Protein AF-A0AAF5I437-F1 (afdb_monomer)

Solvent-accessible surface area (backbone atoms only — not comparable to full-atom values): 53633 Å² total; per-residue (Å²): 131,81,70,36,41,34,33,39,36,38,66,69,69,49,72,49,76,48,78,41,48,82,77,39,30,42,42,61,53,40,50,55,53,38,57,75,65,71,53,54,79,89,55,49,78,28,44,42,42,22,41,63,53,98,83,70,33,78,44,73,61,51,55,83,39,40,55,69,79,50,92,58,65,74,69,93,60,100,56,98,65,55,50,39,68,34,32,54,41,80,71,50,79,70,93,60,71,69,31,87,80,53,49,71,63,62,54,51,48,50,48,36,47,40,48,53,32,46,33,61,42,63,42,62,49,96,43,67,65,60,45,20,42,42,52,17,31,49,44,40,61,76,79,38,72,73,85,48,72,70,58,47,56,52,53,61,59,69,66,67,57,39,71,40,45,36,60,51,70,72,48,54,72,68,59,51,51,51,48,21,50,56,42,24,57,72,45,61,87,55,53,61,27,51,35,52,54,53,36,54,58,56,50,61,67,16,77,39,48,81,36,48,58,40,78,30,22,43,88,85,69,47,69,24,28,43,30,54,24,88,71,23,43,33,35,23,43,74,52,64,63,54,49,74,78,44,79,43,47,62,89,55,55,76,49,78,47,77,59,72,29,31,42,33,42,33,36,89,90,43,75,48,55,34,34,37,95,39,47,67,58,26,53,54,52,52,53,51,52,52,50,52,50,51,53,50,52,60,46,64,73,54,73,68,88,82,88,73,72,70,52,67,68,60,49,28,55,55,44,41,48,62,74,64,50,79,54,81,62,63,42,56,67,72,62,52,74,77,69,78,97,76,75,94,82,76,96,74,92,80,67,80,75,68,62,50,60,60,51,50,55,53,52,53,52,51,52,53,54,51,54,52,50,54,53,50,54,54,52,49,52,54,53,35,53,55,48,34,55,49,30,51,54,49,16,60,72,72,54,50,79,50,78,66,38,71,76,47,49,55,94,86,59,78,80,85,86,73,75,72,73,88,82,87,91,79,88,76,58,72,70,56,59,58,63,75,71,61,94,66,96,50,80,69,51,55,56,56,50,49,53,44,50,47,54,53,37,50,52,50,31,52,48,30,52,53,55,38,65,48,79,89,57,58,72,68,58,35,55,48,33,47,50,52,25,51,54,40,46,51,55,41,53,53,49,54,50,51,52,52,55,54,52,53,59,52,59,72,69,55,83,80,73,88,88,86,77,90,79,88,82,88,89,83,87,90,78,90,83,81,86,85,87,87,85,82,87,84,85,86,83,82,88,80,92,84,84,92,85,60,90,80,60,79,77,68,74,84,71,77,91,45,78,66,62,46,52,53,49,51,30,52,52,37,43,53,49,43,51,47,51,54,51,40,47,53,46,12,40,55,46,38,63,73,46,42,74,59,82,72,70,87,69,95,67,81,72,44,33,24,34,40,33,55,52,82,54,78,50,91,36,35,62,67,17,54,50,28,68,78,56,42,66,62,95,50,55,36,40,30,38,18,26,66,47,82,84,34,64,43,42,62,53,50,54,52,50,50,66,75,44,66,90,52,53,68,48,80,43,69,57,38,41,93,63,56,80,22,66,69,48,16,32,37,42,59,49,61,74,61,47,88,33,63,26,35,30,42,34,42,56,43,36,40,54,58,43,54,43,64,46,31,36,55,68,58,55,44,98,64,37,45,36,30,29,33,49,64,36,59,45,97,61,82,58,70,44,36,50,41,54,35,49,46,29,24,22,70,50,35,33,56,46,41,30,22,50,75,71,68,46,86,65,47,57,59,56,38,36,37,31,38,39,66,65,40,46,78,65,58,32,72,56,66,38,9,52,26,83,60,42,40,38,50,52,38,50,53,41,42,74,73,72,34,39,66,44,70,26,30,53,61,39,21,36,45,56,66,76,55,54,59,67,55,52,49,51,52,51,24,52,51,49,36,46,45,40,27,49,40,63,72,43,67,65,51,60,57,46,72,37,68,70,49,29,24,51,49,31,15,55,22,41,26,74,74,69,67,45,59,39,66,61,46,31,52,54,43,51,52,52,50,54,52,51,33,52,54,28,25,28,49,70,70,72,44,84,67,102,60,52,72,69,56,47,52,54,43,48,52,52,52,60,64,43,50,55,60,40,50,52,55,19,69,76,48,62,69,42,82,50,103,90,46,54,32,39,65,36,81,69,32,32,58,39,82,110

InterPro domains:
  IPR000299 FERM domain [PS50057] (4-300)
  IPR011993 PH-like domain superfamily [G3DSA:2.30.29.30] (210-303)
  IPR018979 FERM, N-terminal [PF09379] (12-67)
  IPR018980 FERM, C-terminal PH-like domain [PF09380] (218-298)
  IPR018980 FERM, C-terminal PH-like domain [SM01196] (218-304)
  IPR019749 Band 4.1 domain [SM00295] (1-196)
  IPR021774 Cytohesin Ubiquitin Protein Inducing Domain [PF11819] (343-474)
  IPR025993 Ceramide glucosyltransferase [PF13506] (581-944)
  IPR025993 Ceramide glucosyltransferase [PTHR12726] (571-946)
  IPR029044 Nucleotide-diphospho-sugar transferases [G3DSA:3.90.550.10] (587-817)
  IPR029044 Nucleotide-diphospho-sugar transferases [SSF53448] (606-887)
  IPR029071 Ubiquitin-like domain superfamily [SSF54236] (7-71)

Mean predicted aligned error: 21.56 Å

Structure (mmCIF, N/CA/C/O backbone):
data_AF-A0AAF5I437-F1
#
_entry.id   AF-A0AAF5I437-F1
#
loop_
_atom_site.group_PDB
_atom_site.id
_atom_site.type_symbol
_atom_site.label_atom_id
_atom_site.label_alt_id
_atom_site.label_comp_id
_atom_site.label_asym_id
_atom_site.labe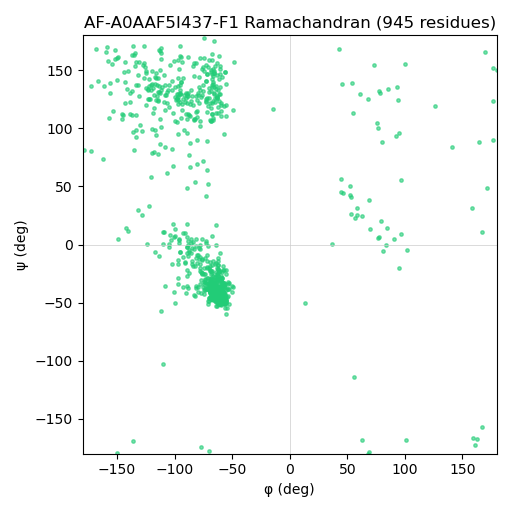l_entity_id
_atom_site.label_seq_id
_atom_site.pdbx_PDB_ins_code
_atom_site.Cartn_x
_atom_site.Cartn_y
_atom_site.Cartn_z
_atom_site.occupancy
_atom_site.B_iso_or_equiv
_atom_site.auth_seq_id
_atom_site.auth_comp_id
_atom_site.auth_asym_id
_atom_site.auth_atom_id
_atom_site.pdbx_PDB_model_num
ATOM 1 N N . MET A 1 1 ? 3.412 -9.311 -43.649 1.00 45.62 1 MET A N 1
ATOM 2 C CA . MET A 1 1 ? 2.420 -8.223 -43.512 1.00 45.62 1 MET A CA 1
ATOM 3 C C . MET A 1 1 ? 2.574 -7.636 -42.124 1.00 45.62 1 MET A C 1
ATOM 5 O O . MET A 1 1 ? 2.233 -8.316 -41.165 1.00 45.62 1 MET A O 1
ATOM 9 N N . VAL A 1 2 ? 3.162 -6.446 -41.997 1.00 50.75 2 VAL A N 1
ATOM 10 C CA . VAL A 1 2 ? 3.177 -5.741 -40.708 1.00 50.75 2 VAL A CA 1
ATOM 11 C C . VAL A 1 2 ? 1.733 -5.320 -40.454 1.00 50.75 2 VAL A C 1
ATOM 13 O O . VAL A 1 2 ? 1.199 -4.503 -41.197 1.00 50.75 2 VAL A O 1
ATOM 16 N N . LYS A 1 3 ? 1.064 -5.985 -39.511 1.00 60.69 3 LYS A N 1
ATOM 17 C CA . LYS A 1 3 ? -0.281 -5.599 -39.089 1.00 60.69 3 LYS A CA 1
ATOM 18 C C . LYS A 1 3 ? -0.111 -4.436 -38.116 1.00 60.69 3 LYS A C 1
ATOM 20 O O . LYS A 1 3 ? 0.437 -4.632 -37.034 1.00 60.69 3 LYS A O 1
ATOM 25 N N . GLU A 1 4 ? -0.506 -3.240 -38.532 1.00 71.88 4 GLU A N 1
ATOM 26 C CA . GLU A 1 4 ? -0.583 -2.074 -37.647 1.00 71.88 4 GLU A CA 1
ATOM 27 C C . GLU A 1 4 ? -1.966 -2.040 -36.984 1.00 71.88 4 GLU A C 1
ATOM 29 O O . GLU A 1 4 ? -2.893 -2.725 -37.427 1.00 71.88 4 GLU A O 1
ATOM 34 N N . VAL A 1 5 ? -2.104 -1.298 -35.887 1.00 77.75 5 VAL A N 1
ATOM 35 C CA . VAL A 1 5 ? -3.362 -1.222 -35.132 1.00 77.75 5 VAL A CA 1
ATOM 36 C C . VAL A 1 5 ? -4.015 0.124 -35.417 1.00 77.75 5 VAL A C 1
ATOM 38 O O . VAL A 1 5 ? -3.361 1.165 -35.364 1.00 77.75 5 VAL A O 1
ATOM 41 N N . ALA A 1 6 ? -5.311 0.115 -35.705 1.00 80.69 6 ALA A N 1
ATOM 42 C CA . ALA A 1 6 ? -6.128 1.318 -35.734 1.00 80.69 6 ALA A CA 1
ATOM 43 C C . ALA A 1 6 ? -7.200 1.243 -34.643 1.00 80.69 6 ALA A C 1
ATOM 45 O O . ALA A 1 6 ? -7.682 0.166 -34.292 1.00 80.69 6 ALA A O 1
ATOM 46 N N . GLU A 1 7 ? -7.556 2.399 -34.099 1.00 86.94 7 GLU A N 1
ATOM 47 C CA . GLU A 1 7 ? -8.577 2.565 -33.076 1.00 86.94 7 GLU A CA 1
ATOM 48 C C . GLU A 1 7 ? -9.613 3.578 -33.569 1.00 86.94 7 GLU A C 1
ATOM 50 O O . GLU A 1 7 ? -9.279 4.735 -33.819 1.00 86.94 7 GLU A O 1
ATOM 55 N N . ILE A 1 8 ? -10.876 3.163 -33.675 1.00 87.12 8 ILE A N 1
ATOM 56 C CA . ILE A 1 8 ? -12.008 4.066 -33.907 1.00 87.12 8 ILE A CA 1
ATOM 57 C C . ILE A 1 8 ? -12.584 4.504 -32.566 1.00 87.12 8 ILE A C 1
ATOM 59 O O . ILE A 1 8 ? -13.036 3.675 -31.775 1.00 87.12 8 ILE A O 1
ATOM 63 N N . CYS A 1 9 ? -12.624 5.811 -32.340 1.00 87.62 9 CYS A N 1
ATOM 64 C CA . CYS A 1 9 ? -13.301 6.448 -31.221 1.00 87.62 9 CYS A CA 1
ATOM 65 C C . CYS A 1 9 ? -14.692 6.941 -31.649 1.00 87.62 9 CYS A C 1
ATOM 67 O O . CYS A 1 9 ? -14.822 7.701 -32.609 1.00 87.62 9 CYS A O 1
ATOM 69 N N . TYR A 1 10 ? -15.730 6.554 -30.906 1.00 85.50 10 TYR A N 1
ATOM 70 C CA . TYR A 1 10 ? -17.091 7.080 -31.063 1.00 85.50 10 TYR A CA 1
ATOM 71 C C . TYR A 1 10 ? -17.349 8.238 -30.085 1.00 85.50 10 TYR A C 1
ATOM 73 O O . TYR A 1 10 ? -16.674 8.371 -29.061 1.00 85.50 10 TYR A O 1
ATOM 81 N N . ALA A 1 11 ? -18.386 9.047 -30.335 1.00 80.62 11 ALA A N 1
ATOM 82 C CA . ALA A 1 11 ? -18.739 10.201 -29.494 1.00 80.62 11 ALA A CA 1
ATOM 83 C C . ALA A 1 11 ? -19.086 9.853 -28.025 1.00 80.62 11 ALA A C 1
ATOM 85 O O . ALA A 1 11 ? -18.958 10.702 -27.141 1.00 80.62 11 ALA A O 1
ATOM 86 N N . ASN A 1 12 ? -19.487 8.606 -27.735 1.00 73.12 12 ASN A N 1
ATOM 87 C CA . ASN A 1 12 ? -19.728 8.109 -26.369 1.00 73.12 12 ASN A CA 1
ATOM 88 C C . ASN A 1 12 ? -18.434 7.737 -25.611 1.00 73.12 12 ASN A C 1
ATOM 90 O O . ASN A 1 12 ? -18.507 7.335 -24.450 1.00 73.12 12 ASN A O 1
ATOM 94 N N . GLY A 1 13 ? -17.265 7.835 -26.254 1.00 74.06 13 GLY A N 1
ATOM 95 C CA . GLY A 1 13 ? -15.967 7.433 -25.708 1.00 74.06 13 GLY A CA 1
ATOM 96 C C . GLY A 1 13 ? -15.653 5.941 -25.853 1.00 74.06 13 GLY A C 1
ATOM 97 O O . GLY A 1 13 ? -14.578 5.507 -25.436 1.00 74.06 13 GLY A O 1
ATOM 98 N N . SER A 1 14 ? -16.560 5.151 -26.438 1.00 74.56 14 SER A N 1
ATOM 99 C CA . SER A 1 14 ? -16.257 3.767 -26.793 1.00 74.56 14 SER A CA 1
ATOM 100 C C . SER A 1 14 ? -15.201 3.726 -27.898 1.00 74.56 14 SER A C 1
ATOM 102 O O . SER A 1 14 ? -15.134 4.606 -28.759 1.00 74.56 14 SER A O 1
ATOM 104 N N . LYS A 1 15 ? -14.345 2.709 -27.820 1.00 80.69 15 LYS A N 1
ATOM 105 C CA . LYS A 1 15 ? -13.204 2.497 -28.705 1.00 80.69 15 LYS A CA 1
ATOM 106 C C . LYS A 1 15 ? -13.307 1.112 -29.327 1.00 80.69 15 LYS A C 1
ATOM 108 O O . LYS A 1 15 ? -13.626 0.152 -28.617 1.00 80.69 15 LYS A O 1
ATOM 113 N N . LEU A 1 16 ? -13.069 1.025 -30.630 1.00 82.25 16 LEU A N 1
ATOM 114 C CA . LEU A 1 16 ? -12.982 -0.223 -31.379 1.00 82.25 16 LEU A CA 1
ATOM 115 C C . LEU A 1 16 ? -11.578 -0.326 -31.976 1.00 82.25 16 LEU A C 1
ATOM 117 O O . LEU A 1 16 ? -11.222 0.469 -32.841 1.00 82.25 16 LEU A O 1
ATOM 121 N N . GLU A 1 17 ? -10.793 -1.288 -31.502 1.00 82.00 17 GLU A N 1
ATOM 122 C CA . GLU A 1 17 ? -9.453 -1.575 -32.018 1.00 82.00 17 GLU A CA 1
ATOM 123 C C . GLU A 1 17 ? -9.519 -2.700 -33.058 1.00 82.00 17 GLU A C 1
ATOM 125 O O . GLU A 1 17 ? -10.203 -3.705 -32.854 1.00 82.00 17 GLU A O 1
ATOM 130 N N . PHE A 1 18 ? -8.799 -2.549 -34.165 1.00 80.75 18 PHE A N 1
ATOM 131 C CA . PHE A 1 18 ? -8.693 -3.559 -35.219 1.00 80.75 18 PHE A CA 1
ATOM 132 C C . PHE A 1 18 ? -7.334 -3.470 -35.912 1.00 80.75 18 PHE A C 1
ATOM 134 O O . PHE A 1 18 ? -6.612 -2.475 -35.829 1.00 80.75 18 PHE A O 1
ATOM 141 N N . LEU A 1 19 ? -6.968 -4.556 -36.585 1.00 80.25 19 LEU A N 1
ATOM 142 C CA . LEU A 1 19 ? -5.715 -4.662 -37.321 1.00 80.25 19 LEU A CA 1
ATOM 143 C C . LEU A 1 19 ? -5.931 -4.163 -38.747 1.00 80.25 19 LEU A C 1
ATOM 145 O O . LEU A 1 19 ? -6.834 -4.638 -39.432 1.00 80.25 19 LEU A O 1
ATOM 149 N N . ILE A 1 20 ? -5.082 -3.243 -39.195 1.00 79.44 20 ILE A N 1
ATOM 150 C CA . ILE A 1 20 ? -5.109 -2.707 -40.556 1.00 79.44 20 ILE A CA 1
ATOM 151 C C . ILE A 1 20 ? -3.986 -3.298 -41.405 1.00 79.44 20 ILE A C 1
ATOM 153 O O . ILE A 1 20 ? -2.937 -3.726 -40.911 1.00 79.44 20 ILE A O 1
ATOM 157 N N . THR A 1 21 ? -4.219 -3.316 -42.714 1.00 81.31 21 THR A N 1
ATOM 158 C CA . THR A 1 21 ? -3.216 -3.647 -43.729 1.00 81.31 21 THR A CA 1
ATOM 159 C C . THR A 1 21 ? -2.900 -2.410 -44.567 1.00 81.31 21 THR A C 1
ATOM 161 O O . THR A 1 21 ? -3.650 -1.437 -44.566 1.00 81.31 21 THR A O 1
ATOM 164 N N . ASN A 1 22 ? -1.822 -2.450 -45.350 1.00 81.19 22 ASN A N 1
ATOM 165 C CA . ASN A 1 22 ? -1.466 -1.371 -46.281 1.00 81.19 22 ASN A CA 1
ATOM 166 C C . ASN A 1 22 ? -2.509 -1.115 -47.392 1.00 81.19 22 ASN A C 1
ATOM 168 O O . ASN A 1 22 ? -2.406 -0.120 -48.106 1.00 81.19 22 ASN A O 1
ATOM 172 N N . LYS A 1 23 ? -3.486 -2.013 -47.568 1.00 84.19 23 LYS A N 1
ATOM 173 C CA . LYS A 1 23 ? -4.590 -1.864 -48.525 1.00 84.19 23 LYS A CA 1
ATOM 174 C C . LYS A 1 23 ? -5.873 -1.329 -47.894 1.00 84.19 23 LYS A C 1
ATOM 176 O O . LYS A 1 23 ? -6.755 -0.925 -48.640 1.00 84.19 23 LYS A O 1
ATOM 181 N N . THR A 1 24 ? -5.967 -1.320 -46.566 1.00 85.75 24 THR A N 1
ATOM 182 C CA . THR A 1 24 ? -7.202 -0.985 -45.856 1.00 85.75 24 THR A CA 1
ATOM 183 C C . THR A 1 24 ? -7.599 0.468 -46.113 1.00 85.75 24 THR A C 1
ATOM 185 O O . THR A 1 24 ? -6.820 1.396 -45.854 1.00 85.75 24 THR A O 1
ATOM 188 N N . THR A 1 25 ? -8.805 0.659 -46.642 1.00 90.31 25 THR A N 1
ATOM 189 C CA . THR A 1 25 ? -9.353 1.975 -46.995 1.00 90.31 25 THR A CA 1
ATOM 190 C C . THR A 1 25 ? -10.201 2.546 -45.860 1.00 90.31 25 THR A C 1
ATOM 192 O O . THR A 1 25 ? -10.649 1.830 -44.961 1.00 90.31 25 THR A O 1
ATOM 195 N N . ALA A 1 26 ? -10.438 3.858 -45.887 1.00 89.00 26 ALA A N 1
ATOM 196 C CA . ALA A 1 26 ? -11.341 4.504 -44.940 1.00 89.00 26 ALA A CA 1
ATOM 197 C C . ALA A 1 26 ? -12.790 3.987 -45.064 1.00 89.00 26 ALA A C 1
ATOM 199 O O . ALA A 1 26 ? -13.493 3.946 -44.058 1.00 89.00 26 ALA A O 1
ATOM 200 N N . GLU A 1 27 ? -13.226 3.554 -46.253 1.00 90.38 27 GLU A N 1
ATOM 201 C CA . GLU A 1 27 ? -14.559 2.978 -46.499 1.00 90.38 27 GLU A CA 1
ATOM 202 C C . GLU A 1 27 ? -14.785 1.635 -45.793 1.00 90.38 27 GLU A C 1
ATOM 204 O O . GLU A 1 27 ? -15.828 1.434 -45.165 1.00 90.38 27 GLU A O 1
ATOM 209 N N . GLU A 1 28 ? -13.799 0.735 -45.830 1.00 88.31 28 GLU A N 1
ATOM 210 C CA . GLU A 1 28 ? -13.865 -0.544 -45.111 1.00 88.31 28 GLU A CA 1
ATOM 211 C C . GLU A 1 28 ? -14.033 -0.304 -43.606 1.00 88.31 28 GLU A C 1
ATOM 213 O O . GLU A 1 28 ? -14.883 -0.902 -42.945 1.00 88.31 28 GLU A O 1
ATOM 218 N N . ILE A 1 29 ? -13.258 0.639 -43.071 1.00 88.38 29 ILE A N 1
ATOM 219 C CA . ILE A 1 29 ? -13.289 0.993 -41.653 1.00 88.38 29 ILE A CA 1
ATOM 220 C C . ILE A 1 29 ? -14.577 1.714 -41.265 1.00 88.38 29 ILE A C 1
ATOM 222 O O . ILE A 1 29 ? -15.140 1.436 -40.205 1.00 88.38 29 ILE A O 1
ATOM 226 N N . PHE A 1 30 ? -15.071 2.599 -42.127 1.00 91.19 30 PHE A N 1
ATOM 227 C CA . PHE A 1 30 ? -16.362 3.246 -41.951 1.00 91.19 30 PHE A CA 1
ATOM 228 C C . PHE A 1 30 ? -17.497 2.219 -41.877 1.00 91.19 30 PHE A C 1
ATOM 230 O O . PHE A 1 30 ? -18.317 2.290 -40.966 1.00 91.19 30 PHE A O 1
ATOM 237 N N . THR A 1 31 ? -17.492 1.228 -42.770 1.00 89.12 31 THR A N 1
ATOM 238 C CA . THR A 1 31 ? -18.498 0.158 -42.813 1.00 89.12 31 THR A CA 1
ATOM 239 C C . THR A 1 31 ? -18.491 -0.658 -41.521 1.00 89.12 31 THR A C 1
ATOM 241 O O . THR A 1 31 ? -19.529 -0.774 -40.872 1.00 89.12 31 THR A O 1
ATOM 244 N N . ILE A 1 32 ? -17.313 -1.111 -41.072 1.00 86.19 32 ILE A N 1
ATOM 245 C CA . ILE A 1 32 ? -17.152 -1.843 -39.802 1.00 86.19 32 ILE A CA 1
ATOM 246 C C . ILE A 1 32 ? -17.666 -1.014 -38.616 1.00 86.19 32 ILE A C 1
ATOM 248 O O . ILE A 1 32 ? -18.330 -1.542 -37.720 1.00 86.19 32 ILE A O 1
ATOM 252 N N . ALA A 1 33 ? -17.365 0.288 -38.600 1.00 86.62 33 ALA A N 1
ATOM 253 C CA . ALA A 1 33 ? -17.804 1.173 -37.531 1.00 86.62 33 ALA A CA 1
ATOM 254 C C . ALA A 1 33 ? -19.326 1.364 -37.517 1.00 86.62 33 ALA A C 1
ATOM 256 O O . ALA A 1 33 ? -19.952 1.252 -36.464 1.00 86.62 33 ALA A O 1
ATOM 257 N N . SER A 1 34 ? -19.925 1.627 -38.683 1.00 86.88 34 SER A N 1
ATOM 258 C CA . SER A 1 34 ? -21.371 1.796 -38.846 1.00 86.88 34 SER A CA 1
ATOM 259 C C . SER A 1 34 ? -22.146 0.527 -38.492 1.00 86.88 34 SER A C 1
ATOM 261 O O . SER A 1 34 ? -23.178 0.617 -37.826 1.00 86.88 34 SER A O 1
ATOM 263 N N . ASP A 1 35 ? -21.644 -0.646 -38.883 1.00 84.12 35 ASP A N 1
ATOM 264 C CA . ASP A 1 35 ? -22.246 -1.941 -38.547 1.00 84.12 35 ASP A CA 1
ATOM 265 C C . ASP A 1 35 ? -22.200 -2.202 -37.036 1.00 84.12 35 ASP A C 1
ATOM 267 O O . ASP A 1 35 ? -23.178 -2.665 -36.448 1.00 84.12 35 ASP A O 1
ATOM 271 N N . GLY A 1 36 ? -21.091 -1.843 -36.378 1.00 77.31 36 GLY A N 1
ATOM 272 C CA . GLY A 1 36 ? -20.903 -2.031 -34.937 1.00 77.31 36 GLY A CA 1
ATOM 273 C C . GLY A 1 36 ? -21.889 -1.256 -34.053 1.00 77.31 36 GLY A C 1
ATOM 274 O O . GLY A 1 36 ? -22.090 -1.628 -32.895 1.00 77.31 36 GLY A O 1
ATOM 275 N N . ILE A 1 37 ? -22.509 -0.203 -34.589 1.00 76.94 37 ILE A N 1
ATOM 276 C CA . ILE A 1 37 ? -23.543 0.601 -33.919 1.00 76.94 37 ILE A CA 1
ATOM 277 C C . ILE A 1 37 ? -24.937 0.404 -34.529 1.00 76.94 37 ILE A C 1
ATOM 279 O O . ILE A 1 37 ? -25.845 1.170 -34.214 1.00 76.94 37 ILE A O 1
ATOM 283 N N . GLU A 1 38 ? -25.101 -0.595 -35.405 1.00 77.88 38 GLU A N 1
ATOM 284 C CA . GLU A 1 38 ? -26.356 -0.915 -36.097 1.00 77.88 38 GLU A CA 1
ATOM 285 C C . GLU A 1 38 ? -26.958 0.320 -36.807 1.00 77.88 38 GLU A C 1
ATOM 287 O O . GLU A 1 38 ? -28.156 0.597 -36.730 1.00 77.88 38 GLU A O 1
ATOM 292 N N . MET A 1 39 ? -26.107 1.112 -37.476 1.00 82.75 39 MET A N 1
ATOM 293 C CA . MET A 1 39 ? -26.547 2.272 -38.255 1.00 82.75 39 MET A CA 1
ATOM 294 C C . MET A 1 39 ? -27.146 1.822 -39.591 1.00 82.75 39 MET A C 1
ATOM 296 O O . MET A 1 39 ? -26.494 1.114 -40.372 1.00 82.75 39 MET A O 1
ATOM 300 N N . SER A 1 40 ? -28.365 2.282 -39.882 1.00 81.75 40 SER A N 1
ATOM 301 C CA . SER A 1 40 ? -29.044 1.977 -41.143 1.00 81.75 40 SER A CA 1
ATOM 302 C C . SER A 1 40 ? -28.277 2.549 -42.341 1.00 81.75 40 SER A C 1
ATOM 304 O O . SER A 1 40 ? -27.670 3.619 -42.253 1.00 81.75 40 SER A O 1
ATOM 306 N N . GLU A 1 41 ? -28.304 1.858 -43.483 1.00 80.25 41 GLU A N 1
ATOM 307 C CA . GLU A 1 41 ? -27.607 2.307 -44.700 1.00 80.25 41 GLU A CA 1
ATOM 308 C C . GLU A 1 41 ? -28.025 3.719 -45.131 1.00 80.25 41 GLU A C 1
ATOM 310 O O . GLU A 1 41 ? -27.177 4.544 -45.473 1.00 80.25 41 GLU A O 1
ATOM 315 N N . SER A 1 42 ? -29.317 4.047 -45.017 1.00 79.88 42 SER A N 1
ATOM 316 C CA . SER A 1 42 ? -29.860 5.372 -45.340 1.00 79.88 42 SER A CA 1
ATOM 317 C C . SER A 1 42 ? -29.289 6.509 -44.488 1.00 79.88 42 SER A C 1
ATOM 319 O O . SER A 1 42 ? -29.328 7.671 -44.905 1.00 79.88 42 SER A O 1
ATOM 321 N N . GLU A 1 43 ? -28.769 6.193 -43.301 1.00 83.00 43 GLU A N 1
ATOM 322 C CA . GLU A 1 43 ? -28.259 7.162 -42.328 1.00 83.00 43 GLU A CA 1
ATOM 323 C C . GLU A 1 43 ? -26.736 7.261 -42.314 1.00 83.00 43 GLU A C 1
ATOM 325 O O . GLU A 1 43 ? -26.196 8.270 -41.859 1.00 83.00 43 GLU A O 1
ATOM 330 N N . ARG A 1 44 ? -26.028 6.276 -42.882 1.00 86.81 44 ARG A N 1
ATOM 331 C CA . ARG A 1 44 ? -24.562 6.303 -43.013 1.00 86.81 44 ARG A CA 1
ATOM 332 C C . ARG A 1 44 ? -24.061 7.571 -43.701 1.00 86.81 44 ARG A C 1
ATOM 334 O O . ARG A 1 44 ? -23.029 8.102 -43.314 1.00 86.81 44 ARG A O 1
ATOM 341 N N . LYS A 1 45 ? -24.835 8.136 -44.633 1.00 85.38 45 LYS A N 1
ATOM 342 C CA . LYS A 1 45 ? -24.522 9.405 -45.321 1.00 85.38 45 LYS A CA 1
ATOM 343 C C . LYS A 1 45 ? -24.274 10.604 -44.387 1.00 85.38 45 LYS A C 1
ATOM 345 O O . LYS A 1 45 ? -23.657 11.576 -44.811 1.00 85.38 45 LYS A O 1
ATOM 350 N N . TYR A 1 46 ? -24.769 10.563 -43.146 1.00 88.00 46 TYR A N 1
ATOM 351 C CA . TYR A 1 46 ? -24.583 11.629 -42.157 1.00 88.00 46 TYR A CA 1
ATOM 352 C C . TYR A 1 46 ? -23.263 11.518 -41.385 1.00 88.00 46 TYR A C 1
ATOM 354 O O . TYR A 1 46 ? -22.845 12.484 -40.748 1.00 88.00 46 TYR A O 1
ATOM 362 N N . PHE A 1 47 ? -22.582 10.376 -41.459 1.00 90.38 47 PHE A N 1
ATOM 363 C CA . PHE A 1 47 ? -21.347 10.103 -40.733 1.00 90.38 47 PHE A CA 1
ATOM 364 C C . PHE A 1 47 ? -20.147 9.989 -41.674 1.00 90.38 47 PHE A C 1
ATOM 366 O O . PHE A 1 47 ? -20.274 9.845 -42.888 1.00 90.38 47 PHE A O 1
ATOM 373 N N . GLY A 1 48 ? -18.957 10.060 -41.093 1.00 90.06 48 GLY A N 1
ATOM 374 C CA . GLY A 1 48 ? -17.708 9.768 -41.777 1.00 90.06 48 GLY A CA 1
ATOM 375 C C . GLY A 1 48 ? -16.609 9.421 -40.783 1.00 90.06 48 GLY A C 1
ATOM 376 O O . GLY A 1 48 ? -16.760 9.596 -39.572 1.00 90.06 48 GLY A O 1
ATOM 377 N N . ILE A 1 49 ? -15.489 8.940 -41.311 1.00 91.38 49 ILE A N 1
ATOM 378 C CA . ILE A 1 49 ? -14.264 8.761 -40.536 1.00 91.38 49 ILE A CA 1
ATOM 379 C C . ILE A 1 49 ? -13.443 10.041 -40.632 1.00 91.38 49 ILE A C 1
ATOM 381 O O . ILE A 1 49 ? -13.145 10.509 -41.730 1.00 91.38 49 ILE A O 1
ATOM 385 N N . ALA A 1 50 ? -13.078 10.601 -39.484 1.00 90.06 50 ALA A N 1
ATOM 386 C CA . ALA A 1 50 ? -12.222 11.771 -39.389 1.00 90.06 50 ALA A CA 1
ATOM 387 C C . ALA A 1 50 ? -10.944 11.467 -38.609 1.00 90.06 50 ALA A C 1
ATOM 389 O O . ALA A 1 50 ? -10.937 10.667 -37.676 1.00 90.06 50 ALA A O 1
ATOM 390 N N . VAL A 1 51 ? -9.865 12.151 -38.965 1.00 88.00 51 VAL A N 1
ATOM 391 C CA . VAL A 1 51 ? -8.671 12.275 -38.129 1.00 88.00 51 VAL A CA 1
ATOM 392 C C . VAL A 1 51 ? -8.797 13.581 -37.364 1.00 88.00 51 VAL A C 1
ATOM 394 O O . VAL A 1 51 ? -9.149 14.602 -37.952 1.00 88.00 51 VAL A O 1
ATOM 397 N N . VAL A 1 52 ? -8.537 13.547 -36.062 1.00 84.94 52 VAL A N 1
ATOM 398 C CA . VAL A 1 52 ? -8.569 14.742 -35.213 1.00 84.94 52 VAL A CA 1
ATOM 399 C C . VAL A 1 52 ? -7.135 15.120 -34.864 1.00 84.94 52 VAL A C 1
ATOM 401 O O . VAL A 1 52 ? -6.384 14.300 -34.321 1.00 84.94 52 VAL A O 1
ATOM 404 N N . ASP A 1 53 ? -6.735 16.338 -35.223 1.00 77.69 53 ASP A N 1
ATOM 405 C CA . ASP A 1 53 ? -5.386 16.837 -34.957 1.00 77.69 53 ASP A CA 1
ATOM 406 C C . ASP A 1 53 ? -5.189 17.257 -33.483 1.00 77.69 53 ASP A C 1
ATOM 408 O O . ASP A 1 53 ? -6.015 16.980 -32.613 1.00 77.69 53 ASP A O 1
ATOM 412 N N . ASP A 1 54 ? -4.034 17.838 -33.151 1.00 75.75 54 ASP A N 1
ATOM 413 C CA . ASP A 1 54 ? -3.744 18.304 -31.784 1.00 75.75 54 ASP A CA 1
ATOM 414 C C . ASP A 1 54 ? -4.544 19.560 -31.380 1.00 75.75 54 ASP A C 1
ATOM 416 O O . ASP A 1 54 ? -4.605 19.882 -30.193 1.00 75.75 54 ASP A O 1
ATOM 420 N N . ASP A 1 55 ? -5.164 20.245 -32.345 1.00 73.25 55 ASP A N 1
ATOM 421 C CA . ASP A 1 55 ? -5.991 21.441 -32.167 1.00 73.25 55 ASP A CA 1
ATOM 422 C C . ASP A 1 55 ? -7.503 21.120 -32.174 1.00 73.25 55 ASP A C 1
ATOM 424 O O . ASP A 1 55 ? -8.322 22.038 -32.267 1.00 73.25 55 ASP A O 1
ATOM 428 N N . ASP A 1 56 ? -7.874 19.836 -32.058 1.00 77.62 56 ASP A N 1
ATOM 429 C CA . ASP A 1 56 ? -9.244 19.309 -32.156 1.00 77.62 56 ASP A CA 1
ATOM 430 C C . ASP A 1 56 ? -9.946 19.620 -33.502 1.00 77.62 56 ASP A C 1
ATOM 432 O O . ASP A 1 56 ? -11.180 19.638 -33.587 1.00 77.62 56 ASP A O 1
ATOM 436 N N . GLN A 1 57 ? -9.182 19.835 -34.582 1.00 82.56 57 GLN A N 1
ATOM 437 C CA . GLN A 1 57 ? -9.729 20.051 -35.925 1.00 82.56 57 GLN A CA 1
ATOM 438 C C . GLN A 1 57 ? -9.978 18.717 -36.624 1.00 82.56 57 GLN A C 1
ATOM 440 O O . GLN A 1 57 ? -9.129 17.823 -36.640 1.00 82.56 57 GLN A O 1
ATOM 445 N N . TYR A 1 58 ? -11.162 18.588 -37.219 1.00 87.44 58 TYR A N 1
ATOM 446 C CA . TYR A 1 58 ? -11.606 17.362 -37.870 1.00 87.44 58 TYR A CA 1
ATOM 447 C C . TYR A 1 58 ? -11.175 17.361 -39.330 1.00 87.44 58 TYR A C 1
ATOM 449 O O . TYR A 1 58 ? -11.446 18.300 -40.066 1.00 87.44 58 TYR A O 1
ATOM 457 N N . GLN A 1 59 ? -10.549 16.277 -39.766 1.00 85.62 59 GLN A N 1
ATOM 458 C CA . GLN A 1 59 ? -10.218 16.047 -41.166 1.00 85.62 59 GLN A CA 1
ATOM 459 C C . GLN A 1 59 ? -10.914 14.773 -41.621 1.00 85.62 59 GLN A C 1
ATOM 461 O O . GLN A 1 59 ? -10.461 13.667 -41.326 1.00 85.62 59 GLN A O 1
ATOM 466 N N . PHE A 1 60 ? -12.047 14.926 -42.306 1.00 88.38 60 PHE A N 1
ATOM 467 C CA . PHE A 1 60 ? -12.789 13.790 -42.845 1.00 88.38 60 PHE A CA 1
ATOM 468 C C . PHE A 1 60 ? -12.022 13.145 -44.000 1.00 88.38 60 PHE A C 1
ATOM 470 O O . PHE A 1 60 ? -11.653 13.816 -44.965 1.00 88.38 60 PHE A O 1
ATOM 477 N N . LEU A 1 61 ? -11.804 11.836 -43.891 1.00 87.94 61 LEU A N 1
ATOM 478 C CA . LEU A 1 61 ? -11.130 11.039 -44.906 1.00 87.94 61 LEU A CA 1
ATOM 479 C C . LEU A 1 61 ? -12.092 10.723 -46.053 1.00 87.94 61 LEU A C 1
ATOM 481 O O . LEU A 1 61 ? -13.284 10.488 -45.839 1.00 87.94 61 LEU A O 1
ATOM 485 N N . ASP A 1 62 ? -11.560 10.697 -47.272 1.00 86.12 62 ASP A N 1
ATOM 486 C CA . ASP A 1 62 ? -12.303 10.213 -48.429 1.00 86.12 62 ASP A CA 1
ATOM 487 C C . ASP A 1 62 ? -12.374 8.689 -48.410 1.00 86.12 62 ASP A C 1
ATOM 489 O O . ASP A 1 62 ? -11.479 8.024 -47.891 1.00 86.12 62 ASP A O 1
ATOM 493 N N . SER A 1 63 ? -13.437 8.121 -48.984 1.00 85.06 63 SER A N 1
ATOM 494 C CA . SER A 1 63 ? -13.674 6.668 -48.995 1.00 85.06 63 SER A CA 1
ATOM 495 C C . SER A 1 63 ? -12.471 5.885 -49.531 1.00 85.06 63 SER A C 1
ATOM 497 O O . SER A 1 63 ? -12.094 4.853 -48.977 1.00 85.06 63 SER A O 1
ATOM 499 N N . THR A 1 64 ? -11.804 6.430 -50.550 1.00 86.06 64 THR A N 1
ATOM 500 C CA . THR A 1 64 ? -10.639 5.831 -51.210 1.00 86.06 64 THR A CA 1
ATOM 501 C C . THR A 1 64 ? -9.310 6.089 -50.494 1.00 86.06 64 THR A C 1
ATOM 503 O O . THR A 1 64 ? -8.275 5.592 -50.944 1.00 86.06 64 THR A O 1
ATOM 506 N N . THR A 1 65 ? -9.281 6.880 -49.414 1.00 86.00 65 THR A N 1
ATOM 507 C CA . THR A 1 65 ? -8.044 7.158 -48.674 1.00 86.00 65 THR A CA 1
ATOM 508 C C . THR A 1 65 ? -7.550 5.878 -48.003 1.00 86.00 65 THR A C 1
ATOM 510 O O . THR A 1 65 ? -8.263 5.261 -47.210 1.00 86.00 65 THR A O 1
ATOM 513 N N . LYS A 1 66 ? -6.311 5.476 -48.299 1.00 86.31 66 LYS A N 1
ATOM 514 C CA . LYS A 1 66 ? -5.659 4.356 -47.613 1.00 86.31 66 LYS A CA 1
ATOM 515 C C . LYS A 1 66 ? -5.207 4.816 -46.238 1.00 86.31 66 LYS A C 1
ATOM 517 O O . LYS A 1 66 ? -4.504 5.817 -46.121 1.00 86.31 66 LYS A O 1
ATOM 522 N N . LEU A 1 67 ? -5.563 4.066 -45.199 1.00 82.44 67 LEU A N 1
ATOM 523 C CA . LEU A 1 67 ? -5.233 4.457 -43.826 1.00 82.44 67 LEU A CA 1
ATOM 524 C C . LEU A 1 67 ? -3.729 4.508 -43.566 1.00 82.44 67 LEU A C 1
ATOM 526 O O . LEU A 1 67 ? -3.274 5.325 -42.776 1.00 82.44 67 LEU A O 1
ATOM 530 N N . TYR A 1 68 ? -2.955 3.693 -44.279 1.00 78.62 68 TYR A N 1
ATOM 531 C CA . TYR A 1 68 ? -1.498 3.693 -44.177 1.00 78.62 68 TYR A CA 1
ATOM 532 C C . TYR A 1 68 ? -0.863 5.035 -44.593 1.00 78.62 68 TYR A C 1
ATOM 534 O O . TYR A 1 68 ? 0.201 5.386 -44.081 1.00 78.62 68 TYR A O 1
ATOM 542 N N . ASP A 1 69 ? -1.535 5.796 -45.467 1.00 78.56 69 ASP A N 1
ATOM 543 C CA . ASP A 1 69 ? -1.087 7.104 -45.967 1.00 78.56 69 ASP A CA 1
ATOM 544 C C . ASP A 1 69 ? -1.497 8.262 -45.035 1.00 78.56 69 ASP A C 1
ATOM 546 O O . ASP A 1 69 ? -1.089 9.408 -45.231 1.00 78.56 69 ASP A O 1
ATOM 550 N N . VAL A 1 70 ? -2.302 7.980 -44.004 1.00 76.94 70 VAL A N 1
ATOM 551 C CA . VAL A 1 70 ? -2.755 8.978 -43.032 1.00 76.94 70 VAL A CA 1
ATOM 552 C C . VAL A 1 70 ? -1.630 9.267 -42.027 1.00 76.94 70 VAL A C 1
ATOM 554 O O . VAL A 1 70 ? -1.035 8.334 -41.482 1.00 76.94 70 VAL A O 1
ATOM 557 N N . PRO A 1 71 ? -1.321 10.541 -41.723 1.00 67.81 71 PRO A N 1
ATOM 558 C CA . PRO A 1 71 ? -0.318 10.871 -40.717 1.00 67.81 71 PRO A CA 1
ATOM 559 C C . PRO A 1 71 ? -0.733 10.341 -39.334 1.00 67.81 71 PRO A C 1
ATOM 561 O O . PRO A 1 71 ? -1.756 10.732 -38.776 1.00 67.81 71 PRO A O 1
ATOM 564 N N . CYS A 1 72 ? 0.074 9.439 -38.774 1.00 61.53 72 CYS A N 1
ATOM 565 C CA . CYS A 1 72 ? -0.160 8.814 -37.472 1.00 61.53 72 CYS A CA 1
ATOM 566 C C . CYS A 1 72 ? 0.586 9.564 -36.359 1.00 61.53 72 CYS A C 1
ATOM 568 O O . CYS A 1 72 ? 1.755 9.927 -36.522 1.00 61.53 72 CYS A O 1
ATOM 570 N N . LYS A 1 73 ? -0.041 9.727 -35.184 1.00 57.09 73 LYS A N 1
ATOM 571 C CA . LYS A 1 73 ? 0.683 10.138 -33.972 1.00 57.09 73 LYS A CA 1
ATOM 572 C C . LYS A 1 73 ? 1.624 8.999 -33.574 1.00 57.09 73 LYS A C 1
ATOM 574 O O . LYS A 1 73 ? 1.168 7.931 -33.172 1.00 57.09 73 LYS A O 1
ATOM 579 N N . ASN A 1 74 ? 2.935 9.203 -33.686 1.00 50.41 74 ASN A N 1
ATOM 580 C CA . ASN A 1 74 ? 3.910 8.255 -33.148 1.00 50.41 74 ASN A CA 1
ATOM 581 C C . ASN A 1 74 ? 3.800 8.270 -31.617 1.00 50.41 74 ASN A C 1
ATOM 583 O O . ASN A 1 74 ? 4.192 9.245 -30.975 1.00 50.41 74 ASN A O 1
ATOM 587 N N . GLN A 1 75 ? 3.262 7.203 -31.019 1.00 47.94 75 GLN A N 1
ATOM 588 C CA . GLN A 1 75 ? 3.358 7.020 -29.573 1.00 47.94 75 GLN A CA 1
ATOM 589 C C . GLN A 1 75 ? 4.826 6.734 -29.238 1.00 47.94 75 GLN A C 1
ATOM 591 O O . GLN A 1 75 ? 5.362 5.683 -29.569 1.00 47.94 75 GLN A O 1
ATOM 596 N N . GLY A 1 76 ? 5.498 7.725 -28.651 1.00 38.50 76 GLY A N 1
ATOM 597 C CA . GLY A 1 76 ? 6.944 7.759 -28.424 1.00 38.50 76 GLY A CA 1
ATOM 598 C C . GLY A 1 76 ? 7.476 6.804 -27.352 1.00 38.50 76 GLY A C 1
ATOM 599 O O . GLY A 1 76 ? 8.210 7.241 -26.472 1.00 38.50 76 GLY A O 1
ATOM 600 N N . ILE A 1 77 ? 7.144 5.514 -27.412 1.00 41.06 77 ILE A N 1
ATOM 601 C CA . ILE A 1 77 ? 7.707 4.484 -26.533 1.00 41.06 77 ILE A CA 1
ATOM 602 C C . ILE A 1 77 ? 8.040 3.261 -27.388 1.00 41.06 77 ILE A C 1
ATOM 604 O O . ILE A 1 77 ? 7.145 2.491 -27.692 1.00 41.06 77 ILE A O 1
ATOM 608 N N . SER A 1 78 ? 9.311 3.152 -27.792 1.00 41.28 78 SER A N 1
ATOM 609 C CA . SER A 1 78 ? 10.124 1.956 -28.122 1.00 41.28 78 SER A CA 1
ATOM 610 C C . SER A 1 78 ? 9.553 0.709 -28.835 1.00 41.28 78 SER A C 1
ATOM 612 O O . SER A 1 78 ? 10.343 -0.184 -29.118 1.00 41.28 78 SER A O 1
ATOM 614 N N . ASP A 1 79 ? 8.282 0.632 -29.209 1.00 42.88 79 ASP A N 1
ATOM 615 C CA . ASP A 1 79 ? 7.700 -0.465 -29.978 1.00 42.88 79 ASP A CA 1
ATOM 616 C C . ASP A 1 79 ? 7.266 0.039 -31.355 1.00 42.88 79 ASP A C 1
ATOM 618 O O . ASP A 1 79 ? 6.598 1.059 -31.500 1.00 42.88 79 ASP A O 1
ATOM 622 N N . LYS A 1 80 ? 7.666 -0.695 -32.398 1.00 44.34 80 LYS A N 1
ATOM 623 C CA . LYS A 1 80 ? 7.447 -0.396 -33.827 1.00 44.34 80 LYS A CA 1
ATOM 624 C C . LYS A 1 80 ? 5.967 -0.397 -34.267 1.00 44.34 80 LYS A C 1
ATOM 626 O O . LYS A 1 80 ? 5.694 -0.489 -35.460 1.00 44.34 80 LYS A O 1
ATOM 631 N N . SER A 1 81 ? 5.006 -0.322 -33.352 1.00 53.62 81 SER A N 1
ATOM 632 C CA . SER A 1 81 ? 3.577 -0.315 -33.663 1.00 53.62 81 SER A CA 1
ATOM 633 C C . SER A 1 81 ? 3.049 1.116 -33.768 1.00 53.62 81 SER A C 1
ATOM 635 O O . SER A 1 81 ? 2.901 1.807 -32.759 1.00 53.62 81 SER A O 1
ATOM 637 N N . LYS A 1 82 ? 2.724 1.558 -34.986 1.00 60.78 82 LYS A N 1
ATOM 638 C CA . LYS A 1 82 ? 1.910 2.762 -35.194 1.00 60.78 82 LYS A CA 1
ATOM 639 C C . LYS A 1 82 ? 0.468 2.483 -34.762 1.00 60.78 82 LYS A C 1
ATOM 641 O O . LYS A 1 82 ? -0.077 1.432 -35.103 1.00 60.78 82 LYS A O 1
ATOM 646 N N . LEU A 1 83 ? -0.129 3.416 -34.017 1.00 69.50 83 LEU A N 1
ATOM 647 C CA . LEU A 1 83 ? -1.538 3.375 -33.620 1.00 69.50 83 LEU A CA 1
ATOM 648 C C . LEU A 1 83 ? -2.303 4.508 -34.306 1.00 69.50 83 LEU A C 1
ATOM 650 O O . LEU A 1 83 ? -2.165 5.672 -33.928 1.00 69.50 83 LEU A O 1
ATOM 654 N N . TYR A 1 84 ? -3.143 4.162 -35.276 1.00 75.75 84 TYR A N 1
ATOM 655 C CA . TYR A 1 84 ? -3.966 5.126 -36.005 1.00 75.75 84 TYR A CA 1
ATOM 656 C C . TYR A 1 84 ? -5.239 5.426 -35.213 1.00 75.75 84 TYR A C 1
ATOM 658 O O . TYR A 1 84 ? -6.128 4.582 -35.138 1.00 75.75 84 TYR A O 1
ATOM 666 N N . THR A 1 85 ? -5.347 6.613 -34.615 1.00 84.25 85 THR A N 1
ATOM 667 C CA . THR A 1 85 ? -6.571 7.034 -33.914 1.00 84.25 85 THR A CA 1
ATOM 668 C C . THR A 1 85 ? -7.506 7.758 -34.880 1.00 84.25 85 THR A C 1
ATOM 670 O O . THR A 1 85 ? -7.200 8.853 -35.348 1.00 84.25 85 THR A O 1
ATOM 673 N N . LEU A 1 86 ? -8.645 7.137 -35.169 1.00 88.75 86 LEU A N 1
ATOM 674 C CA . LEU A 1 86 ? -9.692 7.623 -36.062 1.00 88.75 86 LEU A CA 1
ATOM 675 C C . LEU A 1 86 ? -10.952 7.945 -35.250 1.00 88.75 86 LEU A C 1
ATOM 677 O O . LEU A 1 86 ? -11.225 7.312 -34.233 1.00 88.75 86 LEU A O 1
ATOM 681 N N . GLN A 1 87 ? -11.748 8.905 -35.701 1.00 90.00 87 GLN A N 1
ATOM 682 C CA . GLN A 1 87 ? -12.998 9.312 -35.066 1.00 90.00 87 GLN A CA 1
ATOM 683 C C . GLN A 1 87 ? -14.170 8.973 -35.994 1.00 90.00 87 GLN A C 1
ATOM 685 O O . GLN A 1 87 ? -14.206 9.438 -37.132 1.00 90.00 87 GLN A O 1
ATOM 690 N N . TYR A 1 88 ? -15.142 8.193 -35.517 1.00 91.31 88 TYR A N 1
ATOM 691 C CA . TYR A 1 88 ? -16.430 8.051 -36.202 1.00 91.31 88 TYR A CA 1
ATOM 692 C C . TYR A 1 88 ? -17.312 9.228 -35.790 1.00 91.31 88 TYR A C 1
ATOM 694 O O . TYR A 1 88 ? -17.736 9.307 -34.633 1.00 91.31 88 TYR A O 1
ATOM 702 N N . ALA A 1 89 ? -17.526 10.167 -36.709 1.00 89.69 89 ALA A N 1
ATOM 703 C CA . ALA A 1 89 ? -18.090 11.472 -36.389 1.00 89.69 89 ALA A CA 1
ATOM 704 C C . ALA A 1 89 ? -19.181 11.893 -37.371 1.00 89.69 89 ALA A C 1
ATOM 706 O O . ALA A 1 89 ? -19.186 11.490 -38.538 1.00 89.69 89 ALA A O 1
ATOM 707 N N . LEU A 1 90 ? -20.098 12.734 -36.899 1.00 88.94 90 LEU A N 1
ATOM 708 C CA . LEU A 1 90 ? -21.139 13.329 -37.719 1.00 88.94 90 LEU A CA 1
ATOM 709 C C . LEU A 1 90 ? -20.502 14.318 -38.704 1.00 88.94 90 LEU A C 1
ATOM 711 O O . LEU A 1 90 ? -19.873 15.310 -38.318 1.00 88.94 90 LEU A O 1
ATOM 715 N N . LYS A 1 91 ? -20.661 14.020 -39.990 1.00 87.12 91 LYS A N 1
ATOM 716 C CA . LYS A 1 91 ? -20.221 14.846 -41.116 1.00 87.12 91 LYS A CA 1
ATOM 717 C C . LYS A 1 91 ? -21.306 15.846 -41.522 1.00 87.12 91 LYS A C 1
ATOM 719 O O . LYS A 1 91 ? -20.992 16.978 -41.886 1.00 87.12 91 LYS A O 1
ATOM 724 N N . ARG A 1 92 ? -22.575 15.433 -41.434 1.00 83.62 92 ARG A N 1
ATOM 725 C CA . ARG A 1 92 ? -23.759 16.200 -41.846 1.00 83.62 92 ARG A CA 1
ATOM 726 C C . ARG A 1 92 ? -24.924 15.945 -40.895 1.00 83.62 92 ARG A C 1
ATOM 728 O O . ARG A 1 92 ? -25.068 14.841 -40.382 1.00 83.62 92 ARG A O 1
ATOM 735 N N . ILE A 1 93 ? -25.780 16.942 -40.707 1.00 84.19 93 ILE A N 1
ATOM 736 C CA . ILE A 1 93 ? -26.959 16.855 -39.844 1.00 84.19 93 ILE A CA 1
ATOM 737 C C . ILE A 1 93 ? -28.219 16.662 -40.712 1.00 84.19 93 ILE A C 1
ATOM 739 O O . ILE A 1 93 ? -28.323 17.275 -41.772 1.00 84.19 93 ILE A O 1
ATOM 743 N N . PRO A 1 94 ? -29.196 15.827 -40.317 1.00 81.06 94 PRO A N 1
ATOM 744 C CA . PRO A 1 94 ? -30.508 15.815 -40.964 1.00 81.06 94 PRO A CA 1
ATOM 745 C C . PRO A 1 94 ? -31.269 17.130 -40.732 1.00 81.06 94 PRO A C 1
ATOM 747 O O . PRO A 1 94 ? -31.363 17.586 -39.593 1.00 81.06 94 PRO A O 1
ATOM 750 N N . ARG A 1 95 ? -31.903 17.693 -41.773 1.00 74.19 95 ARG A N 1
ATOM 751 C CA . ARG A 1 95 ? -32.726 18.917 -41.652 1.00 74.19 95 ARG A CA 1
ATOM 752 C C . ARG A 1 95 ? -33.811 18.820 -40.575 1.00 74.19 95 ARG A C 1
ATOM 754 O O . ARG A 1 95 ? -34.000 19.762 -39.812 1.00 74.19 95 ARG A O 1
ATOM 761 N N . ASN A 1 96 ? -34.525 17.693 -40.516 1.00 78.56 96 ASN A N 1
ATOM 762 C CA . ASN A 1 96 ? -35.599 17.474 -39.548 1.00 78.56 96 ASN A CA 1
ATOM 763 C C . ASN A 1 96 ? -35.217 16.377 -38.543 1.00 78.56 96 ASN A C 1
ATOM 765 O O . ASN A 1 96 ? -35.531 15.201 -38.724 1.00 78.56 96 ASN A O 1
ATOM 769 N N . LEU A 1 97 ? -34.523 16.770 -37.471 1.00 83.06 97 LEU A N 1
ATOM 770 C CA . LEU A 1 97 ? -34.057 15.843 -36.431 1.00 83.06 97 LEU A CA 1
ATOM 771 C C . LEU A 1 97 ? -35.187 15.070 -35.752 1.00 83.06 97 LEU A C 1
ATOM 773 O O . LEU A 1 97 ? -35.002 13.908 -35.396 1.00 83.06 97 LEU A O 1
ATOM 777 N N . PHE A 1 98 ? -36.350 15.701 -35.603 1.00 82.38 98 PHE A N 1
ATOM 778 C CA . PHE A 1 98 ? -37.506 15.128 -34.918 1.00 82.38 98 PHE A CA 1
ATOM 779 C C . PHE A 1 98 ? -38.450 14.369 -35.857 1.00 82.38 98 PHE A C 1
ATOM 781 O O . PHE A 1 98 ? -39.548 14.004 -35.440 1.00 82.38 98 PHE A O 1
ATOM 788 N N . SER A 1 99 ? -38.044 14.124 -37.109 1.00 75.19 99 SER A N 1
ATOM 789 C CA . SER A 1 99 ? -38.804 13.256 -38.008 1.00 75.19 99 SER A CA 1
ATOM 790 C C . SER A 1 99 ? -38.917 11.843 -37.422 1.00 75.19 99 SER A C 1
ATOM 792 O O . SER A 1 99 ? -37.993 11.336 -36.777 1.00 75.19 99 SER A O 1
ATOM 794 N N . ASN A 1 100 ? -40.036 11.167 -37.685 1.00 64.50 100 ASN A N 1
ATOM 795 C CA . ASN A 1 100 ? -40.229 9.778 -37.253 1.00 64.50 100 ASN A CA 1
ATOM 796 C C . ASN A 1 100 ? -39.219 8.813 -37.897 1.00 64.50 100 ASN A C 1
ATOM 798 O O . ASN A 1 100 ? -38.979 7.727 -37.361 1.00 64.50 100 ASN A O 1
ATOM 802 N N . ILE A 1 101 ? -38.611 9.227 -39.010 1.00 68.44 101 ILE A N 1
ATOM 803 C CA . ILE A 1 101 ? -37.650 8.458 -39.799 1.00 68.44 101 ILE A CA 1
ATOM 804 C C . ILE A 1 101 ? -36.269 8.452 -39.127 1.00 68.44 101 ILE A C 1
ATOM 806 O O . ILE A 1 101 ? -35.569 7.448 -39.213 1.00 68.44 101 ILE A O 1
ATOM 810 N N . THR A 1 102 ? -35.900 9.506 -38.385 1.00 76.38 102 THR A N 1
ATOM 811 C CA . THR A 1 102 ? -34.603 9.587 -37.692 1.00 76.38 102 THR A CA 1
ATOM 812 C C . THR A 1 102 ? -34.444 8.432 -36.699 1.00 76.38 102 THR A C 1
ATOM 814 O O . THR A 1 102 ? -35.245 8.287 -35.762 1.00 76.38 102 THR A O 1
ATOM 817 N N . SER A 1 103 ? -33.418 7.597 -36.872 1.00 80.38 103 SER A N 1
ATOM 818 C CA . SER A 1 103 ? -33.138 6.502 -35.951 1.00 80.38 103 SER A CA 1
ATOM 819 C C . SER A 1 103 ? -32.676 7.026 -34.591 1.00 80.38 103 SER A C 1
ATOM 821 O O . SER A 1 103 ? -31.993 8.055 -34.503 1.00 80.38 103 SER A O 1
ATOM 823 N N . PRO A 1 104 ? -32.997 6.301 -33.505 1.00 83.94 104 PRO A N 1
ATOM 824 C CA . PRO A 1 104 ? -32.513 6.667 -32.184 1.00 83.94 104 PRO A CA 1
ATOM 825 C C . PRO A 1 104 ? -30.983 6.698 -32.085 1.00 83.94 104 PRO A C 1
ATOM 827 O O . PRO A 1 104 ? -30.437 7.542 -31.377 1.00 83.94 104 PRO A O 1
ATOM 830 N N . ASN A 1 105 ? -30.289 5.835 -32.838 1.00 82.56 105 ASN A N 1
ATOM 831 C CA . ASN A 1 105 ? -28.827 5.771 -32.875 1.00 82.56 105 ASN A CA 1
ATOM 832 C C . ASN A 1 105 ? -28.214 7.050 -33.461 1.00 82.56 105 ASN A C 1
ATOM 834 O O . ASN A 1 105 ? -27.303 7.623 -32.858 1.00 82.56 105 ASN A O 1
ATOM 838 N N . LEU A 1 106 ? -28.729 7.519 -34.605 1.00 86.94 106 LEU A N 1
ATOM 839 C CA . LEU A 1 106 ? -28.288 8.760 -35.244 1.00 86.94 106 LEU A CA 1
ATOM 840 C C . LEU A 1 106 ? -28.492 9.956 -34.310 1.00 86.94 106 LEU A C 1
ATOM 842 O O . LEU A 1 106 ? -27.552 10.716 -34.067 1.00 86.94 106 LEU A O 1
ATOM 846 N N . LEU A 1 107 ? -29.691 10.096 -33.736 1.00 88.19 107 LEU A N 1
ATOM 847 C CA . LEU A 1 107 ? -29.991 11.240 -32.879 1.00 88.19 107 LEU A CA 1
ATOM 848 C C . LEU A 1 107 ? -29.215 11.203 -31.558 1.00 88.19 107 LEU A C 1
ATOM 850 O O . LEU A 1 107 ? -28.778 12.244 -31.071 1.00 88.19 107 LEU A O 1
ATOM 854 N N . TYR A 1 108 ? -28.991 10.017 -30.989 1.00 87.56 108 TYR A N 1
ATOM 855 C CA . TYR A 1 108 ? -28.186 9.864 -29.781 1.00 87.56 108 TYR A CA 1
ATOM 856 C C . TYR A 1 108 ? -26.709 10.205 -30.018 1.00 87.56 108 TYR A C 1
ATOM 858 O O . TYR A 1 108 ? -26.101 10.897 -29.202 1.00 87.56 108 TYR A O 1
ATOM 866 N N . LEU A 1 109 ? -26.127 9.779 -31.143 1.00 87.25 109 LEU A N 1
ATOM 867 C CA . LEU A 1 109 ? -24.761 10.157 -31.519 1.00 87.25 109 LEU A CA 1
ATOM 868 C C . LEU A 1 109 ? -24.619 11.664 -31.738 1.00 87.25 109 LEU A C 1
ATOM 870 O O . LEU A 1 109 ? -23.677 12.270 -31.229 1.00 87.25 109 LEU A O 1
ATOM 874 N N . LEU A 1 110 ? -25.586 12.273 -32.424 1.00 90.25 110 LEU A N 1
ATOM 875 C CA . LEU A 1 110 ? -25.654 13.718 -32.600 1.00 90.25 110 LEU A CA 1
ATOM 876 C C . LEU A 1 110 ? -25.748 14.442 -31.250 1.00 90.25 110 LEU A C 1
ATOM 878 O O . LEU A 1 110 ? -25.002 15.391 -31.007 1.00 90.25 110 LEU A O 1
ATOM 882 N N . PHE A 1 111 ? -26.603 13.961 -30.342 1.00 91.38 111 PHE A N 1
ATOM 883 C CA . PHE A 1 111 ? -26.689 14.470 -28.973 1.00 91.38 111 PHE A CA 1
ATOM 884 C C . PHE A 1 111 ? -25.340 14.391 -28.252 1.00 91.38 111 PHE A C 1
ATOM 886 O O . PHE A 1 111 ? -24.956 15.344 -27.582 1.00 91.38 111 PHE A O 1
ATOM 893 N N . LEU A 1 112 ? -24.601 13.286 -28.373 1.00 90.50 112 LEU A N 1
ATOM 894 C CA . LEU A 1 112 ? -23.303 13.142 -27.713 1.00 90.50 112 LEU A CA 1
ATOM 895 C C . LEU A 1 112 ? -22.273 14.149 -28.232 1.00 90.50 112 LEU A C 1
ATOM 897 O O . LEU A 1 112 ? -21.501 14.684 -27.433 1.00 90.50 112 LEU A O 1
ATOM 901 N N . GLU A 1 113 ? -22.280 14.444 -29.531 1.00 89.56 113 GLU A N 1
ATOM 902 C CA . GLU A 1 113 ? -21.437 15.497 -30.101 1.00 89.56 113 GLU A CA 1
ATOM 903 C C . GLU A 1 113 ? -21.853 16.888 -29.611 1.00 89.56 113 GLU A C 1
ATOM 905 O O . GLU A 1 113 ? -21.008 17.634 -29.111 1.00 89.56 113 GLU A O 1
ATOM 910 N N . ALA A 1 114 ? -23.149 17.209 -29.653 1.00 92.38 114 ALA A N 1
ATOM 911 C CA . ALA A 1 114 ? -23.680 18.477 -29.153 1.00 92.38 114 ALA A CA 1
ATOM 912 C C . ALA A 1 114 ? -23.412 18.662 -27.647 1.00 92.38 114 ALA A C 1
ATOM 914 O O . ALA A 1 114 ? -23.023 19.742 -27.206 1.00 92.38 114 ALA A O 1
ATOM 915 N N . LYS A 1 115 ? -23.526 17.590 -26.853 1.00 92.31 115 LYS A N 1
ATOM 916 C CA . LYS A 1 115 ? -23.157 17.555 -25.433 1.00 92.31 115 LYS A CA 1
ATOM 917 C C . LYS A 1 115 ? -21.682 17.903 -25.244 1.00 92.31 115 LYS A C 1
ATOM 919 O O . LYS A 1 115 ? -21.361 18.731 -24.398 1.00 92.31 115 LYS A O 1
ATOM 924 N N . ASN A 1 116 ? -20.779 17.296 -26.016 1.00 89.62 116 ASN A N 1
ATOM 925 C CA . ASN A 1 116 ? -19.346 17.578 -25.906 1.00 89.62 116 ASN A CA 1
ATOM 926 C C . ASN A 1 116 ? -19.024 19.034 -26.297 1.00 89.62 116 ASN A C 1
ATOM 928 O O . ASN A 1 116 ? -18.182 19.658 -25.652 1.00 89.62 116 ASN A O 1
ATOM 932 N N . GLN A 1 117 ? -19.723 19.606 -27.287 1.00 90.62 117 GLN A N 1
ATOM 933 C CA . GLN A 1 117 ? -19.614 21.031 -27.633 1.00 90.62 117 GLN A CA 1
ATOM 934 C C . GLN A 1 117 ? -20.167 21.958 -26.540 1.00 90.62 117 GLN A C 1
ATOM 936 O O . GLN A 1 117 ? -19.552 22.982 -26.239 1.00 90.62 117 GLN A O 1
ATOM 941 N N . LEU A 1 118 ? -21.293 21.597 -25.915 1.00 93.44 118 LEU A N 1
ATOM 942 C CA . LEU A 1 118 ? -21.858 22.332 -24.781 1.00 93.44 118 LEU A CA 1
ATOM 943 C C . LEU A 1 118 ? -20.875 22.351 -23.608 1.00 93.44 118 LEU A C 1
ATOM 945 O O . LEU A 1 118 ? -20.540 23.421 -23.109 1.00 93.44 118 LEU A O 1
ATOM 949 N N . LEU A 1 119 ? -20.359 21.184 -23.212 1.00 92.19 119 LEU A N 1
ATOM 950 C CA . LEU A 1 119 ? -19.436 21.053 -22.083 1.00 92.19 119 LEU A CA 1
ATOM 951 C C . LEU A 1 119 ? -18.078 21.719 -22.350 1.00 92.19 119 LEU A C 1
ATOM 953 O O . LEU A 1 119 ? -17.477 22.245 -21.418 1.00 92.19 119 LEU A O 1
ATOM 957 N N . SER A 1 120 ? -17.591 21.752 -23.594 1.00 88.88 120 SER A N 1
ATOM 958 C CA . SER A 1 120 ? -16.343 22.451 -23.942 1.00 88.88 120 SER A CA 1
ATOM 959 C C . SER A 1 120 ? -16.490 23.978 -24.006 1.00 88.88 120 SER A C 1
ATOM 961 O O . SER A 1 120 ? -15.480 24.690 -23.994 1.00 88.88 120 SER A O 1
ATOM 963 N N . GLY A 1 121 ? -17.727 24.487 -24.029 1.00 89.38 121 GLY A N 1
ATOM 964 C CA . GLY A 1 121 ? -18.045 25.904 -24.205 1.00 89.38 121 GLY A CA 1
ATOM 965 C C . GLY A 1 121 ? -17.983 26.380 -25.660 1.00 89.38 121 GLY A C 1
ATOM 966 O O . GLY A 1 121 ? -17.832 27.575 -25.889 1.00 89.38 121 GLY A O 1
ATOM 967 N N . MET A 1 122 ? -18.077 25.460 -26.628 1.00 89.81 122 MET A N 1
ATOM 968 C CA . MET A 1 122 ? -18.099 25.738 -28.074 1.00 89.81 122 MET A CA 1
ATOM 969 C C . MET A 1 122 ? -19.518 25.801 -28.663 1.00 89.81 122 MET A C 1
ATOM 971 O O . MET A 1 122 ? -19.669 26.011 -29.862 1.00 89.81 122 MET A O 1
ATOM 975 N N . LEU A 1 123 ? -20.554 25.635 -27.832 1.00 92.12 123 LEU A N 1
ATOM 976 C CA . LEU A 1 123 ? -21.966 25.744 -28.208 1.00 92.12 123 LEU A CA 1
ATOM 977 C C . LEU A 1 123 ? -22.623 26.953 -27.503 1.00 92.12 123 LEU A C 1
ATOM 979 O O . LEU A 1 123 ? -23.307 26.773 -26.492 1.00 92.12 123 LEU A O 1
ATOM 983 N N . PRO A 1 124 ? -22.398 28.195 -27.974 1.00 91.31 124 PRO A N 1
ATOM 984 C CA . PRO A 1 124 ? -23.033 29.380 -27.402 1.00 91.31 124 PRO A CA 1
ATOM 985 C C . PRO A 1 124 ? -24.551 29.340 -27.601 1.00 91.31 124 PRO A C 1
ATOM 987 O O . PRO A 1 124 ? -25.033 29.205 -28.727 1.00 91.31 124 PRO A O 1
ATOM 990 N N . LEU A 1 125 ? -25.309 29.479 -26.516 1.00 93.25 125 LEU A N 1
ATOM 991 C CA . LEU A 1 125 ? -26.769 29.563 -26.536 1.00 93.25 125 LEU A CA 1
ATOM 992 C C . LEU A 1 125 ? -27.213 31.031 -26.400 1.00 93.25 125 LEU A C 1
ATOM 994 O O . LEU A 1 125 ? -26.440 31.857 -25.909 1.00 93.25 125 LEU A O 1
ATOM 998 N N . PRO A 1 126 ? -28.439 31.386 -26.835 1.00 90.81 126 PRO A N 1
ATOM 999 C CA . PRO A 1 126 ? -28.863 32.787 -26.937 1.00 90.81 126 PRO A CA 1
ATOM 1000 C C . PRO A 1 126 ? -28.816 33.569 -25.619 1.00 90.81 126 PRO A C 1
ATOM 1002 O O . PRO A 1 126 ? -28.586 34.774 -25.617 1.00 90.81 126 PRO A O 1
ATOM 1005 N N . ASN A 1 127 ? -29.051 32.898 -24.492 1.00 91.62 127 ASN A N 1
ATOM 1006 C CA . ASN A 1 127 ? -29.050 33.504 -23.167 1.00 91.62 127 ASN A CA 1
ATOM 1007 C C . ASN A 1 127 ? -28.599 32.492 -22.101 1.00 91.62 127 ASN A C 1
ATOM 1009 O O . ASN A 1 127 ? -28.641 31.275 -22.310 1.00 91.62 127 ASN A O 1
ATOM 1013 N N . ILE A 1 128 ? -28.190 33.007 -20.936 1.00 92.56 128 ILE A N 1
ATOM 1014 C CA . ILE A 1 128 ? -27.753 32.186 -19.798 1.00 92.56 128 ILE A CA 1
ATOM 1015 C C . ILE A 1 128 ? -28.829 31.195 -19.350 1.00 92.56 128 ILE A C 1
ATOM 1017 O O . ILE A 1 128 ? -28.506 30.068 -18.999 1.00 92.56 128 ILE A O 1
ATOM 1021 N N . HIS A 1 129 ? -30.101 31.582 -19.426 1.00 93.25 129 HIS A N 1
ATOM 1022 C CA . HIS A 1 129 ? -31.232 30.754 -19.021 1.00 93.25 129 HIS A CA 1
ATOM 1023 C C . HIS A 1 129 ? -31.355 29.495 -19.897 1.00 93.25 129 HIS A C 1
ATOM 1025 O O . HIS A 1 129 ? -31.474 28.387 -19.387 1.00 93.25 129 HIS A O 1
ATOM 1031 N N . SER A 1 130 ? -31.206 29.625 -21.218 1.00 94.44 130 SER A N 1
ATOM 1032 C CA . SER A 1 130 ? -31.193 28.493 -22.162 1.00 94.44 130 SER A CA 1
ATOM 1033 C C . SER A 1 130 ? -29.995 27.574 -21.918 1.00 94.44 130 SER A C 1
ATOM 1035 O O . SER A 1 130 ? -30.114 26.349 -22.010 1.00 94.44 130 SER A O 1
ATOM 1037 N N . CYS A 1 131 ? -28.844 28.153 -21.558 1.00 94.69 131 CYS A N 1
ATOM 1038 C CA . CYS A 1 131 ? -27.673 27.395 -21.124 1.00 94.69 131 CYS A CA 1
ATOM 1039 C C . CYS A 1 131 ? -27.952 26.627 -19.824 1.00 94.69 131 CYS A C 1
ATOM 1041 O O . CYS A 1 131 ? -27.704 25.425 -19.760 1.00 94.69 131 CYS A O 1
ATOM 1043 N N . ALA A 1 132 ? -28.548 27.282 -18.827 1.00 94.94 132 ALA A N 1
ATOM 1044 C CA . ALA A 1 132 ? -28.900 26.678 -17.550 1.00 94.94 132 ALA A CA 1
ATOM 1045 C C . ALA A 1 132 ? -29.898 25.519 -17.711 1.00 94.94 132 ALA A C 1
ATOM 1047 O O . ALA A 1 132 ? -29.651 24.439 -17.173 1.00 94.94 132 ALA A O 1
ATOM 1048 N N . TYR A 1 133 ? -30.947 25.677 -18.530 1.00 95.69 133 TYR A N 1
ATOM 1049 C CA . TYR A 1 133 ? -31.850 24.573 -18.880 1.00 95.69 133 TYR A CA 1
ATOM 1050 C C . TYR A 1 133 ? -31.136 23.436 -19.601 1.00 95.69 133 TYR A C 1
ATOM 1052 O O . TYR A 1 133 ? -31.408 22.277 -19.312 1.00 95.69 133 TYR A O 1
ATOM 1060 N N . SER A 1 134 ? -30.203 23.736 -20.507 1.00 95.56 134 SER A N 1
ATOM 1061 C CA . SER A 1 134 ? -29.451 22.690 -21.207 1.00 95.56 134 SER A CA 1
ATOM 1062 C C . SER A 1 134 ? -28.615 21.850 -20.233 1.00 95.56 134 SER A C 1
ATOM 1064 O O . SER A 1 134 ? -28.583 20.627 -20.345 1.00 95.56 134 SER A O 1
ATOM 1066 N N . PHE A 1 135 ? -27.995 22.480 -19.228 1.00 95.62 135 PHE A N 1
ATOM 1067 C CA . PHE A 1 135 ? -27.289 21.777 -18.151 1.00 95.62 135 PHE A CA 1
ATOM 1068 C C . PHE A 1 135 ? -28.239 21.012 -17.220 1.00 95.62 135 PHE A C 1
ATOM 1070 O O . PHE A 1 135 ? -27.950 19.870 -16.869 1.00 95.62 135 PHE A O 1
ATOM 1077 N N . ALA A 1 136 ? -29.380 21.599 -16.853 1.00 94.81 136 ALA A N 1
ATOM 1078 C CA . ALA A 1 136 ? -30.402 20.958 -16.028 1.00 94.81 136 ALA A CA 1
ATOM 1079 C C . ALA A 1 136 ? -30.996 19.709 -16.699 1.00 94.81 136 ALA A C 1
ATOM 1081 O O . ALA A 1 136 ? -31.049 18.641 -16.093 1.00 94.81 136 ALA A O 1
ATOM 1082 N N . TYR A 1 137 ? -31.368 19.813 -17.974 1.00 95.25 137 TYR A N 1
ATOM 1083 C CA . TYR A 1 137 ? -31.838 18.688 -18.776 1.00 95.25 137 TYR A CA 1
ATOM 1084 C C . TYR A 1 137 ? -30.758 17.623 -18.955 1.00 95.25 137 TYR A C 1
ATOM 1086 O O . TYR A 1 137 ? -31.052 16.433 -18.859 1.00 95.25 137 TYR A O 1
ATOM 1094 N N . LEU A 1 138 ? -29.499 18.021 -19.155 1.00 93.38 138 LEU A N 1
ATOM 1095 C CA . LEU A 1 138 ? -28.390 17.076 -19.243 1.00 93.38 138 LEU A CA 1
ATOM 1096 C C . LEU A 1 138 ? -28.191 16.299 -17.932 1.00 93.38 138 LEU A C 1
ATOM 1098 O O . LEU A 1 138 ? -28.008 15.083 -17.974 1.00 93.38 138 LEU A O 1
ATOM 1102 N N . LEU A 1 139 ? -28.256 16.980 -16.782 1.00 92.25 139 LEU A N 1
ATOM 1103 C CA . LEU A 1 139 ? -28.201 16.347 -15.461 1.00 92.25 139 LEU A CA 1
ATOM 1104 C C . LEU A 1 139 ? -29.375 15.387 -15.257 1.00 92.25 139 LEU A C 1
ATOM 1106 O O . LEU A 1 139 ? -29.147 14.230 -14.913 1.00 92.25 139 LEU A O 1
ATOM 1110 N N . HIS A 1 140 ? -30.602 15.824 -15.560 1.00 90.94 140 HIS A N 1
ATOM 1111 C CA . HIS A 1 140 ? -31.798 14.988 -15.421 1.00 90.94 140 HIS A CA 1
ATOM 1112 C C . HIS A 1 140 ? -31.749 13.736 -16.299 1.00 90.94 140 HIS A C 1
ATOM 1114 O O . HIS A 1 140 ? -32.089 12.634 -15.866 1.00 90.94 140 HIS A O 1
ATOM 1120 N N . PHE A 1 141 ? -31.268 13.890 -17.533 1.00 88.56 141 PHE A N 1
ATOM 1121 C CA . PHE A 1 141 ? -31.126 12.796 -18.486 1.00 88.56 141 PHE A CA 1
ATOM 1122 C C . PHE A 1 141 ? -30.054 11.775 -18.064 1.00 88.56 141 PHE A C 1
ATOM 1124 O O . PHE A 1 141 ? -30.307 10.566 -18.107 1.00 88.56 141 PHE A O 1
ATOM 1131 N N . LEU A 1 142 ? -28.866 12.245 -17.656 1.00 86.44 142 LEU A N 1
ATOM 1132 C CA . LEU A 1 142 ? -27.715 11.385 -17.348 1.00 86.44 142 LEU A CA 1
ATOM 1133 C C . LEU A 1 142 ? -27.755 10.792 -15.938 1.00 86.44 142 LEU A C 1
ATOM 1135 O O . LEU A 1 142 ? -27.460 9.610 -15.764 1.00 86.44 142 LEU A O 1
ATOM 1139 N N . GLU A 1 143 ? -28.092 11.604 -14.943 1.00 83.75 143 GLU A N 1
ATOM 1140 C CA . GLU A 1 143 ? -27.885 11.289 -13.529 1.00 83.75 143 GLU A CA 1
ATOM 1141 C C . GLU A 1 143 ? -29.210 11.104 -12.754 1.00 83.75 143 GLU A C 1
ATOM 1143 O O . GLU A 1 143 ? -29.200 10.584 -11.639 1.00 83.75 143 GLU A O 1
ATOM 1148 N N . GLY A 1 144 ? -30.358 11.440 -13.359 1.00 83.56 144 GLY A N 1
ATOM 1149 C CA . GLY A 1 144 ? -31.696 11.253 -12.780 1.00 83.56 144 GLY A CA 1
ATOM 1150 C C . GLY A 1 144 ? -32.293 12.533 -12.183 1.00 83.56 144 GLY A C 1
ATOM 1151 O O . GLY A 1 144 ? -31.779 13.607 -12.445 1.00 83.56 144 GLY A O 1
ATOM 1152 N N . PRO A 1 145 ? -33.394 12.462 -11.418 1.00 85.19 145 PRO A N 1
ATOM 1153 C CA . PRO A 1 145 ? -34.060 13.647 -10.876 1.00 85.19 145 PRO A CA 1
ATOM 1154 C C . PRO A 1 145 ? -33.224 14.378 -9.815 1.00 85.19 145 PRO A C 1
ATOM 1156 O O . PRO A 1 145 ? -32.357 13.797 -9.159 1.00 85.19 145 PRO A O 1
ATOM 1159 N N . TYR A 1 146 ? -33.531 15.659 -9.598 1.00 88.06 146 TYR A N 1
ATOM 1160 C CA . TYR A 1 146 ? -32.949 16.443 -8.510 1.00 88.06 146 TYR A CA 1
ATOM 1161 C C . TYR A 1 146 ? -33.275 15.829 -7.136 1.00 88.06 146 TYR A C 1
ATOM 1163 O O . TYR A 1 146 ? -34.438 15.578 -6.830 1.00 88.06 146 TYR A O 1
ATOM 1171 N N . VAL A 1 147 ? -32.259 15.634 -6.286 1.00 86.44 147 VAL A N 1
ATOM 1172 C CA . VAL A 1 147 ? -32.431 15.078 -4.927 1.00 86.44 147 VAL A CA 1
ATOM 1173 C C . VAL A 1 147 ? -32.133 16.121 -3.850 1.00 86.44 147 VAL A C 1
ATOM 1175 O O . VAL A 1 147 ? -32.972 16.396 -3.001 1.00 86.44 147 VAL A O 1
ATOM 1178 N N . ASN A 1 148 ? -30.926 16.698 -3.852 1.00 87.56 148 ASN A N 1
ATOM 1179 C CA . ASN A 1 148 ? -30.514 17.734 -2.902 1.00 87.56 148 ASN A CA 1
ATOM 1180 C C . ASN A 1 148 ? -29.319 18.550 -3.426 1.00 87.56 148 ASN A C 1
ATOM 1182 O O . ASN A 1 148 ? -28.616 18.127 -4.347 1.00 87.56 148 ASN A O 1
ATOM 1186 N N . ASP A 1 149 ? -29.055 19.689 -2.781 1.00 86.69 149 ASP A N 1
ATOM 1187 C CA . ASP A 1 149 ? -28.013 20.654 -3.155 1.00 86.69 149 ASP A CA 1
ATOM 1188 C C . ASP A 1 149 ? -26.607 20.040 -3.221 1.00 86.69 149 ASP A C 1
ATOM 1190 O O . ASP A 1 149 ? -25.830 20.328 -4.134 1.00 86.69 149 ASP A O 1
ATOM 1194 N N . LYS A 1 150 ? -26.260 19.177 -2.256 1.00 82.00 150 LYS A N 1
ATOM 1195 C CA . LYS A 1 150 ? -24.926 18.562 -2.191 1.00 82.00 150 LYS A CA 1
ATOM 1196 C C . LYS A 1 150 ? -24.691 17.623 -3.364 1.00 82.00 150 LYS A C 1
ATOM 1198 O O . LYS A 1 150 ? -23.627 17.677 -3.981 1.00 82.00 150 LYS A O 1
ATOM 1203 N N . LEU A 1 151 ? -25.663 16.758 -3.652 1.00 84.12 151 LEU A N 1
ATOM 1204 C CA . LEU A 1 151 ? -25.574 15.816 -4.758 1.00 84.12 151 LEU A CA 1
ATOM 1205 C C . LEU A 1 151 ? -25.562 16.570 -6.090 1.00 84.12 151 LEU A C 1
ATOM 1207 O O . LEU A 1 151 ? -24.713 16.279 -6.926 1.00 84.12 151 LEU A O 1
ATOM 1211 N N . PHE A 1 152 ? -26.397 17.604 -6.229 1.00 90.06 152 PHE A N 1
ATOM 1212 C CA . PHE A 1 152 ? -26.405 18.493 -7.390 1.00 90.06 152 PHE A CA 1
ATOM 1213 C C . PHE A 1 152 ? -25.019 19.081 -7.695 1.00 90.06 152 PHE A C 1
ATOM 1215 O O . PHE A 1 152 ? -24.542 18.944 -8.819 1.00 90.06 152 PHE A O 1
ATOM 1222 N N . ILE A 1 153 ? -24.330 19.667 -6.707 1.00 87.81 153 ILE A N 1
ATOM 1223 C CA . ILE A 1 153 ? -22.989 20.244 -6.918 1.00 87.81 153 ILE A CA 1
ATOM 1224 C C . ILE A 1 153 ? -21.983 19.166 -7.354 1.00 87.81 153 ILE A C 1
ATOM 1226 O O . ILE A 1 153 ? -21.119 19.420 -8.196 1.00 87.81 153 ILE A O 1
ATOM 1230 N N . ILE A 1 154 ? -22.085 17.951 -6.804 1.00 84.19 154 ILE A N 1
ATOM 1231 C CA . ILE A 1 154 ? -21.220 16.824 -7.184 1.00 84.19 154 ILE A CA 1
ATOM 1232 C C . ILE A 1 154 ? -21.498 16.388 -8.629 1.00 84.19 154 ILE A C 1
ATOM 1234 O O . ILE A 1 154 ? -20.545 16.201 -9.385 1.00 84.19 154 ILE A O 1
ATOM 1238 N N . MET A 1 155 ? -22.772 16.266 -9.017 1.00 87.31 155 MET A N 1
ATOM 1239 C CA . MET A 1 155 ? -23.196 15.873 -10.368 1.00 87.31 155 MET A CA 1
ATOM 1240 C C . MET A 1 155 ? -22.826 16.942 -11.407 1.00 87.31 155 MET A C 1
ATOM 1242 O O . MET A 1 155 ? -22.280 16.640 -12.463 1.00 87.31 155 MET A O 1
ATOM 1246 N N . LEU A 1 156 ? -23.036 18.225 -11.104 1.00 90.88 156 LEU A N 1
ATOM 1247 C CA . LEU A 1 156 ? -22.659 19.313 -12.008 1.00 90.88 156 LEU A CA 1
ATOM 1248 C C . LEU A 1 156 ? -21.139 19.353 -12.235 1.00 90.88 156 LEU A C 1
ATOM 1250 O O . LEU A 1 156 ? -20.680 19.551 -13.360 1.00 90.88 156 LEU A O 1
ATOM 1254 N N . ARG A 1 157 ? -20.340 19.097 -11.190 1.00 86.75 157 ARG A N 1
ATOM 1255 C CA . ARG A 1 157 ? -18.877 18.989 -11.307 1.00 86.75 157 ARG A CA 1
ATOM 1256 C C . ARG A 1 157 ? -18.422 17.708 -12.014 1.00 86.75 157 ARG A C 1
ATOM 1258 O O . ARG A 1 157 ? -17.374 17.733 -12.663 1.00 86.75 157 ARG A O 1
ATOM 1265 N N . SER A 1 158 ? -19.174 16.605 -11.934 1.00 83.94 158 SER A N 1
ATOM 1266 C CA . SER A 1 158 ? -18.828 15.358 -12.635 1.00 83.94 158 SER A CA 1
ATOM 1267 C C . SER A 1 158 ? -18.988 15.457 -14.152 1.00 83.94 158 SER A C 1
ATOM 1269 O O . SER A 1 158 ? -18.315 14.709 -14.859 1.00 83.94 158 SER A O 1
ATOM 1271 N N . LEU A 1 159 ? -19.773 16.418 -14.658 1.00 84.81 159 LEU A N 1
ATOM 1272 C CA . LEU A 1 159 ? -19.887 16.703 -16.094 1.00 84.81 159 LEU A CA 1
ATOM 1273 C C . LEU A 1 159 ? -18.598 17.267 -16.729 1.00 84.81 159 LEU A C 1
ATOM 1275 O O . LEU A 1 159 ? -18.490 17.268 -17.950 1.00 84.81 159 LEU A O 1
ATOM 1279 N N . GLN A 1 160 ? -17.616 17.723 -15.937 1.00 85.00 160 GLN A N 1
ATOM 1280 C CA . GLN A 1 160 ? -16.325 18.261 -16.414 1.00 85.00 160 GLN A CA 1
ATOM 1281 C C . GLN A 1 160 ? -16.442 19.385 -17.467 1.00 85.00 160 GLN A C 1
ATOM 1283 O O . GLN A 1 160 ? -15.681 19.424 -18.434 1.00 85.00 160 GLN A O 1
ATOM 1288 N N . TRP A 1 161 ? -17.393 20.301 -17.288 1.00 90.00 161 TRP A N 1
ATOM 1289 C CA . TRP A 1 161 ? -17.599 21.431 -18.194 1.00 90.00 161 TRP A CA 1
ATOM 1290 C C . TRP A 1 161 ? -16.508 22.509 -18.059 1.00 90.00 161 TRP A C 1
ATOM 1292 O O . TRP A 1 161 ? -15.851 22.644 -17.026 1.00 90.00 161 TRP A O 1
ATOM 1302 N N . ASN A 1 162 ? -16.288 23.276 -19.125 1.00 88.94 162 ASN A N 1
ATOM 1303 C CA . ASN A 1 162 ? -15.232 24.277 -19.227 1.00 88.94 162 ASN A CA 1
ATOM 1304 C C . ASN A 1 162 ? -15.701 25.648 -18.708 1.00 88.94 162 ASN A C 1
ATOM 1306 O O . ASN A 1 162 ? -16.704 26.192 -19.174 1.00 88.94 162 ASN A O 1
ATOM 1310 N N . HIS A 1 163 ? -14.911 26.277 -17.831 1.00 88.38 163 HIS A N 1
ATOM 1311 C CA . HIS A 1 163 ? -15.167 27.629 -17.311 1.00 88.38 163 HIS A CA 1
ATOM 1312 C C . HIS A 1 163 ? -15.212 28.732 -18.392 1.00 88.38 163 HIS A C 1
ATOM 1314 O O . HIS A 1 163 ? -15.598 29.861 -18.090 1.00 88.38 163 HIS A O 1
ATOM 1320 N N . ARG A 1 164 ? -14.873 28.434 -19.659 1.00 89.00 164 ARG A N 1
ATOM 1321 C CA . ARG A 1 164 ? -15.145 29.309 -20.818 1.00 89.00 164 ARG A CA 1
ATOM 1322 C C . ARG A 1 164 ? -16.605 29.784 -20.860 1.00 89.00 164 ARG A C 1
ATOM 1324 O O . ARG A 1 164 ? -16.844 30.944 -21.177 1.00 89.00 164 ARG A O 1
ATOM 1331 N N . ILE A 1 165 ? -17.552 28.926 -20.469 1.00 91.06 165 ILE A N 1
ATOM 1332 C CA . ILE A 1 165 ? -18.994 29.227 -20.442 1.00 91.06 165 ILE A CA 1
ATOM 1333 C C . ILE A 1 165 ? -19.301 30.411 -19.512 1.00 91.06 165 ILE A C 1
ATOM 1335 O O . ILE A 1 165 ? -20.052 31.309 -19.886 1.00 91.06 165 ILE A O 1
ATOM 1339 N N . LEU A 1 166 ? -18.664 30.465 -18.337 1.00 92.56 166 LEU A N 1
ATOM 1340 C CA . LEU A 1 166 ? -18.840 31.561 -17.375 1.00 92.56 166 LEU A CA 1
ATOM 1341 C C . LEU A 1 166 ? -18.391 32.905 -17.956 1.00 92.56 166 LEU A C 1
ATOM 1343 O O . LEU A 1 166 ? -19.067 33.916 -17.781 1.00 92.56 166 LEU A O 1
ATOM 1347 N N . LYS A 1 167 ? -17.272 32.904 -18.693 1.00 90.50 167 LYS A N 1
ATOM 1348 C CA . LYS A 1 167 ? -16.747 34.103 -19.360 1.00 90.50 167 LYS A CA 1
ATOM 1349 C C . LYS A 1 167 ? -17.655 34.577 -20.495 1.00 90.50 167 LYS A C 1
ATOM 1351 O O . LYS A 1 167 ? -17.827 35.780 -20.636 1.00 90.50 167 LYS A O 1
ATOM 1356 N N . TYR A 1 168 ? -18.236 33.658 -21.269 1.00 89.94 168 TYR A N 1
ATOM 1357 C CA . TYR A 1 168 ? -19.145 33.993 -22.372 1.00 89.94 168 TYR A CA 1
ATOM 1358 C C . TYR A 1 168 ? -20.396 34.741 -21.885 1.00 89.94 168 TYR A C 1
ATOM 1360 O O . TYR A 1 168 ? -20.749 35.772 -22.448 1.00 89.94 168 TYR A O 1
ATOM 1368 N N . TYR A 1 169 ? -21.029 34.267 -20.804 1.00 91.81 169 TYR A N 1
ATOM 1369 C CA . TYR A 1 169 ? -22.225 34.909 -20.233 1.00 91.81 169 TYR A CA 1
ATOM 1370 C C . TYR A 1 169 ? -21.917 35.993 -19.187 1.00 91.81 169 TYR A C 1
ATOM 1372 O O . TYR A 1 169 ? -22.847 36.593 -18.658 1.00 91.81 169 TYR A O 1
ATOM 1380 N N . ASN A 1 170 ? -20.637 36.245 -18.889 1.00 91.88 170 ASN A N 1
ATOM 1381 C CA . ASN A 1 170 ? -20.181 37.195 -17.872 1.00 91.88 170 ASN A CA 1
ATOM 1382 C C . ASN A 1 170 ? -20.831 36.978 -16.487 1.00 91.88 170 ASN A C 1
ATOM 1384 O O . ASN A 1 170 ? -21.354 37.909 -15.875 1.00 91.88 170 ASN A O 1
ATOM 1388 N N . VAL A 1 171 ? -20.806 35.735 -15.995 1.00 93.12 171 VAL A N 1
ATOM 1389 C CA . VAL A 1 171 ? -21.365 35.351 -14.685 1.00 93.12 171 VAL A CA 1
ATOM 1390 C C . VAL A 1 171 ? -20.351 34.613 -13.820 1.00 93.12 171 VAL A C 1
ATOM 1392 O O . VAL A 1 171 ? -19.405 34.001 -14.317 1.00 93.12 171 VAL A O 1
ATOM 1395 N N . THR A 1 172 ? -20.555 34.648 -12.505 1.00 93.06 172 THR A N 1
ATOM 1396 C CA . THR A 1 172 ? -19.778 33.846 -11.555 1.00 93.06 172 THR A CA 1
ATOM 1397 C C . THR A 1 172 ? -20.270 32.396 -11.539 1.00 93.06 172 THR A C 1
ATOM 1399 O O . THR A 1 172 ? -21.393 32.095 -11.952 1.00 93.06 172 THR A O 1
ATOM 1402 N N . GLU A 1 173 ? -19.428 31.481 -11.047 1.00 91.88 173 GLU A N 1
ATOM 1403 C CA . GLU A 1 173 ? -19.803 30.069 -10.890 1.00 91.88 173 GLU A CA 1
ATOM 1404 C C . GLU A 1 173 ? -21.026 29.911 -9.972 1.00 91.88 173 GLU A C 1
ATOM 1406 O O . GLU A 1 173 ? -21.913 29.121 -10.275 1.00 91.88 173 GLU A O 1
ATOM 1411 N N . ASP A 1 174 ? -21.128 30.709 -8.905 1.00 91.44 174 ASP A N 1
ATOM 1412 C CA . ASP A 1 174 ? -22.241 30.639 -7.952 1.00 91.44 174 ASP A CA 1
ATOM 1413 C C . ASP A 1 174 ? -23.581 31.063 -8.570 1.00 91.44 174 ASP A C 1
ATOM 1415 O O . ASP A 1 174 ? -24.597 30.389 -8.371 1.00 91.44 174 ASP A O 1
ATOM 1419 N N . THR A 1 175 ? -23.588 32.136 -9.371 1.00 92.88 175 THR A N 1
ATOM 1420 C CA . THR A 1 175 ? -24.790 32.578 -10.094 1.00 92.88 175 THR A CA 1
ATOM 1421 C C . THR A 1 175 ? -25.214 31.529 -11.119 1.00 92.88 175 THR A C 1
ATOM 1423 O O . THR A 1 175 ? -26.385 31.163 -11.177 1.00 92.88 175 THR A O 1
ATOM 1426 N N . PHE A 1 176 ? -24.262 30.980 -11.881 1.00 94.38 176 PHE A N 1
ATOM 1427 C CA . PHE A 1 176 ? -24.552 29.924 -12.852 1.00 94.38 176 PHE A CA 1
ATOM 1428 C C . PHE A 1 176 ? -25.098 28.656 -12.179 1.00 94.38 176 PHE A C 1
ATOM 1430 O O . PHE A 1 176 ? -26.117 28.120 -12.608 1.00 94.38 176 PHE A O 1
ATOM 1437 N N . ASN A 1 177 ? -24.476 28.207 -11.085 1.00 93.81 177 ASN A N 1
ATOM 1438 C CA . ASN A 1 177 ? -24.932 27.042 -10.325 1.00 93.81 177 ASN A CA 1
ATOM 1439 C C . ASN A 1 177 ? -26.354 27.242 -9.777 1.00 93.81 177 ASN A C 1
ATOM 1441 O O . ASN A 1 177 ? -27.148 26.302 -9.789 1.00 93.81 177 ASN A O 1
ATOM 1445 N N . SER A 1 178 ? -26.688 28.454 -9.327 1.00 93.25 178 SER A N 1
ATOM 1446 C CA . SER A 1 178 ? -28.023 28.791 -8.819 1.00 93.25 178 SER A CA 1
ATOM 1447 C C . SER A 1 178 ? -29.091 28.741 -9.918 1.00 93.25 178 SER A C 1
ATOM 1449 O O . SER A 1 178 ? -30.157 28.160 -9.708 1.00 93.25 178 SER A O 1
ATOM 1451 N N . GLU A 1 179 ? -28.787 29.264 -11.109 1.00 94.12 179 GLU A N 1
ATOM 1452 C CA . GLU A 1 179 ? -29.679 29.189 -12.275 1.00 94.12 179 GLU A CA 1
ATOM 1453 C C . GLU A 1 179 ? -29.891 27.742 -12.748 1.00 94.12 179 GLU A C 1
ATOM 1455 O O . GLU A 1 179 ? -31.029 27.315 -12.957 1.00 94.12 179 GLU A O 1
ATOM 1460 N N . VAL A 1 180 ? -28.818 26.942 -12.846 1.00 95.50 180 VAL A N 1
ATOM 1461 C CA . VAL A 1 180 ? -28.922 25.515 -13.213 1.00 95.50 180 VAL A CA 1
ATOM 1462 C C . VAL A 1 180 ? -29.752 24.756 -12.179 1.00 95.50 180 VAL A C 1
ATOM 1464 O O . VAL A 1 180 ? -30.603 23.952 -12.554 1.00 95.50 180 VAL A O 1
ATOM 1467 N N . LYS A 1 181 ? -29.547 25.022 -10.883 1.00 94.31 181 LYS A N 1
ATOM 1468 C CA . LYS A 1 181 ? -30.312 24.398 -9.796 1.00 94.31 181 LYS A CA 1
ATOM 1469 C C . LYS A 1 181 ? -31.808 24.674 -9.938 1.00 94.31 181 LYS A C 1
ATOM 1471 O O . LYS A 1 181 ? -32.598 23.735 -9.868 1.00 94.31 181 LYS A O 1
ATOM 1476 N N . LYS A 1 182 ? -32.191 25.938 -10.155 1.00 93.88 182 LYS A N 1
ATOM 1477 C CA . LYS A 1 182 ? -33.592 26.340 -10.346 1.00 93.88 182 LYS A CA 1
ATOM 1478 C C . LYS A 1 182 ? -34.224 25.573 -11.511 1.00 93.88 182 LYS A C 1
ATOM 1480 O O . LYS A 1 182 ? -35.241 24.912 -11.323 1.00 93.88 182 LYS A O 1
ATOM 1485 N N . CYS A 1 183 ? -33.557 25.565 -12.667 1.00 94.12 183 CYS A N 1
ATOM 1486 C CA . CYS A 1 183 ? -34.026 24.844 -13.851 1.00 94.12 183 CYS A CA 1
ATOM 1487 C C . CYS A 1 183 ? -34.111 23.323 -13.616 1.00 94.12 183 CYS A C 1
ATOM 1489 O O . CYS A 1 183 ? -35.016 22.665 -14.119 1.00 94.12 183 CYS A O 1
ATOM 1491 N N . TYR A 1 184 ? -33.184 22.742 -12.848 1.00 93.69 184 TYR A N 1
ATOM 1492 C CA . TYR A 1 184 ? -33.132 21.299 -12.590 1.00 93.69 184 TYR A CA 1
ATOM 1493 C C . TYR A 1 184 ? -34.255 20.822 -11.663 1.00 93.69 184 TYR A C 1
ATOM 1495 O O . TYR A 1 184 ? -34.833 19.763 -11.899 1.00 93.69 184 TYR A O 1
ATOM 1503 N N . ILE A 1 185 ? -34.634 21.629 -10.670 1.00 92.25 185 ILE A N 1
ATOM 1504 C CA . ILE A 1 185 ? -35.806 21.359 -9.825 1.00 92.25 185 ILE A CA 1
ATOM 1505 C C . ILE A 1 185 ? -37.090 21.367 -10.672 1.00 92.25 185 ILE A C 1
ATOM 1507 O O . ILE A 1 185 ? -37.930 20.484 -10.526 1.00 92.25 185 ILE A O 1
ATOM 1511 N N . GLU A 1 186 ? -37.220 22.290 -11.626 1.00 91.69 186 GLU A N 1
ATOM 1512 C CA . GLU A 1 186 ? -38.376 22.341 -12.536 1.00 91.69 186 GLU A CA 1
ATOM 1513 C C . GLU A 1 186 ? -38.480 21.119 -13.474 1.00 91.69 186 GLU A C 1
ATOM 1515 O O . GLU A 1 186 ? -39.544 20.852 -14.033 1.00 91.69 186 GLU A O 1
ATOM 1520 N N . CYS A 1 187 ? -37.403 20.340 -13.641 1.00 88.62 187 CYS A N 1
ATOM 1521 C CA . CYS A 1 187 ? -37.391 19.135 -14.479 1.00 88.62 187 CYS A CA 1
ATOM 1522 C C . CYS A 1 187 ? -37.982 17.890 -13.796 1.00 88.62 187 CYS A C 1
ATOM 1524 O O . CYS A 1 187 ? -38.182 16.884 -14.475 1.00 88.62 187 CYS A O 1
ATOM 1526 N N . LEU A 1 188 ? -38.279 17.938 -12.489 1.00 86.50 188 LEU A N 1
ATOM 1527 C CA . LEU A 1 188 ? -38.711 16.782 -11.686 1.00 86.50 188 LEU A CA 1
ATOM 1528 C C . LEU A 1 188 ? -39.911 16.018 -12.271 1.00 86.50 188 LEU A C 1
ATOM 1530 O O . LEU A 1 188 ? -39.980 14.800 -12.132 1.00 86.50 188 LEU A O 1
ATOM 1534 N N . SER A 1 189 ? -40.835 16.711 -12.941 1.00 83.31 189 SER A N 1
ATOM 1535 C CA . SER A 1 189 ? -42.048 16.121 -13.524 1.00 83.31 189 SER A CA 1
ATOM 1536 C C . SER A 1 189 ? -41.875 15.571 -14.946 1.00 83.31 189 SER A C 1
ATOM 1538 O O . SER A 1 189 ? -42.818 14.999 -15.490 1.00 83.31 189 SER A O 1
ATOM 1540 N N . LYS A 1 190 ? -40.704 15.740 -15.576 1.00 86.50 190 LYS A N 1
ATOM 1541 C CA . LYS A 1 190 ? -40.488 15.379 -16.985 1.00 86.50 190 LYS A CA 1
ATOM 1542 C C . LYS A 1 190 ? -39.894 13.975 -17.141 1.00 86.50 190 LYS A C 1
ATOM 1544 O O . LYS A 1 190 ? -38.977 13.584 -16.413 1.00 86.50 190 LYS A O 1
ATOM 1549 N N . SER A 1 191 ? -40.380 13.237 -18.142 1.00 85.44 191 SER A N 1
ATOM 1550 C CA . SER A 1 191 ? -39.818 11.942 -18.554 1.00 85.44 191 SER A CA 1
ATOM 1551 C C . SER A 1 191 ? -38.414 12.100 -19.165 1.00 85.44 191 SER A C 1
ATOM 1553 O O . SER A 1 191 ? -38.007 13.199 -19.552 1.00 85.44 191 SER A O 1
ATOM 1555 N N . LYS A 1 192 ? -37.650 11.003 -19.284 1.00 84.75 192 LYS A N 1
ATOM 1556 C CA . LYS A 1 192 ? -36.334 11.046 -19.948 1.00 84.75 192 LYS A CA 1
ATOM 1557 C C . LYS A 1 192 ? -36.460 11.410 -21.427 1.00 84.75 192 LYS A C 1
ATOM 1559 O O . LYS A 1 192 ? -35.669 12.224 -21.898 1.00 84.75 192 LYS A O 1
ATOM 1564 N N . GLY A 1 193 ? -37.446 10.857 -22.134 1.00 84.88 193 GLY A N 1
ATOM 1565 C CA . GLY A 1 193 ? -37.750 11.194 -23.522 1.00 84.88 193 GLY A CA 1
ATOM 1566 C C . GLY A 1 193 ? -38.145 12.660 -23.708 1.00 84.88 193 GLY A C 1
ATOM 1567 O O . GLY A 1 193 ? -37.636 13.307 -24.623 1.00 84.88 193 GLY A O 1
ATOM 1568 N N . ASP A 1 194 ? -38.966 13.220 -22.810 1.00 89.00 194 ASP A N 1
ATOM 1569 C CA . ASP A 1 194 ? -39.322 14.648 -22.822 1.00 89.00 194 ASP A CA 1
ATOM 1570 C C . ASP A 1 194 ? -38.097 15.541 -22.650 1.00 89.00 194 ASP A C 1
ATOM 1572 O O . ASP A 1 194 ? -37.884 16.480 -23.418 1.00 89.00 194 ASP A O 1
ATOM 1576 N N . VAL A 1 195 ? -37.276 15.247 -21.640 1.00 90.75 195 VAL A N 1
ATOM 1577 C CA . VAL A 1 195 ? -36.059 16.014 -21.365 1.00 90.75 195 VAL A CA 1
ATOM 1578 C C . VAL A 1 195 ? -35.079 15.917 -22.530 1.00 90.75 195 VAL A C 1
ATOM 1580 O O . VAL A 1 195 ? -34.487 16.924 -22.907 1.00 90.75 195 VAL A O 1
ATOM 1583 N N . PHE A 1 196 ? -34.940 14.740 -23.141 1.00 90.81 196 PHE A N 1
ATOM 1584 C CA . PHE A 1 196 ? -34.089 14.543 -24.310 1.00 90.81 196 PHE A CA 1
ATOM 1585 C C . PHE A 1 196 ? -34.568 15.358 -25.523 1.00 90.81 196 PHE A C 1
ATOM 1587 O O . PHE A 1 196 ? -33.757 16.016 -26.178 1.00 90.81 196 PHE A O 1
ATOM 1594 N N . PHE A 1 197 ? -35.880 15.379 -25.787 1.00 90.75 197 PHE A N 1
ATOM 1595 C CA . PHE A 1 197 ? -36.483 16.196 -26.845 1.00 90.75 197 PHE A CA 1
ATOM 1596 C C . PHE A 1 197 ? -36.216 17.694 -26.628 1.00 90.75 197 PHE A C 1
ATOM 1598 O O . PHE A 1 197 ? -35.714 18.374 -27.525 1.00 90.75 197 PHE A O 1
ATOM 1605 N N . GLU A 1 198 ? -36.506 18.206 -25.426 1.00 92.00 198 GLU A N 1
ATOM 1606 C CA . GLU A 1 198 ? -36.312 19.626 -25.103 1.00 92.00 198 GLU A CA 1
ATOM 1607 C C . GLU A 1 198 ? -34.827 20.022 -25.101 1.00 92.00 198 GLU A C 1
ATOM 1609 O O . GLU A 1 198 ? -34.483 21.119 -25.540 1.00 92.00 198 GLU A O 1
ATOM 1614 N N . LEU A 1 199 ? -33.930 19.126 -24.676 1.00 93.62 199 LEU A N 1
ATOM 1615 C CA . LEU A 1 199 ? -32.487 19.357 -24.697 1.00 93.62 199 LEU A CA 1
ATOM 1616 C C . LEU A 1 199 ? -31.959 19.558 -26.118 1.00 93.62 199 LEU A C 1
ATOM 1618 O O . LEU A 1 199 ? -31.256 20.534 -26.376 1.00 93.62 199 LEU A O 1
ATOM 1622 N N . ILE A 1 200 ? -32.319 18.672 -27.052 1.00 92.19 200 ILE A N 1
ATOM 1623 C CA . ILE A 1 200 ? -31.899 18.798 -28.455 1.00 92.19 200 ILE A CA 1
ATOM 1624 C C . ILE A 1 200 ? -32.474 20.076 -29.066 1.00 92.19 200 ILE A C 1
ATOM 1626 O O . ILE A 1 200 ? -31.747 20.822 -29.723 1.00 92.19 200 ILE A O 1
ATOM 1630 N N . LYS A 1 201 ? -33.749 20.372 -28.795 1.00 91.50 201 LYS A N 1
ATOM 1631 C CA . LYS A 1 201 ? -34.418 21.579 -29.288 1.00 91.50 201 LYS A CA 1
ATOM 1632 C C . LYS A 1 201 ? -33.737 22.859 -28.793 1.00 91.50 201 LYS A C 1
ATOM 1634 O O . LYS A 1 201 ? -33.577 23.797 -29.572 1.00 91.50 201 LYS A O 1
ATOM 1639 N N . LEU A 1 202 ? -33.313 22.902 -27.527 1.00 93.00 202 LEU A N 1
ATOM 1640 C CA . LEU A 1 202 ? -32.539 24.022 -26.985 1.00 93.00 202 LEU A CA 1
ATOM 1641 C C . LEU A 1 202 ? -31.160 24.124 -27.638 1.00 93.00 202 LEU A C 1
ATOM 1643 O O . LEU A 1 202 ? -30.771 25.208 -28.067 1.00 93.00 202 LEU A O 1
ATOM 1647 N N . MET A 1 203 ? -30.437 23.010 -27.770 1.00 93.75 203 MET A N 1
ATOM 1648 C CA . MET A 1 203 ? -29.108 23.003 -28.387 1.00 93.75 203 MET A CA 1
ATOM 1649 C C . MET A 1 203 ? -29.136 23.490 -29.849 1.00 93.75 203 MET A C 1
ATOM 1651 O O . MET A 1 203 ? -28.237 24.229 -30.253 1.00 93.75 203 MET A O 1
ATOM 1655 N N . GLN A 1 204 ? -30.188 23.164 -30.614 1.00 91.62 204 GLN A N 1
ATOM 1656 C CA . GLN A 1 204 ? -30.391 23.625 -31.999 1.00 91.62 204 GLN A CA 1
ATOM 1657 C C . GLN A 1 204 ? -30.540 25.147 -32.148 1.00 91.62 204 GLN A C 1
ATOM 1659 O O . GLN A 1 204 ? -30.384 25.675 -33.251 1.00 91.62 204 GLN A O 1
ATOM 1664 N N . GLN A 1 205 ? -30.838 25.877 -31.069 1.00 91.62 205 GLN A N 1
ATOM 1665 C CA . GLN A 1 205 ? -30.912 27.340 -31.119 1.00 91.62 205 GLN A CA 1
ATOM 1666 C C . GLN A 1 205 ? -29.534 27.980 -31.328 1.00 91.62 205 GLN A C 1
ATOM 1668 O O . GLN A 1 205 ? -29.447 29.102 -31.830 1.00 91.62 205 GLN A O 1
ATOM 1673 N N . SER A 1 206 ? -28.455 27.274 -30.976 1.00 92.50 206 SER A N 1
ATOM 1674 C CA . SER A 1 206 ? -27.094 27.737 -31.221 1.00 92.50 206 SER A CA 1
ATOM 1675 C C . SER A 1 206 ? -26.781 27.767 -32.718 1.00 92.50 206 SER A C 1
ATOM 1677 O O . SER A 1 206 ? -27.037 26.808 -33.444 1.00 92.50 206 SER A O 1
ATOM 1679 N N . TRP A 1 207 ? -26.151 28.843 -33.190 1.00 90.62 207 TRP A N 1
ATOM 1680 C CA . TRP A 1 207 ? -25.596 28.896 -34.548 1.00 90.62 207 TRP A CA 1
ATOM 1681 C C . TRP A 1 207 ? -24.461 27.876 -34.756 1.00 90.62 207 TRP A C 1
ATOM 1683 O O . TRP A 1 207 ? -24.227 27.451 -35.883 1.00 90.62 207 TRP A O 1
ATOM 1693 N N . ALA A 1 208 ? -23.806 27.452 -33.671 1.00 91.94 208 ALA A N 1
ATOM 1694 C CA . ALA A 1 208 ? -22.683 26.518 -33.655 1.00 91.94 208 ALA A CA 1
ATOM 1695 C C . ALA A 1 208 ? -23.095 25.038 -33.564 1.00 91.94 208 ALA A C 1
ATOM 1697 O O . ALA A 1 208 ? -22.225 24.176 -33.441 1.00 91.94 208 ALA A O 1
ATOM 1698 N N . PHE A 1 209 ? -24.396 24.731 -33.567 1.00 92.00 209 PHE A N 1
ATOM 1699 C CA . PHE A 1 209 ? -24.909 23.388 -33.302 1.00 92.00 209 PHE A CA 1
ATOM 1700 C C . PHE A 1 209 ? -24.304 22.323 -34.226 1.00 92.00 209 PHE A C 1
ATOM 1702 O O . PHE A 1 209 ? -24.557 22.311 -35.429 1.00 92.00 209 PHE A O 1
ATOM 1709 N N . VAL A 1 210 ? -23.473 21.449 -33.640 1.00 86.56 210 VAL A N 1
ATOM 1710 C CA . VAL A 1 210 ? -22.697 20.388 -34.311 1.00 86.56 210 VAL A CA 1
ATOM 1711 C C . VAL A 1 210 ? -21.836 20.926 -35.475 1.00 86.56 210 VAL A C 1
ATOM 1713 O O . VAL A 1 210 ? -21.468 20.217 -36.410 1.00 86.56 210 VAL A O 1
ATOM 1716 N N . GLY A 1 211 ? -21.466 22.209 -35.401 1.00 89.12 211 GLY A N 1
ATOM 1717 C CA . GLY A 1 211 ? -20.547 22.872 -36.324 1.00 89.12 211 GLY A CA 1
ATOM 1718 C C . GLY A 1 211 ? -19.089 22.480 -36.072 1.00 89.12 211 GLY A C 1
ATOM 1719 O O . GLY A 1 211 ? -18.708 22.127 -34.955 1.00 89.12 211 GLY A O 1
ATOM 1720 N N . ARG A 1 212 ? -18.250 22.541 -37.109 1.00 90.44 212 ARG A N 1
ATOM 1721 C CA . ARG A 1 212 ? -16.803 22.267 -37.004 1.00 90.44 212 ARG A CA 1
ATOM 1722 C C . ARG A 1 212 ? -16.022 23.571 -37.065 1.00 90.44 212 ARG A C 1
ATOM 1724 O O . ARG A 1 212 ? -16.352 24.427 -37.878 1.00 90.44 212 ARG A O 1
ATOM 1731 N N . PHE A 1 213 ? -15.010 23.724 -36.218 1.00 90.31 213 PHE A N 1
ATOM 1732 C CA . PHE A 1 213 ? -14.229 24.955 -36.099 1.00 90.31 213 PHE A CA 1
ATOM 1733 C C . PHE A 1 213 ? -12.785 24.722 -36.535 1.00 90.31 213 PHE A C 1
ATOM 1735 O O . PHE A 1 213 ? -12.145 23.789 -36.058 1.00 90.31 213 PHE A O 1
ATOM 1742 N N . TYR A 1 214 ? -12.271 25.600 -37.394 1.00 91.31 214 TYR A N 1
ATOM 1743 C CA . TYR A 1 214 ? -10.904 25.539 -37.916 1.00 91.31 214 TYR A CA 1
ATOM 1744 C C . TYR A 1 214 ? -10.146 26.803 -37.547 1.00 91.31 214 TYR A C 1
ATOM 1746 O O . TYR A 1 214 ? -10.659 27.906 -37.739 1.00 91.31 214 TYR A O 1
ATOM 1754 N N . LYS A 1 215 ? -8.920 26.668 -37.033 1.00 90.12 215 LYS A N 1
ATOM 1755 C CA . LYS A 1 215 ? -8.076 27.835 -36.754 1.00 90.12 215 LYS A CA 1
ATOM 1756 C C . LYS A 1 215 ? -7.573 28.425 -38.067 1.00 90.12 215 LYS A C 1
ATOM 1758 O O . LYS A 1 215 ? -6.918 27.745 -38.855 1.00 90.12 215 LYS A O 1
ATOM 1763 N N . VAL A 1 216 ? -7.862 29.702 -38.275 1.00 91.69 216 VAL A N 1
ATOM 1764 C CA . VAL A 1 216 ? -7.427 30.483 -39.435 1.00 91.69 216 VAL A CA 1
ATOM 1765 C C . VAL A 1 216 ? -6.914 31.844 -38.980 1.00 91.69 216 VAL A C 1
ATOM 1767 O O . VAL A 1 216 ? -7.194 32.297 -37.873 1.00 91.69 216 VAL A O 1
ATOM 1770 N N . LYS A 1 217 ? -6.177 32.528 -39.843 1.00 90.56 217 LYS A N 1
ATOM 1771 C CA . LYS A 1 217 ? -5.732 33.905 -39.637 1.00 90.56 217 LYS A CA 1
ATOM 1772 C C . LYS A 1 217 ? -6.446 34.820 -40.615 1.00 90.56 217 LYS A C 1
ATOM 1774 O O . LYS A 1 217 ? -6.587 34.485 -41.791 1.00 90.56 217 LYS A O 1
ATOM 1779 N N . ASP A 1 218 ? -6.918 35.964 -40.137 1.00 86.19 218 ASP A N 1
ATOM 1780 C CA . ASP A 1 218 ? -7.455 36.994 -41.027 1.00 86.19 218 ASP A CA 1
ATOM 1781 C C . ASP A 1 218 ? -6.328 37.737 -41.777 1.00 86.19 218 ASP A C 1
ATOM 1783 O O . ASP A 1 218 ? -5.138 37.480 -41.576 1.00 86.19 218 ASP A O 1
ATOM 1787 N N . LYS A 1 219 ? -6.691 38.677 -42.664 1.00 84.94 219 LYS A N 1
ATOM 1788 C CA . LYS A 1 219 ? -5.718 39.507 -43.403 1.00 84.94 219 LYS A CA 1
ATOM 1789 C C . LYS A 1 219 ? -4.774 40.307 -42.490 1.00 84.94 219 LYS A C 1
ATOM 1791 O O . LYS A 1 219 ? -3.698 40.682 -42.939 1.00 84.94 219 LYS A O 1
ATOM 1796 N N . MET A 1 220 ? -5.160 40.552 -41.236 1.00 84.44 220 MET A N 1
ATOM 1797 C CA . MET A 1 220 ? -4.366 41.275 -40.235 1.00 84.44 220 MET A CA 1
ATOM 1798 C C . MET A 1 220 ? -3.517 40.322 -39.374 1.00 84.44 220 MET A C 1
ATOM 1800 O O . MET A 1 220 ? -2.931 40.752 -38.382 1.00 84.44 220 MET A O 1
ATOM 1804 N N . ASN A 1 221 ? -3.431 39.037 -39.749 1.00 84.81 221 ASN A N 1
ATOM 1805 C CA . ASN A 1 221 ? -2.699 37.981 -39.045 1.00 84.81 221 ASN A CA 1
ATOM 1806 C C . ASN A 1 221 ? -3.232 37.702 -37.622 1.00 84.81 221 ASN A C 1
ATOM 1808 O O . ASN A 1 221 ? -2.504 37.196 -36.767 1.00 84.81 221 ASN A O 1
ATOM 1812 N N . ILE A 1 222 ? -4.506 38.017 -37.361 1.00 86.00 222 ILE A N 1
ATOM 1813 C CA . ILE A 1 222 ? -5.168 37.735 -36.084 1.00 86.00 222 ILE A CA 1
ATOM 1814 C C . ILE A 1 222 ? -5.772 36.332 -36.146 1.00 86.00 222 ILE A C 1
ATOM 1816 O O . ILE A 1 222 ? -6.548 36.015 -37.052 1.00 86.00 222 ILE A O 1
ATOM 1820 N N . ASN A 1 223 ? -5.453 35.500 -35.152 1.00 89.19 223 ASN A N 1
ATOM 1821 C CA . ASN A 1 223 ? -6.031 34.165 -35.020 1.00 89.19 223 ASN A CA 1
ATOM 1822 C C . ASN A 1 223 ? -7.550 34.254 -34.801 1.00 89.19 223 ASN A C 1
ATOM 1824 O O . ASN A 1 223 ? -8.037 34.946 -33.904 1.00 89.19 223 ASN A O 1
ATOM 1828 N N . CYS A 1 224 ? -8.290 33.541 -35.637 1.00 90.75 224 CYS A N 1
ATOM 1829 C CA . CYS A 1 224 ? -9.738 33.432 -35.632 1.00 90.75 224 CYS A CA 1
ATOM 1830 C C . CYS A 1 224 ? -10.133 31.959 -35.803 1.00 90.75 224 CYS A C 1
ATOM 1832 O O . CYS A 1 224 ? -9.337 31.121 -36.230 1.00 90.75 224 CYS A O 1
ATOM 1834 N N . LEU A 1 225 ? -11.389 31.650 -35.512 1.00 91.88 225 LEU A N 1
ATOM 1835 C CA . LEU A 1 225 ? -11.997 30.360 -35.800 1.00 91.88 225 LEU A CA 1
ATOM 1836 C C . LEU A 1 225 ? -12.960 30.517 -36.979 1.00 91.88 225 LEU A C 1
ATOM 1838 O O . LEU A 1 225 ? -13.796 31.420 -36.992 1.00 91.88 225 LEU A O 1
ATOM 1842 N N . LEU A 1 226 ? -12.848 29.635 -37.967 1.00 92.94 226 LEU A N 1
ATOM 1843 C CA . LEU A 1 226 ? -13.806 29.489 -39.055 1.00 92.94 226 LEU A CA 1
ATOM 1844 C C . LEU A 1 226 ? -14.744 28.327 -38.710 1.00 92.94 226 LEU A C 1
ATOM 1846 O O . LEU A 1 226 ? -14.342 27.166 -38.744 1.00 92.94 226 LEU A O 1
ATOM 1850 N N . GLY A 1 227 ? -15.973 28.645 -38.316 1.00 92.06 227 GL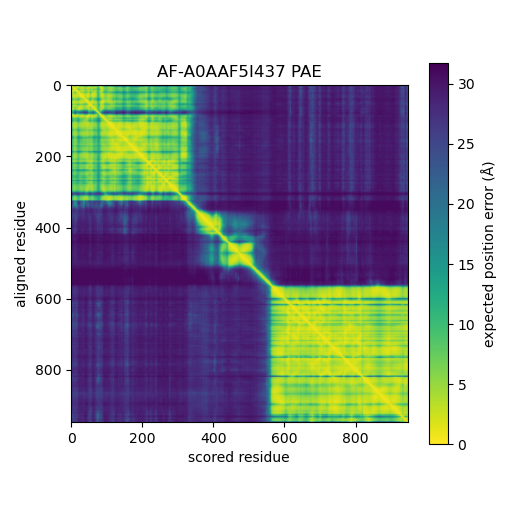Y A N 1
ATOM 1851 C CA . GLY A 1 227 ? -17.029 27.694 -37.987 1.00 92.06 227 GLY A CA 1
ATOM 1852 C C . GLY A 1 227 ? -17.832 27.295 -39.222 1.00 92.06 227 GLY A C 1
ATOM 1853 O O . GLY A 1 227 ? -18.589 28.102 -39.756 1.00 92.06 227 GLY A O 1
ATOM 1854 N N . LEU A 1 228 ? -17.713 26.044 -39.656 1.00 92.38 228 LEU A N 1
ATOM 1855 C CA . LEU A 1 228 ? -18.524 25.450 -40.716 1.00 92.38 228 LEU A CA 1
ATOM 1856 C C . LEU A 1 228 ? -19.777 24.822 -40.106 1.00 92.38 228 LEU A C 1
ATOM 1858 O O . LEU A 1 228 ? -19.743 23.676 -39.637 1.00 92.38 228 LEU A O 1
ATOM 1862 N N . CYS A 1 229 ? -20.877 25.566 -40.112 1.00 90.38 229 CYS A N 1
ATOM 1863 C CA . CYS A 1 229 ? -22.129 25.197 -39.453 1.00 90.38 229 CYS A CA 1
ATOM 1864 C C . CYS A 1 229 ? -23.231 24.911 -40.486 1.00 90.38 229 CYS A C 1
ATOM 1866 O O . CYS A 1 229 ? -23.077 25.198 -41.671 1.00 90.38 229 CYS A O 1
ATOM 1868 N N . GLU A 1 230 ? -24.362 24.358 -40.049 1.00 84.00 230 GLU A N 1
ATOM 1869 C CA . GLU A 1 230 ? -25.493 24.044 -40.941 1.00 84.00 230 GLU A CA 1
ATOM 1870 C C . GLU A 1 230 ? -26.078 25.301 -41.612 1.00 84.00 230 GLU A C 1
ATOM 1872 O O . GLU A 1 230 ? -26.451 25.279 -42.779 1.00 84.00 230 GLU A O 1
ATOM 1877 N N . LYS A 1 231 ? -26.106 26.432 -40.893 1.00 84.88 231 LYS A N 1
ATOM 1878 C CA . LYS A 1 231 ? -26.660 27.703 -41.395 1.00 84.88 231 LYS A CA 1
ATOM 1879 C C . LYS A 1 231 ? -25.740 28.430 -42.383 1.00 84.88 231 LYS A C 1
ATOM 1881 O O . LYS A 1 231 ? -26.212 29.235 -43.183 1.00 84.88 231 LYS A O 1
ATOM 1886 N N . GLY A 1 232 ? -24.436 28.175 -42.321 1.00 90.88 232 GLY A N 1
ATOM 1887 C CA . GLY A 1 232 ? -23.443 28.928 -43.077 1.00 90.88 232 GLY A CA 1
ATOM 1888 C C . GLY A 1 232 ? -22.040 28.816 -42.499 1.00 90.88 232 GLY A C 1
ATOM 1889 O O . GLY A 1 232 ? -21.751 27.993 -41.623 1.00 90.88 232 GLY A O 1
ATOM 1890 N N . ILE A 1 233 ? -21.174 29.698 -42.982 1.00 93.12 233 ILE A N 1
ATOM 1891 C CA . ILE A 1 233 ? -19.805 29.878 -42.516 1.00 93.12 233 ILE A CA 1
ATOM 1892 C C . ILE A 1 233 ? -19.778 31.054 -41.534 1.00 93.12 233 ILE A C 1
ATOM 1894 O O . ILE A 1 233 ? -20.206 32.161 -41.856 1.00 93.12 233 ILE A O 1
ATOM 1898 N N . PHE A 1 234 ? -19.241 30.823 -40.340 1.00 93.50 234 PHE A N 1
ATOM 1899 C CA . PHE A 1 234 ? -19.118 31.826 -39.285 1.00 93.50 234 PHE A CA 1
ATOM 1900 C C . PHE A 1 234 ? -17.648 32.110 -39.008 1.00 93.50 234 PHE A C 1
ATOM 1902 O O . PHE A 1 234 ? -16.875 31.198 -38.735 1.00 93.50 234 PHE A O 1
ATOM 1909 N N . LEU A 1 235 ? -17.252 33.378 -39.030 1.00 92.06 235 LEU A N 1
ATOM 1910 C CA . LEU A 1 235 ? -15.944 33.811 -38.555 1.00 92.06 235 LEU A CA 1
ATOM 1911 C C . LEU A 1 235 ? -16.083 34.311 -37.120 1.00 92.06 235 LEU A C 1
ATOM 1913 O O . LEU A 1 235 ? -16.810 35.272 -36.869 1.00 92.06 235 LEU A O 1
ATOM 1917 N N . VAL A 1 236 ? -15.358 33.693 -36.195 1.00 92.25 236 VAL A N 1
ATOM 1918 C CA . VAL A 1 236 ? -15.423 33.974 -34.756 1.00 92.25 236 VAL A CA 1
ATOM 1919 C C . VAL A 1 236 ? -14.040 34.244 -34.170 1.00 92.25 236 VAL A C 1
ATOM 1921 O O . VAL A 1 236 ? -13.022 33.797 -34.697 1.00 92.25 236 VAL A O 1
ATOM 1924 N N . THR A 1 237 ? -13.981 34.994 -33.073 1.00 90.25 237 THR A N 1
ATOM 1925 C CA . THR A 1 237 ? -12.739 35.190 -32.312 1.00 90.25 237 THR A CA 1
ATOM 1926 C C . THR A 1 237 ? -12.279 33.885 -31.653 1.00 90.25 237 THR A C 1
ATOM 1928 O O . THR A 1 237 ? -13.093 33.139 -31.106 1.00 90.25 237 THR A O 1
ATOM 1931 N N . ASP A 1 238 ? -10.968 33.610 -31.663 1.00 86.50 238 ASP A N 1
ATOM 1932 C CA . ASP A 1 238 ? -10.372 32.483 -30.922 1.00 86.50 238 ASP A CA 1
ATOM 1933 C C . ASP A 1 238 ? -10.143 32.856 -29.443 1.00 86.50 238 ASP A C 1
ATOM 1935 O O . ASP A 1 238 ? -9.036 32.818 -28.910 1.00 86.50 238 ASP A O 1
ATOM 1939 N N . ASP A 1 239 ? -11.206 33.318 -28.783 1.00 84.50 239 ASP A N 1
ATOM 1940 C CA . ASP A 1 239 ? -11.213 33.708 -27.376 1.00 84.50 239 ASP A CA 1
ATOM 1941 C C . ASP A 1 239 ? -12.461 33.176 -26.664 1.00 84.50 239 ASP A C 1
ATOM 1943 O O . ASP A 1 239 ? -13.393 32.655 -27.278 1.00 84.50 239 ASP A O 1
ATOM 1947 N N . ALA A 1 240 ? -12.510 33.299 -25.337 1.00 79.56 240 ALA A N 1
ATOM 1948 C CA . ALA A 1 240 ? -13.614 32.753 -24.551 1.00 79.56 240 ALA A CA 1
ATOM 1949 C C . ALA A 1 240 ? -15.006 33.291 -24.945 1.00 79.56 240 ALA A C 1
ATOM 1951 O O . ALA A 1 240 ? -16.002 32.654 -24.615 1.00 79.56 240 ALA A O 1
ATOM 1952 N N . LEU A 1 241 ? -15.064 34.428 -25.644 1.00 83.31 241 LEU A N 1
ATOM 1953 C CA . LEU A 1 241 ? -16.289 35.139 -25.985 1.00 83.31 241 LEU A CA 1
ATOM 1954 C C . LEU A 1 241 ? -16.886 34.716 -27.331 1.00 83.31 241 LEU A C 1
ATOM 1956 O O . LEU A 1 241 ? -18.042 35.045 -27.563 1.00 83.31 241 LEU A O 1
ATOM 1960 N N . LEU A 1 242 ? -16.143 34.009 -28.199 1.00 86.56 242 LEU A N 1
ATOM 1961 C CA . LEU A 1 242 ? -16.634 33.520 -29.501 1.00 86.56 242 LEU A CA 1
ATOM 1962 C C . LEU A 1 242 ? -17.430 34.595 -30.270 1.00 86.56 242 LEU A C 1
ATOM 1964 O O . LEU A 1 242 ? -18.520 34.340 -30.786 1.00 86.56 242 LEU A O 1
ATOM 1968 N N . LYS A 1 243 ? -16.913 35.828 -30.314 1.00 87.56 243 LYS A N 1
ATOM 1969 C CA . LYS A 1 243 ? -17.595 36.961 -30.947 1.00 87.56 243 LYS A CA 1
ATOM 1970 C C . LYS A 1 243 ? -17.633 36.758 -32.454 1.00 87.56 243 LYS A C 1
ATOM 1972 O O . LYS A 1 243 ? -16.580 36.641 -33.085 1.00 87.56 243 LYS A O 1
ATOM 1977 N N . ILE A 1 244 ? -18.836 36.736 -33.027 1.00 90.75 244 ILE A N 1
ATOM 1978 C CA . ILE A 1 244 ? -19.038 36.611 -34.474 1.00 90.75 244 ILE A CA 1
ATOM 1979 C C . ILE A 1 244 ? -18.530 37.894 -35.140 1.00 90.75 244 ILE A C 1
ATOM 1981 O O . ILE A 1 244 ? -19.096 38.968 -34.953 1.00 90.75 244 ILE A O 1
ATOM 1985 N N . LYS A 1 245 ? -17.449 37.781 -35.913 1.00 88.75 245 LYS A N 1
ATOM 1986 C CA . LYS A 1 245 ? -16.915 38.853 -36.765 1.00 88.75 245 LYS A CA 1
ATOM 1987 C C . LYS A 1 245 ? -17.682 38.951 -38.087 1.00 88.75 245 LYS A C 1
ATOM 1989 O O . LYS A 1 245 ? -17.861 40.048 -38.606 1.00 88.75 245 LYS A O 1
ATOM 1994 N N . LYS A 1 246 ? -18.094 37.811 -38.655 1.00 89.38 246 LYS A N 1
ATOM 1995 C CA . LYS A 1 246 ? -18.840 37.737 -39.920 1.00 89.38 246 LYS A CA 1
ATOM 1996 C C . LYS A 1 246 ? -19.653 36.444 -39.993 1.00 89.38 246 LYS A C 1
ATOM 1998 O O . LYS A 1 246 ? -19.144 35.382 -39.647 1.00 89.38 246 LYS A O 1
ATOM 2003 N N . GLU A 1 247 ? -20.878 36.543 -40.491 1.00 92.44 247 GLU A N 1
ATOM 2004 C CA . GLU A 1 247 ? -21.733 35.417 -40.874 1.00 92.44 247 GLU A CA 1
ATOM 2005 C C . GLU A 1 247 ? -21.894 35.422 -42.399 1.00 92.44 247 GLU A C 1
ATOM 2007 O O . GLU A 1 247 ? -22.105 36.479 -42.999 1.00 92.44 247 GLU A O 1
ATOM 2012 N N . ILE A 1 248 ? -21.728 34.256 -43.020 1.00 93.00 248 ILE A N 1
ATOM 2013 C CA . ILE A 1 248 ? -21.877 34.039 -44.459 1.00 93.00 248 ILE A CA 1
ATOM 2014 C C . ILE A 1 248 ? -22.839 32.856 -44.643 1.00 93.00 248 ILE A C 1
ATOM 2016 O O . ILE A 1 248 ? -22.416 31.700 -44.532 1.00 93.00 248 ILE A O 1
ATOM 2020 N N . PRO A 1 249 ? -24.133 33.112 -44.886 1.00 92.12 249 PRO A N 1
ATOM 2021 C CA . PRO A 1 249 ? -25.102 32.066 -45.191 1.00 92.12 249 PRO A CA 1
ATOM 2022 C C . PRO A 1 249 ? -24.698 31.271 -46.436 1.00 92.12 249 PRO A C 1
ATOM 2024 O O . PRO A 1 249 ? -24.194 31.838 -47.403 1.00 92.12 249 PRO A O 1
ATOM 2027 N N . TRP A 1 250 ? -24.968 29.962 -46.459 1.00 90.88 250 TRP A N 1
ATOM 2028 C CA . TRP A 1 250 ? -24.585 29.111 -47.601 1.00 90.88 250 TRP A CA 1
ATOM 2029 C C . TRP A 1 250 ? -25.196 29.547 -48.938 1.00 90.88 250 TRP A C 1
ATOM 2031 O O . TRP A 1 250 ? -24.585 29.323 -49.978 1.00 90.88 250 TRP A O 1
ATOM 2041 N N . LYS A 1 251 ? -26.375 30.175 -48.901 1.00 88.81 251 LYS A N 1
ATOM 2042 C CA . LYS A 1 251 ? -27.089 30.710 -50.071 1.00 88.81 251 LYS A CA 1
ATOM 2043 C C . LYS A 1 251 ? -26.390 31.895 -50.751 1.00 88.81 251 LYS A C 1
ATOM 2045 O O . LYS A 1 251 ? -26.619 32.101 -51.935 1.00 88.81 251 LYS A O 1
ATOM 2050 N N . ASP A 1 252 ? -25.554 32.635 -50.023 1.00 90.94 252 ASP A N 1
ATOM 2051 C CA . ASP A 1 252 ? -24.913 33.861 -50.522 1.00 90.94 252 ASP A CA 1
ATOM 2052 C C . ASP A 1 252 ? -23.500 33.565 -51.075 1.00 90.94 252 ASP A C 1
ATOM 2054 O O . ASP A 1 252 ? -22.832 34.427 -51.646 1.00 90.94 252 ASP A O 1
ATOM 2058 N N . VAL A 1 253 ? -23.014 32.328 -50.906 1.00 89.88 253 VAL A N 1
ATOM 2059 C CA . VAL A 1 253 ? -21.694 31.912 -51.385 1.00 89.88 253 VAL A CA 1
ATOM 2060 C C . VAL A 1 253 ? -21.745 31.594 -52.875 1.00 89.88 253 VAL A C 1
ATOM 2062 O O . VAL A 1 253 ? -22.500 30.724 -53.301 1.00 89.88 253 VAL A O 1
ATOM 2065 N N . GLN A 1 254 ? -20.893 32.259 -53.655 1.00 87.94 254 GLN A N 1
ATOM 2066 C CA . GLN A 1 254 ? -20.833 32.092 -55.109 1.00 87.94 254 GLN A CA 1
ATOM 2067 C C . GLN A 1 254 ? -19.679 31.184 -55.547 1.00 87.94 254 GLN A C 1
ATOM 2069 O O . GLN A 1 254 ? -19.829 30.388 -56.471 1.00 87.94 254 GLN A O 1
ATOM 2074 N N . ASN A 1 255 ? -18.503 31.313 -54.918 1.00 89.50 255 ASN A N 1
ATOM 2075 C CA . ASN A 1 255 ? -17.318 30.540 -55.295 1.00 89.50 255 ASN A CA 1
ATOM 2076 C C . ASN A 1 255 ? -16.282 30.442 -54.157 1.00 89.50 255 ASN A C 1
ATOM 2078 O O . ASN A 1 255 ? -16.216 31.300 -53.273 1.00 89.50 255 ASN A O 1
ATOM 2082 N N . PHE A 1 256 ? -15.415 29.428 -54.227 1.00 90.19 256 PHE A N 1
ATOM 2083 C CA . PHE A 1 256 ? -14.274 29.222 -53.335 1.00 90.19 256 PHE A CA 1
ATOM 2084 C C . PHE A 1 256 ? -12.972 29.166 -54.132 1.00 90.19 256 PHE A C 1
ATOM 2086 O O . PHE A 1 256 ? -12.803 28.315 -55.003 1.00 90.19 256 PHE A O 1
ATOM 2093 N N . GLN A 1 257 ? -11.995 30.000 -53.785 1.00 89.25 257 GLN A N 1
ATOM 2094 C CA . GLN A 1 257 ? -10.660 29.969 -54.385 1.00 89.25 257 GLN A CA 1
ATOM 2095 C C . GLN A 1 257 ? -9.610 29.606 -53.333 1.00 89.25 257 GLN A C 1
ATOM 2097 O O . GLN A 1 257 ? -9.681 30.047 -52.190 1.00 89.25 257 GLN A O 1
ATOM 2102 N N . MET A 1 258 ? -8.602 28.835 -53.732 1.00 89.31 258 MET A N 1
ATOM 2103 C CA . MET A 1 258 ? -7.437 28.526 -52.904 1.00 89.31 258 MET A CA 1
ATOM 2104 C C . MET A 1 258 ? -6.181 29.077 -53.583 1.00 89.31 258 MET A C 1
ATOM 2106 O O . MET A 1 258 ? -5.938 28.816 -54.761 1.00 89.31 258 MET A O 1
ATOM 2110 N N . LYS A 1 259 ? -5.370 29.840 -52.848 1.00 87.69 259 LYS A N 1
ATOM 2111 C CA . LYS A 1 259 ? -4.077 30.368 -53.302 1.00 87.69 259 LYS A CA 1
ATOM 2112 C C . LYS A 1 259 ? -3.018 30.132 -52.225 1.00 87.69 259 LYS A C 1
ATOM 2114 O O . LYS A 1 259 ? -2.893 30.918 -51.290 1.00 87.69 259 LYS A O 1
ATOM 2119 N N . ARG A 1 260 ? -2.213 29.074 -52.384 1.00 88.00 260 ARG A N 1
ATOM 2120 C CA . ARG A 1 260 ? -1.228 28.617 -51.381 1.00 88.00 260 ARG A CA 1
ATOM 2121 C C . ARG A 1 260 ? -1.917 28.344 -50.036 1.00 88.00 260 ARG A C 1
ATOM 2123 O O . ARG A 1 260 ? -2.741 27.450 -49.955 1.00 88.00 260 ARG A O 1
ATOM 2130 N N . GLU A 1 261 ? -1.599 29.121 -49.008 1.00 90.25 261 GLU A N 1
ATOM 2131 C CA . GLU A 1 261 ? -2.162 28.998 -47.659 1.00 90.25 261 GLU A CA 1
ATOM 2132 C C . GLU A 1 261 ? -3.438 29.830 -47.476 1.00 90.25 261 GLU A C 1
ATOM 2134 O O . GLU A 1 261 ? -4.045 29.792 -46.411 1.00 90.25 261 GLU A O 1
ATOM 2139 N N . TRP A 1 262 ? -3.858 30.576 -48.506 1.00 91.12 262 TRP A N 1
ATOM 2140 C CA . TRP A 1 262 ? -5.034 31.438 -48.464 1.00 91.12 262 TRP A CA 1
ATOM 2141 C C . TRP A 1 262 ? -6.266 30.764 -49.064 1.00 91.12 262 TRP A C 1
ATOM 2143 O O . TRP A 1 262 ? -6.282 30.397 -50.240 1.00 91.12 262 TRP A O 1
ATOM 2153 N N . LEU A 1 263 ? -7.328 30.706 -48.272 1.00 91.81 263 LEU A N 1
ATOM 2154 C CA . LEU A 1 263 ? -8.687 30.389 -48.681 1.00 91.81 263 LEU A CA 1
ATOM 2155 C C . LEU A 1 263 ? -9.445 31.695 -48.942 1.00 91.81 263 LEU A C 1
ATOM 2157 O O . LEU A 1 263 ? -9.450 32.577 -48.086 1.00 91.81 263 LEU A O 1
ATOM 2161 N N . ILE A 1 264 ? -10.096 31.824 -50.094 1.00 91.62 264 ILE A N 1
ATOM 2162 C CA . ILE A 1 264 ? -10.879 33.000 -50.488 1.00 91.62 264 ILE A CA 1
ATOM 2163 C C . ILE A 1 264 ? -12.322 32.567 -50.766 1.00 91.62 264 ILE A C 1
ATOM 2165 O O . ILE A 1 264 ? -12.546 31.679 -51.586 1.00 91.62 264 ILE A O 1
ATOM 2169 N N . ILE A 1 265 ? -13.287 33.201 -50.106 1.00 91.81 265 ILE A N 1
ATOM 2170 C CA . ILE A 1 265 ? -14.726 32.971 -50.276 1.00 91.81 265 ILE A CA 1
ATOM 2171 C C . ILE A 1 265 ? -15.319 34.198 -50.973 1.00 91.81 265 ILE A C 1
ATOM 2173 O O . ILE A 1 265 ? -15.164 35.315 -50.470 1.00 91.81 265 ILE A O 1
ATOM 2177 N N . ASP A 1 266 ? -15.958 33.988 -52.124 1.00 91.38 266 ASP A N 1
ATOM 2178 C CA . ASP A 1 266 ? -16.633 35.030 -52.905 1.00 91.38 266 ASP A CA 1
ATOM 2179 C C . ASP A 1 266 ? -18.119 35.085 -52.521 1.00 91.38 266 ASP A C 1
ATOM 2181 O O . ASP A 1 266 ? -18.826 34.076 -52.615 1.00 91.38 266 ASP A O 1
ATOM 2185 N N . VAL A 1 267 ? -18.567 36.249 -52.051 1.00 88.75 267 VAL A N 1
ATOM 2186 C CA . VAL A 1 267 ? -19.929 36.500 -51.554 1.00 88.75 267 VAL A CA 1
ATOM 2187 C C . VAL A 1 267 ? -20.378 37.847 -52.098 1.00 88.75 267 VAL A C 1
ATOM 2189 O O . VAL A 1 267 ? -19.814 38.872 -51.714 1.00 88.75 267 VAL A O 1
ATOM 2192 N N . ASP A 1 268 ? -21.355 37.854 -53.002 1.00 83.50 268 ASP A N 1
ATOM 2193 C CA . ASP A 1 268 ? -21.924 39.071 -53.603 1.00 83.50 268 ASP A CA 1
ATOM 2194 C C . ASP A 1 268 ? -20.870 40.098 -54.071 1.00 83.50 268 ASP A C 1
ATOM 2196 O O . ASP A 1 268 ? -20.967 41.297 -53.812 1.00 83.50 268 ASP A O 1
ATOM 2200 N N . GLY A 1 269 ? -19.812 39.617 -54.735 1.00 79.88 269 GLY A N 1
ATOM 2201 C CA . GLY A 1 269 ? -18.700 40.437 -55.237 1.00 79.88 269 GLY A CA 1
ATOM 2202 C C . GLY A 1 269 ? -17.627 40.810 -54.201 1.00 79.88 269 GLY A C 1
ATOM 2203 O O . GLY A 1 269 ? -16.590 41.370 -54.568 1.00 79.88 269 GLY A O 1
ATOM 2204 N N . TYR A 1 270 ? -17.819 40.483 -52.920 1.00 87.06 270 TYR A N 1
ATOM 2205 C CA . TYR A 1 270 ? -16.823 40.662 -51.863 1.00 87.06 270 TYR A CA 1
ATOM 2206 C C . TYR A 1 270 ? -16.015 39.382 -51.617 1.00 87.06 270 TYR A C 1
ATOM 2208 O O . TYR A 1 270 ? -16.556 38.312 -51.344 1.00 87.06 270 TYR A O 1
ATOM 2216 N N . LYS A 1 271 ? -14.683 39.523 -51.608 1.00 87.94 271 LYS A N 1
ATOM 2217 C CA . LYS A 1 271 ? -13.737 38.423 -51.364 1.00 87.94 271 LYS A CA 1
ATOM 2218 C C . LYS A 1 271 ? -13.221 38.415 -49.929 1.00 87.94 271 LYS A C 1
ATOM 2220 O O . LYS A 1 271 ? -12.342 39.206 -49.565 1.00 87.94 271 LYS A O 1
ATOM 2225 N N . TYR A 1 272 ? -13.709 37.470 -49.132 1.00 89.31 272 TYR A N 1
ATOM 2226 C CA . TYR A 1 272 ? -13.208 37.194 -47.785 1.00 89.31 272 TYR A CA 1
ATOM 2227 C C . TYR A 1 272 ? -12.024 36.231 -47.860 1.00 89.31 272 TYR A C 1
ATOM 2229 O O . TYR A 1 272 ? -12.171 35.150 -48.414 1.00 89.31 272 TYR A O 1
ATOM 2237 N N . SER A 1 273 ? -10.855 36.597 -47.322 1.00 89.88 273 SER A N 1
ATOM 2238 C CA . SER A 1 273 ? -9.657 35.746 -47.387 1.00 89.88 273 SER A CA 1
ATOM 2239 C C . SER A 1 273 ? -9.093 35.398 -46.014 1.00 89.88 273 SER A C 1
ATOM 2241 O O . SER A 1 273 ? -8.914 36.289 -45.179 1.00 89.88 273 SER A O 1
ATOM 2243 N N . PHE A 1 274 ? -8.723 34.134 -45.837 1.00 90.38 274 PHE A N 1
ATOM 2244 C CA . PHE A 1 274 ? -8.235 33.558 -44.586 1.00 90.38 274 PHE A CA 1
ATOM 2245 C C . PHE A 1 274 ? -6.991 32.713 -44.841 1.00 90.38 274 PHE A C 1
ATOM 2247 O O . PHE A 1 274 ? -6.966 31.956 -45.807 1.00 90.38 274 PHE A O 1
ATOM 2254 N N . ALA A 1 275 ? -5.978 32.819 -43.987 1.00 90.75 275 ALA A N 1
ATOM 2255 C CA . ALA A 1 275 ? -4.761 32.019 -44.078 1.00 90.75 275 ALA A CA 1
ATOM 2256 C C . ALA A 1 275 ? -4.798 30.829 -43.104 1.00 90.75 275 ALA A C 1
ATOM 2258 O O . ALA A 1 275 ? -5.162 30.988 -41.938 1.00 90.75 275 ALA A O 1
ATOM 2259 N N . THR A 1 276 ? -4.403 29.642 -43.560 1.00 88.69 276 THR A N 1
ATOM 2260 C CA . THR A 1 276 ? -4.155 28.462 -42.713 1.00 88.69 276 THR A CA 1
ATOM 2261 C C . THR A 1 276 ? -2.672 28.353 -42.349 1.00 88.69 276 THR A C 1
ATOM 2263 O O . THR A 1 276 ? -1.837 29.071 -42.886 1.00 88.69 276 THR A O 1
ATOM 2266 N N . ASN A 1 277 ? -2.316 27.439 -41.440 1.00 84.12 277 ASN A N 1
ATOM 2267 C CA . ASN A 1 277 ? -0.923 27.273 -40.994 1.00 84.12 277 ASN A CA 1
ATOM 2268 C C . ASN A 1 277 ? 0.024 26.724 -42.074 1.00 84.12 277 ASN A C 1
ATOM 2270 O O . ASN A 1 277 ? 1.222 26.974 -42.014 1.00 84.12 277 ASN A O 1
ATOM 2274 N N . ASN A 1 278 ? -0.493 25.915 -43.000 1.00 85.00 278 ASN A N 1
ATOM 2275 C CA . ASN A 1 278 ? 0.255 25.373 -44.130 1.00 85.00 278 ASN A CA 1
ATOM 2276 C C . ASN A 1 278 ? -0.688 25.105 -45.318 1.00 85.00 278 ASN A C 1
ATOM 2278 O O . ASN A 1 278 ? -1.917 25.120 -45.184 1.00 85.00 278 ASN A O 1
ATOM 2282 N N . ASN A 1 279 ? -0.103 24.849 -46.490 1.00 86.44 279 ASN A N 1
ATOM 2283 C CA . ASN A 1 279 ? -0.835 24.600 -47.738 1.00 86.44 279 ASN A CA 1
ATOM 2284 C C . ASN A 1 279 ? -1.686 23.312 -47.679 1.00 86.44 279 ASN A C 1
ATOM 2286 O O . ASN A 1 279 ? -2.793 23.261 -48.208 1.00 86.44 279 ASN A O 1
ATOM 2290 N N . THR A 1 280 ? -1.210 22.272 -46.987 1.00 83.50 280 THR A N 1
ATOM 2291 C CA . THR A 1 280 ? -1.951 21.013 -46.798 1.00 83.50 280 THR A CA 1
ATOM 2292 C C . THR A 1 280 ? -3.239 21.219 -46.006 1.00 83.50 280 THR A C 1
ATOM 2294 O O . THR A 1 280 ? -4.291 20.755 -46.440 1.00 83.50 280 THR A O 1
ATOM 2297 N N . ALA A 1 281 ? -3.192 21.972 -44.906 1.00 82.69 281 ALA A N 1
ATOM 2298 C CA . ALA A 1 281 ? -4.373 22.350 -44.136 1.00 82.69 281 ALA A CA 1
ATOM 2299 C C . ALA A 1 281 ? -5.328 23.222 -44.962 1.00 82.69 281 ALA A C 1
ATOM 2301 O O . ALA A 1 281 ? -6.536 23.008 -44.903 1.00 82.69 281 ALA A O 1
ATOM 2302 N N . CYS A 1 282 ? -4.803 24.141 -45.787 1.00 88.12 282 CYS A N 1
ATOM 2303 C CA . CYS A 1 282 ? -5.622 24.957 -46.692 1.00 88.12 282 CYS A CA 1
ATOM 2304 C C . CYS A 1 282 ? -6.420 24.084 -47.663 1.00 88.12 282 CYS A C 1
ATOM 2306 O O . CYS A 1 282 ? -7.632 24.242 -47.801 1.00 88.12 282 CYS A O 1
ATOM 2308 N N . LYS A 1 283 ? -5.746 23.114 -48.291 1.00 87.00 283 LYS A N 1
ATOM 2309 C CA . LYS A 1 283 ? -6.356 22.188 -49.249 1.00 87.00 283 LYS A CA 1
ATOM 2310 C C . LYS A 1 283 ? -7.430 21.314 -48.606 1.00 87.00 283 LYS A C 1
ATOM 2312 O O . LYS A 1 283 ? -8.490 21.116 -49.201 1.00 87.00 283 LYS A O 1
ATOM 2317 N N . LEU A 1 284 ? -7.172 20.801 -47.404 1.00 83.88 284 LEU A N 1
ATOM 2318 C CA . LEU A 1 284 ? -8.135 19.989 -46.657 1.00 83.88 284 LEU A CA 1
ATOM 2319 C C . LEU A 1 284 ? -9.369 20.810 -46.268 1.00 83.88 284 LEU A C 1
ATOM 2321 O O . LEU A 1 284 ? -10.490 20.391 -46.549 1.00 83.88 284 LEU A O 1
ATOM 2325 N N . LEU A 1 285 ? -9.159 22.014 -45.729 1.00 87.75 285 LEU A N 1
ATOM 2326 C CA . LEU A 1 285 ? -10.237 22.929 -45.365 1.00 87.75 285 LEU A CA 1
ATOM 2327 C C . LEU A 1 285 ? -11.068 23.354 -46.584 1.00 87.75 285 LEU A C 1
ATOM 2329 O O . LEU A 1 285 ? -12.294 23.310 -46.535 1.00 87.75 285 LEU A O 1
ATOM 2333 N N . TRP A 1 286 ? -10.422 23.711 -47.699 1.00 90.56 286 TRP A N 1
ATOM 2334 C CA . TRP A 1 286 ? -11.109 24.035 -48.955 1.00 90.56 286 TRP A CA 1
ATOM 2335 C C . TRP A 1 286 ? -11.976 22.863 -49.430 1.00 90.56 286 TRP A C 1
ATOM 2337 O O . TRP A 1 286 ? -13.142 23.055 -49.767 1.00 90.56 286 TRP A O 1
ATOM 2347 N N . THR A 1 287 ? -11.445 21.637 -49.377 1.00 87.31 287 THR A N 1
ATOM 2348 C CA . THR A 1 287 ? -12.177 20.424 -49.770 1.00 87.31 287 THR A CA 1
ATOM 2349 C C . THR A 1 287 ? -13.414 20.204 -48.898 1.00 87.31 287 THR A C 1
ATOM 2351 O O . THR A 1 287 ? -14.474 19.841 -49.407 1.00 87.31 287 THR A O 1
ATOM 2354 N N . GLU A 1 288 ? -13.309 20.432 -47.589 1.00 86.25 288 GLU A N 1
ATOM 2355 C CA . GLU A 1 288 ? -14.438 20.287 -46.671 1.00 86.25 288 GLU A CA 1
ATOM 2356 C C . GLU A 1 288 ? -15.517 21.354 -46.889 1.00 86.25 288 GLU A C 1
ATOM 2358 O O . GLU A 1 288 ? -16.705 21.030 -46.931 1.00 86.25 288 GLU A O 1
ATOM 2363 N N . ILE A 1 289 ? -15.112 22.610 -47.084 1.00 90.69 289 ILE A N 1
ATOM 2364 C CA . ILE A 1 289 ? -16.031 23.725 -47.340 1.00 90.69 289 ILE A CA 1
ATOM 2365 C C . ILE A 1 289 ? -16.801 23.508 -48.642 1.00 90.69 289 ILE A C 1
ATOM 2367 O O . ILE A 1 289 ? -18.025 23.637 -48.658 1.00 90.69 289 ILE A O 1
ATOM 2371 N N . VAL A 1 290 ? -16.101 23.122 -49.712 1.00 90.25 290 VAL A N 1
ATOM 2372 C CA . VAL A 1 290 ? -16.722 22.810 -51.006 1.00 90.25 290 VAL A CA 1
ATOM 2373 C C . VAL A 1 290 ? -17.704 21.648 -50.863 1.00 90.25 290 VAL A C 1
ATOM 2375 O O . VAL A 1 290 ? -18.825 21.743 -51.356 1.00 90.25 290 VAL A O 1
ATOM 2378 N N . LYS A 1 291 ? -17.337 20.577 -50.142 1.00 86.50 291 LYS A N 1
ATOM 2379 C CA . LYS A 1 291 ? -18.237 19.437 -49.891 1.00 86.50 291 LYS A CA 1
ATOM 2380 C C . LYS A 1 291 ? -19.491 19.854 -49.123 1.00 86.50 291 LYS A C 1
ATOM 2382 O O . LYS A 1 291 ? -20.584 19.483 -49.537 1.00 86.50 291 LYS A O 1
ATOM 2387 N N . LYS A 1 292 ? -19.361 20.654 -48.059 1.00 87.44 292 LYS A N 1
ATOM 2388 C CA . LYS A 1 292 ? -20.518 21.161 -47.300 1.00 87.44 292 LYS A CA 1
ATOM 2389 C C . LYS A 1 292 ? -21.428 22.050 -48.146 1.00 87.44 292 LYS A C 1
ATOM 2391 O O . LYS A 1 292 ? -22.645 21.909 -48.077 1.00 87.44 292 LYS A O 1
ATOM 2396 N N . HIS A 1 293 ? -20.857 22.925 -48.971 1.00 89.75 293 HIS A N 1
ATOM 2397 C CA . HIS A 1 293 ? -21.646 23.756 -49.875 1.00 89.75 293 HIS A CA 1
ATOM 2398 C C . HIS A 1 293 ? -22.352 22.918 -50.953 1.00 89.75 293 HIS A C 1
ATOM 2400 O O . HIS A 1 293 ? -23.541 23.110 -51.192 1.00 89.75 293 HIS A O 1
ATOM 2406 N N . GLN A 1 294 ? -21.672 21.928 -51.543 1.00 87.62 294 GLN A N 1
ATOM 2407 C CA . GLN A 1 294 ? -22.290 20.995 -52.490 1.00 87.62 294 GLN A CA 1
ATOM 2408 C C . GLN A 1 294 ? -23.431 20.205 -51.838 1.00 87.62 294 GLN A C 1
ATOM 2410 O O . GLN A 1 294 ? -24.478 20.004 -52.449 1.00 87.62 294 GLN A O 1
ATOM 2415 N N . ASP A 1 295 ? -23.248 19.778 -50.590 1.00 82.62 295 ASP A N 1
ATOM 2416 C CA . ASP A 1 295 ? -24.279 19.096 -49.817 1.00 82.62 295 ASP A CA 1
ATOM 2417 C C . ASP A 1 295 ? -25.508 19.979 -49.603 1.00 82.62 295 ASP A C 1
ATOM 2419 O O . ASP A 1 295 ? -26.622 19.483 -49.779 1.00 82.62 295 ASP A O 1
ATOM 2423 N N . PHE A 1 296 ? -25.312 21.263 -49.290 1.00 85.12 296 PHE A N 1
ATOM 2424 C CA . PHE A 1 296 ? -26.376 22.262 -49.195 1.00 85.12 296 PHE A CA 1
ATOM 2425 C C . PHE A 1 296 ? -27.111 22.443 -50.535 1.00 85.12 296 PHE A C 1
ATOM 2427 O O . PHE A 1 296 ? -28.339 22.344 -50.573 1.00 85.12 296 PHE A O 1
ATOM 2434 N N . LEU A 1 297 ? -26.384 22.614 -51.647 1.00 85.50 297 LEU A N 1
ATOM 2435 C CA . LEU A 1 297 ? -26.973 22.753 -52.988 1.00 85.50 297 LEU A CA 1
ATOM 2436 C C . LEU A 1 297 ? -27.786 21.514 -53.397 1.00 85.50 297 LEU A C 1
ATOM 2438 O O . LEU A 1 297 ? -28.916 21.640 -53.869 1.00 85.50 297 LEU A O 1
ATOM 2442 N N . ASN A 1 298 ? -27.248 20.315 -53.148 1.00 82.62 298 ASN A N 1
ATOM 2443 C CA . ASN A 1 298 ? -27.927 19.038 -53.395 1.00 82.62 298 ASN A CA 1
ATOM 2444 C C . ASN A 1 298 ? -29.214 18.879 -52.571 1.00 82.62 298 ASN A C 1
ATOM 2446 O O . ASN A 1 298 ? -30.078 18.069 -52.899 1.00 82.62 298 ASN A O 1
ATOM 2450 N N . GLU A 1 299 ? -29.320 19.587 -51.452 1.00 76.38 299 GLU A N 1
ATOM 2451 C CA . GLU A 1 299 ? -30.482 19.560 -50.575 1.00 76.38 299 GLU A CA 1
ATOM 2452 C C . GLU A 1 299 ? -31.531 20.595 -50.989 1.00 76.38 299 GLU A C 1
ATOM 2454 O O . GLU A 1 299 ? -32.727 20.310 -50.941 1.00 76.38 299 GLU A O 1
ATOM 2459 N N . CYS A 1 300 ? -31.095 21.774 -51.443 1.00 76.38 300 CYS A N 1
ATOM 2460 C CA . CYS A 1 300 ? -31.972 22.771 -52.054 1.00 76.38 300 CYS A CA 1
ATOM 2461 C C . CYS A 1 300 ? -32.591 22.277 -53.369 1.00 76.38 300 CYS A C 1
ATOM 2463 O O . CYS A 1 300 ? -33.724 22.635 -53.669 1.00 76.38 300 CYS A O 1
ATOM 2465 N N . SER A 1 301 ? -31.910 21.408 -54.125 1.00 72.44 301 SER A N 1
ATOM 2466 C CA . SER A 1 301 ? -32.503 20.781 -55.316 1.00 72.44 301 SER A CA 1
ATOM 2467 C C . SER A 1 301 ? -33.519 19.681 -54.987 1.00 72.44 301 SER A C 1
ATOM 2469 O O . SER A 1 301 ? -34.421 19.426 -55.781 1.00 72.44 301 SER A O 1
ATOM 2471 N N . LYS A 1 302 ? -33.414 19.048 -53.810 1.00 68.25 302 LYS A N 1
ATOM 2472 C CA . LYS A 1 302 ? -34.340 18.000 -53.345 1.00 68.25 302 LYS A CA 1
ATOM 2473 C C . LYS A 1 302 ? -35.549 18.533 -52.581 1.00 68.25 302 LYS A C 1
ATOM 2475 O O . LYS A 1 302 ? -36.454 17.755 -52.299 1.00 68.25 302 LYS A O 1
ATOM 2480 N N . SER A 1 303 ? -35.590 19.820 -52.226 1.00 53.97 303 SER A N 1
ATOM 2481 C CA . SER A 1 303 ? -36.731 20.409 -51.517 1.00 53.97 303 SER A CA 1
ATOM 2482 C C . SER A 1 303 ? -37.927 20.631 -52.447 1.00 53.97 303 SER A C 1
ATOM 2484 O O . SER A 1 303 ? -38.272 21.755 -52.793 1.00 53.97 303 SER A O 1
ATOM 2486 N N . LEU A 1 304 ? -38.564 19.528 -52.827 1.00 45.12 304 LEU A N 1
ATOM 2487 C CA . LEU A 1 304 ? -39.944 19.409 -53.273 1.00 45.12 304 LEU A CA 1
ATOM 2488 C C . LEU A 1 304 ? -40.428 18.069 -52.714 1.00 45.12 304 LEU A C 1
ATOM 2490 O O . LEU A 1 304 ? -39.845 17.035 -53.016 1.00 45.12 304 LEU A O 1
ATOM 2494 N N . THR A 1 305 ? -41.491 18.105 -51.906 1.00 42.91 305 THR A N 1
ATOM 2495 C CA . THR A 1 305 ? -42.159 16.963 -51.245 1.00 42.91 305 THR A CA 1
ATOM 2496 C C . THR A 1 305 ? -41.419 16.388 -50.027 1.00 42.91 305 THR A C 1
ATOM 2498 O O . THR A 1 305 ? -40.397 15.742 -50.177 1.00 42.91 305 THR A O 1
ATOM 2501 N N . CYS A 1 306 ? -41.917 16.686 -48.817 1.00 45.28 306 CYS A N 1
ATOM 2502 C CA . CYS A 1 306 ? -41.843 15.920 -47.550 1.00 45.28 306 CYS A CA 1
ATOM 2503 C C . CYS A 1 306 ? -42.226 16.885 -46.405 1.00 45.28 306 CYS A C 1
ATOM 2505 O O . CYS A 1 306 ? -41.367 17.563 -45.841 1.00 45.28 306 CYS A O 1
ATOM 2507 N N . ILE A 1 307 ? -43.521 17.004 -46.088 1.00 48.84 307 ILE A N 1
ATOM 2508 C CA . ILE A 1 307 ? -43.977 17.660 -44.852 1.00 48.84 307 ILE A CA 1
ATOM 2509 C C . ILE A 1 307 ? -43.979 16.578 -43.774 1.00 48.84 307 ILE A C 1
ATOM 2511 O O . ILE A 1 307 ? -44.980 15.899 -43.569 1.00 48.84 307 ILE A O 1
ATOM 2515 N N . ASP A 1 308 ? -42.840 16.380 -43.116 1.00 54.50 308 ASP A N 1
ATOM 2516 C CA . ASP A 1 308 ? -42.781 15.485 -41.963 1.00 54.50 308 ASP A CA 1
ATOM 2517 C C . ASP A 1 308 ? -43.369 16.202 -40.745 1.00 54.50 308 ASP A C 1
ATOM 2519 O O . ASP A 1 308 ? -42.764 17.115 -40.174 1.00 54.50 308 ASP A O 1
ATOM 2523 N N . THR A 1 309 ? -44.573 15.794 -40.349 1.00 57.66 309 THR A N 1
ATOM 2524 C CA . THR A 1 309 ? -45.229 16.259 -39.125 1.00 57.66 309 THR A CA 1
ATOM 2525 C C . THR A 1 309 ? -44.469 15.755 -37.898 1.00 57.66 309 THR A C 1
ATOM 2527 O O . THR A 1 309 ? -44.311 14.547 -37.711 1.00 57.66 309 THR A O 1
ATOM 2530 N N . VAL A 1 310 ? -44.009 16.676 -37.047 1.00 67.56 310 VAL A N 1
ATOM 2531 C CA . VAL A 1 310 ? -43.348 16.351 -35.774 1.00 67.56 310 VAL A CA 1
ATOM 2532 C C . VAL A 1 310 ? -44.410 15.961 -34.746 1.00 67.56 310 VAL A C 1
ATOM 2534 O O . VAL A 1 310 ? -45.068 16.825 -34.170 1.00 67.56 310 VAL A O 1
ATOM 2537 N N . ASP A 1 311 ? -44.566 14.663 -34.490 1.00 77.75 311 ASP A N 1
ATOM 2538 C CA . ASP A 1 311 ? -45.382 14.169 -33.378 1.00 77.75 311 ASP A CA 1
ATOM 2539 C C . ASP A 1 311 ? -44.499 13.974 -32.138 1.00 77.75 311 ASP A C 1
ATOM 2541 O O . ASP A 1 311 ? -43.803 12.965 -31.980 1.00 77.75 311 ASP A O 1
ATOM 2545 N N . LYS A 1 312 ? -44.530 14.964 -31.236 1.00 84.50 312 LYS A N 1
ATOM 2546 C CA . LYS A 1 312 ? -43.775 14.931 -29.974 1.00 84.50 312 LYS A CA 1
ATOM 2547 C C . LYS A 1 312 ? -44.117 13.687 -29.143 1.00 84.50 312 LYS A C 1
ATOM 2549 O O . LYS A 1 312 ? -43.226 13.118 -28.517 1.00 84.50 312 LYS A O 1
ATOM 2554 N N . SER A 1 313 ? -45.374 13.241 -29.148 1.00 83.62 313 SER A N 1
ATOM 2555 C CA . SER A 1 313 ? -45.806 12.094 -28.342 1.00 83.62 313 SER A CA 1
ATOM 2556 C C . SER A 1 313 ? -45.212 10.781 -28.857 1.00 83.62 313 SER A C 1
ATOM 2558 O O . SER A 1 313 ? -44.742 9.954 -28.070 1.00 83.62 313 SER A O 1
ATOM 2560 N N . LEU A 1 314 ? -45.160 10.618 -30.181 1.00 82.50 314 LEU A N 1
ATOM 2561 C CA . LEU A 1 314 ? -44.549 9.463 -30.825 1.00 82.50 314 LEU A CA 1
ATOM 2562 C C . LEU A 1 314 ? -43.029 9.468 -30.650 1.00 82.50 314 LEU A C 1
ATOM 2564 O O . LEU A 1 314 ? -42.447 8.420 -30.365 1.00 82.50 314 LEU A O 1
ATOM 2568 N N . PHE A 1 315 ? -42.398 10.644 -30.737 1.00 85.44 315 PHE A N 1
ATOM 2569 C CA . PHE A 1 315 ? -40.980 10.809 -30.427 1.00 85.44 315 PHE A CA 1
ATOM 2570 C C . PHE A 1 315 ? -40.672 10.332 -29.003 1.00 85.44 315 PHE A C 1
ATOM 2572 O O . PHE A 1 315 ? -39.841 9.445 -28.824 1.00 85.44 315 PHE A O 1
ATOM 2579 N N . ILE A 1 316 ? -41.373 10.854 -27.990 1.00 84.69 316 ILE A N 1
ATOM 2580 C CA . ILE A 1 316 ? -41.128 10.489 -26.584 1.00 84.69 316 ILE A CA 1
ATOM 2581 C C . ILE A 1 316 ? -41.264 8.978 -26.394 1.00 84.69 316 ILE A C 1
ATOM 2583 O O . ILE A 1 316 ? -40.350 8.358 -25.862 1.00 84.69 316 ILE A O 1
ATOM 2587 N N . LYS A 1 317 ? -42.327 8.357 -26.926 1.00 84.12 317 LYS A N 1
ATOM 2588 C CA . LYS A 1 317 ? -42.515 6.897 -26.858 1.00 84.12 317 LYS A CA 1
ATOM 2589 C C . LYS A 1 317 ? -41.369 6.122 -27.515 1.00 84.12 317 LYS A C 1
ATOM 2591 O O . LYS A 1 317 ? -40.866 5.168 -26.924 1.00 84.12 317 LYS A O 1
ATOM 2596 N N . LYS A 1 318 ? -40.944 6.525 -28.720 1.00 84.12 318 LYS A N 1
ATOM 2597 C CA . LYS A 1 318 ? -39.849 5.882 -29.468 1.00 84.12 318 LYS A CA 1
ATOM 2598 C C . LYS A 1 318 ? -38.533 5.945 -28.688 1.00 84.12 318 LYS A C 1
ATOM 2600 O O . LYS A 1 318 ? -37.823 4.944 -28.599 1.00 84.12 318 LYS A O 1
ATOM 2605 N N . TYR A 1 319 ? -38.217 7.101 -28.108 1.00 83.81 319 TYR A N 1
ATOM 2606 C CA . TYR A 1 319 ? -36.956 7.319 -27.401 1.00 83.81 319 TYR A CA 1
ATOM 2607 C C . TYR A 1 319 ? -36.969 6.777 -25.969 1.00 83.81 319 TYR A C 1
ATOM 2609 O O . TYR A 1 319 ? -35.970 6.202 -25.550 1.00 83.81 319 TYR A O 1
ATOM 2617 N N . ASP A 1 320 ? -38.088 6.837 -25.247 1.00 82.31 320 ASP A N 1
ATOM 2618 C CA . ASP A 1 320 ? -38.228 6.141 -23.962 1.00 82.31 320 ASP A CA 1
ATOM 2619 C C . ASP A 1 320 ? -38.093 4.625 -24.143 1.00 82.31 320 ASP A C 1
ATOM 2621 O O . ASP A 1 320 ? -37.407 3.972 -23.357 1.00 82.31 320 ASP A O 1
ATOM 2625 N N . ALA A 1 321 ? -38.667 4.054 -25.210 1.00 81.12 321 ALA A N 1
ATOM 2626 C CA . ALA A 1 321 ? -38.462 2.646 -25.546 1.00 81.12 321 ALA A CA 1
ATOM 2627 C C . ALA A 1 321 ? -36.983 2.343 -25.834 1.00 81.12 321 ALA A C 1
ATOM 2629 O O . ALA A 1 321 ? -36.446 1.377 -25.294 1.00 81.12 321 ALA A O 1
ATOM 2630 N N . PHE A 1 322 ? -36.305 3.188 -26.617 1.00 80.25 322 PHE A N 1
ATOM 2631 C CA . PHE A 1 322 ? -34.873 3.050 -26.896 1.00 80.25 322 PHE A CA 1
ATOM 2632 C C . PHE A 1 322 ? -34.015 3.113 -25.621 1.00 80.25 322 PHE A C 1
ATOM 2634 O O . PHE A 1 322 ? -33.137 2.274 -25.427 1.00 80.25 322 PHE A O 1
ATOM 2641 N N . PHE A 1 323 ? -34.289 4.054 -24.714 1.00 77.81 323 PHE A N 1
ATOM 2642 C CA . PHE A 1 323 ? -33.539 4.192 -23.463 1.00 77.81 323 PHE A CA 1
ATOM 2643 C C . PHE A 1 323 ? -33.857 3.092 -22.436 1.00 77.81 323 PHE A C 1
ATOM 2645 O O . PHE A 1 323 ? -33.008 2.785 -21.597 1.00 77.81 323 PHE A O 1
ATOM 2652 N N . ASN A 1 324 ? -35.043 2.477 -22.505 1.00 73.06 324 ASN A N 1
ATOM 2653 C CA . ASN A 1 324 ? -35.459 1.387 -21.615 1.00 73.06 324 ASN A CA 1
ATOM 2654 C C . ASN A 1 324 ? -35.116 -0.018 -22.148 1.00 73.06 324 ASN A C 1
ATOM 2656 O O . ASN A 1 324 ? -35.134 -0.986 -21.376 1.00 73.06 324 ASN A O 1
ATOM 2660 N N . GLN A 1 325 ? -34.791 -0.163 -23.439 1.00 64.75 325 GLN A N 1
ATOM 2661 C CA . GLN A 1 325 ? -34.449 -1.452 -24.039 1.00 64.75 325 GLN A CA 1
ATOM 2662 C C . GLN A 1 325 ? -33.231 -2.076 -23.348 1.00 64.75 325 GLN A C 1
ATOM 2664 O O . GLN A 1 325 ? -32.102 -1.589 -23.390 1.00 64.75 325 GLN A O 1
ATOM 2669 N N . THR A 1 326 ? -33.477 -3.214 -22.697 1.00 45.03 326 THR A N 1
ATOM 2670 C CA . THR A 1 326 ? -32.486 -3.943 -21.894 1.00 45.03 326 THR A CA 1
ATOM 2671 C C . THR A 1 326 ? -31.635 -4.906 -22.735 1.00 45.03 326 THR A C 1
ATOM 2673 O O . THR A 1 326 ? -30.801 -5.630 -22.190 1.00 45.03 326 THR A O 1
ATOM 2676 N N . SER A 1 327 ? -31.804 -4.917 -24.063 1.00 41.38 327 SER A N 1
ATOM 2677 C CA . SER A 1 327 ? -31.125 -5.836 -24.980 1.00 41.38 327 SER A CA 1
ATOM 2678 C C . SER A 1 327 ? -29.603 -5.642 -24.964 1.00 41.38 327 SER A C 1
ATOM 2680 O O . SER A 1 327 ? -29.073 -4.545 -25.155 1.00 41.38 327 SER A O 1
ATOM 2682 N N . GLY A 1 328 ? -28.887 -6.742 -24.722 1.00 42.97 328 GLY A N 1
ATOM 2683 C CA . GLY A 1 328 ? -27.475 -6.790 -24.320 1.00 42.97 328 GLY A CA 1
ATOM 2684 C C . GLY A 1 328 ? -26.418 -6.266 -25.304 1.00 42.97 328 GLY A C 1
ATOM 2685 O O . GLY A 1 328 ? -25.239 -6.297 -24.954 1.00 42.97 328 GLY A O 1
ATOM 2686 N N . ARG A 1 329 ? -26.795 -5.796 -26.501 1.00 41.50 329 ARG A N 1
ATOM 2687 C CA . ARG A 1 329 ? -25.883 -5.141 -27.463 1.00 41.50 329 ARG A CA 1
ATOM 2688 C C . ARG A 1 329 ? -25.992 -3.618 -27.419 1.00 41.50 329 ARG A C 1
ATOM 2690 O O . ARG A 1 329 ? -24.988 -2.949 -27.197 1.00 41.50 329 ARG A O 1
ATOM 2697 N N . TYR A 1 330 ? -27.208 -3.084 -27.491 1.00 43.34 330 TYR A N 1
ATOM 2698 C CA . TYR A 1 330 ? -27.482 -1.647 -27.369 1.00 43.34 330 TYR A CA 1
ATOM 2699 C C . TYR A 1 330 ? -27.044 -1.083 -26.020 1.00 43.34 330 TYR A C 1
ATOM 2701 O O . TYR A 1 330 ? -26.383 -0.047 -25.951 1.00 43.34 330 TYR A O 1
ATOM 2709 N N . SER A 1 331 ? -27.305 -1.826 -24.941 1.00 43.38 331 SER A N 1
ATOM 2710 C CA . SER A 1 331 ? -26.836 -1.448 -23.608 1.00 43.38 331 SER A CA 1
ATOM 2711 C C . SER A 1 331 ? -25.308 -1.430 -23.504 1.00 43.38 331 SER A C 1
ATOM 2713 O O . SER A 1 331 ? -24.773 -0.669 -22.704 1.00 43.38 331 SER A O 1
ATOM 2715 N N . ALA A 1 332 ? -24.580 -2.195 -24.326 1.00 43.00 332 ALA A N 1
ATOM 2716 C CA . ALA A 1 332 ? -23.119 -2.171 -24.341 1.00 43.00 332 ALA A CA 1
ATOM 2717 C C . ALA A 1 332 ? -22.559 -0.898 -24.999 1.00 43.00 332 ALA A C 1
ATOM 2719 O O . ALA A 1 332 ? -21.508 -0.417 -24.575 1.00 43.00 332 ALA A O 1
ATOM 2720 N N . PHE A 1 333 ? -23.258 -0.335 -25.991 1.00 49.06 333 PHE A N 1
ATOM 2721 C CA . PHE A 1 333 ? -22.905 0.952 -26.596 1.00 49.06 333 PHE A CA 1
ATOM 2722 C C . PHE A 1 333 ? -23.361 2.137 -25.727 1.00 49.06 333 PHE A C 1
ATOM 2724 O O . PHE A 1 333 ? -22.598 3.078 -25.516 1.00 49.06 333 PHE A O 1
ATOM 2731 N N . LEU A 1 334 ? -24.565 2.067 -25.149 1.00 48.62 334 LEU A N 1
ATOM 2732 C CA . LEU A 1 334 ? -25.136 3.130 -24.313 1.00 48.62 334 LEU A CA 1
ATOM 2733 C C . LEU A 1 334 ? -24.489 3.223 -22.913 1.00 48.62 334 LEU A C 1
ATOM 2735 O O . LEU A 1 334 ? -24.258 4.326 -22.424 1.00 48.62 334 LEU A O 1
ATOM 2739 N N . ASN A 1 335 ? -24.130 2.100 -22.273 1.00 45.75 335 ASN A N 1
ATOM 2740 C CA . ASN A 1 335 ? -23.633 2.087 -20.882 1.00 45.75 335 ASN A CA 1
ATOM 2741 C C . ASN A 1 335 ? -22.102 2.081 -20.733 1.00 45.75 335 ASN A C 1
ATOM 2743 O O . ASN A 1 335 ? -21.595 1.996 -19.611 1.00 45.75 335 ASN A O 1
ATOM 274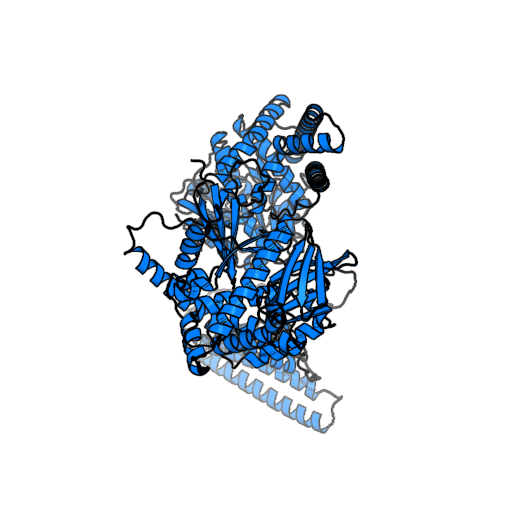7 N N . LYS A 1 336 ? -21.326 2.169 -21.823 1.00 46.53 336 LYS A N 1
ATOM 2748 C CA . LYS A 1 336 ? -19.853 2.067 -21.753 1.00 46.53 336 LYS A CA 1
ATOM 2749 C C . LYS A 1 336 ? -19.147 3.285 -21.140 1.00 46.53 336 LYS A C 1
ATOM 2751 O O . LYS A 1 336 ? -17.925 3.273 -21.020 1.00 46.53 336 LYS A O 1
ATOM 2756 N N . SER A 1 337 ? -19.878 4.295 -20.671 1.00 35.25 337 SER A N 1
ATOM 2757 C CA . SER A 1 337 ? -19.294 5.530 -20.139 1.00 35.25 337 SER A CA 1
ATOM 2758 C C . SER A 1 337 ? -18.619 5.410 -18.763 1.00 35.25 337 SER A C 1
ATOM 2760 O O . SER A 1 337 ? -18.105 6.419 -18.295 1.00 35.25 337 SER A O 1
ATOM 2762 N N . ASN A 1 338 ? -18.547 4.237 -18.102 1.00 30.41 338 ASN A N 1
ATOM 2763 C CA . ASN A 1 338 ? -17.952 4.195 -16.751 1.00 30.41 338 ASN A CA 1
ATOM 2764 C C . ASN A 1 338 ? -17.205 2.934 -16.253 1.00 30.41 338 ASN A C 1
ATOM 2766 O O . ASN A 1 338 ? -16.779 2.954 -15.099 1.00 30.41 338 ASN A O 1
ATOM 2770 N N . LYS A 1 339 ? -16.966 1.854 -17.021 1.00 29.20 339 LYS A N 1
ATOM 2771 C CA . LYS A 1 339 ? -16.284 0.645 -16.480 1.00 29.20 339 LYS A CA 1
ATOM 2772 C C . LYS A 1 339 ? -15.584 -0.223 -17.552 1.00 29.20 339 LYS A C 1
ATOM 2774 O O . LYS A 1 339 ? -16.250 -0.633 -18.490 1.00 29.20 339 LYS A O 1
ATOM 2779 N N . TYR A 1 340 ? -14.308 -0.583 -17.304 1.00 29.84 340 TYR A N 1
ATOM 2780 C CA . TYR A 1 340 ? -13.458 -1.601 -17.987 1.00 29.84 340 TYR A CA 1
ATOM 2781 C C . TYR A 1 340 ? -13.054 -1.270 -19.448 1.00 29.84 340 TYR A C 1
ATOM 2783 O O . TYR A 1 340 ? -13.910 -1.014 -20.277 1.00 29.84 340 TYR A O 1
ATOM 2791 N N . ARG A 1 341 ? -11.791 -1.237 -19.909 1.00 28.80 341 ARG A N 1
ATOM 2792 C CA . ARG A 1 341 ? -10.528 -1.899 -19.517 1.00 28.80 341 ARG A CA 1
ATOM 2793 C C . ARG A 1 341 ? -10.691 -3.388 -19.214 1.00 28.80 341 ARG A C 1
ATOM 2795 O O . ARG A 1 341 ? -10.420 -3.779 -18.095 1.00 28.80 341 ARG A O 1
ATOM 2802 N N . ASP A 1 342 ? -11.218 -4.150 -20.178 1.00 29.53 342 ASP A N 1
ATOM 2803 C CA . ASP A 1 342 ? -10.842 -5.547 -20.457 1.00 29.53 342 ASP A CA 1
ATOM 2804 C C . ASP A 1 342 ? -11.505 -6.061 -21.753 1.00 29.53 342 ASP A C 1
ATOM 2806 O O . ASP A 1 342 ? -12.705 -5.905 -21.966 1.00 29.53 342 ASP A O 1
ATOM 2810 N N . SER A 1 343 ? -10.688 -6.758 -22.545 1.00 30.41 343 SER A N 1
ATOM 2811 C CA . SER A 1 343 ? -11.044 -7.855 -23.453 1.00 30.41 343 SER A CA 1
ATOM 2812 C C . SER A 1 343 ? -11.718 -7.542 -24.795 1.00 30.41 343 SER A C 1
ATOM 2814 O O . SER A 1 343 ? -12.939 -7.471 -24.930 1.00 30.41 343 SER A O 1
ATOM 2816 N N . VAL A 1 344 ? -10.870 -7.562 -25.828 1.00 28.34 344 VAL A N 1
ATOM 2817 C CA . VAL A 1 344 ? -11.040 -8.332 -27.074 1.00 28.34 344 VAL A CA 1
ATOM 2818 C C . VAL A 1 344 ? -12.132 -9.409 -26.937 1.00 28.34 344 VAL A C 1
ATOM 2820 O O . VAL A 1 344 ? -12.015 -10.334 -26.134 1.00 28.34 344 VAL A O 1
ATOM 2823 N N . CYS A 1 345 ? -13.206 -9.283 -27.710 1.00 27.31 345 CYS A N 1
ATOM 2824 C CA . CYS A 1 345 ? -14.260 -10.284 -27.859 1.00 27.31 345 CYS A CA 1
ATOM 2825 C C . CYS A 1 345 ? -14.741 -10.238 -29.309 1.00 27.31 345 CYS A C 1
ATOM 2827 O O . CYS A 1 345 ? -15.351 -9.245 -29.697 1.00 27.31 345 CYS A O 1
ATOM 2829 N N . SER A 1 346 ? -14.455 -11.291 -30.085 1.00 30.00 346 SER A N 1
ATOM 2830 C CA . SER A 1 346 ? -15.418 -11.909 -31.030 1.00 30.00 346 SER A CA 1
ATOM 2831 C C . SER A 1 346 ? -14.836 -12.908 -32.051 1.00 30.00 346 SER A C 1
ATOM 2833 O O . SER A 1 346 ? -15.584 -13.372 -32.898 1.00 30.00 346 SER A O 1
ATOM 2835 N N . VAL A 1 347 ? -13.581 -13.373 -31.956 1.00 29.48 347 VAL A N 1
ATOM 2836 C CA . VAL A 1 347 ? -13.068 -14.398 -32.907 1.00 29.48 347 VAL A CA 1
ATOM 2837 C C . VAL A 1 347 ? -13.671 -15.813 -32.723 1.00 29.48 347 VAL A C 1
ATOM 2839 O O . VAL A 1 347 ? -13.369 -16.695 -33.513 1.00 29.48 347 VAL A O 1
ATOM 2842 N N . VAL A 1 348 ? -14.558 -16.089 -31.757 1.00 30.50 348 VAL A N 1
ATOM 2843 C CA . VAL A 1 348 ? -15.094 -17.462 -31.583 1.00 30.50 348 VAL A CA 1
ATOM 2844 C C . VAL A 1 348 ? -16.614 -17.469 -31.416 1.00 30.50 348 VAL A C 1
ATOM 2846 O O . VAL A 1 348 ? -17.160 -17.327 -30.325 1.00 30.50 348 VAL A O 1
ATOM 2849 N N . SER A 1 349 ? -17.290 -17.621 -32.548 1.00 29.00 349 SER A N 1
ATOM 2850 C CA . SER A 1 349 ? -18.734 -17.675 -32.770 1.00 29.00 349 SER A CA 1
ATOM 2851 C C . SER A 1 349 ? -19.320 -19.097 -32.664 1.00 29.00 349 SER A C 1
ATOM 2853 O O . SER A 1 349 ? -20.089 -19.504 -33.528 1.00 29.00 349 SER A O 1
ATOM 2855 N N . SER A 1 350 ? -19.011 -19.871 -31.614 1.00 33.59 350 SER A N 1
ATOM 2856 C CA . SER A 1 350 ? -19.496 -21.270 -31.537 1.00 33.59 350 SER A CA 1
ATOM 2857 C C . SER A 1 350 ? -19.963 -21.814 -30.171 1.00 33.59 350 SER A C 1
ATOM 2859 O O . SER A 1 350 ? -20.218 -23.007 -30.076 1.00 33.59 350 SER A O 1
ATOM 2861 N N . LEU A 1 351 ? -20.161 -21.000 -29.120 1.00 33.94 351 LEU A N 1
ATOM 2862 C CA . LEU A 1 351 ? -20.639 -21.492 -27.797 1.00 33.94 351 LEU A CA 1
ATOM 2863 C C . LEU A 1 351 ? -21.868 -20.739 -27.217 1.00 33.94 351 LEU A C 1
ATOM 2865 O O . LEU A 1 351 ? -22.075 -20.672 -26.007 1.00 33.94 351 LEU A O 1
ATOM 2869 N N . SER A 1 352 ? -22.695 -20.125 -28.062 1.00 40.88 352 SER A N 1
ATOM 2870 C CA . SER A 1 352 ? -23.643 -19.056 -27.696 1.00 40.88 352 SER A CA 1
ATOM 2871 C C . SER A 1 352 ? -24.951 -19.431 -26.965 1.00 40.88 352 SER A C 1
ATOM 2873 O O . SER A 1 352 ? -25.732 -18.517 -26.702 1.00 40.88 352 SER A O 1
ATOM 2875 N N . SER A 1 353 ? -25.221 -20.681 -26.569 1.00 41.84 353 SER A N 1
ATOM 2876 C CA . SER A 1 353 ? -26.510 -21.045 -25.934 1.00 41.84 353 SER A CA 1
ATOM 2877 C C . SER A 1 353 ? -26.515 -21.086 -24.394 1.00 41.84 353 SER A C 1
ATOM 2879 O O . SER A 1 353 ? -27.510 -20.696 -23.796 1.00 41.84 353 SER A O 1
ATOM 2881 N N . GLU A 1 354 ? -25.432 -21.481 -23.714 1.00 41.91 354 GLU A N 1
ATOM 2882 C CA . GLU A 1 354 ? -25.428 -21.575 -22.233 1.00 41.91 354 GLU A CA 1
ATOM 2883 C C . GLU A 1 354 ? -25.017 -20.269 -21.529 1.00 41.91 354 GLU A C 1
ATOM 2885 O O . GLU A 1 354 ? -25.426 -19.976 -20.401 1.00 41.91 354 GLU A O 1
ATOM 2890 N N . MET A 1 355 ? -24.218 -19.434 -22.198 1.00 43.72 355 MET A N 1
ATOM 2891 C CA . MET A 1 355 ? -23.738 -18.165 -21.639 1.00 43.72 355 MET A CA 1
ATOM 2892 C C . MET A 1 355 ? -24.814 -17.067 -21.592 1.00 43.72 355 MET A C 1
ATOM 2894 O O . MET A 1 355 ? -24.673 -16.116 -20.819 1.00 43.72 355 MET A O 1
ATOM 2898 N N . SER A 1 356 ? -25.878 -17.180 -22.390 1.00 50.16 356 SER A N 1
ATOM 2899 C CA . SER A 1 356 ? -27.000 -16.232 -22.424 1.00 50.16 356 SER A CA 1
ATOM 2900 C C . SER A 1 356 ? -27.852 -16.315 -21.150 1.00 50.16 356 SER A C 1
ATOM 2902 O O . SER A 1 356 ? -28.035 -15.290 -20.490 1.00 50.16 356 SER A O 1
ATOM 2904 N N . LEU A 1 357 ? -28.241 -17.523 -20.719 1.00 50.59 357 LEU A N 1
ATOM 2905 C CA . LEU A 1 357 ? -29.047 -17.757 -19.506 1.00 50.59 357 LEU A CA 1
ATOM 2906 C C . LEU A 1 357 ? -28.367 -17.236 -18.227 1.00 50.59 357 LEU A C 1
ATOM 2908 O O . LEU A 1 357 ? -28.986 -16.593 -17.378 1.00 50.59 357 LEU A O 1
ATOM 2912 N N . LYS A 1 358 ? -27.051 -17.445 -18.091 1.00 57.41 358 LYS A N 1
ATOM 2913 C CA . LYS A 1 358 ? -26.296 -16.992 -16.908 1.00 57.41 358 LYS A CA 1
ATOM 2914 C C . LYS A 1 358 ? -26.179 -15.462 -16.837 1.00 57.41 358 LYS A C 1
ATOM 2916 O O . LYS A 1 358 ? -26.099 -14.892 -15.748 1.00 57.41 358 LYS A O 1
ATOM 2921 N N . LYS A 1 359 ? -26.166 -14.783 -17.989 1.00 58.56 359 LYS A N 1
ATOM 2922 C CA . LYS A 1 359 ? -26.110 -13.315 -18.081 1.00 58.56 359 LYS A CA 1
ATOM 2923 C C . LYS A 1 359 ? -27.461 -12.681 -17.744 1.00 58.56 359 LYS A C 1
ATOM 2925 O O . LYS A 1 359 ? -27.487 -11.649 -17.078 1.00 58.56 359 LYS A O 1
ATOM 2930 N N . GLU A 1 360 ? -28.549 -13.329 -18.147 1.00 64.25 360 GLU A N 1
ATOM 2931 C CA . GLU A 1 360 ? -29.921 -12.915 -17.851 1.00 64.25 360 GLU A CA 1
ATOM 2932 C C . GLU A 1 360 ? -30.229 -13.014 -16.348 1.00 64.25 360 GLU A C 1
ATOM 2934 O O . GLU A 1 360 ? -30.658 -12.028 -15.746 1.00 64.25 360 GLU A O 1
ATOM 2939 N N . ASN A 1 361 ? -29.843 -14.122 -15.700 1.00 71.06 361 ASN A N 1
ATOM 2940 C CA . ASN A 1 361 ? -29.958 -14.281 -14.243 1.00 71.06 361 ASN A CA 1
ATOM 2941 C C . ASN A 1 361 ? -29.178 -13.206 -13.461 1.00 71.06 361 ASN A C 1
ATOM 2943 O O . ASN A 1 361 ? -29.691 -12.637 -12.498 1.00 71.06 361 ASN A O 1
ATOM 2947 N N . ASN A 1 362 ? -27.959 -12.862 -13.894 1.00 71.12 362 ASN A N 1
ATOM 2948 C CA . ASN A 1 362 ? -27.166 -11.806 -13.250 1.00 71.12 362 ASN A CA 1
ATOM 2949 C C . ASN A 1 362 ? -27.807 -10.412 -13.384 1.00 71.12 362 ASN A C 1
ATOM 2951 O O . ASN A 1 362 ? -27.703 -9.593 -12.468 1.00 71.12 362 ASN A O 1
ATOM 2955 N N . LEU A 1 363 ? -28.465 -10.128 -14.513 1.00 70.19 363 LEU A N 1
ATOM 2956 C CA . LEU A 1 363 ? -29.161 -8.859 -14.734 1.00 70.19 363 LEU A CA 1
ATOM 2957 C C . LEU A 1 363 ? -30.433 -8.761 -13.879 1.00 70.19 363 LEU A C 1
ATOM 2959 O O . LEU A 1 363 ? -30.711 -7.697 -13.322 1.00 70.19 363 LEU A O 1
ATOM 2963 N N . LEU A 1 364 ? -31.164 -9.871 -13.727 1.00 75.81 364 LEU A N 1
ATOM 2964 C CA . LEU A 1 364 ? -32.328 -9.961 -12.844 1.00 75.81 364 LEU A CA 1
ATOM 2965 C C . LEU A 1 364 ? -31.928 -9.721 -11.376 1.00 75.81 364 LEU A C 1
ATOM 2967 O O . LEU A 1 364 ? -32.549 -8.915 -10.683 1.00 75.81 364 LEU A O 1
ATOM 2971 N N . GLN A 1 365 ? -30.825 -10.337 -10.934 1.00 75.25 365 GLN A N 1
ATOM 2972 C CA . GLN A 1 365 ? -30.260 -10.142 -9.595 1.00 75.25 365 GLN A CA 1
ATOM 2973 C C . GLN A 1 365 ? -29.864 -8.675 -9.345 1.00 75.25 365 GLN A C 1
ATOM 2975 O O . GLN A 1 365 ? -30.122 -8.130 -8.274 1.00 75.25 365 GLN A O 1
ATOM 2980 N N . TYR A 1 366 ? -29.264 -8.010 -10.341 1.00 75.31 366 TYR A N 1
ATOM 2981 C CA . TYR A 1 366 ? -28.896 -6.595 -10.243 1.00 75.31 366 TYR A CA 1
ATOM 2982 C C . TYR A 1 366 ? -30.117 -5.678 -10.087 1.00 75.31 366 TYR A C 1
ATOM 2984 O O . TYR A 1 366 ? -30.079 -4.764 -9.262 1.00 75.31 366 TYR A O 1
ATOM 2992 N N . LYS A 1 367 ? -31.204 -5.927 -10.836 1.00 78.56 367 LYS A N 1
ATOM 2993 C CA . LYS A 1 367 ? -32.461 -5.172 -10.691 1.00 78.56 367 LYS A CA 1
ATOM 2994 C C . LYS A 1 367 ? -33.039 -5.328 -9.281 1.00 78.56 367 LYS A C 1
ATOM 2996 O O . LYS A 1 367 ? -33.341 -4.317 -8.654 1.00 78.56 367 LYS A O 1
ATOM 3001 N N . LYS A 1 368 ? -33.063 -6.558 -8.753 1.00 83.75 368 LYS A N 1
ATOM 3002 C CA . LYS A 1 368 ? -33.509 -6.850 -7.381 1.00 83.75 368 LYS A CA 1
ATOM 3003 C C . LYS A 1 368 ? -32.696 -6.086 -6.326 1.00 83.75 368 LYS A C 1
ATOM 3005 O O . LYS A 1 368 ? -33.274 -5.449 -5.455 1.00 83.75 368 LYS A O 1
ATOM 3010 N N . TYR A 1 369 ? -31.363 -6.075 -6.434 1.00 82.25 369 TYR A N 1
ATOM 3011 C CA . TYR A 1 369 ? -30.513 -5.335 -5.488 1.00 82.25 369 TYR A CA 1
ATOM 3012 C C . TYR A 1 369 ? -30.642 -3.813 -5.598 1.00 82.25 369 TYR A C 1
ATOM 3014 O O . TYR A 1 369 ? -30.426 -3.106 -4.614 1.00 82.25 369 TYR A O 1
ATOM 3022 N N . LYS A 1 370 ? -30.968 -3.285 -6.782 1.00 80.75 370 LYS A N 1
ATOM 3023 C CA . LYS A 1 370 ? -31.206 -1.850 -6.959 1.00 80.75 370 LYS A CA 1
ATOM 3024 C C . LYS A 1 370 ? -32.497 -1.413 -6.258 1.00 80.75 370 LYS A C 1
ATOM 3026 O O . LYS A 1 370 ? -32.475 -0.421 -5.541 1.00 80.75 370 LYS A O 1
ATOM 3031 N N . GLU A 1 371 ? -33.568 -2.184 -6.417 1.00 84.62 371 GLU A N 1
ATOM 3032 C CA . GLU A 1 371 ? -34.859 -1.945 -5.762 1.00 84.62 371 GLU A CA 1
ATOM 3033 C C . GLU A 1 371 ? -34.759 -2.090 -4.231 1.00 84.62 371 GLU A C 1
ATOM 3035 O O . GLU A 1 371 ? -35.276 -1.266 -3.480 1.00 84.62 371 GLU A O 1
ATOM 3040 N N . GLU A 1 372 ? -33.995 -3.076 -3.746 1.00 85.31 372 GLU A N 1
ATOM 3041 C CA . GLU A 1 372 ? -33.703 -3.242 -2.315 1.00 85.31 372 GLU A CA 1
ATOM 3042 C C . GLU A 1 372 ? -32.919 -2.048 -1.741 1.00 85.31 372 GLU A C 1
ATOM 3044 O O . GLU A 1 372 ? -33.224 -1.567 -0.649 1.00 85.31 372 GLU A O 1
ATOM 3049 N N . LYS A 1 373 ? -31.953 -1.508 -2.499 1.00 85.81 373 LYS A N 1
ATOM 3050 C CA . LYS A 1 373 ? -31.218 -0.296 -2.116 1.00 85.81 373 LYS A CA 1
ATOM 3051 C C . LYS A 1 373 ? -32.146 0.920 -2.003 1.00 85.81 373 LYS A C 1
ATOM 3053 O O . LYS A 1 373 ? -32.052 1.651 -1.021 1.00 85.81 373 LYS A O 1
ATOM 3058 N N . GLU A 1 374 ? -33.016 1.135 -2.987 1.00 83.62 374 GLU A N 1
ATOM 3059 C CA . GLU A 1 374 ? -33.976 2.250 -2.993 1.00 83.62 374 GLU A CA 1
ATOM 3060 C C . GLU A 1 374 ? -34.958 2.140 -1.807 1.00 83.62 374 GLU A C 1
ATOM 3062 O O . GLU A 1 374 ? -35.178 3.118 -1.093 1.00 83.62 374 GLU A O 1
ATOM 3067 N N . ASN A 1 375 ? -35.449 0.933 -1.500 1.00 87.88 375 ASN A N 1
ATOM 3068 C CA . ASN A 1 375 ? -36.289 0.684 -0.322 1.00 87.88 375 ASN A CA 1
ATOM 3069 C C . ASN A 1 375 ? -35.567 0.967 1.009 1.00 87.88 375 ASN A C 1
ATOM 3071 O O . ASN A 1 375 ? -36.163 1.547 1.921 1.00 87.88 375 ASN A O 1
ATOM 3075 N N . LEU A 1 376 ? -34.289 0.593 1.134 1.00 87.62 376 LEU A N 1
ATOM 3076 C CA . LEU A 1 376 ? -33.482 0.887 2.326 1.00 87.62 376 LEU A CA 1
ATOM 3077 C C . LEU A 1 376 ? -33.220 2.391 2.495 1.00 87.62 376 LEU A C 1
ATOM 3079 O O . LEU A 1 376 ? -33.243 2.888 3.620 1.00 87.62 376 LEU A O 1
ATOM 3083 N N . GLU A 1 377 ? -33.011 3.129 1.401 1.00 84.62 377 GLU A N 1
ATOM 3084 C CA . GLU A 1 377 ? -32.867 4.591 1.434 1.00 84.62 377 GLU A CA 1
ATOM 3085 C C . GLU A 1 377 ? -34.164 5.268 1.924 1.00 84.62 377 GLU A C 1
ATOM 3087 O O . GLU A 1 377 ? -34.102 6.149 2.783 1.00 84.62 377 GLU A O 1
ATOM 3092 N N . ILE A 1 378 ? -35.339 4.802 1.478 1.00 86.88 378 ILE A N 1
ATOM 3093 C CA . ILE A 1 378 ? -36.646 5.296 1.954 1.00 86.88 378 ILE A CA 1
ATOM 3094 C C . ILE A 1 378 ? -36.847 5.008 3.451 1.00 86.88 378 ILE A C 1
ATOM 3096 O O . ILE A 1 378 ? -37.306 5.879 4.194 1.00 86.88 378 ILE A O 1
ATOM 3100 N N . GLN A 1 379 ? -36.501 3.803 3.921 1.00 87.56 379 GLN A N 1
ATOM 3101 C CA . GLN A 1 379 ? -36.593 3.463 5.348 1.00 87.56 379 GLN A CA 1
ATOM 3102 C C . GLN A 1 379 ? -35.648 4.309 6.206 1.00 87.56 379 GLN A C 1
ATOM 3104 O O . GLN A 1 379 ? -36.035 4.749 7.289 1.00 87.56 379 GLN A O 1
ATOM 3109 N N . LEU A 1 380 ? -34.430 4.569 5.721 1.00 87.50 380 LEU A N 1
ATOM 3110 C CA . LEU A 1 380 ? -33.462 5.409 6.419 1.00 87.50 380 LEU A CA 1
ATOM 3111 C C . LEU A 1 380 ? -33.983 6.839 6.594 1.00 87.50 380 LEU A C 1
ATOM 3113 O O . LEU A 1 380 ? -33.870 7.383 7.688 1.00 87.50 380 LEU A O 1
ATOM 3117 N N . ILE A 1 381 ? -34.583 7.425 5.553 1.00 85.44 381 ILE A N 1
ATOM 3118 C CA . ILE A 1 381 ? -35.175 8.769 5.627 1.00 85.44 381 ILE A CA 1
ATOM 3119 C C . ILE A 1 381 ? -36.284 8.807 6.687 1.00 85.44 381 ILE A C 1
ATOM 3121 O O . ILE A 1 381 ? -36.227 9.646 7.581 1.00 85.44 381 ILE A O 1
ATOM 3125 N N . LYS A 1 382 ? -37.210 7.834 6.680 1.00 88.75 382 LYS A N 1
ATOM 3126 C CA . LYS A 1 382 ? -38.261 7.733 7.712 1.00 88.75 382 LYS A CA 1
ATOM 3127 C C . LYS A 1 382 ? -37.688 7.651 9.132 1.00 88.75 382 LYS A C 1
ATOM 3129 O O . LYS A 1 382 ? -38.189 8.314 10.033 1.00 88.75 382 LYS A O 1
ATOM 3134 N N . LYS A 1 383 ? -36.622 6.868 9.341 1.00 89.75 383 LYS A N 1
ATOM 3135 C CA . LYS A 1 383 ? -35.961 6.757 10.654 1.00 89.75 383 LYS A CA 1
ATOM 3136 C C . LYS A 1 383 ? -35.221 8.025 11.075 1.00 89.75 383 LYS A C 1
ATOM 3138 O O . LYS A 1 383 ? -35.155 8.308 12.268 1.00 89.75 383 LYS A O 1
ATOM 3143 N N . LEU A 1 384 ? -34.679 8.790 10.130 1.00 88.00 384 LEU A N 1
ATOM 3144 C CA . LEU A 1 384 ? -34.071 10.088 10.422 1.00 88.00 384 LEU A CA 1
ATOM 3145 C C . LEU A 1 384 ? -35.125 11.136 10.804 1.00 88.00 384 LEU A C 1
ATOM 3147 O O . LEU A 1 384 ? -34.863 11.923 11.712 1.00 88.00 384 LEU A O 1
ATOM 3151 N N . ASP A 1 385 ? -36.309 11.105 10.189 1.00 87.81 385 ASP A N 1
ATOM 3152 C CA . ASP A 1 385 ? -37.437 11.964 10.575 1.00 87.81 385 ASP A CA 1
ATOM 3153 C C . ASP A 1 385 ? -37.962 11.615 11.979 1.00 87.81 385 ASP A C 1
ATOM 3155 O O . ASP A 1 385 ? -38.104 12.506 12.817 1.00 87.81 385 ASP A O 1
ATOM 3159 N N . GLU A 1 386 ? -38.142 10.323 12.295 1.00 90.25 386 GLU A N 1
ATOM 3160 C CA . GLU A 1 386 ? -38.478 9.867 13.657 1.00 90.25 386 GLU A CA 1
ATOM 3161 C C . GLU A 1 386 ? -37.431 10.342 14.688 1.00 90.25 386 GLU A C 1
ATOM 3163 O O . GLU A 1 386 ? -37.778 10.863 15.751 1.00 90.25 386 GLU A O 1
ATOM 3168 N N . LEU A 1 387 ? -36.136 10.207 14.370 1.00 90.50 387 LEU A N 1
ATOM 3169 C CA . LEU A 1 387 ? -35.046 10.665 15.237 1.00 90.50 387 LEU A CA 1
ATOM 3170 C C . LEU A 1 387 ? -35.073 12.188 15.430 1.00 90.50 387 LEU A C 1
ATOM 3172 O O . LEU A 1 387 ? -34.819 12.671 16.531 1.00 90.50 387 LEU A O 1
ATOM 3176 N N . LYS A 1 388 ? -35.402 12.954 14.385 1.00 88.19 388 LYS A N 1
ATOM 3177 C CA . LYS A 1 388 ? -35.522 14.413 14.457 1.00 88.19 388 LYS A CA 1
ATOM 3178 C C . LYS A 1 388 ? -36.627 14.830 15.423 1.00 88.19 388 LYS A C 1
ATOM 3180 O O . LYS A 1 388 ? -36.387 15.695 16.264 1.00 88.19 388 LYS A O 1
ATOM 3185 N N . GLU A 1 389 ? -37.799 14.198 15.349 1.00 89.19 389 GLU A N 1
ATOM 3186 C CA . GLU A 1 389 ? -38.890 14.448 16.297 1.00 89.19 389 GLU A CA 1
ATOM 3187 C C . GLU A 1 389 ? -38.496 14.111 17.738 1.00 89.19 389 GLU A C 1
ATOM 3189 O O . GLU A 1 389 ? -38.809 14.871 18.656 1.00 89.19 389 GLU A O 1
ATOM 3194 N N . LEU A 1 390 ? -37.791 12.993 17.947 1.00 89.31 390 LEU A N 1
ATOM 3195 C CA . LEU A 1 390 ? -37.299 12.602 19.269 1.00 89.31 390 LEU A CA 1
ATOM 3196 C C . LEU A 1 390 ? -36.311 13.625 19.831 1.00 89.31 390 LEU A C 1
ATOM 3198 O O . LEU A 1 390 ? -36.455 14.029 20.982 1.00 89.31 390 LEU A O 1
ATOM 3202 N N . CYS A 1 391 ? -35.363 14.100 19.021 1.00 88.50 391 CYS A N 1
ATOM 3203 C CA . CYS A 1 391 ? -34.412 15.124 19.446 1.00 88.50 391 CYS A CA 1
ATOM 3204 C C . CYS A 1 391 ? -35.098 16.455 19.787 1.00 88.50 391 CYS A C 1
ATOM 3206 O O . CYS A 1 391 ? -34.688 17.111 20.740 1.00 88.50 391 CYS A O 1
ATOM 3208 N N . ILE A 1 392 ? -36.141 16.855 19.047 1.00 86.69 392 ILE A N 1
ATOM 3209 C CA . ILE A 1 392 ? -36.923 18.064 19.361 1.00 86.69 392 ILE A CA 1
ATOM 3210 C C . ILE A 1 392 ? -37.656 17.890 20.698 1.00 86.69 392 ILE A C 1
ATOM 3212 O O . ILE A 1 392 ? -37.553 18.761 21.558 1.00 86.69 392 ILE A O 1
ATOM 3216 N N . LYS A 1 393 ? -38.323 16.748 20.914 1.00 86.00 393 LYS A N 1
ATOM 3217 C CA . LYS A 1 393 ? -39.013 16.435 22.180 1.00 86.00 393 LYS A CA 1
ATOM 3218 C C . LYS A 1 393 ? -38.053 16.389 23.368 1.00 86.00 393 LYS A C 1
ATOM 3220 O O . LYS A 1 393 ? -38.356 16.935 24.425 1.00 86.00 393 LYS A O 1
ATOM 3225 N N . GLU A 1 394 ? -36.891 15.756 23.208 1.00 83.62 394 GLU A N 1
ATOM 3226 C CA . GLU A 1 394 ? -35.845 15.736 24.235 1.00 83.62 394 GLU A CA 1
ATOM 3227 C C . GLU A 1 394 ? -35.398 17.159 24.565 1.00 83.62 394 GLU A C 1
ATOM 3229 O O . GLU A 1 394 ? -35.335 17.531 25.732 1.00 83.62 394 GLU A O 1
ATOM 3234 N N . ALA A 1 395 ? -35.171 17.980 23.546 1.00 84.88 395 ALA A N 1
ATOM 3235 C CA . ALA A 1 395 ? -34.709 19.340 23.725 1.00 84.88 395 ALA A CA 1
ATOM 3236 C C . ALA A 1 395 ? -35.766 20.271 24.353 1.00 84.88 395 ALA A C 1
ATOM 3238 O O . ALA A 1 395 ? -35.417 21.159 25.130 1.00 84.88 395 ALA A O 1
ATOM 3239 N N . GLU A 1 396 ? -37.060 20.046 24.100 1.00 81.94 396 GLU A N 1
ATOM 3240 C CA . GLU A 1 396 ? -38.162 20.710 24.814 1.00 81.94 396 GLU A CA 1
ATOM 3241 C C . GLU A 1 396 ? -38.210 20.338 26.308 1.00 81.94 396 GLU A C 1
ATOM 3243 O O . GLU A 1 396 ? -38.617 21.157 27.140 1.00 81.94 396 GLU A O 1
ATOM 3248 N N . LEU A 1 397 ? -37.778 19.123 26.665 1.00 75.25 397 LEU A N 1
ATOM 3249 C CA . LEU A 1 397 ? -37.720 18.639 28.047 1.00 75.25 397 LEU A CA 1
ATOM 3250 C C . LEU A 1 397 ? -36.452 19.094 28.782 1.00 75.25 397 LEU A C 1
ATOM 3252 O O . LEU A 1 397 ? -36.531 19.494 29.945 1.00 75.25 397 LEU A O 1
ATOM 3256 N N . THR A 1 398 ? -35.291 19.029 28.129 1.00 74.31 398 THR A N 1
ATOM 3257 C CA . THR A 1 398 ? -33.980 19.343 28.722 1.00 74.31 398 THR A CA 1
ATOM 3258 C C . THR A 1 398 ? -33.624 20.827 28.625 1.00 74.31 398 THR A C 1
ATOM 3260 O O . THR A 1 398 ? -32.851 21.328 29.442 1.00 74.31 398 THR A O 1
ATOM 3263 N N . GLY A 1 399 ? -34.189 21.544 27.650 1.00 74.31 399 GLY A N 1
ATOM 3264 C CA . GLY A 1 399 ? -33.806 22.911 27.296 1.00 74.31 399 GLY A CA 1
ATOM 3265 C C . GLY A 1 399 ? -32.518 23.013 26.465 1.00 74.31 399 GLY A C 1
ATOM 3266 O O . GLY A 1 399 ? -32.058 24.132 26.225 1.00 74.31 399 GLY A O 1
ATOM 3267 N N . GLU A 1 400 ? -31.940 21.885 26.034 1.00 77.06 400 GLU A N 1
ATOM 3268 C CA . GLU A 1 400 ? -30.711 21.802 25.233 1.00 77.06 400 GLU A CA 1
ATOM 3269 C C . GLU A 1 400 ? -30.896 20.858 24.035 1.00 77.06 400 GLU A C 1
ATOM 3271 O O . GLU A 1 400 ? -31.463 19.780 24.171 1.00 77.06 400 GLU A O 1
ATOM 3276 N N . LEU A 1 401 ? -30.394 21.247 22.857 1.00 82.94 401 LEU A N 1
ATOM 3277 C CA . LEU A 1 401 ? -30.478 20.440 21.633 1.00 82.94 401 LEU A CA 1
ATOM 3278 C C . LEU A 1 401 ? -29.512 19.229 21.692 1.00 82.94 401 LEU A C 1
ATOM 3280 O O . LEU A 1 401 ? -28.301 19.449 21.813 1.00 82.94 401 LEU A O 1
ATOM 3284 N N . PRO A 1 402 ? -29.986 17.971 21.557 1.00 85.31 402 PRO A N 1
ATOM 3285 C CA . PRO A 1 402 ? -29.130 16.783 21.484 1.00 85.31 402 PRO A CA 1
ATOM 3286 C C . PRO A 1 402 ? -28.181 16.838 20.285 1.00 85.31 402 PRO A C 1
ATOM 3288 O O . PRO A 1 402 ? -28.516 17.394 19.242 1.00 85.31 402 PRO A O 1
ATOM 3291 N N . LYS A 1 403 ? -26.998 16.216 20.375 1.00 85.25 403 LYS A N 1
ATOM 3292 C CA . LYS A 1 403 ? -26.005 16.224 19.275 1.00 85.25 403 LYS A CA 1
ATOM 3293 C C . LYS A 1 403 ? -26.477 15.423 18.058 1.00 85.25 403 LYS A C 1
ATOM 3295 O O . LYS A 1 403 ? -25.994 15.619 16.943 1.00 85.25 403 LYS A O 1
ATOM 3300 N N . GLU A 1 404 ? -27.398 14.500 18.278 1.00 86.12 404 GLU A N 1
ATOM 3301 C CA . GLU A 1 404 ? -28.002 13.612 17.298 1.00 86.12 404 GLU A CA 1
ATOM 3302 C C . GLU A 1 404 ? -28.828 14.383 16.261 1.00 86.12 404 GLU A C 1
ATOM 3304 O O . GLU A 1 404 ? -28.863 13.959 15.105 1.00 86.12 404 GLU A O 1
ATOM 3309 N N . ILE A 1 405 ? -29.377 15.555 16.616 1.00 87.12 405 ILE A N 1
ATOM 3310 C CA . ILE A 1 405 ? -30.131 16.419 15.692 1.00 87.12 405 ILE A CA 1
ATOM 3311 C C . ILE A 1 405 ? -29.288 16.814 14.469 1.00 87.12 405 ILE A C 1
ATOM 3313 O O . ILE A 1 405 ? -29.786 16.873 13.353 1.00 87.12 405 ILE A O 1
ATOM 3317 N N . TYR A 1 406 ? -27.969 16.979 14.618 1.00 84.12 406 TYR A N 1
ATOM 3318 C CA . TYR A 1 406 ? -27.082 17.350 13.510 1.00 84.12 406 TYR A CA 1
ATOM 3319 C C . TYR A 1 406 ? -26.855 16.214 12.499 1.00 84.12 406 TYR A C 1
ATOM 3321 O O . TYR A 1 406 ? -26.261 16.441 11.445 1.00 84.12 406 TYR A O 1
ATOM 3329 N N . LYS A 1 407 ? -27.306 14.989 12.804 1.00 81.50 407 LYS A N 1
ATOM 3330 C CA . LYS A 1 407 ? -27.340 13.867 11.853 1.00 81.50 407 LYS A CA 1
ATOM 3331 C C . LYS A 1 407 ? -28.647 13.817 11.060 1.00 81.50 407 LYS A C 1
ATOM 3333 O O . LYS A 1 407 ? -28.664 13.187 10.006 1.00 81.50 407 LYS A O 1
ATOM 3338 N N . THR A 1 408 ? -29.713 14.433 11.574 1.00 84.19 408 THR A N 1
ATOM 3339 C CA . THR A 1 408 ? -31.038 14.466 10.938 1.00 84.19 408 THR A CA 1
ATOM 3340 C C . THR A 1 408 ? -31.264 15.753 10.155 1.00 84.19 408 THR A C 1
ATOM 3342 O O . THR A 1 408 ? -31.964 15.733 9.147 1.00 84.19 408 THR A O 1
ATOM 3345 N N . LEU A 1 409 ? -30.631 16.854 10.574 1.00 80.81 409 LEU A N 1
ATOM 3346 C CA . LEU A 1 409 ? -30.670 18.122 9.858 1.00 80.81 409 LEU A CA 1
ATOM 3347 C C . LEU A 1 409 ? -30.028 17.981 8.482 1.00 80.81 409 LEU A C 1
ATOM 3349 O O . LEU A 1 409 ? -28.868 17.570 8.334 1.00 80.81 409 LEU A O 1
ATOM 3353 N N . MET A 1 410 ? -30.778 18.379 7.458 1.00 74.88 410 MET A N 1
ATOM 3354 C CA . MET A 1 410 ? -30.202 18.497 6.132 1.00 74.88 410 MET A CA 1
ATOM 3355 C C . MET A 1 410 ? -29.151 19.615 6.125 1.00 74.88 410 MET A C 1
ATOM 3357 O O . MET A 1 410 ? -29.256 20.596 6.861 1.00 74.88 410 MET A O 1
ATOM 3361 N N . PRO A 1 411 ? -28.112 19.514 5.288 1.00 66.69 411 PRO A N 1
ATOM 3362 C CA . PRO A 1 411 ? -27.081 20.541 5.224 1.00 66.69 411 PRO A CA 1
ATOM 3363 C C . PRO A 1 411 ? -27.674 21.903 4.830 1.00 66.69 411 PRO A C 1
ATOM 3365 O O . PRO A 1 411 ? -28.079 22.076 3.685 1.00 66.69 411 PRO A O 1
ATOM 3368 N N . GLY A 1 412 ? -27.699 22.854 5.769 1.00 72.44 412 GLY A N 1
ATOM 3369 C CA . GLY A 1 412 ? -28.290 24.188 5.591 1.00 72.44 412 GLY A CA 1
ATOM 3370 C C . GLY A 1 412 ? -29.675 24.378 6.224 1.00 72.44 412 GLY A C 1
ATOM 3371 O O . GLY A 1 412 ? -30.189 25.492 6.209 1.00 72.44 412 GLY A O 1
ATOM 3372 N N . GLU A 1 413 ? -30.274 23.334 6.797 1.00 77.50 413 GLU A N 1
ATOM 3373 C CA . GLU A 1 413 ? -31.520 23.452 7.555 1.00 77.50 413 GLU A CA 1
ATOM 3374 C C . GLU A 1 413 ? -31.280 24.203 8.885 1.00 77.50 413 GLU A C 1
ATOM 3376 O O . GLU A 1 413 ? -30.319 23.877 9.589 1.00 77.50 413 GLU A O 1
ATOM 3381 N N . PRO A 1 414 ? -32.092 25.223 9.237 1.00 79.69 414 PRO A N 1
ATOM 3382 C CA . PRO A 1 414 ? -31.907 25.984 10.471 1.00 79.69 414 PRO A CA 1
ATOM 3383 C C . PRO A 1 414 ? -32.188 25.131 11.714 1.00 79.69 414 PRO A C 1
ATOM 3385 O O . PRO A 1 414 ? -33.080 24.283 11.717 1.00 79.69 414 PRO A O 1
ATOM 3388 N N . GLU A 1 415 ? -31.458 25.398 12.797 1.00 81.00 415 GLU A N 1
ATOM 3389 C CA . GLU A 1 415 ? -31.684 24.734 14.083 1.00 81.00 415 GLU A CA 1
ATOM 3390 C C . GLU A 1 415 ? -33.083 25.079 14.644 1.00 81.00 415 GLU A C 1
ATOM 3392 O O . GLU A 1 415 ? -33.476 26.255 14.642 1.00 81.00 415 GLU A O 1
ATOM 3397 N N . PRO A 1 416 ? -33.855 24.089 15.134 1.00 81.25 416 PRO A N 1
ATOM 3398 C CA . PRO A 1 416 ? -35.162 24.336 15.731 1.00 81.25 416 PRO A CA 1
ATOM 3399 C C . PRO A 1 416 ? -35.045 25.218 16.985 1.00 81.25 416 PRO A C 1
ATOM 3401 O O . PRO A 1 416 ? -34.209 24.992 17.859 1.00 81.25 416 PRO A O 1
ATOM 3404 N N . LYS A 1 417 ? -35.896 26.249 17.076 1.00 74.94 417 LYS A N 1
ATOM 3405 C CA . LYS A 1 417 ? -35.931 27.189 18.208 1.00 74.94 417 LYS A CA 1
ATOM 3406 C C . LYS A 1 417 ? -36.688 26.575 19.384 1.00 74.94 417 LYS A C 1
ATOM 3408 O O . LYS A 1 417 ? -37.832 26.169 19.214 1.00 74.94 417 LYS A O 1
ATOM 3413 N N . ILE A 1 418 ? -36.091 26.581 20.577 1.00 70.69 418 ILE A N 1
ATOM 3414 C CA . ILE A 1 418 ? -36.682 25.973 21.780 1.00 70.69 418 ILE A CA 1
ATOM 3415 C C . ILE A 1 418 ? -36.818 26.993 22.903 1.00 70.69 418 ILE A C 1
ATOM 3417 O O . ILE A 1 418 ? -35.886 27.737 23.214 1.00 70.69 418 ILE A O 1
ATOM 3421 N N . ASN A 1 419 ? -37.990 27.006 23.537 1.00 61.69 419 ASN A N 1
ATOM 3422 C CA . ASN A 1 419 ? -38.272 27.844 24.696 1.00 61.69 419 ASN A CA 1
ATOM 3423 C C . ASN A 1 419 ? -37.693 27.195 25.963 1.00 61.69 419 ASN A C 1
ATOM 3425 O O . ASN A 1 419 ? -38.147 26.134 26.386 1.00 61.69 419 ASN A O 1
ATOM 3429 N N . ARG A 1 420 ? -36.706 27.840 26.600 1.00 55.53 420 ARG A N 1
ATOM 3430 C CA . ARG A 1 420 ? -36.115 27.366 27.866 1.00 55.53 420 ARG A CA 1
ATOM 3431 C C . ARG A 1 420 ? -37.173 27.263 28.973 1.00 55.53 420 ARG A C 1
ATOM 3433 O O . ARG A 1 420 ? -37.757 28.272 29.368 1.00 55.53 420 ARG A O 1
ATOM 3440 N N . ARG A 1 421 ? -37.354 26.069 29.546 1.00 54.19 421 ARG A N 1
ATOM 3441 C CA . ARG A 1 421 ? -38.122 25.860 30.786 1.00 54.19 421 ARG A CA 1
ATOM 3442 C C . ARG A 1 421 ? -37.229 26.132 32.001 1.00 54.19 421 ARG A C 1
ATOM 3444 O O . ARG A 1 421 ? -36.203 25.487 32.184 1.00 54.19 421 ARG A O 1
ATOM 3451 N N . VAL A 1 422 ? -37.613 27.092 32.843 1.00 47.59 422 VAL A N 1
ATOM 3452 C CA . VAL A 1 422 ? -36.897 27.423 34.086 1.00 47.59 422 VAL A CA 1
ATOM 3453 C C . VAL A 1 422 ? -37.427 26.547 35.229 1.00 47.59 422 VAL A C 1
ATOM 3455 O O . VAL A 1 422 ? -38.559 26.743 35.665 1.00 47.59 422 VAL A O 1
ATOM 3458 N N . GLY A 1 423 ? -36.607 25.625 35.751 1.00 49.06 423 GLY A N 1
ATOM 3459 C CA . GLY A 1 423 ? -36.743 25.123 37.128 1.00 49.06 423 GLY A CA 1
ATOM 3460 C C . GLY A 1 423 ? -36.851 23.603 37.333 1.00 49.06 423 GLY A C 1
ATOM 3461 O O . GLY A 1 423 ? -37.844 22.984 36.971 1.00 49.06 423 GLY A O 1
ATOM 3462 N N . THR A 1 424 ? -35.870 23.077 38.080 1.00 49.03 424 THR A N 1
ATOM 3463 C CA . THR A 1 424 ? -35.763 21.768 38.769 1.00 49.03 424 THR A CA 1
ATOM 3464 C C . THR A 1 424 ? -35.372 20.535 37.935 1.00 49.03 424 THR A C 1
ATOM 3466 O O . THR A 1 424 ? -36.207 19.779 37.457 1.00 49.03 424 THR A O 1
ATOM 3469 N N . THR A 1 425 ? -34.060 20.301 37.816 1.00 46.28 425 THR A N 1
ATOM 3470 C CA . THR A 1 425 ? -33.452 19.084 37.250 1.00 46.28 425 THR A CA 1
ATOM 3471 C C . THR A 1 425 ? -33.335 17.994 38.325 1.00 46.28 425 THR A C 1
ATOM 3473 O O . THR A 1 425 ? -32.742 18.237 39.376 1.00 46.28 425 THR A O 1
ATOM 3476 N N . PHE A 1 426 ? -33.832 16.780 38.060 1.00 53.91 426 PHE A N 1
ATOM 3477 C CA . PHE A 1 426 ? -33.610 15.595 38.905 1.00 53.91 426 PHE A CA 1
ATOM 3478 C C . PHE A 1 426 ? -32.883 14.520 38.096 1.00 53.91 426 PHE A C 1
ATOM 3480 O O . PHE A 1 426 ? -33.235 14.255 36.949 1.00 53.91 426 PHE A O 1
ATOM 3487 N N . LYS A 1 427 ? -31.855 13.904 38.687 1.00 53.16 427 LYS A N 1
ATOM 3488 C CA . LYS A 1 427 ? -31.126 12.773 38.100 1.00 53.16 427 LYS A CA 1
ATOM 3489 C C . LYS A 1 427 ? -31.855 11.481 38.472 1.00 53.16 427 LYS A C 1
ATOM 3491 O O . LYS A 1 427 ? -31.843 11.098 39.638 1.00 53.16 427 LYS A O 1
ATOM 3496 N N . ILE A 1 428 ? -32.470 10.817 37.499 1.00 58.38 428 ILE A N 1
ATOM 3497 C CA . ILE A 1 428 ? -32.895 9.417 37.638 1.00 58.38 428 ILE A CA 1
ATOM 3498 C C . ILE A 1 428 ? -31.640 8.549 37.445 1.00 58.38 428 ILE A C 1
ATOM 3500 O O . ILE A 1 428 ? -30.814 8.852 36.583 1.00 58.38 428 ILE A O 1
ATOM 3504 N N . SER A 1 429 ? -31.428 7.527 38.279 1.00 56.59 429 SER A N 1
ATOM 3505 C CA . SER A 1 429 ? -30.265 6.640 38.135 1.00 56.59 429 SER A CA 1
ATOM 3506 C C . SER A 1 429 ? -30.377 5.804 36.855 1.00 56.59 429 SER A C 1
ATOM 3508 O O . SER A 1 429 ? -31.460 5.351 36.488 1.00 56.59 429 SER A O 1
ATOM 3510 N N . ASN A 1 430 ? -29.246 5.571 36.176 1.00 56.56 430 ASN A N 1
ATOM 3511 C CA . ASN A 1 430 ? -29.191 4.764 34.946 1.00 56.56 430 ASN A CA 1
ATOM 3512 C C . ASN A 1 430 ? -29.724 3.333 35.139 1.00 56.56 430 ASN A C 1
ATOM 3514 O O . ASN A 1 430 ? -30.145 2.706 34.170 1.00 56.56 430 ASN A O 1
ATOM 3518 N N . ASP A 1 431 ? -29.735 2.831 36.373 1.00 57.91 431 ASP A N 1
ATOM 3519 C CA . ASP A 1 431 ? -30.261 1.507 36.709 1.00 57.91 431 ASP A CA 1
ATOM 3520 C C . ASP A 1 431 ? -31.791 1.446 36.571 1.00 57.91 431 ASP A C 1
ATOM 3522 O O . ASP A 1 431 ? -32.329 0.445 36.110 1.00 57.91 431 ASP A O 1
ATOM 3526 N N . ILE A 1 432 ? -32.493 2.550 36.857 1.00 57.88 432 ILE A N 1
ATOM 3527 C CA . ILE A 1 432 ? -33.951 2.658 36.691 1.00 57.88 432 ILE A CA 1
ATOM 3528 C C . ILE A 1 432 ? -34.326 2.664 35.196 1.00 57.88 432 ILE A C 1
ATOM 3530 O O . ILE A 1 432 ? -35.304 2.038 34.799 1.00 57.88 432 ILE A O 1
ATOM 3534 N N . LEU A 1 433 ? -33.516 3.310 34.348 1.00 57.31 433 LEU A N 1
ATOM 3535 C CA . LEU A 1 433 ? -33.713 3.358 32.889 1.00 57.31 433 LEU A CA 1
ATOM 3536 C C . LEU A 1 433 ? -33.433 2.015 32.195 1.00 57.31 433 LEU A C 1
ATOM 3538 O O . LEU A 1 433 ? -34.093 1.681 31.211 1.00 57.31 433 LEU A O 1
ATOM 3542 N N . LYS A 1 434 ? -32.484 1.225 32.710 1.00 57.09 434 LYS A N 1
ATOM 3543 C CA . LYS A 1 434 ? -32.190 -0.117 32.183 1.00 57.09 434 LYS A CA 1
ATOM 3544 C C . LYS A 1 434 ? -33.324 -1.109 32.436 1.00 57.09 434 LYS A C 1
ATOM 3546 O O . LYS A 1 434 ? -33.561 -1.965 31.594 1.00 57.09 434 LYS A O 1
ATOM 3551 N N . ASN A 1 435 ? -34.049 -0.966 33.542 1.00 57.25 435 ASN A N 1
ATOM 3552 C CA . ASN A 1 435 ? -35.147 -1.873 33.875 1.00 57.25 435 ASN A CA 1
ATOM 3553 C C . ASN A 1 435 ? -36.431 -1.574 33.080 1.00 57.25 435 ASN A C 1
ATOM 3555 O O . ASN A 1 435 ? -37.223 -2.478 32.857 1.00 57.25 435 ASN A O 1
ATOM 3559 N N . LEU A 1 436 ? -36.597 -0.345 32.575 1.00 54.78 436 LEU A N 1
ATOM 3560 C CA . LEU A 1 436 ? -37.756 0.074 31.768 1.00 54.78 436 LEU A CA 1
ATOM 3561 C C . LEU A 1 436 ? -37.707 -0.373 30.298 1.00 54.78 436 LEU A C 1
ATOM 3563 O O . LEU A 1 436 ? -38.697 -0.235 29.587 1.00 54.78 436 LEU A O 1
ATOM 3567 N N . THR A 1 437 ? -36.560 -0.856 29.816 1.00 55.72 437 THR A N 1
ATOM 3568 C CA . THR A 1 437 ? -36.348 -1.189 28.393 1.00 55.72 437 THR A CA 1
ATOM 3569 C C . THR A 1 437 ? -36.362 -2.694 28.102 1.00 55.72 437 THR A C 1
ATOM 3571 O O . THR A 1 437 ? -36.239 -3.087 26.944 1.00 55.72 437 THR A O 1
ATOM 3574 N N . ASN A 1 438 ? -36.573 -3.537 29.119 1.00 53.38 438 ASN A N 1
ATOM 3575 C CA . ASN A 1 438 ? -36.710 -4.983 28.960 1.00 53.38 438 ASN A CA 1
ATOM 3576 C C . ASN A 1 438 ? -38.193 -5.381 28.917 1.00 53.38 438 ASN A C 1
ATOM 3578 O O . ASN A 1 438 ? -38.821 -5.601 29.947 1.00 53.38 438 ASN A O 1
ATOM 3582 N N . GLU A 1 439 ? -38.751 -5.508 27.713 1.00 46.47 439 GLU A N 1
ATOM 3583 C CA . GLU A 1 439 ? -40.029 -6.196 27.502 1.00 46.47 439 GLU A CA 1
ATOM 3584 C C . GLU A 1 439 ? -39.827 -7.716 27.680 1.00 46.47 439 GLU A C 1
ATOM 3586 O O . GLU A 1 439 ? -39.502 -8.439 26.738 1.00 46.47 439 GLU A O 1
ATOM 3591 N N . GLY A 1 440 ? -39.981 -8.204 28.914 1.00 48.22 440 GLY A N 1
ATOM 3592 C CA . GLY A 1 440 ? -39.993 -9.622 29.290 1.00 48.22 440 GLY A CA 1
ATOM 3593 C C . GLY A 1 440 ? -41.253 -9.953 30.097 1.00 48.22 440 GLY A C 1
ATOM 3594 O O . GLY A 1 440 ? -41.769 -9.107 30.816 1.00 48.22 440 GLY A O 1
ATOM 3595 N N . ARG A 1 441 ? -41.827 -11.147 29.906 1.00 45.22 441 ARG A N 1
ATOM 3596 C CA . ARG A 1 441 ? -43.125 -11.567 30.474 1.00 45.22 441 ARG A CA 1
ATOM 3597 C C . ARG A 1 441 ? -42.962 -12.474 31.708 1.00 45.22 441 ARG A C 1
ATOM 3599 O O . ARG A 1 441 ? -43.345 -13.637 31.618 1.00 45.22 441 ARG A O 1
ATOM 3606 N N . ASN A 1 442 ? -42.450 -11.986 32.842 1.00 57.84 442 ASN A N 1
ATOM 3607 C CA . ASN A 1 442 ? -42.434 -12.756 34.102 1.00 57.84 442 ASN A CA 1
ATOM 3608 C C . ASN A 1 442 ? -43.112 -12.018 35.277 1.00 57.84 442 ASN A C 1
ATOM 3610 O O . ASN A 1 442 ? -43.065 -10.797 35.367 1.00 57.84 442 ASN A O 1
ATOM 3614 N N . GLU A 1 443 ? -43.716 -12.752 36.227 1.00 54.41 443 GLU A N 1
ATOM 3615 C CA . GLU A 1 443 ? -44.336 -12.175 37.446 1.00 54.41 443 GLU A CA 1
ATOM 3616 C C . GLU A 1 443 ? -43.322 -11.389 38.309 1.00 54.41 443 GLU A C 1
ATOM 3618 O O . GLU A 1 443 ? -43.685 -10.391 38.932 1.00 54.41 443 GLU A O 1
ATOM 3623 N N . LEU A 1 444 ? -42.036 -11.770 38.266 1.00 58.66 444 LEU A N 1
ATOM 3624 C CA . LEU A 1 444 ? -40.930 -11.031 38.892 1.00 58.66 444 LEU A CA 1
ATOM 3625 C C . LEU A 1 444 ? -40.741 -9.621 38.293 1.00 58.66 444 LEU A C 1
ATOM 3627 O O . LEU A 1 444 ? -40.380 -8.692 39.018 1.00 58.66 444 LEU A O 1
ATOM 3631 N N . ASP A 1 445 ? -41.039 -9.434 37.001 1.00 64.19 445 ASP A N 1
ATOM 3632 C CA . ASP A 1 445 ? -40.901 -8.142 36.313 1.00 64.19 445 ASP A CA 1
ATOM 3633 C C . ASP A 1 445 ? -41.927 -7.121 36.830 1.00 64.19 445 ASP A C 1
ATOM 3635 O O . ASP A 1 445 ? -41.673 -5.917 36.820 1.00 64.19 445 ASP A O 1
ATOM 3639 N N . LYS A 1 446 ? -43.064 -7.583 37.372 1.00 70.50 446 LYS A N 1
ATOM 3640 C CA . LYS A 1 446 ? -44.120 -6.713 37.910 1.00 70.50 446 LYS A CA 1
ATOM 3641 C C . LYS A 1 446 ? -43.685 -5.999 39.195 1.00 70.50 446 LYS A C 1
ATOM 3643 O O . LYS A 1 446 ? -43.958 -4.809 39.345 1.00 70.50 446 LYS A O 1
ATOM 3648 N N . ILE A 1 447 ? -42.978 -6.687 40.104 1.00 76.94 447 ILE A N 1
ATOM 3649 C CA . ILE A 1 447 ? -42.397 -6.055 41.305 1.00 76.94 447 ILE A CA 1
ATOM 3650 C C . ILE A 1 447 ? -41.299 -5.074 40.912 1.00 76.94 447 ILE A C 1
ATOM 3652 O O . ILE A 1 447 ? -41.308 -3.944 41.396 1.00 76.94 447 ILE A O 1
ATOM 3656 N N . VAL A 1 448 ? -40.393 -5.472 40.016 1.00 71.00 448 VAL A N 1
ATOM 3657 C CA . VAL A 1 448 ? -39.299 -4.604 39.552 1.00 71.00 448 VAL A CA 1
ATOM 3658 C C . VAL A 1 448 ? -39.857 -3.327 38.915 1.00 71.00 448 VAL A C 1
ATOM 3660 O O . VAL A 1 448 ? -39.380 -2.230 39.209 1.00 71.00 448 VAL A O 1
ATOM 3663 N N . GLN A 1 449 ? -40.918 -3.446 38.114 1.00 71.94 449 GLN A N 1
ATOM 3664 C CA . GLN A 1 449 ? -41.609 -2.305 37.522 1.00 71.94 449 GLN A CA 1
ATOM 3665 C C . GLN A 1 449 ? -42.257 -1.400 38.585 1.00 71.94 449 GLN A C 1
ATOM 3667 O O . GLN A 1 449 ? -42.087 -0.183 38.536 1.00 71.94 449 GLN A O 1
ATOM 3672 N N . MET A 1 450 ? -42.931 -1.966 39.594 1.00 80.50 450 MET A N 1
ATOM 3673 C CA . MET A 1 450 ? -43.494 -1.178 40.701 1.00 80.50 450 MET A CA 1
ATOM 3674 C C . MET A 1 450 ? -42.417 -0.476 41.542 1.00 80.50 450 MET A C 1
ATOM 3676 O O . MET A 1 450 ? -42.629 0.648 41.996 1.00 80.50 450 MET A O 1
ATOM 3680 N N . GLU A 1 451 ? -41.253 -1.094 41.755 1.00 80.62 451 GLU A N 1
ATOM 3681 C CA . GLU A 1 451 ? -40.125 -0.461 42.454 1.00 80.62 451 GLU A CA 1
ATOM 3682 C C . GLU A 1 451 ? -39.560 0.723 41.666 1.00 80.62 451 GLU A C 1
ATOM 3684 O O . GLU A 1 451 ? -39.243 1.770 42.243 1.00 80.62 451 GLU A O 1
ATOM 3689 N N . VAL A 1 452 ? -39.467 0.580 40.342 1.00 76.06 452 VAL A N 1
ATOM 3690 C CA . VAL A 1 452 ? -39.118 1.672 39.431 1.00 76.06 452 VAL A CA 1
ATOM 3691 C C . VAL A 1 452 ? -40.138 2.807 39.539 1.00 76.06 452 VAL A C 1
ATOM 3693 O O . VAL A 1 452 ? -39.739 3.953 39.763 1.00 76.06 452 VAL A O 1
ATOM 3696 N N . ASP A 1 453 ? -41.432 2.498 39.471 1.00 81.38 453 ASP A N 1
ATOM 3697 C CA . ASP A 1 453 ? -42.508 3.488 39.561 1.00 81.38 453 ASP A CA 1
ATOM 3698 C C . ASP A 1 453 ? -42.499 4.225 40.911 1.00 81.38 453 ASP A C 1
ATOM 3700 O O . ASP A 1 453 ? -42.637 5.451 40.951 1.00 81.38 453 ASP A O 1
ATOM 3704 N N . ILE A 1 454 ? -42.251 3.519 42.022 1.00 86.38 454 ILE A N 1
ATOM 3705 C CA . ILE A 1 454 ? -42.080 4.123 43.354 1.00 86.38 454 ILE A CA 1
ATOM 3706 C C . ILE A 1 454 ? -40.875 5.063 43.375 1.00 86.38 454 ILE A C 1
ATOM 3708 O O . ILE A 1 454 ? -40.972 6.169 43.909 1.00 86.38 454 ILE A O 1
ATOM 3712 N N . ASN A 1 455 ? -39.739 4.670 42.799 1.00 83.19 455 ASN A N 1
ATOM 3713 C CA . ASN A 1 455 ? -38.544 5.515 42.773 1.00 83.19 455 ASN A CA 1
ATOM 3714 C C . ASN A 1 455 ? -38.756 6.788 41.941 1.00 83.19 455 ASN A C 1
ATOM 3716 O O . ASN A 1 455 ? -38.364 7.878 42.372 1.00 83.19 455 ASN A O 1
ATOM 3720 N N . VAL A 1 456 ? -39.430 6.676 40.793 1.00 79.12 456 VAL A N 1
ATOM 3721 C CA . VAL A 1 456 ? -39.836 7.827 39.975 1.00 79.12 456 VAL A CA 1
ATOM 3722 C C . VAL A 1 456 ? -40.807 8.719 40.753 1.00 79.12 456 VAL A C 1
ATOM 3724 O O . VAL A 1 456 ? -40.596 9.930 40.843 1.00 79.12 456 VAL A O 1
ATOM 3727 N N . GLN A 1 457 ? -41.823 8.144 41.400 1.00 87.44 457 GLN A N 1
ATOM 3728 C CA . GLN A 1 457 ? -42.794 8.907 42.184 1.00 87.44 457 GLN A CA 1
ATOM 3729 C C . GLN A 1 457 ? -42.151 9.588 43.404 1.00 87.44 457 GLN A C 1
ATOM 3731 O O . GLN A 1 457 ? -42.480 10.735 43.705 1.00 87.44 457 GLN A O 1
ATOM 3736 N N . ARG A 1 458 ? -41.174 8.958 44.072 1.00 87.94 458 ARG A N 1
ATOM 3737 C CA . ARG A 1 458 ? -40.372 9.587 45.141 1.00 87.94 458 ARG A CA 1
ATOM 3738 C C . ARG A 1 458 ? -39.598 10.797 44.631 1.00 87.94 458 ARG A C 1
ATOM 3740 O O . ARG A 1 458 ? -39.538 11.817 45.321 1.00 87.94 458 ARG A O 1
ATOM 3747 N N . ALA A 1 459 ? -39.028 10.714 43.428 1.00 83.50 459 ALA A N 1
ATOM 3748 C CA . ALA A 1 459 ? -38.363 11.852 42.801 1.00 83.50 459 ALA A CA 1
ATOM 3749 C C . ALA A 1 459 ? -39.353 12.999 42.521 1.00 83.50 459 ALA A C 1
ATOM 3751 O O . ALA A 1 459 ? -39.043 14.148 42.838 1.00 83.50 459 ALA A O 1
ATOM 3752 N N . ILE A 1 460 ? -40.564 12.690 42.037 1.00 84.75 460 ILE A N 1
ATOM 3753 C CA . ILE A 1 460 ? -41.646 13.671 41.831 1.00 84.75 460 ILE A CA 1
ATOM 3754 C C . ILE A 1 460 ? -42.065 14.325 43.157 1.00 84.75 460 ILE A C 1
ATOM 3756 O O . ILE A 1 460 ? -42.152 15.548 43.241 1.00 84.75 460 ILE A O 1
ATOM 3760 N N . VAL A 1 461 ? -42.266 13.549 44.226 1.00 88.62 461 VAL A N 1
ATOM 3761 C CA . VAL A 1 461 ? -42.617 14.088 45.555 1.00 88.62 461 VAL A CA 1
ATOM 3762 C C . VAL A 1 461 ? -41.526 15.018 46.083 1.00 88.62 461 VAL A C 1
ATOM 3764 O O . VAL A 1 461 ? -41.827 16.088 46.617 1.00 88.62 461 VAL A O 1
ATOM 3767 N N . ASN A 1 462 ? -40.253 14.654 45.908 1.00 86.06 462 ASN A N 1
ATOM 3768 C CA . ASN A 1 462 ? -39.134 15.519 46.271 1.00 86.06 462 ASN A CA 1
ATOM 3769 C C . ASN A 1 462 ? -39.131 16.811 45.443 1.00 86.06 462 ASN A C 1
ATOM 3771 O O . ASN A 1 462 ? -38.935 17.887 46.010 1.00 86.06 462 ASN A O 1
ATOM 3775 N N . ALA A 1 463 ? -39.409 16.729 44.141 1.00 82.06 463 ALA A N 1
ATOM 3776 C CA . ALA A 1 463 ? -39.524 17.887 43.264 1.00 82.06 463 ALA A CA 1
ATOM 3777 C C . ALA A 1 463 ? -40.616 18.861 43.711 1.00 82.06 463 ALA A C 1
ATOM 3779 O O . ALA A 1 463 ? -40.349 20.043 43.944 1.00 82.06 463 ALA A O 1
ATOM 3780 N N . GLU A 1 464 ? -41.823 18.347 43.931 1.00 85.81 464 GLU A N 1
ATOM 3781 C CA . GLU A 1 464 ? -42.964 19.130 44.401 1.00 85.81 464 GLU A CA 1
ATOM 3782 C C . GLU A 1 464 ? -42.724 19.701 45.808 1.00 85.81 464 GLU A C 1
ATOM 3784 O O . GLU A 1 464 ? -43.120 20.828 46.124 1.00 85.81 464 GLU A O 1
ATOM 3789 N N . LYS A 1 465 ? -41.981 18.987 46.664 1.00 86.75 465 LYS A N 1
ATOM 3790 C CA . LYS A 1 465 ? -41.551 19.488 47.978 1.00 86.75 465 LYS A CA 1
ATOM 3791 C C . LYS A 1 465 ? -40.642 20.710 47.849 1.00 86.75 465 LYS A C 1
ATOM 3793 O O . LYS A 1 465 ? -40.811 21.663 48.611 1.00 86.75 465 LYS A O 1
ATOM 3798 N N . TYR A 1 466 ? -39.702 20.710 46.903 1.00 84.38 466 TYR A N 1
ATOM 3799 C CA . TYR A 1 466 ? -38.869 21.883 46.623 1.00 84.38 466 TYR A CA 1
ATOM 3800 C C . TYR A 1 466 ? -39.693 23.032 46.023 1.00 84.38 466 TYR A C 1
ATOM 3802 O O . TYR A 1 466 ? -39.622 24.156 46.524 1.00 84.38 466 TYR A O 1
ATOM 3810 N N . LEU A 1 467 ? -40.543 22.753 45.030 1.00 83.00 467 LEU A N 1
ATOM 3811 C CA . LEU A 1 467 ? -41.395 23.750 44.372 1.00 83.00 467 LEU A CA 1
ATOM 3812 C C . LEU A 1 467 ? -42.403 24.394 45.338 1.00 83.00 467 LEU A C 1
ATOM 3814 O O . LEU A 1 467 ? -42.640 25.602 45.266 1.00 83.00 467 LEU A O 1
ATOM 3818 N N . SER A 1 468 ? -42.971 23.629 46.274 1.00 83.94 468 SER A N 1
ATOM 3819 C CA . SER A 1 468 ? -43.919 24.135 47.279 1.00 83.94 468 SER A CA 1
ATOM 3820 C C . SER A 1 468 ? -43.282 25.061 48.331 1.00 83.94 468 SER A C 1
ATOM 3822 O O . SER A 1 468 ? -43.987 25.873 48.943 1.00 83.94 468 SER A O 1
ATOM 3824 N N . ARG A 1 469 ? -41.956 24.965 48.536 1.00 82.19 469 ARG A N 1
ATOM 3825 C CA . ARG A 1 469 ? -41.160 25.791 49.469 1.00 82.19 469 ARG A CA 1
ATOM 3826 C C . ARG A 1 469 ? -40.546 27.032 48.819 1.00 82.19 469 ARG A C 1
ATOM 3828 O O . ARG A 1 469 ? -40.057 27.905 49.534 1.00 82.19 469 ARG A O 1
ATOM 3835 N N . ASP A 1 470 ? -40.590 27.120 47.495 1.00 80.62 470 ASP A N 1
ATOM 3836 C CA . ASP A 1 470 ? -40.044 28.227 46.720 1.00 80.62 470 ASP A CA 1
ATOM 3837 C C . ASP A 1 470 ? -40.746 29.555 47.059 1.00 80.62 470 ASP A C 1
ATOM 3839 O O . ASP A 1 470 ? -41.943 29.760 46.807 1.00 80.62 470 ASP A O 1
ATOM 3843 N N . LYS A 1 471 ? -39.977 30.470 47.665 1.00 79.75 471 LYS A N 1
ATOM 3844 C CA . LYS A 1 471 ? -40.459 31.782 48.103 1.00 79.75 471 LYS A CA 1
ATOM 3845 C C . LYS A 1 471 ? -40.518 32.823 46.975 1.00 79.75 471 LYS A C 1
ATOM 3847 O O . LYS A 1 471 ? -41.147 33.858 47.185 1.00 79.75 471 LYS A O 1
ATOM 3852 N N . SER A 1 472 ? -39.926 32.546 45.810 1.00 78.88 472 SER A N 1
ATOM 3853 C CA . SER A 1 472 ? -39.837 33.489 44.682 1.00 78.88 472 SER A CA 1
ATOM 3854 C C . SER A 1 472 ? -41.132 33.610 43.868 1.00 78.88 472 SER A C 1
ATOM 3856 O O . SER A 1 472 ? -41.321 34.571 43.130 1.00 78.88 472 SER A O 1
ATOM 3858 N N . THR A 1 473 ? -42.057 32.658 44.018 1.00 76.50 473 THR A N 1
ATOM 3859 C CA . THR A 1 473 ? -43.292 32.594 43.224 1.00 76.50 473 THR A CA 1
ATOM 3860 C C . THR A 1 473 ? -44.503 33.229 43.907 1.00 76.50 473 THR A C 1
ATOM 3862 O O . THR A 1 473 ? -44.628 33.228 45.137 1.00 76.50 473 THR A O 1
ATOM 3865 N N . HIS A 1 474 ? -45.425 33.739 43.081 1.00 81.94 474 HIS A N 1
ATOM 3866 C CA . HIS A 1 474 ? -46.672 34.395 43.484 1.00 81.94 474 HIS A CA 1
ATOM 3867 C C . HIS A 1 474 ? -47.556 33.508 44.387 1.00 81.94 474 HIS A C 1
ATOM 3869 O O . HIS A 1 474 ? -47.600 32.282 44.243 1.00 81.94 474 HIS A O 1
ATOM 3875 N N . LYS A 1 475 ? -48.318 34.125 45.304 1.00 79.75 475 LYS A N 1
ATOM 3876 C CA . LYS A 1 475 ? -49.118 33.435 46.341 1.00 79.75 475 LYS A CA 1
ATOM 3877 C C . LYS A 1 475 ? -50.094 32.393 45.769 1.00 79.75 475 LYS A C 1
ATOM 3879 O O . LYS A 1 475 ? -50.253 31.324 46.360 1.00 79.75 475 LYS A O 1
ATOM 3884 N N . SER A 1 476 ? -50.717 32.674 44.620 1.00 81.31 476 SER A N 1
ATOM 3885 C CA . SER A 1 476 ? -51.628 31.741 43.932 1.00 81.31 476 SER A CA 1
ATOM 3886 C C . SER A 1 476 ? -50.912 30.477 43.435 1.00 81.31 476 SER A C 1
ATOM 3888 O O . SER A 1 476 ? -51.383 29.368 43.685 1.00 81.31 476 SER A O 1
ATOM 3890 N N . ILE A 1 477 ? -49.736 30.634 42.817 1.00 82.38 477 ILE A N 1
ATOM 3891 C CA . ILE A 1 477 ? -48.894 29.536 42.317 1.00 82.38 477 ILE A CA 1
ATOM 3892 C C . ILE A 1 477 ? -48.390 28.688 43.487 1.00 82.38 477 ILE A C 1
ATOM 3894 O O . ILE A 1 477 ? -48.454 27.463 43.431 1.00 82.38 477 ILE A O 1
ATOM 3898 N N . ARG A 1 478 ? -47.979 29.319 44.594 1.00 81.25 478 ARG A N 1
ATOM 3899 C CA . ARG A 1 478 ? -47.555 28.595 45.802 1.00 81.25 478 ARG A CA 1
ATOM 3900 C C . ARG A 1 478 ? -48.689 27.771 46.420 1.00 81.25 478 ARG A C 1
ATOM 3902 O O . ARG A 1 478 ? -48.449 26.661 46.888 1.00 81.25 478 ARG A O 1
ATOM 3909 N N . LYS A 1 479 ? -49.931 28.278 46.410 1.00 84.50 479 LYS A N 1
ATOM 3910 C CA . LYS A 1 479 ? -51.111 27.526 46.877 1.00 84.50 479 LYS A CA 1
ATOM 3911 C C . LYS A 1 479 ? -51.391 26.310 45.987 1.00 84.50 479 LYS A C 1
ATOM 3913 O O . LYS A 1 479 ? -51.722 25.257 46.523 1.00 84.50 479 LYS A O 1
ATOM 3918 N N . LYS A 1 480 ? -51.220 26.442 44.666 1.00 88.19 480 LYS A N 1
ATOM 3919 C CA . LYS A 1 480 ? -51.333 25.328 43.712 1.00 88.19 480 LYS A CA 1
ATOM 3920 C C . LYS A 1 480 ? -50.247 24.271 43.948 1.00 88.19 480 LYS A C 1
ATOM 3922 O O . LYS A 1 480 ? -50.588 23.139 44.250 1.00 88.19 480 LYS A O 1
ATOM 3927 N N . ARG A 1 481 ? -48.971 24.671 43.995 1.00 87.31 481 ARG A N 1
ATOM 3928 C CA . ARG A 1 481 ? -47.831 23.769 44.261 1.00 87.31 481 ARG A CA 1
ATOM 3929 C C . ARG A 1 481 ? -47.947 23.011 45.590 1.00 87.31 481 ARG A C 1
ATOM 3931 O O . ARG A 1 481 ? -47.515 21.874 45.698 1.00 87.31 481 ARG A O 1
ATOM 3938 N N . LYS A 1 482 ? -48.555 23.613 46.622 1.00 87.75 482 LYS A N 1
ATOM 3939 C CA . LYS A 1 482 ? -48.871 22.897 47.873 1.00 87.75 482 LYS A CA 1
ATOM 3940 C C . LYS A 1 482 ? -49.921 21.798 47.682 1.00 87.75 482 LYS A C 1
ATOM 3942 O O . LYS A 1 482 ? -49.795 20.762 48.322 1.00 87.75 482 LYS A O 1
ATOM 3947 N N . LYS A 1 483 ? -50.940 22.017 46.844 1.00 90.00 483 LYS A N 1
ATOM 3948 C CA . LYS A 1 483 ? -51.921 20.976 46.494 1.00 90.00 483 LYS A CA 1
ATOM 3949 C C . LYS A 1 483 ? -51.270 19.867 45.668 1.00 90.00 483 LYS A C 1
ATOM 3951 O O . LYS A 1 483 ? -51.477 18.702 45.980 1.00 90.00 483 LYS A O 1
ATOM 3956 N N . ASP A 1 484 ? -50.443 20.238 44.693 1.00 88.94 484 ASP A N 1
ATOM 3957 C CA . ASP A 1 484 ? -49.732 19.292 43.826 1.00 88.94 484 ASP A CA 1
ATOM 3958 C C . ASP A 1 484 ? -48.775 18.404 44.649 1.00 88.94 484 ASP A C 1
ATOM 3960 O O . ASP A 1 484 ? -48.765 17.185 44.488 1.00 88.94 484 ASP A O 1
ATOM 3964 N N . PHE A 1 485 ? -48.072 18.981 45.635 1.00 91.38 485 PHE A N 1
ATOM 3965 C CA . PHE A 1 485 ? -47.265 18.230 46.605 1.00 91.38 485 PHE A CA 1
ATOM 3966 C C . PHE A 1 485 ? -48.080 17.219 47.425 1.00 91.38 485 PHE A C 1
ATOM 3968 O O . PHE A 1 485 ? -47.630 16.089 47.612 1.00 91.38 485 PHE A O 1
ATOM 3975 N N . VAL A 1 486 ? -49.266 17.599 47.915 1.00 91.00 486 VAL A N 1
ATOM 3976 C CA . VAL A 1 486 ? -50.138 16.682 48.672 1.00 91.00 486 VAL A CA 1
ATOM 3977 C C . VAL A 1 486 ? -50.599 15.525 47.784 1.00 91.00 486 VAL A C 1
ATOM 3979 O O . VAL A 1 486 ? -50.428 14.374 48.175 1.00 91.00 486 VAL A O 1
ATOM 3982 N N . ALA A 1 487 ? -51.071 15.816 46.569 1.00 90.25 487 ALA A N 1
ATOM 3983 C CA . ALA A 1 487 ? -51.523 14.802 45.617 1.00 90.25 487 ALA A CA 1
ATOM 3984 C C . ALA A 1 487 ? -50.396 13.837 45.201 1.00 90.25 487 ALA A C 1
ATOM 3986 O O . ALA A 1 487 ? -50.591 12.624 45.140 1.00 90.25 487 ALA A O 1
ATOM 3987 N N . ALA A 1 488 ? -49.185 14.353 44.958 1.00 89.00 488 ALA A N 1
ATOM 3988 C CA . ALA A 1 488 ? -48.030 13.519 44.632 1.00 89.00 488 ALA A CA 1
ATOM 3989 C C . ALA A 1 488 ? -47.645 12.579 45.789 1.00 89.00 488 ALA A C 1
ATOM 3991 O O . ALA A 1 488 ? -47.237 11.441 45.543 1.00 89.00 488 ALA A O 1
ATOM 3992 N N . ASN A 1 489 ? -47.773 13.050 47.035 1.00 91.38 489 ASN A N 1
ATOM 3993 C CA . ASN A 1 489 ? -47.446 12.290 48.241 1.00 91.38 489 ASN A CA 1
ATOM 3994 C C . ASN A 1 489 ? -48.503 11.218 48.564 1.00 91.38 489 ASN A C 1
ATOM 3996 O O . ASN A 1 489 ? -48.148 10.143 49.038 1.00 91.38 489 ASN A O 1
ATOM 4000 N N . GLU A 1 490 ? -49.783 11.478 48.283 1.00 91.75 490 GLU A N 1
ATOM 4001 C CA . GLU A 1 490 ? -50.846 10.460 48.343 1.00 91.75 490 GLU A CA 1
ATOM 4002 C C . GLU A 1 490 ? -50.588 9.340 47.333 1.00 91.75 490 GLU A C 1
ATOM 4004 O O . GLU A 1 490 ? -50.520 8.175 47.716 1.00 91.75 490 GLU A O 1
ATOM 4009 N N . LYS A 1 491 ? -50.283 9.691 46.078 1.00 90.94 491 LYS A N 1
ATOM 4010 C CA . LYS A 1 491 ? -49.957 8.708 45.037 1.00 90.94 491 LYS A CA 1
ATOM 4011 C C . LYS A 1 491 ? -48.743 7.836 45.390 1.00 90.94 491 LYS A C 1
ATOM 4013 O O . LYS A 1 491 ? -48.718 6.655 45.057 1.00 90.94 491 LYS A O 1
ATOM 4018 N N . LEU A 1 492 ? -47.737 8.397 46.071 1.00 90.62 492 LEU A N 1
ATOM 4019 C CA . LEU A 1 492 ? -46.592 7.622 46.562 1.00 90.62 492 LEU A CA 1
ATOM 4020 C C . LEU A 1 492 ? -47.016 6.585 47.613 1.00 90.62 492 LEU A C 1
ATOM 4022 O O . LEU A 1 492 ? -46.595 5.435 47.526 1.00 90.62 492 LEU A O 1
ATOM 4026 N N . LYS A 1 493 ? -47.868 6.974 48.570 1.00 90.12 493 LYS A N 1
ATOM 4027 C CA . LYS A 1 493 ? -48.389 6.054 49.593 1.00 90.12 493 LYS A CA 1
ATOM 4028 C C . LYS A 1 493 ? -49.207 4.921 48.979 1.00 90.12 493 LYS A C 1
ATOM 4030 O O . LYS A 1 493 ? -49.076 3.781 49.417 1.00 90.12 493 LYS A O 1
ATOM 4035 N N . ASP A 1 494 ? -50.016 5.225 47.967 1.00 90.12 494 ASP A N 1
ATOM 4036 C CA . ASP A 1 494 ? -50.817 4.220 47.268 1.00 90.12 494 ASP A CA 1
ATOM 4037 C C . ASP A 1 494 ? -49.928 3.197 46.547 1.00 90.12 494 ASP A C 1
ATOM 4039 O O . ASP A 1 494 ? -50.135 1.993 46.693 1.00 90.12 494 ASP A O 1
ATOM 4043 N N . LEU A 1 495 ? -48.882 3.652 45.845 1.00 88.31 495 LEU A N 1
ATOM 4044 C CA . LEU A 1 495 ? -47.917 2.761 45.188 1.00 88.31 495 LEU A CA 1
ATOM 4045 C C . LEU A 1 495 ? -47.143 1.892 46.193 1.00 88.31 495 LEU A C 1
ATOM 4047 O O . LEU A 1 495 ? -46.999 0.690 45.977 1.00 88.31 495 LEU A O 1
ATOM 4051 N N . GLU A 1 496 ? -46.680 2.468 47.308 1.00 88.75 496 GLU A N 1
ATOM 4052 C CA . GLU A 1 496 ? -45.992 1.718 48.372 1.00 88.75 496 GLU A CA 1
ATOM 4053 C C . GLU A 1 496 ? -46.909 0.657 49.007 1.00 88.75 496 GLU A C 1
ATOM 4055 O O . GLU A 1 496 ? -46.467 -0.462 49.294 1.00 88.75 496 GLU A O 1
ATOM 4060 N N . LYS A 1 497 ? -48.204 0.959 49.164 1.00 89.19 497 LYS A N 1
ATOM 4061 C CA . LYS A 1 497 ? -49.210 0.005 49.647 1.00 89.19 497 LYS A CA 1
ATOM 4062 C C . LYS A 1 497 ? -49.421 -1.148 48.659 1.00 89.19 497 LYS A C 1
ATOM 4064 O O . LYS A 1 497 ? -49.418 -2.301 49.089 1.00 89.19 497 LYS A O 1
ATOM 4069 N N . CYS A 1 498 ? -49.542 -0.858 47.363 1.00 86.62 498 CYS A N 1
ATOM 4070 C CA . CYS A 1 498 ? -49.672 -1.876 46.314 1.00 86.62 498 CYS A CA 1
ATOM 4071 C C . CYS A 1 498 ? -48.444 -2.800 46.243 1.00 86.62 498 CYS A C 1
ATOM 4073 O O . CYS A 1 498 ? -48.599 -4.019 46.195 1.00 86.62 498 CYS A O 1
ATOM 4075 N N . LEU A 1 499 ? -47.226 -2.250 46.325 1.00 85.31 499 LEU A N 1
ATOM 4076 C CA . LEU A 1 499 ? -45.990 -3.045 46.361 1.00 85.31 499 LEU A CA 1
ATOM 4077 C C . LEU A 1 499 ? -45.955 -3.987 47.573 1.00 85.31 499 LEU A C 1
ATOM 4079 O O . LEU A 1 499 ? -45.537 -5.136 47.462 1.00 85.31 499 LEU A O 1
ATOM 4083 N N . THR A 1 500 ? -46.409 -3.508 48.732 1.00 83.56 500 THR A N 1
ATOM 4084 C CA . THR A 1 500 ? -46.462 -4.322 49.955 1.00 83.56 500 THR A CA 1
ATOM 4085 C C . THR A 1 500 ? -47.451 -5.482 49.804 1.00 83.56 500 THR A C 1
ATOM 4087 O O . THR A 1 500 ? -47.154 -6.600 50.216 1.00 83.56 500 THR A O 1
ATOM 4090 N N . GLN A 1 501 ? -48.603 -5.247 49.166 1.00 83.56 501 GLN A N 1
ATOM 4091 C CA . GLN A 1 501 ? -49.590 -6.294 48.880 1.00 83.56 501 GLN A CA 1
ATOM 4092 C C . GLN A 1 501 ? -49.037 -7.364 47.928 1.00 83.56 501 GLN A C 1
ATOM 4094 O O . GLN A 1 501 ? -49.173 -8.550 48.210 1.00 83.56 501 GLN A O 1
ATOM 4099 N N . GLU A 1 502 ? -48.368 -6.963 46.848 1.00 79.44 502 GLU A N 1
ATOM 4100 C CA . GLU A 1 502 ? -47.779 -7.889 45.868 1.00 79.44 502 GLU A CA 1
ATOM 4101 C C . GLU A 1 502 ? -46.590 -8.680 46.443 1.00 79.44 502 GLU A C 1
ATOM 4103 O O . GLU A 1 502 ? -46.482 -9.886 46.220 1.00 79.44 502 GLU A O 1
ATOM 4108 N N . ARG A 1 503 ? -45.746 -8.058 47.282 1.00 78.50 503 ARG A N 1
ATOM 4109 C CA . ARG A 1 503 ? -44.680 -8.771 48.015 1.00 78.50 503 ARG A CA 1
ATOM 4110 C C . ARG A 1 503 ? -45.232 -9.840 48.963 1.00 78.50 503 ARG A C 1
ATOM 4112 O O . ARG A 1 503 ? -44.657 -10.921 49.032 1.00 78.50 503 ARG A O 1
ATOM 4119 N N . ASN A 1 504 ? -46.355 -9.576 49.636 1.00 76.94 504 ASN A N 1
ATOM 4120 C CA . ASN A 1 504 ? -47.008 -10.562 50.508 1.00 76.94 504 ASN A CA 1
ATOM 4121 C C . ASN A 1 504 ? -47.602 -11.748 49.720 1.00 76.94 504 ASN A C 1
ATOM 4123 O O . ASN A 1 504 ? -47.657 -12.864 50.229 1.00 76.94 504 ASN A O 1
ATOM 4127 N N . ILE A 1 505 ? -48.043 -11.532 48.474 1.00 76.00 505 ILE A N 1
ATOM 4128 C CA . ILE A 1 505 ? -48.544 -12.612 47.604 1.00 76.00 505 ILE A CA 1
ATOM 4129 C C . ILE A 1 505 ? -47.398 -13.546 47.184 1.00 76.00 505 ILE A C 1
ATOM 4131 O O . ILE A 1 505 ? -47.588 -14.761 47.132 1.00 76.00 505 ILE A O 1
ATOM 4135 N N . LEU A 1 506 ? -46.209 -12.993 46.918 1.00 64.00 506 LEU A N 1
ATOM 4136 C CA . LEU A 1 506 ? -45.011 -13.762 46.570 1.00 64.00 506 LEU A CA 1
ATOM 4137 C C . LEU A 1 506 ? -44.388 -14.475 47.777 1.00 64.00 506 LEU A C 1
ATOM 4139 O O . LEU A 1 506 ? -44.032 -15.645 47.651 1.00 64.00 506 LEU A O 1
ATOM 4143 N N . SER A 1 507 ? -44.354 -13.848 48.962 1.00 57.22 507 SER A N 1
ATOM 4144 C CA . SER A 1 507 ? -43.835 -14.508 50.173 1.00 57.22 507 SER A CA 1
ATOM 4145 C C . SER A 1 507 ? -44.655 -15.735 50.577 1.00 57.22 507 SER A C 1
ATOM 4147 O O . SER A 1 507 ? -44.095 -16.696 51.088 1.00 57.22 507 SER A O 1
ATOM 4149 N N . ASN A 1 508 ? -45.960 -15.751 50.286 1.00 55.47 508 ASN A N 1
ATOM 4150 C CA . ASN A 1 508 ? -46.829 -16.901 50.556 1.00 55.47 508 ASN A CA 1
ATOM 4151 C C . ASN A 1 508 ? -46.684 -18.047 49.531 1.00 55.47 508 ASN A C 1
ATOM 4153 O O . ASN A 1 508 ? -47.229 -19.126 49.750 1.00 55.47 508 ASN A O 1
ATOM 4157 N N . LYS A 1 509 ? -45.979 -17.840 48.406 1.00 50.78 509 LYS A N 1
ATOM 4158 C CA . LYS A 1 509 ? -45.701 -18.885 47.400 1.00 50.78 509 LYS A CA 1
ATOM 4159 C C . LYS A 1 509 ? -44.321 -19.541 47.567 1.00 50.78 509 LYS A C 1
ATOM 4161 O O . LYS A 1 509 ? -44.113 -20.621 47.022 1.00 50.78 509 LYS A O 1
ATOM 4166 N N . GLU A 1 510 ? -43.402 -18.931 48.319 1.00 39.53 510 GLU A N 1
ATOM 4167 C CA . GLU A 1 510 ? -41.998 -19.367 48.444 1.00 39.53 510 GLU A CA 1
ATOM 4168 C C . GLU A 1 510 ? -41.658 -20.097 49.765 1.00 39.53 510 GLU A C 1
ATOM 4170 O O . GLU A 1 510 ? -40.503 -20.448 49.989 1.00 39.53 510 GLU A O 1
ATOM 4175 N N . GLU A 1 511 ? -42.638 -20.438 50.614 1.00 35.34 511 GLU A N 1
ATOM 4176 C CA . GLU A 1 511 ? -42.420 -21.194 51.872 1.00 35.34 511 GLU A CA 1
ATOM 4177 C C . GLU A 1 511 ? -41.969 -22.667 51.692 1.00 35.34 511 GLU A C 1
ATOM 4179 O O . GLU A 1 511 ? -41.812 -23.400 52.666 1.00 35.34 511 GLU A O 1
ATOM 4184 N N . ASN A 1 512 ? -41.661 -23.102 50.466 1.00 32.69 512 ASN A N 1
ATOM 4185 C CA . ASN A 1 512 ? -41.010 -24.380 50.173 1.00 32.69 512 ASN A CA 1
ATOM 4186 C C . ASN A 1 512 ? -39.673 -24.141 49.453 1.00 32.69 512 ASN A C 1
ATOM 4188 O O . ASN A 1 512 ? -39.630 -24.269 48.237 1.00 32.69 512 ASN A O 1
ATOM 4192 N N . VAL A 1 513 ? -38.605 -23.781 50.176 1.00 32.12 513 VAL A N 1
ATOM 4193 C CA . VAL A 1 513 ? -37.199 -24.215 49.966 1.00 32.12 513 VAL A CA 1
ATOM 4194 C C . VAL A 1 513 ? -36.300 -23.490 50.980 1.00 32.12 513 VAL A C 1
ATOM 4196 O O . VAL A 1 513 ? -36.262 -22.269 51.087 1.00 32.12 513 VAL A O 1
ATOM 4199 N N . ILE A 1 514 ? -35.582 -24.296 51.758 1.00 30.62 514 ILE A N 1
ATOM 4200 C CA . ILE A 1 514 ? -34.782 -23.933 52.930 1.00 30.62 514 ILE A CA 1
ATOM 4201 C C . ILE A 1 514 ? -33.458 -23.252 52.531 1.00 30.62 514 ILE A C 1
ATOM 4203 O O . ILE A 1 514 ? -32.700 -23.765 51.710 1.00 30.62 514 ILE A O 1
ATOM 4207 N N . PHE A 1 515 ? -33.175 -22.124 53.188 1.00 26.89 515 PHE A N 1
ATOM 4208 C CA . PHE A 1 515 ? -31.926 -21.351 53.175 1.00 26.89 515 PHE A CA 1
ATOM 4209 C C . PHE A 1 515 ? -30.773 -22.032 53.937 1.00 26.89 515 PHE A C 1
ATOM 4211 O O . PHE A 1 515 ? -30.997 -22.586 55.009 1.00 26.89 515 PHE A O 1
ATOM 4218 N N . ARG A 1 516 ? -29.535 -21.843 53.456 1.00 32.22 516 ARG A N 1
ATOM 4219 C CA . ARG A 1 516 ? -28.273 -21.659 54.219 1.00 32.22 516 ARG A CA 1
ATOM 4220 C C . ARG A 1 516 ? -27.260 -21.021 53.258 1.00 32.22 516 ARG A C 1
ATOM 4222 O O . ARG A 1 516 ? -27.168 -21.464 52.123 1.00 32.22 516 ARG A O 1
ATOM 4229 N N . ASP A 1 517 ? -26.445 -20.027 53.569 1.00 31.94 517 ASP A N 1
ATOM 4230 C CA . ASP A 1 517 ? -26.202 -19.215 54.754 1.00 31.94 517 ASP A CA 1
ATOM 4231 C C . ASP A 1 517 ? -25.341 -18.023 54.263 1.00 31.94 517 ASP A C 1
ATOM 4233 O O . ASP A 1 517 ? -24.496 -18.205 53.388 1.00 31.94 517 ASP A O 1
ATOM 4237 N N . CYS A 1 518 ? -25.606 -16.820 54.791 1.00 28.38 518 CYS A N 1
ATOM 4238 C CA . CYS A 1 518 ? -24.647 -15.905 55.438 1.00 28.38 518 CYS A CA 1
ATOM 4239 C C . CYS A 1 518 ? -23.261 -15.646 54.773 1.00 28.38 518 CYS A C 1
ATOM 4241 O O . CYS A 1 518 ? -22.524 -16.563 54.458 1.00 28.38 518 CYS A O 1
ATOM 4243 N N . ASN A 1 519 ? -22.690 -14.439 54.702 1.00 27.61 519 ASN A N 1
ATOM 4244 C CA . ASN A 1 519 ? -23.025 -13.133 55.256 1.00 27.61 519 ASN A CA 1
ATOM 4245 C C . ASN A 1 519 ? -21.901 -12.130 54.888 1.00 27.61 519 ASN A C 1
ATOM 4247 O O . ASN A 1 519 ? -20.736 -12.509 54.845 1.00 27.61 519 ASN A O 1
ATOM 4251 N N . LEU A 1 520 ? -22.290 -10.852 54.779 1.00 27.66 520 LEU A N 1
ATOM 4252 C CA . LEU A 1 520 ? -21.620 -9.645 55.308 1.00 27.66 520 LEU A CA 1
ATOM 4253 C C . LEU A 1 520 ? -20.197 -9.258 54.849 1.00 27.66 520 LEU A C 1
ATOM 4255 O O . LEU A 1 520 ? -19.234 -9.981 55.067 1.00 27.66 520 LEU A O 1
ATOM 4259 N N . GLY A 1 521 ? -20.045 -7.985 54.430 1.00 29.22 521 GLY A N 1
ATOM 4260 C CA . GLY A 1 521 ? -18.782 -7.285 54.714 1.00 29.22 521 GLY A CA 1
ATOM 4261 C C . GLY A 1 521 ? -18.316 -6.071 53.896 1.00 29.22 521 GLY A C 1
ATOM 4262 O O . GLY A 1 521 ? -17.113 -5.939 53.780 1.00 29.22 521 GLY A O 1
ATOM 4263 N N . SER A 1 522 ? -19.198 -5.221 53.342 1.00 26.48 522 SER A N 1
ATOM 4264 C CA . SER A 1 522 ? -19.275 -3.738 53.530 1.00 26.48 522 SER A CA 1
ATOM 4265 C C . SER A 1 522 ? -17.986 -2.816 53.542 1.00 26.48 522 SER A C 1
ATOM 4267 O O . SER A 1 522 ? -16.860 -3.288 53.555 1.00 26.48 522 SER A O 1
ATOM 4269 N N . PRO A 1 523 ? -18.089 -1.463 53.485 1.00 34.22 523 PRO A N 1
ATOM 4270 C CA . PRO A 1 523 ? -17.441 -0.622 52.459 1.00 34.22 523 PRO A CA 1
ATOM 4271 C C . PRO A 1 523 ? -16.554 0.536 53.003 1.00 34.22 523 PRO A C 1
ATOM 4273 O O . PRO A 1 523 ? -16.613 0.890 54.176 1.00 34.22 523 PRO A O 1
ATOM 4276 N N . LYS A 1 524 ? -15.787 1.220 52.135 1.00 30.42 524 LYS A N 1
ATOM 4277 C CA . LYS A 1 524 ? -15.246 2.592 52.353 1.00 30.42 524 LYS A CA 1
ATOM 4278 C C . LYS A 1 524 ? -15.225 3.318 50.990 1.00 30.42 524 LYS A C 1
ATOM 4280 O O . LYS A 1 524 ? -14.554 2.827 50.095 1.00 30.42 524 LYS A O 1
ATOM 4285 N N . LEU A 1 525 ? -16.059 4.310 50.639 1.00 24.33 525 LEU A N 1
ATOM 4286 C CA . LEU A 1 525 ? -16.490 5.585 51.252 1.00 24.33 525 LEU A CA 1
ATOM 4287 C C . LEU A 1 525 ? -15.437 6.709 51.100 1.00 24.33 525 LEU A C 1
ATOM 4289 O O . LEU A 1 525 ? -14.290 6.529 51.496 1.00 24.33 525 LEU A O 1
ATOM 4293 N N . LEU A 1 526 ? -15.930 7.870 50.619 1.00 24.75 526 LEU A N 1
ATOM 4294 C CA . LEU A 1 526 ? -15.364 9.242 50.608 1.00 24.75 526 LEU A CA 1
ATOM 4295 C C . LEU A 1 526 ? -14.581 9.625 49.328 1.00 24.75 526 LEU A C 1
ATOM 4297 O O . LEU A 1 526 ? -13.732 8.871 48.883 1.00 24.75 526 LEU A O 1
ATOM 4301 N N . LEU A 1 527 ? -14.725 10.796 48.695 1.00 22.95 527 LEU A N 1
ATOM 4302 C CA . LEU A 1 527 ? -15.600 11.977 48.807 1.00 22.95 527 LEU A CA 1
ATOM 4303 C C . LEU A 1 527 ? -15.143 12.950 47.697 1.00 22.95 527 LEU A C 1
ATOM 4305 O O . LEU A 1 527 ? -13.948 12.992 47.437 1.00 22.95 527 LEU A O 1
ATOM 4309 N N . CYS A 1 528 ? -16.066 13.772 47.170 1.00 23.09 528 CYS A N 1
ATOM 4310 C CA . CYS A 1 528 ? -15.865 15.141 46.644 1.00 23.09 528 CYS A CA 1
ATOM 4311 C C . CYS A 1 528 ? -14.793 15.374 45.553 1.00 23.09 528 CYS A C 1
ATOM 4313 O O . CYS A 1 528 ? -13.651 14.977 45.656 1.00 23.09 528 CYS A O 1
ATOM 4315 N N . SER A 1 529 ? -14.974 16.170 44.506 1.00 23.44 529 SER A N 1
ATOM 4316 C CA . SER A 1 529 ? -15.855 17.302 44.207 1.00 23.44 529 SER A CA 1
ATOM 4317 C C . SER A 1 529 ? -15.312 17.896 42.889 1.00 23.44 529 SER A C 1
ATOM 4319 O O . SER A 1 529 ? -14.153 17.653 42.555 1.00 23.44 529 SER A O 1
ATOM 4321 N N . SER A 1 530 ? -16.083 18.763 42.225 1.00 26.39 530 SER A N 1
ATOM 4322 C CA . SER A 1 530 ? -15.607 19.765 41.239 1.00 26.39 530 SER A CA 1
ATOM 4323 C C . SER A 1 530 ? -15.583 19.366 39.747 1.00 26.39 530 SER A C 1
ATOM 4325 O O . SER A 1 530 ? -14.596 18.882 39.204 1.00 26.39 530 SER A O 1
ATOM 4327 N N . CYS A 1 531 ? -16.671 19.699 39.047 1.00 23.42 531 CYS A N 1
ATOM 4328 C CA . CYS A 1 531 ? -16.622 20.323 37.709 1.00 23.42 531 CYS A CA 1
ATOM 4329 C C . CYS A 1 531 ? -16.098 21.787 37.836 1.00 23.42 531 CYS A C 1
ATOM 4331 O O . CYS A 1 531 ? -15.971 22.233 38.978 1.00 23.42 531 CYS A O 1
ATOM 4333 N N . PRO A 1 532 ? -15.978 22.634 36.779 1.00 30.67 532 PRO A N 1
ATOM 4334 C CA . PRO A 1 532 ? -15.870 22.448 35.313 1.00 30.67 532 PRO A CA 1
ATOM 4335 C C . PRO A 1 532 ? -14.770 23.367 34.656 1.00 30.67 532 PRO A C 1
ATOM 4337 O O . PRO A 1 532 ? -14.060 24.084 35.347 1.00 30.67 532 PRO A O 1
ATOM 4340 N N . VAL A 1 533 ? -14.743 23.437 33.308 1.00 23.75 533 VAL A N 1
ATOM 4341 C CA . VAL A 1 533 ? -14.348 24.604 32.454 1.00 23.75 533 VAL A CA 1
ATOM 4342 C C . VAL A 1 533 ? -12.887 24.738 31.921 1.00 23.75 533 VAL A C 1
ATOM 4344 O O . VAL A 1 533 ? -11.931 24.893 32.670 1.00 23.75 533 VAL A O 1
ATOM 4347 N N . THR A 1 534 ? -12.799 24.861 30.573 1.00 25.17 534 THR A N 1
ATOM 4348 C CA . THR A 1 534 ? -11.778 25.516 29.681 1.00 25.17 534 THR A CA 1
ATOM 4349 C C . THR A 1 534 ? -10.390 24.868 29.467 1.00 25.17 534 THR A C 1
ATOM 4351 O O . THR A 1 534 ? -9.963 24.125 30.341 1.00 25.17 534 THR A O 1
ATOM 4354 N N . PRO A 1 535 ? -9.659 25.104 28.332 1.00 28.14 535 PRO A N 1
ATOM 4355 C CA . PRO A 1 535 ? -9.726 26.258 27.416 1.00 28.14 535 PRO A CA 1
ATOM 4356 C C . PRO A 1 535 ? -9.681 26.009 25.888 1.00 28.14 535 PRO A C 1
ATOM 4358 O O . PRO A 1 535 ? -9.273 24.980 25.355 1.00 28.14 535 PRO A O 1
ATOM 4361 N N . THR A 1 536 ? -10.107 27.078 25.223 1.00 22.94 536 THR A N 1
ATOM 4362 C CA . THR A 1 536 ? -9.994 27.500 23.826 1.00 22.94 536 THR A CA 1
ATOM 4363 C C . THR A 1 536 ? -8.563 27.705 23.312 1.00 22.94 536 THR A C 1
ATOM 4365 O O . THR A 1 536 ? -7.664 28.051 24.074 1.00 22.94 536 THR A O 1
ATOM 4368 N N . SER A 1 537 ? -8.472 27.722 21.971 1.00 26.61 537 SER A N 1
ATOM 4369 C CA . SER A 1 537 ? -7.476 28.404 21.115 1.00 26.61 537 SER A CA 1
ATOM 4370 C C . SER A 1 537 ? -6.166 27.621 20.864 1.00 26.61 537 SER A C 1
ATOM 4372 O O . SER A 1 537 ? -5.594 27.059 21.782 1.00 26.61 537 SER A O 1
ATOM 4374 N N . SER A 1 538 ? -5.614 27.505 19.651 1.00 24.95 538 SER A N 1
ATOM 4375 C CA . SER A 1 538 ? -5.836 28.229 18.395 1.00 24.95 538 SER A CA 1
ATOM 4376 C C . SER A 1 538 ? -5.147 27.512 17.206 1.00 24.95 538 SER A C 1
ATOM 4378 O O . SER A 1 538 ? -4.298 26.648 17.402 1.00 24.95 538 SER A O 1
ATOM 4380 N N . ILE A 1 539 ? -5.489 27.956 15.986 1.00 25.59 539 ILE A N 1
ATOM 4381 C CA . ILE A 1 539 ? -4.713 27.880 14.725 1.00 25.59 539 ILE A CA 1
ATOM 4382 C C . ILE A 1 539 ? -4.987 26.688 13.776 1.00 25.59 539 ILE A C 1
ATOM 4384 O O . ILE A 1 539 ? -4.383 25.627 13.829 1.00 25.59 539 ILE A O 1
ATOM 4388 N N . SER A 1 540 ? -5.865 26.990 12.810 1.00 22.81 540 SER A N 1
ATOM 4389 C CA . SER A 1 540 ? -5.767 26.716 11.365 1.00 22.81 540 SER A CA 1
ATOM 4390 C C . SER A 1 540 ? -5.529 25.273 10.877 1.00 22.81 540 SER A C 1
ATOM 4392 O O . SER A 1 540 ? -4.418 24.754 10.894 1.00 22.81 540 SER A O 1
ATOM 4394 N N . SER A 1 541 ? -6.536 24.710 10.204 1.00 26.67 541 SER A N 1
ATOM 4395 C CA . SER A 1 541 ? -6.288 24.084 8.900 1.00 26.67 541 SER A CA 1
ATOM 4396 C C . SER A 1 541 ? -7.493 24.265 7.977 1.00 26.67 541 SER A C 1
ATOM 4398 O O . SER A 1 541 ? -8.595 23.770 8.198 1.00 26.67 541 SER A O 1
ATOM 4400 N N . LYS A 1 542 ? -7.248 25.060 6.937 1.00 24.36 542 LYS A N 1
ATOM 4401 C CA . LYS A 1 542 ? -8.034 25.127 5.714 1.00 24.36 542 LYS A CA 1
ATOM 4402 C C . LYS A 1 542 ? -7.913 23.793 4.961 1.00 24.36 542 LYS A C 1
ATOM 4404 O O . LYS A 1 542 ? -6.832 23.221 4.873 1.00 24.36 542 LYS A O 1
ATOM 4409 N N . SER A 1 543 ? -8.999 23.446 4.275 1.00 24.56 543 SER A N 1
ATOM 4410 C CA . SER A 1 543 ? -9.069 22.726 2.992 1.00 24.56 543 SER A CA 1
ATOM 4411 C C . SER A 1 543 ? -8.865 21.202 2.912 1.00 24.56 543 SER A C 1
ATOM 4413 O O . SER A 1 543 ? -7.841 20.643 3.287 1.00 24.56 543 SER A O 1
ATOM 4415 N N . SER A 1 544 ? -9.817 20.603 2.181 1.00 27.34 544 SER A N 1
ATOM 4416 C CA . SER A 1 544 ? -9.703 19.424 1.304 1.00 27.34 544 SER A CA 1
ATOM 4417 C C . SER A 1 544 ? -10.077 18.037 1.848 1.00 27.34 544 SER A C 1
ATOM 4419 O O . SER A 1 544 ? -9.377 17.046 1.674 1.00 27.34 544 SER A O 1
ATOM 4421 N N . GLY A 1 545 ? -11.307 17.934 2.358 1.00 25.27 545 GLY A N 1
ATOM 4422 C CA . GLY A 1 545 ? -12.112 16.728 2.161 1.00 25.27 545 GLY A CA 1
ATOM 4423 C C . GLY A 1 545 ? -12.581 16.643 0.703 1.00 25.27 545 GLY A C 1
ATOM 4424 O O . GLY A 1 545 ? -13.348 17.488 0.250 1.00 25.27 545 GLY A O 1
ATOM 4425 N N . GLY A 1 546 ? -12.101 15.639 -0.033 1.00 25.67 546 GLY A N 1
ATOM 4426 C CA . GLY A 1 546 ? -12.590 15.309 -1.375 1.00 25.67 546 GLY A CA 1
ATOM 4427 C C . GLY A 1 546 ? -11.490 14.903 -2.351 1.00 25.67 546 GLY A C 1
ATOM 4428 O O . GLY A 1 546 ? -11.033 15.734 -3.122 1.00 25.67 546 GLY A O 1
ATOM 4429 N N . ARG A 1 547 ? -11.082 13.625 -2.344 1.00 26.72 547 ARG A N 1
ATOM 4430 C CA . ARG A 1 547 ? -10.477 12.923 -3.501 1.00 26.72 547 ARG A CA 1
ATOM 4431 C C . ARG A 1 547 ? -10.296 11.434 -3.190 1.00 26.72 547 ARG A C 1
ATOM 4433 O O . ARG A 1 547 ? -9.218 10.956 -2.866 1.00 26.72 547 ARG A O 1
ATOM 4440 N N . SER A 1 548 ? -11.382 10.678 -3.313 1.00 28.31 548 SER A N 1
ATOM 4441 C CA . SER A 1 548 ? -11.328 9.224 -3.495 1.00 28.31 548 SER A CA 1
ATOM 4442 C C . SER A 1 548 ? -11.964 8.914 -4.844 1.00 28.31 548 SER A C 1
ATOM 4444 O O . SER A 1 548 ? -13.157 8.643 -4.907 1.00 28.31 548 SER A O 1
ATOM 4446 N N . ARG A 1 549 ? -11.184 9.121 -5.921 1.00 29.48 549 ARG A N 1
ATOM 4447 C CA . ARG A 1 549 ? -11.377 8.652 -7.317 1.00 29.48 549 ARG A CA 1
ATOM 4448 C C . ARG A 1 549 ? -10.349 9.310 -8.271 1.00 29.48 549 ARG A C 1
ATOM 4450 O O . ARG A 1 549 ? -10.725 9.822 -9.307 1.00 29.48 549 ARG A O 1
ATOM 4457 N N . ASP A 1 550 ? -9.049 9.318 -7.945 1.00 30.27 550 ASP A N 1
ATOM 4458 C CA . ASP A 1 550 ? -8.016 9.887 -8.853 1.00 30.27 550 ASP A CA 1
ATOM 4459 C C . ASP A 1 550 ? -6.675 9.115 -8.881 1.00 30.27 550 ASP A C 1
ATOM 4461 O O . ASP A 1 550 ? -5.687 9.584 -9.440 1.00 30.27 550 ASP A O 1
ATOM 4465 N N . LEU A 1 551 ? -6.619 7.882 -8.362 1.00 30.56 551 LEU A N 1
ATOM 4466 C CA . LEU A 1 551 ? -5.377 7.085 -8.336 1.00 30.56 551 LEU A CA 1
ATOM 4467 C C . LEU A 1 551 ? -5.037 6.358 -9.657 1.00 30.56 551 LEU A C 1
ATOM 4469 O O . LEU A 1 551 ? -3.976 5.756 -9.755 1.00 30.56 551 LEU A O 1
ATOM 4473 N N . PHE A 1 552 ? -5.870 6.471 -10.700 1.00 32.81 552 PHE A N 1
ATOM 4474 C CA . PHE A 1 552 ? -5.560 5.987 -12.061 1.00 32.81 552 PHE A CA 1
ATOM 4475 C C . PHE A 1 552 ? -5.337 7.111 -13.095 1.00 32.81 552 PHE A C 1
ATOM 4477 O O . PHE A 1 552 ? -5.037 6.823 -14.251 1.00 32.81 552 PHE A O 1
ATOM 4484 N N . LYS A 1 553 ? -5.420 8.392 -12.695 1.00 29.45 553 LYS A N 1
ATOM 4485 C CA . LYS A 1 553 ? -5.125 9.551 -13.566 1.00 29.45 553 LYS A CA 1
ATOM 4486 C C . LYS A 1 553 ? -3.687 10.081 -13.444 1.00 29.45 553 LYS A C 1
ATOM 4488 O O . LYS A 1 553 ? -3.280 10.890 -14.270 1.00 29.45 553 LYS A O 1
ATOM 4493 N N . ILE A 1 554 ? -2.889 9.566 -12.505 1.00 31.20 554 ILE A N 1
ATOM 4494 C CA . ILE A 1 554 ? -1.481 9.967 -12.294 1.00 31.20 554 ILE A CA 1
ATOM 4495 C C . ILE A 1 554 ? -0.510 9.338 -13.324 1.00 31.20 554 ILE A C 1
ATOM 4497 O O . ILE A 1 554 ? 0.648 9.725 -13.394 1.00 31.20 554 ILE A O 1
ATOM 4501 N N . PHE A 1 555 ? -0.986 8.464 -14.222 1.00 32.47 555 PHE A N 1
ATOM 4502 C CA . PHE A 1 555 ? -0.188 7.924 -15.340 1.00 32.47 555 PHE A CA 1
ATOM 4503 C C . PHE A 1 555 ? -0.441 8.577 -16.710 1.00 32.47 555 PHE A C 1
ATOM 4505 O O . PHE A 1 555 ? 0.141 8.156 -17.707 1.00 32.47 555 PHE A O 1
ATOM 4512 N N . ARG A 1 556 ? -1.248 9.647 -16.788 1.00 28.06 556 ARG A N 1
ATOM 4513 C CA . ARG A 1 556 ? -1.265 10.528 -17.969 1.00 28.06 556 ARG A CA 1
ATOM 4514 C C . ARG A 1 556 ? -0.198 11.607 -17.796 1.00 28.06 556 ARG A C 1
ATOM 4516 O O . ARG A 1 556 ? -0.486 12.755 -17.469 1.00 28.06 556 ARG A O 1
ATOM 4523 N N . LEU A 1 557 ? 1.048 11.204 -18.029 1.00 33.66 557 LEU A N 1
ATOM 4524 C CA . LEU A 1 557 ? 2.152 12.103 -18.340 1.00 33.66 557 LEU A CA 1
ATOM 4525 C C . LEU A 1 557 ? 1.744 12.905 -19.593 1.00 33.66 557 LEU A C 1
ATOM 4527 O O . LEU A 1 557 ? 1.901 12.450 -20.723 1.00 33.66 557 LEU A O 1
ATOM 4531 N N . LYS A 1 558 ? 1.190 14.108 -19.408 1.00 29.91 558 LYS A N 1
ATOM 4532 C CA . LYS A 1 558 ? 1.170 15.157 -20.439 1.00 29.91 558 LYS A CA 1
ATOM 4533 C C . LYS A 1 558 ? 2.604 15.696 -20.569 1.00 29.91 558 LYS A C 1
ATOM 4535 O O . LYS A 1 558 ? 2.901 16.833 -20.231 1.00 29.91 558 LYS A O 1
ATOM 4540 N N . ILE A 1 559 ? 3.511 14.825 -21.002 1.00 35.38 559 ILE A N 1
ATOM 4541 C CA . ILE A 1 559 ? 4.863 15.150 -21.449 1.00 35.38 559 ILE A CA 1
ATOM 4542 C C . ILE A 1 559 ? 4.796 15.109 -22.963 1.00 35.38 559 ILE A C 1
ATOM 4544 O O . ILE A 1 559 ? 5.056 14.081 -23.552 1.00 35.38 559 ILE A O 1
ATOM 4548 N N . LEU A 1 560 ? 4.336 16.205 -23.557 1.00 29.55 560 LEU A N 1
ATOM 4549 C CA . LEU A 1 560 ? 4.369 16.570 -24.982 1.00 29.55 560 LEU A CA 1
ATOM 4550 C C . LEU A 1 560 ? 3.718 17.968 -24.987 1.00 29.55 560 LEU A C 1
ATOM 4552 O O . LEU A 1 560 ? 2.510 18.062 -24.836 1.00 29.55 560 LEU A O 1
ATOM 4556 N N . PHE A 1 561 ? 4.457 19.039 -24.674 1.00 32.56 561 PHE A N 1
ATOM 4557 C CA . PHE A 1 561 ? 4.847 20.064 -25.655 1.00 32.56 561 PHE A CA 1
ATOM 4558 C C . PHE A 1 561 ? 6.030 20.901 -25.113 1.00 32.56 561 PHE A C 1
ATOM 4560 O O . PHE A 1 561 ? 5.887 22.024 -24.638 1.00 32.56 561 PHE A O 1
ATOM 4567 N N . ASN A 1 562 ? 7.210 20.280 -25.106 1.00 33.41 562 ASN A N 1
ATOM 4568 C CA . ASN A 1 562 ? 8.552 20.865 -25.233 1.00 33.41 562 ASN A CA 1
ATOM 4569 C C . ASN A 1 562 ? 9.504 19.673 -25.056 1.00 33.41 562 ASN A C 1
ATOM 4571 O O . ASN A 1 562 ? 9.832 19.313 -23.925 1.00 33.41 562 ASN A O 1
ATOM 4575 N N . HIS A 1 563 ? 9.868 18.980 -26.141 1.00 45.66 563 HIS A N 1
ATOM 4576 C CA . HIS A 1 563 ? 10.577 17.693 -26.041 1.00 45.66 563 HIS A CA 1
ATOM 4577 C C . HIS A 1 563 ? 11.853 17.777 -25.186 1.00 45.66 563 HIS A C 1
ATOM 4579 O O . HIS A 1 563 ? 12.114 16.868 -24.405 1.00 45.66 563 HIS A O 1
ATOM 4585 N N . HIS A 1 564 ? 12.570 18.906 -25.214 1.00 49.69 564 HIS A N 1
ATOM 4586 C CA . HIS A 1 564 ? 13.690 19.140 -24.301 1.00 49.69 564 HIS A CA 1
ATOM 4587 C C . HIS A 1 564 ? 13.248 19.387 -22.851 1.00 49.69 564 HIS A C 1
ATOM 4589 O O . HIS A 1 564 ? 13.740 18.705 -21.954 1.00 49.69 564 HIS A O 1
ATOM 4595 N N . LYS A 1 565 ? 12.305 20.308 -22.584 1.00 55.72 565 LYS A N 1
ATOM 4596 C CA . LYS A 1 565 ? 11.917 20.628 -21.192 1.00 55.72 565 LYS A CA 1
ATOM 4597 C C . LYS A 1 565 ? 11.321 19.427 -20.464 1.00 55.72 565 LYS A C 1
ATOM 4599 O O . LYS A 1 565 ? 11.605 19.253 -19.286 1.00 55.72 565 LYS A O 1
ATOM 4604 N N . ASN A 1 566 ? 10.556 18.580 -21.148 1.00 61.72 566 ASN A N 1
ATOM 4605 C CA . ASN A 1 566 ? 9.928 17.431 -20.502 1.00 61.72 566 ASN A CA 1
ATOM 4606 C C . ASN A 1 566 ? 10.932 16.317 -20.155 1.00 61.72 566 ASN A C 1
ATOM 4608 O O . ASN A 1 566 ? 10.778 15.649 -19.134 1.00 61.72 566 ASN A O 1
ATOM 4612 N N . ILE A 1 567 ? 11.982 16.136 -20.965 1.00 76.44 567 ILE A N 1
ATOM 4613 C CA . ILE A 1 567 ? 13.077 15.204 -20.658 1.00 76.44 567 ILE A CA 1
ATOM 4614 C C . ILE A 1 567 ? 13.868 15.709 -19.446 1.00 76.44 567 ILE A C 1
ATOM 4616 O O . ILE A 1 567 ? 14.096 14.950 -18.504 1.00 76.44 567 ILE A O 1
ATOM 4620 N N . TYR A 1 568 ? 14.210 17.003 -19.417 1.00 81.12 568 TYR A N 1
ATOM 4621 C CA . TYR A 1 568 ? 14.838 17.619 -18.245 1.00 81.12 568 TYR A CA 1
ATOM 4622 C C . TYR A 1 568 ? 13.957 17.484 -16.995 1.00 81.12 568 TYR A C 1
ATOM 4624 O O . TYR A 1 568 ? 14.472 17.129 -15.943 1.00 81.12 568 TYR A O 1
ATOM 4632 N N . GLN A 1 569 ? 12.636 17.663 -17.110 1.00 83.88 569 GLN A N 1
ATOM 4633 C CA . GLN A 1 569 ? 11.687 17.439 -16.010 1.00 83.88 569 GLN A CA 1
ATOM 4634 C C . GLN A 1 569 ? 11.654 15.982 -15.516 1.00 83.88 569 GLN A C 1
ATOM 4636 O O . GLN A 1 569 ? 11.535 15.745 -14.317 1.00 83.88 569 GLN A O 1
ATOM 4641 N N . CYS A 1 570 ? 11.783 14.994 -16.407 1.00 86.69 570 CYS A N 1
ATOM 4642 C CA . CYS A 1 570 ? 11.878 13.586 -16.003 1.00 86.69 570 CYS A CA 1
ATOM 4643 C C . CYS A 1 570 ? 13.165 13.310 -15.223 1.00 86.69 570 CYS A C 1
ATOM 4645 O O . CYS A 1 570 ? 13.134 12.632 -14.193 1.00 86.69 570 CYS A O 1
ATOM 4647 N N . PHE A 1 571 ? 14.299 13.846 -15.686 1.00 91.19 571 PHE A N 1
ATOM 4648 C CA . PHE A 1 571 ? 15.564 13.694 -14.974 1.00 91.19 571 PHE A CA 1
ATOM 4649 C C . PHE A 1 571 ? 15.554 14.441 -13.640 1.00 91.19 571 PHE A C 1
ATOM 4651 O O . PHE A 1 571 ? 16.023 13.887 -12.650 1.00 91.19 571 PHE A O 1
ATOM 4658 N N . THR A 1 572 ? 14.967 15.641 -13.559 1.00 89.88 572 THR A N 1
ATOM 4659 C CA . THR A 1 572 ? 14.865 16.360 -12.279 1.00 89.88 572 THR A CA 1
ATOM 4660 C C . THR A 1 572 ? 13.957 15.618 -11.305 1.00 89.88 572 THR A C 1
ATOM 4662 O O . THR A 1 572 ? 14.332 15.451 -10.148 1.00 89.88 572 THR A O 1
ATOM 4665 N N . ALA A 1 573 ? 12.823 15.079 -11.763 1.00 91.88 573 ALA A N 1
ATOM 4666 C CA . ALA A 1 573 ? 11.965 14.220 -10.948 1.00 91.88 573 ALA A CA 1
ATOM 4667 C C . ALA A 1 573 ? 12.701 12.959 -10.462 1.00 91.88 573 ALA A C 1
ATOM 4669 O O . ALA A 1 573 ? 12.556 12.575 -9.304 1.00 91.88 573 ALA A O 1
ATOM 4670 N N . SER A 1 574 ? 13.536 12.353 -11.311 1.00 92.00 574 SER A N 1
ATOM 4671 C CA . SER A 1 574 ? 14.355 11.184 -10.959 1.00 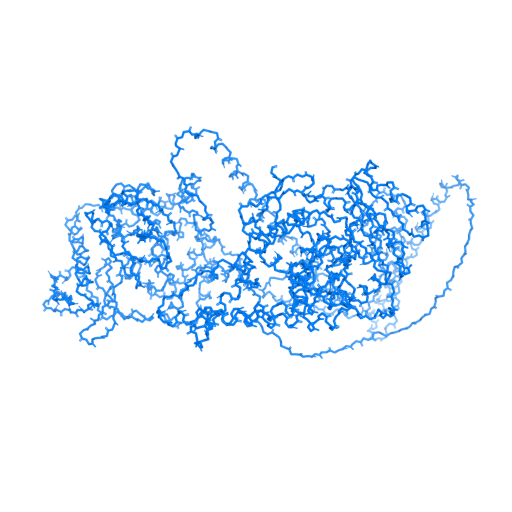92.00 574 SER A CA 1
ATOM 4672 C C . SER A 1 574 ? 15.420 11.520 -9.910 1.00 92.00 574 SER A C 1
ATOM 4674 O O . SER A 1 574 ? 15.588 10.774 -8.948 1.00 92.00 574 SER A O 1
ATOM 4676 N N . VAL A 1 575 ? 16.094 12.669 -10.039 1.00 92.56 575 VAL A N 1
ATOM 4677 C CA . VAL A 1 575 ? 17.046 13.166 -9.031 1.00 92.56 575 VAL A CA 1
ATOM 4678 C C . VAL A 1 575 ? 16.349 13.430 -7.700 1.00 92.56 575 VAL A C 1
ATOM 4680 O O . VAL A 1 575 ? 16.851 13.002 -6.661 1.00 92.56 575 VAL A O 1
ATOM 4683 N N . LEU A 1 576 ? 15.185 14.088 -7.716 1.00 94.94 576 LEU A N 1
ATOM 4684 C CA . LEU A 1 576 ? 14.390 14.336 -6.509 1.00 94.94 576 LEU A CA 1
ATOM 4685 C C . LEU A 1 576 ? 13.928 13.031 -5.857 1.00 94.94 576 LEU A C 1
ATOM 4687 O O . LEU A 1 576 ? 13.987 12.908 -4.636 1.00 94.94 576 LEU A O 1
ATOM 4691 N N . PHE A 1 577 ? 13.515 12.047 -6.657 1.00 94.12 577 PHE A N 1
ATOM 4692 C CA . PHE A 1 577 ? 13.107 10.735 -6.168 1.00 94.12 577 PHE A CA 1
ATOM 4693 C C . PHE A 1 577 ? 14.266 9.999 -5.485 1.00 94.12 577 PHE A C 1
ATOM 4695 O O . PHE A 1 577 ? 14.139 9.622 -4.322 1.00 94.12 577 PHE A O 1
ATOM 4702 N N . VAL A 1 578 ? 15.420 9.863 -6.151 1.00 94.69 578 VAL A N 1
ATOM 4703 C CA . VAL A 1 578 ? 16.604 9.186 -5.585 1.00 94.69 578 VAL A CA 1
ATOM 4704 C C . VAL A 1 578 ? 17.130 9.919 -4.346 1.00 94.69 578 VAL A C 1
ATOM 4706 O O . VAL A 1 578 ? 17.424 9.286 -3.334 1.00 94.69 578 VAL A O 1
ATOM 4709 N N . SER A 1 579 ? 17.161 11.254 -4.374 1.00 94.69 579 SER A N 1
ATOM 4710 C CA . SER A 1 579 ? 17.536 12.064 -3.204 1.00 94.69 579 SER A CA 1
ATOM 4711 C C . SER A 1 579 ? 16.548 11.873 -2.047 1.00 94.69 579 SER A C 1
ATOM 4713 O O . SER A 1 579 ? 16.952 11.769 -0.890 1.00 94.69 579 SER A O 1
ATOM 4715 N N . GLY A 1 580 ? 15.251 11.765 -2.351 1.00 95.25 580 GLY A N 1
ATOM 4716 C CA . GLY A 1 580 ? 14.208 11.433 -1.384 1.00 95.25 580 GLY A CA 1
ATOM 4717 C C . GLY A 1 580 ? 14.408 10.058 -0.744 1.00 95.25 580 GLY A C 1
ATOM 4718 O O . GLY A 1 580 ? 14.243 9.930 0.468 1.00 95.25 580 GLY A O 1
ATOM 4719 N N . LEU A 1 581 ? 14.833 9.049 -1.513 1.00 95.06 581 LEU A N 1
ATOM 4720 C CA . LEU A 1 581 ? 15.161 7.719 -0.984 1.00 95.06 581 LEU A CA 1
ATOM 4721 C C . LEU A 1 581 ? 16.356 7.759 -0.023 1.00 95.06 581 LEU A C 1
ATOM 4723 O O . LEU A 1 581 ? 16.297 7.145 1.042 1.00 95.06 581 LEU A O 1
ATOM 4727 N N . TRP A 1 582 ? 17.408 8.518 -0.340 1.00 96.31 582 TRP A N 1
ATOM 4728 C CA . TRP A 1 582 ? 18.539 8.727 0.573 1.00 96.31 582 TRP A CA 1
ATOM 4729 C C . TRP A 1 582 ? 18.106 9.411 1.877 1.00 96.31 582 TRP A C 1
ATOM 4731 O O . TRP A 1 582 ? 18.458 8.966 2.972 1.00 96.31 582 TRP A O 1
ATOM 4741 N N . LEU A 1 583 ? 17.270 10.450 1.786 1.00 95.94 583 LEU A N 1
ATOM 4742 C CA . LEU A 1 583 ? 16.708 11.113 2.966 1.00 95.94 583 LEU A CA 1
ATOM 4743 C C . LEU A 1 583 ? 15.842 10.164 3.802 1.00 95.94 583 LEU A C 1
ATOM 4745 O O . LEU A 1 583 ? 15.969 10.156 5.025 1.00 95.94 583 LEU A O 1
ATOM 4749 N N . LEU A 1 584 ? 15.011 9.330 3.167 1.00 94.19 584 LEU A N 1
ATOM 4750 C CA . LEU A 1 584 ? 14.225 8.296 3.848 1.00 94.19 584 LEU A CA 1
ATOM 4751 C C . LEU A 1 584 ? 15.120 7.270 4.548 1.00 94.19 584 LEU A C 1
ATOM 4753 O O . LEU A 1 584 ? 14.811 6.853 5.664 1.00 94.19 584 LEU A O 1
ATOM 4757 N N . HIS A 1 585 ? 16.243 6.889 3.940 1.00 95.56 585 HIS A N 1
ATOM 4758 C CA . HIS A 1 585 ? 17.201 5.958 4.534 1.00 95.56 585 HIS A CA 1
ATOM 4759 C C . HIS A 1 585 ? 17.818 6.542 5.817 1.00 95.56 585 HIS A C 1
ATOM 4761 O O . HIS A 1 585 ? 17.764 5.918 6.880 1.00 95.56 585 HIS A O 1
ATOM 4767 N N . ILE A 1 586 ? 18.298 7.789 5.753 1.00 96.44 586 ILE A N 1
ATOM 4768 C CA . ILE A 1 586 ? 18.841 8.514 6.913 1.00 96.44 586 ILE A CA 1
ATOM 4769 C C . ILE A 1 586 ? 17.762 8.726 7.982 1.00 96.44 586 ILE A C 1
ATOM 4771 O O . ILE A 1 586 ? 18.040 8.573 9.173 1.00 96.44 586 ILE A O 1
ATOM 4775 N N . LEU A 1 587 ? 16.533 9.064 7.579 1.00 96.50 587 LEU A N 1
ATOM 4776 C CA . LEU A 1 587 ? 15.395 9.218 8.485 1.00 96.50 587 LEU A CA 1
ATOM 4777 C C . LEU A 1 587 ? 15.116 7.914 9.233 1.00 96.50 587 LEU A C 1
ATOM 4779 O O . LEU A 1 587 ? 14.956 7.941 10.449 1.00 96.50 587 LEU A O 1
ATOM 4783 N N . SER A 1 588 ? 15.118 6.784 8.525 1.00 95.88 588 SER A N 1
ATOM 4784 C CA . SER A 1 588 ? 14.908 5.452 9.103 1.00 95.88 588 SER A CA 1
ATOM 4785 C C . SER A 1 588 ? 15.968 5.121 10.142 1.00 95.88 588 SER A C 1
ATOM 4787 O O . SER A 1 588 ? 15.631 4.695 11.242 1.00 95.88 588 SER A O 1
ATOM 4789 N N . TYR A 1 589 ? 17.240 5.377 9.827 1.00 96.88 589 TYR A N 1
ATOM 4790 C CA . TYR A 1 589 ? 18.350 5.184 10.758 1.00 96.88 589 TYR A CA 1
ATOM 4791 C C . TYR A 1 589 ? 18.225 6.081 11.999 1.00 96.88 589 TYR A C 1
ATOM 4793 O O . TYR A 1 589 ? 18.257 5.590 13.129 1.00 96.88 589 TYR A O 1
ATOM 4801 N N . LYS A 1 590 ? 18.025 7.394 11.811 1.00 96.75 590 LYS A N 1
ATOM 4802 C CA . LYS A 1 590 ? 17.880 8.350 12.922 1.00 96.75 590 LYS A CA 1
ATOM 4803 C C . LYS A 1 590 ? 16.669 8.021 13.794 1.00 96.75 590 LYS A C 1
ATOM 4805 O O . LYS A 1 590 ? 16.771 8.056 15.019 1.00 96.75 590 LYS A O 1
ATOM 4810 N N . TYR A 1 591 ? 15.541 7.682 13.174 1.00 95.81 591 TYR A N 1
ATOM 4811 C CA . TYR A 1 591 ? 14.323 7.301 13.877 1.00 95.81 591 TYR A CA 1
ATOM 4812 C C . TYR A 1 591 ? 14.486 5.965 14.605 1.00 95.81 591 TYR A C 1
ATOM 4814 O O . TYR A 1 591 ? 14.104 5.869 15.767 1.00 95.81 591 TYR A O 1
ATOM 4822 N N . GLY A 1 592 ? 15.127 4.974 13.979 1.00 95.81 592 GLY A N 1
ATOM 4823 C CA . GLY A 1 592 ? 15.489 3.703 14.605 1.00 95.81 592 GLY A CA 1
ATOM 4824 C C . GLY A 1 592 ? 16.329 3.909 15.864 1.00 95.81 592 GLY A C 1
ATOM 4825 O O . GLY A 1 592 ? 15.968 3.396 16.916 1.00 95.81 592 GLY A O 1
ATOM 4826 N N . LYS A 1 593 ? 17.369 4.750 15.803 1.00 94.94 593 LYS A N 1
ATOM 4827 C CA . LYS A 1 593 ? 18.215 5.084 16.964 1.00 94.94 593 LYS A CA 1
ATOM 4828 C C . LYS A 1 593 ? 17.459 5.847 18.057 1.00 94.94 593 LYS A C 1
ATOM 4830 O O . LYS A 1 593 ? 17.735 5.679 19.239 1.00 94.94 593 LYS A O 1
ATOM 4835 N N . TYR A 1 594 ? 16.512 6.701 17.674 1.00 94.19 594 TYR A N 1
ATOM 4836 C CA . TYR A 1 594 ? 15.671 7.435 18.618 1.00 94.19 594 TYR A CA 1
ATOM 4837 C C . TYR A 1 594 ? 14.593 6.556 19.271 1.00 94.19 594 TYR A C 1
ATOM 4839 O O . TYR A 1 594 ? 14.176 6.837 20.399 1.00 94.19 594 TYR A O 1
ATOM 4847 N N . ARG A 1 595 ? 14.080 5.548 18.558 1.00 92.56 595 ARG A N 1
ATOM 4848 C CA . ARG A 1 595 ? 12.867 4.813 18.935 1.00 92.56 595 ARG A CA 1
ATOM 4849 C C . ARG A 1 595 ? 13.128 3.393 19.419 1.00 92.56 595 ARG A C 1
ATOM 4851 O O . ARG A 1 595 ? 12.397 2.940 20.281 1.00 92.56 595 ARG A O 1
ATOM 4858 N N . LEU A 1 596 ? 14.091 2.662 18.883 1.00 94.50 596 LEU A N 1
ATOM 4859 C CA . LEU A 1 596 ? 14.308 1.271 19.279 1.00 94.50 596 LEU A CA 1
ATOM 4860 C C . LEU A 1 596 ? 15.164 1.182 20.548 1.00 94.50 596 LEU A C 1
ATOM 4862 O O . LEU A 1 596 ? 15.945 2.079 20.851 1.00 94.50 596 LEU A O 1
ATOM 4866 N N . HIS A 1 597 ? 14.984 0.089 21.291 1.00 93.38 597 HIS A N 1
ATOM 4867 C CA . HIS A 1 597 ? 15.775 -0.319 22.461 1.00 93.38 597 HIS A CA 1
ATOM 4868 C C . HIS A 1 597 ? 15.847 0.696 23.609 1.00 93.38 597 HIS A C 1
ATOM 4870 O O . HIS A 1 597 ? 16.752 0.634 24.438 1.00 93.38 597 HIS A O 1
ATOM 4876 N N . LYS A 1 598 ? 14.874 1.608 23.705 1.00 91.50 598 LYS A N 1
ATOM 4877 C CA . LYS A 1 598 ? 14.692 2.429 24.906 1.00 91.50 598 LYS A CA 1
ATOM 4878 C C . LYS A 1 598 ? 14.287 1.563 26.096 1.00 91.50 598 LYS A C 1
ATOM 4880 O O . LYS A 1 598 ? 13.575 0.570 25.948 1.00 91.50 598 LYS A O 1
ATOM 4885 N N . ASN A 1 599 ? 14.725 1.980 27.280 1.00 84.31 599 ASN A N 1
ATOM 4886 C CA . ASN A 1 599 ? 14.324 1.346 28.526 1.00 84.31 599 ASN A CA 1
ATOM 4887 C C . ASN A 1 599 ? 12.821 1.525 28.747 1.00 84.31 599 ASN A C 1
ATOM 4889 O O . ASN A 1 599 ? 12.276 2.610 28.544 1.00 84.31 599 ASN A O 1
ATOM 4893 N N . THR A 1 600 ? 12.164 0.452 29.173 1.00 79.38 600 THR A N 1
ATOM 4894 C CA . THR A 1 600 ? 10.743 0.474 29.511 1.00 79.38 600 THR A CA 1
ATOM 4895 C C . THR A 1 600 ? 10.542 1.252 30.805 1.00 79.38 600 THR A C 1
ATOM 4897 O O . THR A 1 600 ? 11.073 0.872 31.847 1.00 79.38 600 THR A O 1
ATOM 4900 N N . GLU A 1 601 ? 9.779 2.338 30.741 1.00 77.38 601 GLU A N 1
ATOM 4901 C CA . GLU A 1 601 ? 9.367 3.084 31.928 1.00 77.38 601 GLU A CA 1
ATOM 4902 C C . GLU A 1 601 ? 8.278 2.323 32.697 1.00 77.38 601 GLU A C 1
ATOM 4904 O O . GLU A 1 601 ? 7.449 1.622 32.110 1.00 77.38 601 GLU A O 1
ATOM 4909 N N . ASN A 1 602 ? 8.251 2.494 34.020 1.00 81.50 602 ASN A N 1
ATOM 4910 C CA . ASN A 1 602 ? 7.163 1.976 34.843 1.00 81.50 602 ASN A CA 1
ATOM 4911 C C . ASN A 1 602 ? 5.855 2.695 34.492 1.00 81.50 602 ASN A C 1
ATOM 4913 O O . ASN A 1 602 ? 5.783 3.926 34.481 1.00 81.50 602 ASN A O 1
ATOM 4917 N N . LEU A 1 603 ? 4.798 1.924 34.235 1.00 87.31 603 LEU A N 1
ATOM 4918 C CA . LEU A 1 603 ? 3.489 2.481 33.917 1.00 87.31 603 LEU A CA 1
ATOM 4919 C C . LEU A 1 603 ? 2.839 3.086 35.165 1.00 87.31 603 LEU A C 1
ATOM 4921 O O . LEU A 1 603 ? 2.868 2.496 36.242 1.00 87.31 603 LEU A O 1
ATOM 4925 N N . LYS A 1 604 ? 2.162 4.229 35.000 1.00 86.31 604 LYS A N 1
ATOM 4926 C CA . LYS A 1 604 ? 1.310 4.812 36.056 1.00 86.31 604 LYS A CA 1
ATOM 4927 C C . LYS A 1 604 ? 0.097 3.932 36.384 1.00 86.31 604 LYS A C 1
ATOM 4929 O O . LYS A 1 604 ? -0.434 4.000 37.484 1.00 86.31 604 LYS A O 1
ATOM 4934 N N . SER A 1 605 ? -0.370 3.153 35.410 1.00 90.38 605 SER A N 1
ATOM 4935 C CA . SER A 1 605 ? -1.489 2.219 35.531 1.00 90.38 605 SER A CA 1
ATOM 4936 C C . SER A 1 605 ? -1.269 1.054 34.570 1.00 90.38 605 SER A C 1
ATOM 4938 O O . SER A 1 605 ? -0.788 1.260 33.454 1.00 90.38 605 SER A O 1
ATOM 4940 N N . TYR A 1 606 ? -1.626 -0.153 35.004 1.00 93.38 606 TYR A N 1
ATOM 4941 C CA . TYR A 1 606 ? -1.494 -1.389 34.237 1.00 93.38 606 TYR A CA 1
ATOM 4942 C C . TYR A 1 606 ? -2.888 -1.872 33.805 1.00 93.38 606 TYR A C 1
ATOM 4944 O O . TYR A 1 606 ? -3.506 -2.656 34.528 1.00 93.38 606 TYR A O 1
ATOM 4952 N N . PRO A 1 607 ? -3.443 -1.364 32.685 1.00 95.38 607 PRO A N 1
ATOM 4953 C CA . PRO A 1 607 ? -4.715 -1.858 32.167 1.00 95.38 607 PRO A CA 1
ATOM 4954 C C . PRO A 1 607 ? -4.611 -3.342 31.805 1.00 95.38 607 PRO A C 1
ATOM 4956 O O . PRO A 1 607 ? -3.603 -3.778 31.263 1.00 95.38 607 PRO A O 1
ATOM 4959 N N . GLY A 1 608 ? -5.667 -4.117 32.049 1.00 96.12 608 GLY A N 1
ATOM 4960 C CA . GLY A 1 608 ? -5.693 -5.516 31.620 1.00 96.12 608 GLY A CA 1
ATOM 4961 C C . GLY A 1 608 ? -5.457 -5.663 30.110 1.00 96.12 608 GLY A C 1
ATOM 4962 O O . GLY A 1 608 ? -5.851 -4.787 29.331 1.00 96.12 608 GLY A O 1
ATOM 4963 N N . VAL A 1 609 ? -4.840 -6.772 29.691 1.00 98.12 609 VAL A N 1
ATOM 4964 C CA . VAL A 1 609 ? -4.620 -7.086 28.268 1.00 98.12 609 VAL A CA 1
ATOM 4965 C C . VAL A 1 609 ? -5.056 -8.511 27.941 1.00 98.12 609 VAL A C 1
ATOM 4967 O O . VAL A 1 609 ? -4.597 -9.462 28.567 1.00 98.12 609 VAL A O 1
ATOM 4970 N N . SER A 1 610 ? -5.898 -8.670 26.922 1.00 98.50 610 SER A N 1
ATOM 4971 C CA . SER A 1 610 ? -6.272 -9.976 26.370 1.00 98.50 610 SER A CA 1
ATOM 4972 C C . SER A 1 610 ? -5.359 -10.321 25.196 1.00 98.50 610 SER A C 1
ATOM 4974 O O . SER A 1 610 ? -5.360 -9.635 24.173 1.00 98.50 610 SER A O 1
ATOM 4976 N N . ILE A 1 611 ? -4.556 -11.374 25.321 1.00 98.12 611 ILE A N 1
ATOM 4977 C CA . ILE A 1 611 ? -3.590 -11.781 24.297 1.00 98.12 611 ILE A CA 1
ATOM 4978 C C . ILE A 1 611 ? -4.163 -12.957 23.507 1.00 98.12 611 ILE A C 1
ATOM 4980 O O . ILE A 1 611 ? -4.299 -14.059 24.028 1.00 98.12 611 ILE A O 1
ATOM 4984 N N . ILE A 1 612 ? -4.459 -12.742 22.230 1.00 97.81 612 ILE A N 1
ATOM 4985 C CA . ILE A 1 612 ? -5.003 -13.749 21.321 1.00 97.81 612 ILE A CA 1
ATOM 4986 C C . ILE A 1 612 ? -3.861 -14.387 20.523 1.00 97.81 612 ILE A C 1
ATOM 4988 O O . ILE A 1 612 ? -3.118 -13.711 19.801 1.00 97.81 612 ILE A O 1
ATOM 4992 N N . LYS A 1 613 ? -3.741 -15.712 20.636 1.00 96.19 613 LYS A N 1
ATOM 4993 C CA . LYS A 1 613 ? -2.729 -16.537 19.967 1.00 96.19 613 LYS A CA 1
ATOM 4994 C C . LYS A 1 613 ? -3.408 -17.515 18.998 1.00 96.19 613 LYS A C 1
ATOM 4996 O O . LYS A 1 613 ? -3.812 -18.598 19.424 1.00 96.19 613 LYS A O 1
ATOM 5001 N N . PRO A 1 614 ? -3.540 -17.172 17.704 1.00 94.12 614 PRO A N 1
ATOM 5002 C CA . PRO A 1 614 ? -3.982 -18.126 16.692 1.00 94.12 614 PRO A CA 1
ATOM 5003 C C . PRO A 1 614 ? -2.881 -19.152 16.403 1.00 94.12 614 PRO A C 1
ATOM 5005 O O . PRO A 1 614 ? -1.755 -18.779 16.065 1.00 94.12 614 PRO A O 1
ATOM 5008 N N . LEU A 1 615 ? -3.201 -20.441 16.512 1.00 93.12 615 LEU A N 1
ATOM 5009 C CA . LEU A 1 615 ? -2.258 -21.547 16.330 1.00 93.12 615 LEU A CA 1
ATOM 5010 C C . LEU A 1 615 ? -2.732 -22.488 15.220 1.00 93.12 615 LEU A C 1
ATOM 5012 O O . LEU A 1 615 ? -3.930 -22.720 15.076 1.00 93.12 615 LEU A O 1
ATOM 5016 N N . VAL A 1 616 ? -1.779 -23.002 14.434 1.00 83.94 616 VAL A N 1
ATOM 5017 C CA . VAL A 1 616 ? -2.000 -24.040 13.415 1.00 83.94 616 VAL A CA 1
ATOM 5018 C C . VAL A 1 616 ? -0.707 -24.831 13.198 1.00 83.94 616 VAL A C 1
ATOM 5020 O O . VAL A 1 616 ? 0.248 -24.286 12.625 1.00 83.94 616 VAL A O 1
ATOM 5023 N N . GLY A 1 617 ? -0.721 -26.115 13.547 1.00 79.81 617 GLY A N 1
ATOM 5024 C CA . GLY A 1 617 ? 0.377 -27.063 13.375 1.00 79.81 617 GLY A CA 1
ATOM 5025 C C . GLY A 1 617 ? 1.586 -26.801 14.278 1.00 79.81 617 GLY A C 1
ATOM 5026 O O . GLY A 1 617 ? 1.621 -25.857 15.072 1.00 79.81 617 GLY A O 1
ATOM 5027 N N . LYS A 1 618 ? 2.616 -27.635 14.116 1.00 71.88 618 LYS A N 1
ATOM 5028 C CA . LYS A 1 618 ? 3.859 -27.571 14.891 1.00 71.88 618 LYS A CA 1
ATOM 5029 C C . LYS A 1 618 ? 4.959 -26.808 14.158 1.00 71.88 618 LYS A C 1
ATOM 5031 O O . LYS A 1 618 ? 5.202 -27.003 12.972 1.00 71.88 618 LYS A O 1
ATOM 5036 N N . ASP A 1 619 ? 5.644 -25.955 14.910 1.00 78.44 619 ASP A N 1
ATOM 5037 C CA . ASP A 1 619 ? 6.965 -25.405 14.596 1.00 78.44 619 ASP A CA 1
ATOM 5038 C C . ASP A 1 619 ? 7.924 -25.893 15.693 1.00 78.44 619 ASP A C 1
ATOM 5040 O O . ASP A 1 619 ? 7.507 -26.008 16.850 1.00 78.44 619 ASP A O 1
ATOM 5044 N N . ASN A 1 620 ? 9.190 -26.187 15.372 1.00 83.69 620 ASN A N 1
ATOM 5045 C CA . ASN A 1 620 ? 10.120 -26.754 16.365 1.00 83.69 620 ASN A CA 1
ATOM 5046 C C . ASN A 1 620 ? 10.318 -25.844 17.588 1.00 83.69 620 ASN A C 1
ATOM 5048 O O . ASN A 1 620 ? 10.574 -26.333 18.685 1.00 83.69 620 ASN A O 1
ATOM 5052 N N . ASN A 1 621 ? 10.151 -24.529 17.423 1.00 89.94 621 ASN A N 1
ATOM 5053 C CA . ASN A 1 621 ? 10.287 -23.538 18.483 1.00 89.94 621 ASN A CA 1
ATOM 5054 C C . ASN A 1 621 ? 8.941 -23.080 19.061 1.00 89.94 621 ASN A C 1
ATOM 5056 O O . ASN A 1 621 ? 8.919 -22.147 19.867 1.00 89.94 621 ASN A O 1
ATOM 5060 N N . LEU A 1 622 ? 7.820 -23.709 18.685 1.00 91.81 622 LEU A N 1
ATOM 5061 C CA . LEU A 1 622 ? 6.485 -23.296 19.123 1.00 91.81 622 LEU A CA 1
ATOM 5062 C C . LEU A 1 622 ? 6.382 -23.237 20.651 1.00 91.81 622 LEU A C 1
ATOM 5064 O O . LEU A 1 622 ? 5.956 -22.216 21.186 1.00 91.81 622 LEU A O 1
ATOM 5068 N N . LYS A 1 623 ? 6.832 -24.285 21.354 1.00 94.06 623 LYS A N 1
ATOM 5069 C CA . LYS A 1 623 ? 6.824 -24.341 22.826 1.00 94.06 623 LYS A CA 1
ATOM 5070 C C . LYS A 1 623 ? 7.592 -23.171 23.438 1.00 94.06 623 LYS A C 1
ATOM 5072 O O . LYS A 1 623 ? 7.029 -22.433 24.238 1.00 94.06 623 LYS A O 1
ATOM 5077 N N . THR A 1 624 ? 8.827 -22.950 22.987 1.00 94.38 624 THR A N 1
ATOM 5078 C CA . THR A 1 624 ? 9.684 -21.841 23.429 1.00 94.38 624 THR A CA 1
ATOM 5079 C C . THR A 1 624 ? 9.029 -20.483 23.185 1.00 94.38 624 THR A C 1
ATOM 5081 O O . THR A 1 624 ? 9.105 -19.599 24.032 1.00 94.38 624 THR A O 1
ATOM 5084 N N . ASN A 1 625 ? 8.378 -20.298 22.035 1.00 95.00 625 ASN A N 1
ATOM 5085 C CA . ASN A 1 625 ? 7.711 -19.045 21.690 1.00 95.00 625 ASN A CA 1
ATOM 5086 C C . ASN A 1 625 ? 6.489 -18.803 22.578 1.00 95.00 625 ASN A C 1
ATOM 5088 O O . ASN A 1 625 ? 6.351 -17.715 23.130 1.00 95.00 625 ASN A O 1
ATOM 5092 N N . LEU A 1 626 ? 5.630 -19.808 22.761 1.00 96.00 626 LEU A N 1
ATOM 5093 C CA . LEU A 1 626 ? 4.443 -19.696 23.610 1.00 96.00 626 LEU A CA 1
ATOM 5094 C C . LEU A 1 626 ? 4.808 -19.490 25.082 1.00 96.00 626 LEU A C 1
ATOM 5096 O O . LEU A 1 626 ? 4.222 -18.622 25.721 1.00 96.00 626 LEU A O 1
ATOM 5100 N N . GLU A 1 627 ? 5.811 -20.205 25.593 1.00 96.94 627 GLU A N 1
ATOM 5101 C CA . GLU A 1 627 ? 6.283 -20.084 26.978 1.00 96.94 627 GLU A CA 1
ATOM 5102 C C . GLU A 1 627 ? 6.692 -18.644 27.327 1.00 96.94 627 GLU A C 1
ATOM 5104 O O . GLU A 1 627 ? 6.416 -18.178 28.431 1.00 96.94 627 GLU A O 1
ATOM 5109 N N . THR A 1 628 ? 7.241 -17.875 26.375 1.00 97.19 628 THR A N 1
ATOM 5110 C CA . THR A 1 628 ? 7.565 -16.458 26.629 1.00 97.19 628 THR A CA 1
ATOM 5111 C C . THR A 1 628 ? 6.371 -15.597 27.029 1.00 97.19 628 THR A C 1
ATOM 5113 O O . THR A 1 628 ? 6.549 -14.633 27.771 1.00 97.19 628 THR A O 1
ATOM 5116 N N . PHE A 1 629 ? 5.161 -15.944 26.582 1.00 97.19 629 PHE A N 1
ATOM 5117 C CA . PHE A 1 629 ? 3.946 -15.209 26.927 1.00 97.19 629 PHE A CA 1
ATOM 5118 C C . PHE A 1 629 ? 3.460 -15.508 28.349 1.00 97.19 629 PHE A C 1
ATOM 5120 O O . PHE A 1 629 ? 2.809 -14.658 28.940 1.00 97.19 629 PHE A O 1
ATOM 5127 N N . PHE A 1 630 ? 3.812 -16.666 28.915 1.00 97.31 630 PHE A N 1
ATOM 5128 C CA . PHE A 1 630 ? 3.549 -16.994 30.323 1.00 97.31 630 PHE A CA 1
ATOM 5129 C C . PHE A 1 630 ? 4.550 -16.319 31.274 1.00 97.31 630 PHE A C 1
ATOM 5131 O O . PHE A 1 630 ? 4.287 -16.170 32.464 1.00 97.31 630 PHE A O 1
ATOM 5138 N N . LEU A 1 631 ? 5.706 -15.902 30.750 1.00 96.69 631 LEU A N 1
ATOM 5139 C CA . LEU A 1 631 ? 6.808 -15.295 31.503 1.00 96.69 631 LEU A CA 1
ATOM 5140 C C . LEU A 1 631 ? 6.861 -13.762 31.370 1.00 96.69 631 LEU A C 1
ATOM 5142 O O . LEU A 1 631 ? 7.905 -13.152 31.627 1.00 96.69 631 LEU A O 1
ATOM 5146 N N . LEU A 1 632 ? 5.765 -13.135 30.930 1.00 96.00 632 LEU A N 1
ATOM 5147 C CA . LEU A 1 632 ? 5.672 -11.683 30.794 1.00 96.00 632 LEU A CA 1
ATOM 5148 C C . LEU A 1 632 ? 5.696 -10.998 32.160 1.00 96.00 632 LEU A C 1
ATOM 5150 O O . LEU A 1 632 ? 5.013 -11.405 33.095 1.00 96.00 632 LEU A O 1
ATOM 5154 N N . ASN A 1 633 ? 6.444 -9.903 32.247 1.00 93.75 633 ASN A N 1
ATOM 5155 C CA . ASN A 1 633 ? 6.488 -9.042 33.422 1.00 93.75 633 ASN A CA 1
ATOM 5156 C C . ASN A 1 633 ? 5.365 -7.994 33.349 1.00 93.75 633 ASN A C 1
ATOM 5158 O O . ASN A 1 633 ? 5.614 -6.806 33.134 1.00 93.75 633 ASN A O 1
ATOM 5162 N N . TYR A 1 634 ? 4.120 -8.464 33.442 1.00 95.19 634 TYR A N 1
ATOM 5163 C CA . TYR A 1 634 ? 2.910 -7.646 33.416 1.00 95.19 634 TYR A CA 1
ATOM 5164 C C . TYR A 1 634 ? 1.887 -8.214 34.412 1.00 95.19 634 TYR A C 1
ATOM 5166 O O . TYR A 1 634 ? 1.685 -9.426 34.416 1.00 95.19 634 TYR A O 1
ATOM 5174 N N . PRO A 1 635 ? 1.241 -7.392 35.257 1.00 93.06 635 PRO A N 1
ATOM 5175 C CA . PRO A 1 635 ? 0.462 -7.899 36.389 1.00 93.06 635 PRO A CA 1
ATOM 5176 C C . PRO A 1 635 ? -0.875 -8.539 35.993 1.00 93.06 635 PRO A C 1
ATOM 5178 O O . PRO A 1 635 ? -1.249 -9.555 36.568 1.00 93.06 635 PRO A O 1
ATOM 5181 N N . THR A 1 636 ? -1.589 -7.967 35.016 1.00 94.56 636 THR A N 1
ATOM 5182 C CA . THR A 1 636 ? -2.955 -8.395 34.672 1.00 94.56 636 THR A CA 1
ATOM 5183 C C . THR A 1 636 ? -3.080 -8.628 33.174 1.00 94.56 636 THR A C 1
ATOM 5185 O O . THR A 1 636 ? -3.188 -7.681 32.394 1.00 94.56 636 THR A O 1
ATOM 5188 N N . TYR A 1 637 ? -3.066 -9.889 32.760 1.00 97.44 637 TYR A N 1
ATOM 5189 C CA . TYR A 1 637 ? -3.306 -10.284 31.376 1.00 97.44 637 TYR A CA 1
ATOM 5190 C C . TYR A 1 637 ? -3.914 -11.687 31.310 1.00 97.44 637 TYR A C 1
ATOM 5192 O O . TYR A 1 637 ? -3.791 -12.474 32.249 1.00 97.44 637 TYR A O 1
ATOM 5200 N N . GLU A 1 638 ? -4.559 -11.994 30.188 1.00 97.69 638 GLU A N 1
ATOM 5201 C CA . GLU A 1 638 ? -5.077 -13.330 29.882 1.00 97.69 638 GLU A CA 1
ATOM 5202 C C . GLU A 1 638 ? -4.538 -13.833 28.536 1.00 97.69 638 GLU A C 1
ATOM 5204 O O . GLU A 1 638 ? -4.303 -13.049 27.611 1.00 97.69 638 GLU A O 1
ATOM 5209 N N . LEU A 1 639 ? -4.339 -15.147 28.423 1.00 98.12 639 LEU A N 1
ATOM 5210 C CA . LEU A 1 639 ? -3.862 -15.826 27.216 1.00 98.12 639 LEU A CA 1
ATOM 5211 C C . LEU A 1 639 ? -4.996 -16.636 26.580 1.00 98.12 639 LEU A C 1
ATOM 5213 O O . LEU A 1 639 ? -5.485 -17.609 27.152 1.00 98.12 639 LEU A O 1
ATOM 5217 N N . LEU A 1 640 ? -5.398 -16.247 25.373 1.00 98.06 640 LEU A N 1
ATOM 5218 C CA . LEU A 1 640 ? -6.506 -16.839 24.629 1.00 98.06 640 LEU A CA 1
ATOM 5219 C C . LEU A 1 640 ? -5.960 -17.585 23.404 1.00 98.06 640 LEU A C 1
ATOM 5221 O O . LEU A 1 640 ? -5.611 -16.982 22.384 1.00 98.06 640 LEU A O 1
ATOM 5225 N N . PHE A 1 641 ? -5.863 -18.908 23.501 1.00 97.75 641 PHE A N 1
ATOM 5226 C CA . PHE A 1 641 ? -5.333 -19.770 22.444 1.00 97.75 641 PHE A CA 1
ATOM 5227 C C . PHE A 1 641 ? -6.449 -20.223 21.505 1.00 97.75 641 PHE A C 1
ATOM 5229 O O . PHE A 1 641 ? -7.479 -20.706 21.965 1.00 97.75 641 PHE A O 1
ATOM 5236 N N . CYS A 1 642 ? -6.244 -20.087 20.194 1.00 96.56 642 CYS A N 1
ATOM 5237 C CA . CYS A 1 642 ? -7.247 -20.435 19.183 1.00 96.56 642 CYS A CA 1
ATOM 5238 C C . CYS A 1 642 ? -6.719 -21.549 18.279 1.00 96.56 642 CYS A C 1
ATOM 5240 O O . CYS A 1 642 ? -5.726 -21.340 17.572 1.00 96.56 642 CYS A O 1
ATOM 5242 N N . LEU A 1 643 ? -7.376 -22.707 18.285 1.00 94.69 643 LEU A N 1
ATOM 5243 C CA . LEU A 1 643 ? -7.046 -23.857 17.447 1.00 94.69 643 LEU A CA 1
ATOM 5244 C C . LEU A 1 643 ? -8.272 -24.312 16.651 1.00 94.69 643 LEU A C 1
ATOM 5246 O O . LEU A 1 643 ? -9.410 -24.165 17.085 1.00 94.69 643 LEU A O 1
ATOM 5250 N N . ASN A 1 644 ? -8.044 -24.928 15.492 1.00 88.19 644 ASN A N 1
ATOM 5251 C CA . ASN A 1 644 ? -9.138 -25.468 14.682 1.00 88.19 644 ASN A CA 1
ATOM 5252 C C . ASN A 1 644 ? -9.648 -26.824 15.198 1.00 88.19 644 ASN A C 1
ATOM 5254 O O . ASN A 1 644 ? -10.843 -27.083 15.123 1.00 88.19 644 ASN A O 1
ATOM 5258 N N . SER A 1 645 ? -8.757 -27.681 15.706 1.00 90.06 645 SER A N 1
ATOM 5259 C CA . SER A 1 645 ? -9.077 -29.014 16.237 1.00 90.06 645 SER A CA 1
ATOM 5260 C C . SER A 1 645 ? -8.198 -29.326 17.450 1.00 90.06 645 SER A C 1
ATOM 5262 O O . SER A 1 645 ? -7.105 -28.773 17.589 1.00 90.06 645 SER A O 1
A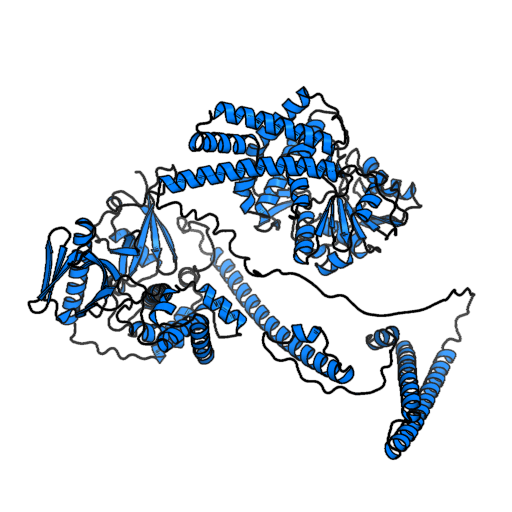TOM 5264 N N . THR A 1 646 ? -8.666 -30.234 18.304 1.00 91.94 646 THR A N 1
ATOM 5265 C CA . THR A 1 646 ? -7.873 -30.874 19.365 1.00 91.94 646 THR A CA 1
ATOM 5266 C C . THR A 1 646 ? -6.787 -31.802 18.819 1.00 91.94 646 THR A C 1
ATOM 5268 O O . THR A 1 646 ? -5.840 -32.101 19.537 1.00 91.94 646 THR A O 1
ATOM 5271 N N . ASP A 1 647 ? -6.893 -32.218 17.553 1.00 91.56 647 ASP A N 1
ATOM 5272 C CA . ASP A 1 647 ? -5.896 -33.063 16.874 1.00 91.56 647 ASP A CA 1
ATOM 5273 C C . ASP A 1 647 ? -4.673 -32.273 16.384 1.00 91.56 647 ASP A C 1
ATOM 5275 O O . ASP A 1 647 ? -3.694 -32.852 15.916 1.00 91.56 647 ASP A O 1
ATOM 5279 N N . ASP A 1 648 ? -4.724 -30.939 16.445 1.00 88.81 648 ASP A N 1
ATOM 5280 C CA . ASP A 1 648 ? -3.592 -30.099 16.067 1.00 88.81 648 ASP A CA 1
ATOM 5281 C C . ASP A 1 648 ? -2.427 -30.333 17.041 1.00 88.81 648 ASP A C 1
ATOM 5283 O O . ASP A 1 648 ? -2.588 -30.247 18.258 1.00 88.81 648 ASP A O 1
ATOM 5287 N N . GLU A 1 649 ? -1.226 -30.582 16.519 1.00 87.38 649 GLU A N 1
ATOM 5288 C CA . GLU A 1 649 ? -0.026 -30.828 17.329 1.00 87.38 649 GLU A CA 1
ATOM 5289 C C . GLU A 1 649 ? 0.275 -29.698 18.336 1.00 87.38 649 GLU A C 1
ATOM 5291 O O . GLU A 1 649 ? 0.889 -29.936 19.381 1.00 87.38 649 GLU A O 1
ATOM 5296 N N . ALA A 1 650 ? -0.178 -28.469 18.058 1.00 92.69 650 ALA A N 1
ATOM 5297 C CA . ALA A 1 650 ? -0.065 -27.344 18.978 1.00 92.69 650 ALA A CA 1
ATOM 5298 C C . ALA A 1 650 ? -0.915 -27.511 20.252 1.00 92.69 650 ALA A C 1
ATOM 5300 O O . ALA A 1 650 ? -0.547 -26.959 21.291 1.00 92.69 650 ALA A O 1
ATOM 5301 N N . TYR A 1 651 ? -2.018 -28.269 20.206 1.00 95.12 651 TYR A N 1
ATOM 5302 C CA . TYR A 1 651 ? -2.944 -28.449 21.330 1.00 95.12 651 TYR A CA 1
ATOM 5303 C C . TYR A 1 651 ? -2.234 -29.028 22.557 1.00 95.12 651 TYR A C 1
ATOM 5305 O O . TYR A 1 651 ? -2.303 -28.457 23.647 1.00 95.12 651 TYR A O 1
ATOM 5313 N N . ASN A 1 652 ? -1.465 -30.103 22.364 1.00 93.38 652 ASN A N 1
ATOM 5314 C CA . ASN A 1 652 ? -0.737 -30.771 23.445 1.00 93.38 652 ASN A CA 1
ATOM 5315 C C . ASN A 1 652 ? 0.276 -29.838 24.124 1.00 93.38 652 ASN A C 1
ATOM 5317 O O . ASN A 1 652 ? 0.384 -29.824 25.349 1.00 93.38 652 ASN A O 1
ATOM 5321 N N . ILE A 1 653 ? 0.971 -29.013 23.335 1.00 94.31 653 ILE A N 1
ATOM 5322 C CA . ILE A 1 653 ? 1.942 -28.034 23.842 1.00 94.31 653 ILE A CA 1
ATOM 5323 C C . ILE A 1 653 ? 1.238 -26.955 24.674 1.00 94.31 653 ILE A C 1
ATOM 5325 O O . ILE A 1 653 ? 1.724 -26.583 25.741 1.00 94.31 653 ILE A O 1
ATOM 5329 N N . VAL A 1 654 ? 0.089 -26.454 24.209 1.00 95.62 654 VAL A N 1
ATOM 5330 C CA . VAL A 1 654 ? -0.696 -25.446 24.938 1.00 95.62 654 VAL A CA 1
ATOM 5331 C C . VAL A 1 654 ? -1.209 -26.010 26.257 1.00 95.62 654 VAL A C 1
ATOM 5333 O O . VAL A 1 654 ? -1.043 -25.367 27.288 1.00 95.62 654 VAL A O 1
ATOM 5336 N N . VAL A 1 655 ? -1.777 -27.220 26.251 1.00 95.94 655 VAL A N 1
ATOM 5337 C CA . VAL A 1 655 ? -2.267 -27.882 27.470 1.00 95.94 655 VAL A CA 1
ATOM 5338 C C . VAL A 1 655 ? -1.133 -28.094 28.475 1.00 95.94 655 VAL A C 1
ATOM 5340 O O . VAL A 1 655 ? -1.323 -27.843 29.665 1.00 95.94 655 VAL A O 1
ATOM 5343 N N . GLU A 1 656 ? 0.049 -28.516 28.018 1.00 95.56 656 GLU A N 1
ATOM 5344 C CA . GLU A 1 656 ? 1.234 -28.658 28.870 1.00 95.56 656 GLU A CA 1
ATOM 5345 C C . GLU A 1 656 ? 1.620 -27.323 29.530 1.00 95.56 656 GLU A C 1
ATOM 5347 O O . GLU A 1 656 ? 1.820 -27.266 30.744 1.00 95.56 656 GLU A O 1
ATOM 5352 N N . LEU A 1 657 ? 1.673 -26.232 28.758 1.00 96.75 657 LEU A N 1
ATOM 5353 C CA . LEU A 1 657 ? 2.028 -24.905 29.271 1.00 96.75 657 LEU A CA 1
ATOM 5354 C C . LEU A 1 657 ? 0.961 -24.331 30.216 1.00 96.75 657 LEU A C 1
ATOM 5356 O O . LEU A 1 657 ? 1.314 -23.796 31.264 1.00 96.75 657 LEU A O 1
ATOM 5360 N N . CYS A 1 658 ? -0.327 -24.494 29.902 1.00 96.62 658 CYS A N 1
ATOM 5361 C CA . CYS A 1 658 ? -1.431 -24.100 30.782 1.00 96.62 658 CYS A CA 1
ATOM 5362 C C . CYS A 1 658 ? -1.380 -24.835 32.130 1.00 96.62 658 CYS A C 1
ATOM 5364 O O . CYS A 1 658 ? -1.623 -24.227 33.168 1.00 96.62 658 CYS A O 1
ATOM 5366 N N . LYS A 1 659 ? -1.020 -26.128 32.134 1.00 96.19 659 LYS A N 1
ATOM 5367 C CA . LYS A 1 659 ? -0.815 -26.897 33.373 1.00 96.19 659 LYS A CA 1
ATOM 5368 C C . LYS A 1 659 ? 0.407 -26.413 34.152 1.00 96.19 659 LYS A C 1
ATOM 5370 O O . LYS A 1 659 ? 0.337 -26.287 35.370 1.00 96.19 659 LYS A O 1
ATOM 5375 N N . LYS A 1 660 ? 1.516 -26.142 33.456 1.00 97.25 660 LYS A N 1
ATOM 5376 C CA . LYS A 1 660 ? 2.773 -25.673 34.060 1.00 97.25 660 LYS A CA 1
ATOM 5377 C C . LYS A 1 660 ? 2.633 -24.292 34.714 1.00 97.25 660 LYS A C 1
ATOM 5379 O O . LYS A 1 660 ? 3.260 -24.048 35.739 1.00 97.25 660 LYS A O 1
ATOM 5384 N N . TYR A 1 661 ? 1.816 -23.410 34.138 1.00 96.44 661 TYR A N 1
ATOM 5385 C CA . TYR A 1 661 ? 1.622 -22.024 34.576 1.00 96.44 661 TYR A CA 1
ATOM 5386 C C . TYR A 1 661 ? 0.158 -21.745 34.943 1.00 96.44 661 TYR A C 1
ATOM 5388 O O . TYR A 1 661 ? -0.482 -20.853 34.384 1.00 96.44 661 TYR A O 1
ATOM 5396 N N . SER A 1 662 ? -0.379 -22.511 35.896 1.00 92.31 662 SER A N 1
ATOM 5397 C CA . SER A 1 662 ? -1.785 -22.425 36.328 1.00 92.31 662 SER A CA 1
ATOM 5398 C C . SER A 1 662 ? -2.174 -21.086 36.970 1.00 92.31 662 SER A C 1
ATOM 5400 O O . SER A 1 662 ? -3.356 -20.780 37.094 1.00 92.31 662 SER A O 1
ATOM 5402 N N . ASN A 1 663 ? -1.189 -20.276 37.365 1.00 92.31 663 ASN A N 1
ATOM 5403 C CA . ASN A 1 663 ? -1.376 -18.941 37.928 1.00 92.31 663 ASN A CA 1
ATOM 5404 C C . ASN A 1 663 ? -1.722 -17.870 36.877 1.00 92.31 663 ASN A C 1
ATOM 5406 O O . ASN A 1 663 ? -2.108 -16.764 37.250 1.00 92.31 663 ASN A O 1
ATOM 5410 N N . ILE A 1 664 ? -1.567 -18.168 35.584 1.00 94.06 664 ILE A N 1
ATOM 5411 C CA . ILE A 1 664 ? -1.901 -17.251 34.490 1.00 94.06 664 ILE A CA 1
ATOM 5412 C C . ILE A 1 664 ? -3.291 -17.593 33.949 1.00 94.06 664 ILE A C 1
ATOM 5414 O O . ILE A 1 664 ? -3.569 -18.742 33.603 1.00 94.06 664 ILE A O 1
ATOM 5418 N N . ASN A 1 665 ? -4.164 -16.588 33.830 1.00 95.56 665 ASN A N 1
ATOM 5419 C CA . ASN A 1 665 ? -5.497 -16.774 33.259 1.00 95.56 665 ASN A CA 1
ATOM 5420 C C . ASN A 1 665 ? -5.378 -17.183 31.783 1.00 95.56 665 ASN A C 1
ATOM 5422 O O . ASN A 1 665 ? -4.909 -16.406 30.948 1.00 95.56 665 ASN A O 1
ATOM 5426 N N . THR A 1 666 ? -5.776 -18.413 31.462 1.00 97.50 666 THR A N 1
ATOM 5427 C CA . THR A 1 666 ? -5.662 -18.975 30.115 1.00 97.50 666 THR A CA 1
ATOM 5428 C C . THR A 1 666 ? -6.973 -19.615 29.677 1.00 97.50 666 THR A C 1
ATOM 5430 O O . THR A 1 666 ? -7.700 -20.194 30.484 1.00 97.50 666 THR A O 1
ATOM 5433 N N . LYS A 1 667 ? -7.280 -19.531 28.380 1.00 96.75 667 LYS A N 1
ATOM 5434 C CA . LYS A 1 667 ? -8.438 -20.204 27.785 1.00 96.75 667 LYS A CA 1
ATOM 5435 C C . LYS A 1 667 ? -8.117 -20.716 26.388 1.00 96.75 667 LYS A C 1
ATOM 5437 O O . LYS A 1 667 ? -7.454 -20.035 25.607 1.00 96.75 667 LYS A O 1
ATOM 5442 N N . ILE A 1 668 ? -8.600 -21.916 26.082 1.00 97.38 668 ILE A N 1
ATOM 5443 C CA . ILE A 1 668 ? -8.418 -22.580 24.790 1.00 97.38 668 ILE A CA 1
ATOM 5444 C C . ILE A 1 668 ? -9.759 -22.578 24.053 1.00 97.38 668 ILE A C 1
ATOM 5446 O O . ILE A 1 668 ? -10.775 -22.993 24.607 1.00 97.38 668 ILE A O 1
ATOM 5450 N N . PHE A 1 669 ? -9.755 -22.113 22.809 1.00 97.19 669 PHE A N 1
ATOM 5451 C CA . PHE A 1 669 ? -10.902 -22.107 21.906 1.00 97.19 669 PHE A CA 1
ATOM 5452 C C . PHE A 1 669 ? -10.641 -23.073 20.756 1.00 97.19 669 PHE A C 1
ATOM 5454 O O . PHE A 1 669 ? -9.582 -23.005 20.130 1.00 97.19 669 PHE A O 1
ATOM 5461 N N . ILE A 1 670 ? -11.611 -23.946 20.481 1.00 95.62 670 ILE A N 1
ATOM 5462 C CA . ILE A 1 670 ? -11.553 -24.949 19.413 1.00 95.62 670 ILE A CA 1
ATOM 5463 C C . ILE A 1 670 ? -12.627 -24.641 18.360 1.00 95.62 670 ILE A C 1
ATOM 5465 O O . ILE A 1 670 ? -13.756 -24.309 18.714 1.00 95.62 670 ILE A O 1
ATOM 5469 N N . GLY A 1 671 ? -12.283 -24.754 17.075 1.00 88.56 671 GLY A N 1
ATOM 5470 C CA . GLY A 1 671 ? -13.222 -24.739 15.941 1.00 88.56 671 GLY A CA 1
ATOM 5471 C C . GLY A 1 671 ? -13.445 -23.381 15.263 1.00 88.56 671 GLY A C 1
ATOM 5472 O O . GLY A 1 671 ? -13.840 -23.343 14.098 1.00 88.56 671 GLY A O 1
ATOM 5473 N N . GLY A 1 672 ? -13.141 -22.268 15.938 1.00 90.94 672 GLY A N 1
ATOM 5474 C CA . GLY A 1 672 ? -13.370 -20.919 15.403 1.00 90.94 672 GLY A CA 1
ATOM 5475 C C . GLY A 1 672 ? -14.853 -20.596 15.142 1.00 90.94 672 GLY A C 1
ATOM 5476 O O . GLY A 1 672 ? -15.755 -21.311 15.567 1.00 90.94 672 GLY A O 1
ATOM 5477 N N . GLU A 1 673 ? -15.119 -19.499 14.433 1.00 93.25 673 GLU A N 1
ATOM 5478 C CA . GLU A 1 673 ? -16.451 -19.088 13.970 1.00 93.25 673 GLU A CA 1
ATOM 5479 C C . GLU A 1 673 ? -16.367 -18.598 12.520 1.00 93.25 673 GLU A C 1
ATOM 5481 O O . GLU A 1 673 ? -15.500 -17.796 12.174 1.00 93.25 673 GLU A O 1
ATOM 5486 N N . ASN A 1 674 ? -17.256 -19.065 11.644 1.00 91.50 674 ASN A N 1
ATOM 5487 C CA . ASN A 1 674 ? -17.205 -18.714 10.226 1.00 91.50 674 ASN A CA 1
ATOM 5488 C C . ASN A 1 674 ? -17.821 -17.329 9.954 1.00 91.50 674 ASN A C 1
ATOM 5490 O O . ASN A 1 674 ? -19.011 -17.218 9.671 1.00 91.50 674 ASN A O 1
ATOM 5494 N N . VAL A 1 675 ? -16.997 -16.278 10.010 1.00 92.44 675 VAL A N 1
ATOM 5495 C CA . VAL A 1 675 ? -17.404 -14.877 9.773 1.00 92.44 675 VAL A CA 1
ATOM 5496 C C . VAL A 1 675 ? -16.952 -14.330 8.413 1.00 92.44 675 VAL A C 1
ATOM 5498 O O . VAL A 1 675 ? -17.232 -13.182 8.060 1.00 92.44 675 VAL A O 1
ATOM 5501 N N . GLY A 1 676 ? -16.226 -15.124 7.626 1.00 89.56 676 GLY A N 1
ATOM 5502 C CA . GLY A 1 676 ? -15.842 -14.782 6.261 1.00 89.56 676 GLY A CA 1
ATOM 5503 C C . GLY A 1 676 ? -14.768 -15.695 5.685 1.00 89.56 676 GLY A C 1
ATOM 5504 O O . GLY A 1 676 ? -14.600 -16.840 6.094 1.00 89.56 676 GLY A O 1
ATOM 5505 N N . LEU A 1 677 ? -14.045 -15.192 4.685 1.00 89.38 677 LEU A N 1
ATOM 5506 C CA . LEU A 1 677 ? -13.118 -15.998 3.888 1.00 89.38 677 LEU A CA 1
ATOM 5507 C C . LEU A 1 677 ? -11.727 -16.157 4.527 1.00 89.38 677 LEU A C 1
ATOM 5509 O O . LEU A 1 677 ? -10.986 -17.049 4.116 1.00 89.38 677 LEU A O 1
ATOM 5513 N N . ASN A 1 678 ? -11.346 -15.299 5.480 1.00 90.12 678 ASN A N 1
ATOM 5514 C CA . ASN A 1 678 ? -10.049 -15.355 6.153 1.00 90.12 678 ASN A CA 1
ATOM 5515 C C . ASN A 1 678 ? -10.082 -16.389 7.304 1.00 90.12 678 ASN A C 1
ATOM 5517 O O . ASN A 1 678 ? -10.657 -16.099 8.358 1.00 90.12 678 ASN A O 1
ATOM 5521 N N . PRO A 1 679 ? -9.414 -17.554 7.167 1.00 88.19 679 PRO A N 1
ATOM 5522 C CA . PRO A 1 679 ? -9.384 -18.584 8.207 1.00 88.19 679 PRO A CA 1
ATOM 5523 C C . PRO A 1 679 ? -8.758 -18.121 9.529 1.00 88.19 679 PRO A C 1
ATOM 5525 O O . PRO A 1 679 ? -9.155 -18.612 10.581 1.00 88.19 679 PRO A O 1
ATOM 5528 N N .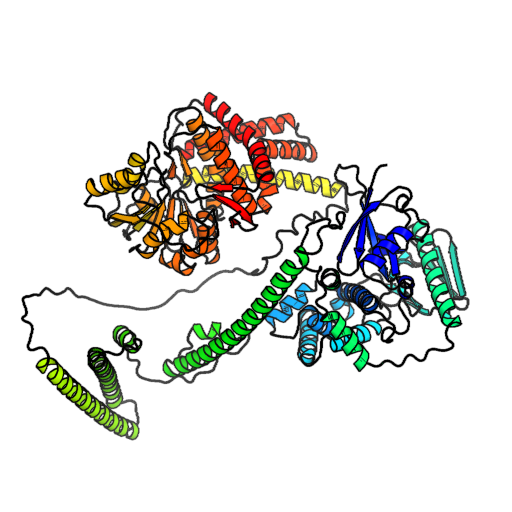 LYS A 1 680 ? -7.808 -17.175 9.514 1.00 90.69 680 LYS A N 1
ATOM 5529 C CA . LYS A 1 680 ? -7.193 -16.646 10.741 1.00 90.69 680 LYS A CA 1
ATOM 5530 C C . LYS A 1 680 ? -8.205 -15.839 11.556 1.00 90.69 680 LYS A C 1
ATOM 5532 O O . LYS A 1 680 ? -8.291 -16.036 12.763 1.00 90.69 680 LYS A O 1
ATOM 5537 N N . ILE A 1 681 ? -8.997 -14.982 10.906 1.00 93.94 681 ILE A N 1
ATOM 5538 C CA . ILE A 1 681 ? -10.081 -14.236 11.570 1.00 93.94 681 ILE A CA 1
ATOM 5539 C C . ILE A 1 681 ? -11.138 -15.199 12.109 1.00 93.94 681 ILE A C 1
ATOM 5541 O O . ILE A 1 681 ? -11.532 -15.062 13.264 1.00 93.94 681 ILE A O 1
ATOM 5545 N N . ASN A 1 682 ? -11.528 -16.201 11.315 1.00 93.94 682 ASN A N 1
ATOM 5546 C CA . ASN A 1 682 ? -12.493 -17.206 11.753 1.00 93.94 682 ASN A CA 1
ATOM 5547 C C . ASN A 1 682 ? -12.009 -17.937 13.018 1.00 93.94 682 ASN A C 1
ATOM 5549 O O . ASN A 1 682 ? -12.752 -18.044 13.988 1.00 93.94 682 ASN A O 1
ATOM 5553 N N . ASN A 1 683 ? -10.742 -18.368 13.052 1.00 93.75 683 ASN A N 1
ATOM 5554 C CA . ASN A 1 683 ? -10.154 -19.034 14.219 1.00 93.75 683 ASN A CA 1
ATOM 5555 C C . ASN A 1 683 ? -10.142 -18.125 15.470 1.00 93.75 683 ASN A C 1
ATOM 5557 O O . ASN A 1 683 ? -10.453 -18.570 16.568 1.00 93.75 683 ASN A O 1
ATOM 5561 N N . MET A 1 684 ? -9.829 -16.833 15.318 1.00 95.94 684 MET A N 1
ATOM 5562 C CA . MET A 1 684 ? -9.708 -15.897 16.450 1.00 95.94 684 MET A CA 1
ATOM 5563 C C . MET A 1 684 ? -11.038 -15.350 16.981 1.00 95.94 684 MET A C 1
ATOM 5565 O O . MET A 1 684 ? -11.061 -14.777 18.071 1.00 95.94 684 MET A O 1
ATOM 5569 N N . MET A 1 685 ? -12.134 -15.473 16.231 1.00 96.38 685 MET A N 1
ATOM 5570 C CA . MET A 1 685 ? -13.395 -14.805 16.564 1.00 96.38 685 MET A CA 1
ATOM 5571 C C . MET A 1 685 ? -13.958 -15.176 17.948 1.00 96.38 685 MET A C 1
ATOM 5573 O O . MET A 1 685 ? -14.300 -14.251 18.693 1.00 96.38 685 MET A O 1
ATOM 5577 N N . PRO A 1 686 ? -13.991 -16.459 18.367 1.00 97.12 686 PRO A N 1
ATOM 5578 C CA . PRO A 1 686 ? -14.463 -16.816 19.706 1.00 97.12 686 PRO A CA 1
ATOM 5579 C C . PRO A 1 686 ? -13.622 -16.183 20.823 1.00 97.12 686 PRO A C 1
ATOM 5581 O O . PRO A 1 686 ? -14.171 -15.656 21.791 1.00 97.12 686 PRO A O 1
ATOM 5584 N N . ALA A 1 687 ? -12.295 -16.161 20.661 1.00 97.50 687 ALA A N 1
ATOM 5585 C CA . ALA A 1 687 ? -11.389 -15.524 21.613 1.00 97.50 687 ALA A CA 1
ATOM 5586 C C . ALA A 1 687 ? -11.581 -14.003 21.662 1.00 97.50 687 ALA A C 1
ATOM 5588 O O . 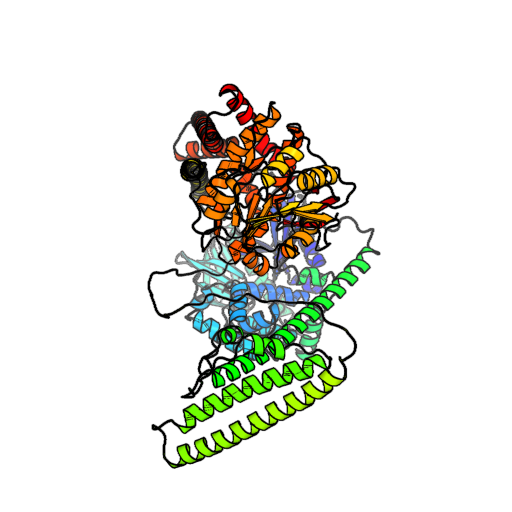ALA A 1 687 ? -11.571 -13.416 22.739 1.00 97.50 687 ALA A O 1
ATOM 5589 N N . TYR A 1 688 ? -11.808 -13.359 20.516 1.00 97.31 688 TYR A N 1
ATOM 5590 C CA . TYR A 1 688 ? -12.060 -11.920 20.460 1.00 97.31 688 TYR A CA 1
ATOM 5591 C C . TYR A 1 688 ? -13.369 -11.519 21.149 1.00 97.31 688 TYR A C 1
ATOM 5593 O O . TYR A 1 688 ? -13.398 -10.519 21.864 1.00 97.31 688 TYR A O 1
ATOM 5601 N N . LYS A 1 689 ? -14.440 -12.309 20.979 1.00 96.38 689 LYS A N 1
ATOM 5602 C CA . LYS A 1 689 ? -15.711 -12.097 21.695 1.00 96.38 689 LYS A CA 1
ATOM 5603 C C . LYS A 1 689 ? -15.558 -12.290 23.203 1.00 96.38 689 LYS A C 1
ATOM 5605 O O . LYS A 1 689 ? -16.202 -11.581 23.966 1.00 96.38 689 LYS A O 1
ATOM 5610 N N . PHE A 1 690 ? -14.714 -13.236 23.615 1.00 97.12 690 PHE A N 1
ATOM 5611 C CA . PHE A 1 690 ? -14.453 -13.521 25.024 1.00 97.12 690 PHE A CA 1
ATOM 5612 C C . PHE A 1 690 ? -13.532 -12.498 25.705 1.00 97.12 690 PHE A C 1
ATOM 5614 O O . PHE A 1 690 ? -13.607 -12.364 26.918 1.00 97.12 690 PHE A O 1
ATOM 5621 N N . ALA A 1 691 ? -12.665 -11.807 24.958 1.00 96.94 691 ALA A N 1
ATOM 5622 C CA . ALA A 1 691 ? -11.655 -10.903 25.508 1.00 96.94 691 ALA A CA 1
ATOM 5623 C C . ALA A 1 691 ? -12.240 -9.917 26.539 1.00 96.94 691 ALA A C 1
ATOM 5625 O O . ALA A 1 691 ? -13.053 -9.052 26.199 1.00 96.94 691 ALA A O 1
ATOM 5626 N N . ASN A 1 692 ? -11.789 -10.041 27.790 1.00 93.06 692 ASN A N 1
ATOM 5627 C CA . ASN A 1 692 ? -12.365 -9.353 28.950 1.00 93.06 692 ASN A CA 1
ATOM 5628 C C . ASN A 1 692 ? -11.754 -7.972 29.214 1.00 93.06 692 ASN A C 1
ATOM 5630 O O . ASN A 1 692 ? -12.205 -7.242 30.100 1.00 93.06 692 ASN A O 1
ATOM 5634 N N . HIS A 1 693 ? -10.699 -7.610 28.488 1.00 96.75 693 HIS A N 1
ATOM 5635 C CA . HIS A 1 693 ? -9.932 -6.405 28.757 1.00 96.75 693 HIS A CA 1
ATOM 5636 C C . HIS A 1 693 ? -10.069 -5.338 27.666 1.00 96.75 693 HIS A C 1
ATOM 5638 O O . HIS A 1 693 ? -10.433 -5.605 26.522 1.00 96.75 693 HIS A O 1
ATOM 5644 N N . SER A 1 694 ? -9.755 -4.091 28.032 1.00 94.94 694 SER A N 1
ATOM 5645 C CA . SER A 1 694 ? -9.842 -2.933 27.132 1.00 94.94 694 SER A CA 1
ATOM 5646 C C . SER A 1 694 ? -8.763 -2.924 26.048 1.00 94.94 694 SER A C 1
ATOM 5648 O O . SER A 1 694 ? -8.926 -2.256 25.025 1.00 94.94 694 SER A O 1
ATOM 5650 N N . LEU A 1 695 ? -7.669 -3.662 26.249 1.00 97.81 695 LEU A N 1
ATOM 5651 C CA . LEU A 1 695 ? -6.600 -3.832 25.276 1.00 97.81 695 LEU A CA 1
ATOM 5652 C C . LEU A 1 695 ? -6.544 -5.278 24.789 1.00 97.81 695 LEU A C 1
ATOM 5654 O O . LEU A 1 695 ? -6.599 -6.213 25.586 1.00 97.81 695 LEU A O 1
ATOM 5658 N N . VAL A 1 696 ? -6.375 -5.453 23.480 1.00 97.75 696 VAL A N 1
ATOM 5659 C CA . VAL A 1 696 ? -6.244 -6.763 22.836 1.00 97.75 696 VAL A CA 1
ATOM 5660 C C . VAL A 1 696 ? -4.931 -6.819 22.067 1.00 97.75 696 VAL A C 1
ATOM 5662 O O . VAL A 1 696 ? -4.672 -5.972 21.214 1.00 97.75 696 VAL A O 1
ATOM 5665 N N . LEU A 1 697 ? -4.103 -7.821 22.353 1.00 97.56 697 LEU A N 1
ATOM 5666 C CA . LEU A 1 697 ? -2.875 -8.117 21.617 1.00 97.56 697 LEU A CA 1
ATOM 5667 C C . LEU A 1 697 ? -3.096 -9.340 20.731 1.00 97.56 697 LEU A C 1
ATOM 5669 O O . LEU A 1 697 ? -3.315 -10.431 21.239 1.00 97.56 697 LEU A O 1
ATOM 5673 N N . ILE A 1 698 ? -2.970 -9.187 19.416 1.00 96.38 698 ILE A N 1
ATOM 5674 C CA . ILE A 1 698 ? -2.917 -10.323 18.488 1.00 96.38 698 ILE A CA 1
ATOM 5675 C C . ILE A 1 698 ? -1.452 -10.591 18.153 1.00 96.38 698 ILE A C 1
ATOM 5677 O O . ILE A 1 698 ? -0.751 -9.686 17.693 1.00 96.38 698 ILE A O 1
ATOM 5681 N N . SER A 1 699 ? -0.981 -11.821 18.380 1.00 94.88 699 SER A N 1
ATOM 5682 C CA . SER A 1 699 ? 0.409 -12.194 18.098 1.00 94.88 699 SER A CA 1
ATOM 5683 C C . SER A 1 699 ? 0.541 -13.578 17.463 1.00 94.88 699 SER A C 1
ATOM 5685 O O . SER A 1 699 ? 0.056 -14.571 18.006 1.00 94.88 699 SER A O 1
ATOM 5687 N N . ASP A 1 700 ? 1.291 -13.662 16.365 1.00 91.19 700 ASP A N 1
ATOM 5688 C CA . ASP A 1 700 ? 1.532 -14.903 15.624 1.00 91.19 700 ASP A CA 1
ATOM 5689 C C . ASP A 1 700 ? 2.331 -15.942 16.444 1.00 91.19 700 ASP A C 1
ATOM 5691 O O . ASP A 1 700 ? 3.118 -15.612 17.338 1.00 91.19 700 ASP A O 1
ATOM 5695 N N . SER A 1 701 ? 2.155 -17.230 16.137 1.00 90.19 701 SER A N 1
ATOM 5696 C CA . SER A 1 701 ? 2.797 -18.351 16.850 1.00 90.19 701 SER A CA 1
ATOM 5697 C C . SER A 1 701 ? 4.331 -18.373 16.747 1.00 90.19 701 SER A C 1
ATOM 5699 O O . SER A 1 701 ? 5.008 -18.876 17.642 1.00 90.19 701 SER A O 1
ATOM 5701 N N . GLY A 1 702 ? 4.890 -17.793 15.681 1.00 89.94 702 GLY A N 1
ATOM 5702 C CA . GLY A 1 702 ? 6.334 -17.729 15.431 1.00 89.94 702 GLY A CA 1
ATOM 5703 C C . GLY A 1 702 ? 7.077 -16.619 16.181 1.00 89.94 702 GLY A C 1
ATOM 5704 O O . GLY A 1 702 ? 8.260 -16.413 15.914 1.00 89.94 702 GLY A O 1
ATOM 5705 N N . ILE A 1 703 ? 6.406 -15.868 17.061 1.00 93.81 703 ILE A N 1
ATOM 5706 C CA . ILE A 1 703 ? 6.993 -14.717 17.757 1.00 93.81 703 ILE A CA 1
ATOM 5707 C C . ILE A 1 703 ? 7.473 -15.100 19.151 1.00 93.81 703 ILE A C 1
ATOM 5709 O O . ILE A 1 703 ? 6.701 -15.573 19.981 1.00 93.81 703 ILE A O 1
ATOM 5713 N N . TYR A 1 704 ? 8.748 -14.827 19.407 1.00 95.31 704 TYR A N 1
ATOM 5714 C CA . TYR A 1 704 ? 9.354 -14.837 20.726 1.00 95.31 704 TYR A CA 1
ATOM 5715 C C . TYR A 1 704 ? 9.162 -13.465 21.381 1.00 95.31 704 TYR A C 1
ATOM 5717 O O . TYR A 1 704 ? 9.616 -12.446 20.850 1.00 95.31 704 TYR A O 1
ATOM 5725 N N . MET A 1 705 ? 8.510 -13.429 22.542 1.00 95.25 705 MET A N 1
ATOM 5726 C CA . MET A 1 705 ? 8.212 -12.187 23.251 1.00 95.25 705 MET A CA 1
ATOM 5727 C C . MET A 1 705 ? 9.257 -11.912 24.342 1.00 95.25 705 MET A C 1
ATOM 5729 O O . MET A 1 705 ? 9.570 -12.773 25.160 1.00 95.25 705 MET A O 1
ATOM 5733 N N . LYS A 1 706 ? 9.831 -10.701 24.380 1.00 94.38 706 LYS A N 1
ATOM 5734 C CA . LYS A 1 706 ? 10.710 -10.300 25.497 1.00 94.38 706 LYS A CA 1
ATOM 5735 C C . LYS A 1 706 ? 9.862 -10.060 26.754 1.00 94.38 706 LYS A C 1
ATOM 5737 O O . LYS A 1 706 ? 8.757 -9.539 26.650 1.00 94.38 706 LYS A O 1
ATOM 5742 N N . LYS A 1 707 ? 10.407 -10.350 27.943 1.00 94.81 707 LYS A N 1
ATOM 5743 C CA . LYS A 1 707 ? 9.683 -10.260 29.233 1.00 94.81 707 LYS A CA 1
ATOM 5744 C C . LYS A 1 707 ? 8.955 -8.924 29.456 1.00 94.81 707 LYS A C 1
ATOM 5746 O O . LYS A 1 707 ? 7.821 -8.926 29.913 1.00 94.81 707 LYS A O 1
ATOM 5751 N N . ASN A 1 708 ? 9.581 -7.803 29.093 1.00 94.31 708 ASN A N 1
ATOM 5752 C CA . ASN A 1 708 ? 9.025 -6.454 29.283 1.00 94.31 708 ASN A CA 1
ATOM 5753 C C . ASN A 1 708 ? 8.307 -5.898 28.035 1.00 94.31 708 ASN A C 1
ATOM 5755 O O . ASN A 1 708 ? 7.894 -4.741 28.036 1.00 94.31 708 ASN A O 1
ATOM 5759 N N . ALA A 1 709 ? 8.163 -6.680 26.959 1.00 94.38 709 ALA A N 1
ATOM 5760 C CA . ALA A 1 709 ? 7.630 -6.175 25.694 1.00 94.38 709 ALA A CA 1
ATOM 5761 C C . ALA A 1 709 ? 6.160 -5.751 25.798 1.00 94.38 709 ALA A C 1
ATOM 5763 O O . ALA A 1 709 ? 5.785 -4.734 25.224 1.00 94.38 709 ALA A O 1
ATOM 5764 N N . LEU A 1 710 ? 5.333 -6.476 26.561 1.00 95.75 710 LEU A N 1
ATOM 5765 C CA . LEU A 1 710 ? 3.939 -6.076 26.764 1.00 95.75 710 LEU A CA 1
ATOM 5766 C C . LEU A 1 710 ? 3.846 -4.735 27.504 1.00 95.75 710 LEU A C 1
ATOM 5768 O O . LEU A 1 710 ? 3.120 -3.842 27.072 1.00 95.75 710 LEU A O 1
ATOM 5772 N N . THR A 1 711 ? 4.631 -4.570 28.570 1.00 95.88 711 THR A N 1
ATOM 5773 C CA . THR A 1 711 ? 4.739 -3.314 29.324 1.00 95.88 711 THR A CA 1
ATOM 5774 C C . THR A 1 711 ? 5.160 -2.161 28.419 1.00 95.88 711 THR A C 1
ATOM 5776 O O . THR A 1 711 ? 4.538 -1.103 28.448 1.00 95.88 711 THR A O 1
ATOM 5779 N N . ASP A 1 712 ? 6.151 -2.386 27.554 1.00 95.25 712 ASP A N 1
ATOM 5780 C CA . ASP A 1 712 ? 6.610 -1.408 26.568 1.00 95.25 712 ASP A CA 1
ATOM 5781 C C . ASP A 1 712 ? 5.527 -1.033 25.542 1.00 95.25 712 ASP A C 1
ATOM 5783 O O . ASP A 1 712 ? 5.297 0.146 25.260 1.00 95.25 712 ASP A O 1
ATOM 5787 N N . MET A 1 713 ? 4.804 -2.025 25.015 1.00 95.62 713 MET A N 1
ATOM 5788 C CA . MET A 1 713 ? 3.711 -1.788 24.074 1.00 95.62 713 MET A CA 1
ATOM 5789 C C . MET A 1 713 ? 2.569 -0.995 24.719 1.00 95.62 713 MET A C 1
ATOM 5791 O O . MET A 1 713 ? 2.040 -0.073 24.097 1.00 95.62 713 MET A O 1
ATOM 5795 N N . VAL A 1 714 ? 2.217 -1.305 25.970 1.00 96.38 714 VAL A N 1
ATOM 5796 C CA . VAL A 1 714 ? 1.212 -0.548 26.728 1.00 96.38 714 VAL A CA 1
ATOM 5797 C C . VAL A 1 714 ? 1.715 0.865 27.046 1.00 96.38 714 VAL A C 1
ATOM 5799 O O . VAL A 1 714 ? 0.942 1.812 26.926 1.00 96.38 714 VAL A O 1
ATOM 5802 N N . ALA A 1 715 ? 3.004 1.052 27.347 1.00 94.69 715 ALA A N 1
ATOM 5803 C CA . ALA A 1 715 ? 3.597 2.382 27.547 1.00 94.69 715 ALA A CA 1
ATOM 5804 C C . ALA A 1 715 ? 3.486 3.253 26.288 1.00 94.69 715 ALA A C 1
ATOM 5806 O O . ALA A 1 715 ? 3.230 4.455 26.362 1.00 94.69 715 ALA A O 1
ATOM 5807 N N . CYS A 1 716 ? 3.617 2.634 25.114 1.00 93.88 716 CYS A N 1
ATOM 5808 C CA . CYS A 1 716 ? 3.436 3.303 23.830 1.00 93.88 716 CYS A CA 1
ATOM 5809 C C . CYS A 1 716 ? 1.962 3.608 23.497 1.00 93.88 716 CYS A C 1
ATOM 5811 O O . CYS A 1 716 ? 1.702 4.368 22.562 1.00 93.88 716 CYS A O 1
ATOM 5813 N N . MET A 1 717 ? 0.993 3.054 24.235 1.00 94.25 717 MET A N 1
ATOM 5814 C CA . MET A 1 717 ? -0.444 3.230 24.005 1.00 94.25 717 MET A CA 1
ATOM 5815 C C . MET A 1 717 ? -0.952 4.565 24.585 1.00 94.25 717 MET A C 1
ATOM 5817 O O . MET A 1 717 ? -1.702 4.623 25.561 1.00 94.25 717 MET A O 1
ATOM 5821 N N . GLY A 1 718 ? -0.541 5.672 23.960 1.00 91.94 718 GLY A N 1
ATOM 5822 C CA . GLY A 1 718 ? -0.964 7.028 24.327 1.00 91.94 718 GLY A CA 1
ATOM 5823 C C . GLY A 1 718 ? -2.458 7.314 24.091 1.00 91.94 718 GLY A C 1
ATOM 5824 O O . GLY A 1 718 ? -3.190 6.511 23.509 1.00 91.94 718 GLY A O 1
ATOM 5825 N N . LYS A 1 719 ? -2.919 8.505 24.505 1.00 92.31 719 LYS A N 1
ATOM 5826 C CA . LYS A 1 719 ? -4.338 8.920 24.413 1.00 92.31 719 LYS A CA 1
ATOM 5827 C C . LYS A 1 719 ? -4.908 8.934 22.991 1.00 92.31 719 LYS A C 1
ATOM 5829 O O . LYS A 1 719 ? -6.092 8.690 22.842 1.00 92.31 719 LYS A O 1
ATOM 5834 N N . ASN A 1 720 ? -4.074 9.196 21.979 1.00 94.19 720 ASN A N 1
ATOM 5835 C CA . ASN A 1 720 ? -4.475 9.304 20.565 1.00 94.19 720 ASN A CA 1
ATOM 5836 C C . ASN A 1 720 ? -3.981 8.116 19.716 1.00 94.19 720 ASN A C 1
ATOM 5838 O O . ASN A 1 720 ? -4.001 8.170 18.485 1.00 94.19 720 ASN A O 1
ATOM 5842 N N . ILE A 1 721 ? -3.466 7.069 20.366 1.00 95.19 721 ILE A N 1
ATOM 5843 C CA . ILE A 1 721 ? -2.935 5.868 19.720 1.00 95.19 721 ILE A CA 1
ATOM 5844 C C . ILE A 1 721 ? -3.929 4.739 19.975 1.00 95.19 721 ILE A C 1
ATOM 5846 O O . ILE A 1 721 ? -4.328 4.523 21.119 1.00 95.19 721 ILE A O 1
ATOM 5850 N N . ALA A 1 722 ? -4.332 4.043 18.913 1.00 95.75 722 ALA A N 1
ATOM 5851 C CA . ALA A 1 722 ? -5.205 2.866 19.003 1.00 95.75 722 ALA A CA 1
ATOM 5852 C C . ALA A 1 722 ? -4.532 1.579 18.513 1.00 95.75 722 ALA A C 1
ATOM 5854 O O . ALA A 1 722 ? -5.110 0.506 18.657 1.00 95.75 722 ALA A O 1
ATOM 5855 N N . LEU A 1 723 ? -3.326 1.683 17.945 1.00 95.88 723 LEU A N 1
ATOM 5856 C CA . LEU A 1 723 ? -2.543 0.553 17.460 1.00 95.88 723 LEU A CA 1
ATOM 5857 C C . LEU A 1 723 ? -1.069 0.736 17.812 1.00 95.88 723 LEU A C 1
ATOM 5859 O O . LEU A 1 723 ? -0.435 1.706 17.390 1.00 95.88 723 LEU A O 1
ATOM 5863 N N . VAL A 1 724 ? -0.514 -0.229 18.533 1.00 95.50 724 VAL A N 1
ATOM 5864 C CA . VAL A 1 724 ? 0.920 -0.352 18.783 1.00 95.50 724 VAL A CA 1
ATOM 5865 C C . VAL A 1 724 ? 1.406 -1.644 18.146 1.00 95.50 724 VAL A C 1
ATOM 5867 O O . VAL A 1 724 ? 0.905 -2.728 18.429 1.00 95.50 724 VAL A O 1
ATOM 5870 N N . THR A 1 725 ? 2.397 -1.519 17.277 1.00 95.19 725 THR A N 1
ATOM 5871 C CA . THR A 1 725 ? 3.049 -2.641 16.594 1.00 95.19 725 THR A CA 1
ATOM 5872 C C . THR A 1 725 ? 4.489 -2.764 17.068 1.00 95.19 725 THR A C 1
ATOM 5874 O O . THR A 1 725 ? 5.022 -1.852 17.698 1.00 95.19 725 THR A O 1
ATOM 5877 N N . GLN A 1 726 ? 5.154 -3.864 16.747 1.00 94.38 726 GLN A N 1
ATOM 5878 C CA . GLN A 1 726 ? 6.589 -4.020 16.979 1.00 94.38 726 GLN A CA 1
ATOM 5879 C C . GLN A 1 726 ? 7.313 -4.120 15.638 1.00 94.38 726 GLN A C 1
ATOM 5881 O O . GLN A 1 726 ? 6.791 -4.746 14.720 1.00 94.38 726 GLN A O 1
ATOM 5886 N N . GLN A 1 727 ? 8.514 -3.540 15.525 1.00 93.81 727 GLN A N 1
ATOM 5887 C CA . GLN A 1 727 ? 9.369 -3.714 14.344 1.00 93.81 727 GLN A CA 1
ATOM 5888 C C . GLN A 1 727 ? 9.630 -5.212 14.120 1.00 93.81 727 GLN A C 1
ATOM 5890 O O . GLN A 1 727 ? 10.219 -5.844 15.001 1.00 93.81 727 GLN A O 1
ATOM 5895 N N . PRO A 1 728 ? 9.235 -5.794 12.974 1.00 93.81 728 PRO A N 1
ATOM 5896 C CA . PRO A 1 728 ? 9.572 -7.174 12.662 1.00 93.81 728 PRO A CA 1
ATOM 5897 C C . PRO A 1 728 ? 11.078 -7.371 12.584 1.00 93.81 728 PRO A C 1
ATOM 5899 O O . PRO A 1 728 ? 11.775 -6.632 11.884 1.00 93.81 728 PRO A O 1
ATOM 5902 N N . TYR A 1 729 ? 11.570 -8.382 13.289 1.00 94.38 729 TYR A N 1
ATOM 5903 C CA . TYR A 1 729 ? 12.968 -8.774 13.252 1.00 94.38 729 TYR A CA 1
ATOM 5904 C C . TYR A 1 729 ? 13.131 -10.275 13.508 1.00 94.38 729 TYR A C 1
ATOM 5906 O O . TYR A 1 729 ? 12.142 -10.992 13.664 1.00 94.38 729 TYR A O 1
ATOM 5914 N N . CYS A 1 730 ? 14.364 -10.772 13.513 1.00 93.06 730 CYS A N 1
ATOM 5915 C CA . CYS A 1 730 ? 14.674 -12.185 13.711 1.00 93.06 730 CYS A CA 1
ATOM 5916 C C . CYS A 1 730 ? 15.307 -12.404 15.086 1.00 93.06 730 CYS A C 1
ATOM 5918 O O . CYS A 1 730 ? 16.200 -11.658 15.481 1.00 93.06 730 CYS A O 1
ATOM 5920 N N . LYS A 1 731 ? 14.894 -13.463 15.788 1.00 91.88 731 LYS A N 1
ATOM 5921 C CA . LYS A 1 731 ? 15.693 -14.017 16.883 1.00 91.88 731 LYS A CA 1
ATOM 5922 C C . LYS A 1 731 ? 16.957 -14.655 16.307 1.00 91.88 731 LYS A C 1
ATOM 5924 O O . LYS A 1 731 ? 16.940 -15.157 15.178 1.00 91.88 731 LYS A O 1
ATOM 5929 N N . ASP A 1 732 ? 18.028 -14.644 17.092 1.00 89.44 732 ASP A N 1
ATOM 5930 C CA . ASP A 1 732 ? 19.260 -15.349 16.762 1.00 89.44 732 ASP A CA 1
ATOM 5931 C C . ASP A 1 732 ? 19.006 -16.832 16.508 1.00 89.44 732 ASP A C 1
ATOM 5933 O O . ASP A 1 732 ? 18.497 -17.558 17.362 1.00 89.44 732 ASP A O 1
ATOM 5937 N N . ARG A 1 733 ? 19.350 -17.251 15.290 1.00 87.19 733 ARG A N 1
ATOM 5938 C CA . ARG A 1 733 ? 19.262 -18.618 14.780 1.00 87.19 733 ARG A CA 1
ATOM 5939 C C . ARG A 1 733 ? 20.506 -18.880 13.936 1.00 87.19 733 ARG A C 1
ATOM 5941 O O . ARG A 1 733 ? 21.045 -17.957 13.325 1.00 87.19 733 ARG A O 1
ATOM 5948 N N . SER A 1 734 ? 20.952 -20.129 13.901 1.00 84.75 734 SER A N 1
ATOM 5949 C CA . SER A 1 734 ? 22.109 -20.544 13.112 1.00 84.75 734 SER A CA 1
ATOM 5950 C C . SER A 1 734 ? 21.746 -20.776 11.640 1.00 84.75 734 SER A C 1
ATOM 5952 O O . SER A 1 734 ? 20.600 -21.062 11.290 1.00 84.75 734 SER A O 1
ATOM 5954 N N . GLY A 1 735 ? 22.751 -20.670 10.768 1.00 87.50 735 GLY A N 1
ATOM 5955 C CA . GLY A 1 735 ? 22.641 -21.012 9.351 1.00 87.50 735 GLY A CA 1
ATOM 5956 C C . GLY A 1 735 ? 22.457 -19.819 8.410 1.00 87.50 735 GLY A C 1
ATOM 5957 O O . GLY A 1 735 ? 21.962 -18.751 8.772 1.00 87.50 735 GLY A O 1
ATOM 5958 N N . PHE A 1 736 ? 22.854 -20.026 7.155 1.00 90.12 736 PHE A N 1
ATOM 5959 C CA . PHE A 1 736 ? 22.873 -18.986 6.124 1.00 90.12 736 PHE A CA 1
ATOM 5960 C C . PHE A 1 736 ? 21.474 -18.439 5.799 1.00 90.12 736 PHE A C 1
ATOM 5962 O O . PHE A 1 736 ? 21.305 -17.233 5.643 1.00 90.12 736 PHE A O 1
ATOM 5969 N N . ALA A 1 737 ? 20.451 -19.302 5.757 1.00 90.56 737 ALA A N 1
ATOM 5970 C CA . ALA A 1 737 ? 19.068 -18.877 5.530 1.00 90.56 737 ALA A CA 1
ATOM 5971 C C . ALA A 1 737 ? 18.564 -17.950 6.651 1.00 90.56 737 ALA A C 1
ATOM 5973 O O . ALA A 1 737 ? 17.984 -16.907 6.366 1.00 90.56 737 ALA A O 1
ATOM 5974 N N . ALA A 1 738 ? 18.860 -18.265 7.917 1.00 90.44 738 ALA A N 1
ATOM 5975 C CA . ALA A 1 738 ? 18.498 -17.413 9.049 1.00 90.44 738 ALA A CA 1
ATOM 5976 C C . ALA A 1 738 ? 19.188 -16.039 8.991 1.00 90.44 738 ALA A C 1
ATOM 5978 O O . ALA A 1 738 ? 18.551 -15.014 9.248 1.00 90.44 738 ALA A O 1
ATOM 5979 N N . ALA A 1 739 ? 20.471 -16.011 8.613 1.00 92.56 739 ALA A N 1
ATOM 5980 C CA . ALA A 1 739 ? 21.212 -14.770 8.409 1.00 92.56 739 ALA A CA 1
ATOM 5981 C C . ALA A 1 739 ? 20.625 -13.940 7.251 1.00 92.56 739 ALA A C 1
ATOM 5983 O O . ALA A 1 739 ? 20.470 -12.727 7.383 1.00 92.56 739 ALA A O 1
ATOM 5984 N N . PHE A 1 740 ? 20.213 -14.588 6.156 1.00 93.75 740 PHE A N 1
ATOM 5985 C CA . PHE A 1 740 ? 19.535 -13.936 5.033 1.00 93.75 740 PHE A CA 1
ATOM 5986 C C . PHE A 1 740 ? 18.212 -13.273 5.448 1.00 93.75 740 PHE A C 1
ATOM 5988 O O . PHE A 1 740 ? 17.975 -12.108 5.121 1.00 93.75 740 PHE A O 1
ATOM 5995 N N . GLU A 1 741 ? 17.375 -13.968 6.228 1.00 92.94 741 GLU A N 1
ATOM 5996 C CA . GLU A 1 741 ? 16.143 -13.382 6.776 1.00 92.94 741 GLU A CA 1
ATOM 5997 C C . GLU A 1 741 ? 16.441 -12.183 7.682 1.00 92.94 741 GLU A C 1
ATOM 5999 O O . GLU A 1 741 ? 15.763 -11.156 7.602 1.00 92.94 741 GLU A O 1
ATOM 6004 N N . LYS A 1 742 ? 17.467 -12.300 8.538 1.00 93.81 742 LYS A N 1
ATOM 6005 C CA . LYS A 1 742 ? 17.897 -11.220 9.432 1.00 93.81 742 LYS A CA 1
ATOM 6006 C C . LYS A 1 742 ? 18.311 -9.977 8.641 1.00 93.81 742 LYS A C 1
ATOM 6008 O O . LYS A 1 742 ? 17.852 -8.884 8.969 1.00 93.81 742 LYS A O 1
ATOM 6013 N N . VAL A 1 743 ? 19.088 -10.141 7.565 1.00 95.38 743 VAL A N 1
ATOM 6014 C CA . VAL A 1 743 ? 19.440 -9.037 6.659 1.00 95.38 743 VAL A CA 1
ATOM 6015 C C . VAL A 1 743 ? 18.178 -8.410 6.070 1.00 95.38 743 VAL A C 1
ATOM 6017 O O . VAL A 1 743 ? 18.006 -7.207 6.202 1.00 95.38 743 VAL A O 1
ATOM 6020 N N . TYR A 1 744 ? 17.240 -9.186 5.518 1.00 94.50 744 TYR A N 1
ATOM 6021 C CA . TYR A 1 744 ? 15.998 -8.629 4.959 1.00 94.50 744 TYR A CA 1
ATOM 6022 C C . TYR A 1 744 ? 15.199 -7.780 5.967 1.00 94.50 744 TYR A C 1
ATOM 6024 O O . TYR A 1 744 ? 14.763 -6.671 5.635 1.00 94.50 744 TYR A O 1
ATOM 6032 N N . PHE A 1 745 ? 14.992 -8.294 7.187 1.00 94.00 745 PHE A N 1
ATOM 6033 C CA . PHE A 1 745 ? 14.212 -7.595 8.211 1.00 94.00 745 PHE A CA 1
ATOM 6034 C C . PHE A 1 745 ? 14.949 -6.400 8.821 1.00 94.00 745 PHE A C 1
ATOM 6036 O O . PHE A 1 745 ? 14.288 -5.437 9.205 1.00 94.00 745 PHE A O 1
ATOM 6043 N N . GLY A 1 746 ? 16.281 -6.449 8.889 1.00 94.94 746 GLY A N 1
ATOM 6044 C CA . GLY A 1 746 ? 17.120 -5.371 9.414 1.00 94.94 746 GLY A CA 1
ATOM 6045 C C . GLY A 1 746 ? 17.476 -4.278 8.407 1.00 94.94 746 GLY A C 1
ATOM 6046 O O . GLY A 1 746 ? 17.875 -3.198 8.827 1.00 94.94 746 GLY A O 1
ATOM 6047 N N . THR A 1 747 ? 17.308 -4.525 7.103 1.00 95.56 747 THR A N 1
ATOM 6048 C CA . THR A 1 747 ? 17.620 -3.557 6.040 1.00 95.56 747 THR A CA 1
ATOM 6049 C C . THR A 1 747 ? 16.347 -3.030 5.376 1.00 95.56 747 THR A C 1
ATOM 6051 O O . THR A 1 747 ? 15.630 -2.216 5.960 1.00 95.56 747 THR A O 1
ATOM 6054 N N . GLY A 1 748 ? 16.002 -3.504 4.177 1.00 91.38 748 GLY A N 1
ATOM 6055 C CA . GLY A 1 748 ? 14.941 -2.924 3.358 1.00 91.38 748 GLY A CA 1
ATOM 6056 C C . GLY A 1 748 ? 13.557 -2.931 4.009 1.00 91.38 748 GLY A C 1
ATOM 6057 O O . GLY A 1 748 ? 12.804 -1.976 3.822 1.00 91.38 748 GLY A O 1
ATOM 6058 N N . HIS A 1 749 ? 13.228 -3.944 4.822 1.00 92.88 749 HIS A N 1
ATOM 6059 C CA . HIS A 1 749 ? 11.972 -3.936 5.576 1.00 92.88 749 HIS A CA 1
ATOM 6060 C C . HIS A 1 749 ? 11.994 -2.898 6.710 1.00 92.88 749 HIS A C 1
ATOM 6062 O O . HIS A 1 749 ? 11.064 -2.102 6.823 1.00 92.88 749 HIS A O 1
ATOM 6068 N N . ALA A 1 750 ? 13.046 -2.869 7.539 1.00 94.56 750 ALA A N 1
ATOM 6069 C CA . ALA A 1 750 ? 13.189 -1.877 8.610 1.00 94.56 750 ALA A CA 1
ATOM 6070 C C . ALA A 1 750 ? 13.187 -0.444 8.074 1.00 94.56 750 ALA A C 1
ATOM 6072 O O . ALA A 1 750 ? 12.546 0.421 8.666 1.00 94.56 750 ALA A O 1
ATOM 6073 N N . ARG A 1 751 ? 13.838 -0.205 6.931 1.00 94.56 751 ARG A N 1
ATOM 6074 C CA . ARG A 1 751 ? 13.913 1.107 6.282 1.00 94.56 751 ARG A CA 1
ATOM 6075 C C . ARG A 1 751 ? 12.516 1.674 6.038 1.00 94.56 751 ARG A C 1
ATOM 6077 O O . ARG A 1 751 ? 12.154 2.705 6.595 1.00 94.56 751 ARG A O 1
ATOM 6084 N N . ILE A 1 752 ? 11.679 0.971 5.278 1.00 91.12 752 ILE A N 1
ATOM 6085 C CA . ILE A 1 752 ? 10.342 1.492 4.967 1.00 91.12 752 ILE A CA 1
ATOM 6086 C C . ILE A 1 752 ? 9.418 1.514 6.194 1.00 91.12 752 ILE A C 1
ATOM 6088 O O . ILE A 1 752 ? 8.622 2.438 6.343 1.00 91.12 752 ILE A O 1
ATOM 6092 N N . TYR A 1 753 ? 9.550 0.541 7.100 1.00 93.00 753 TYR A N 1
ATOM 6093 C CA . TYR A 1 753 ? 8.704 0.425 8.288 1.00 93.00 753 TYR A CA 1
ATOM 6094 C C . TYR A 1 753 ? 8.947 1.560 9.295 1.00 93.00 753 TYR A C 1
ATOM 6096 O O . TYR A 1 753 ? 8.002 2.198 9.768 1.00 93.00 753 TYR A O 1
ATOM 6104 N N . LEU A 1 754 ? 10.218 1.861 9.582 1.00 94.25 754 LEU A N 1
ATOM 6105 C CA . LEU A 1 754 ? 10.621 2.933 10.493 1.00 94.25 754 LEU A CA 1
ATOM 6106 C C . LEU A 1 754 ? 10.341 4.312 9.894 1.00 94.25 754 LEU A C 1
ATOM 6108 O O . LEU A 1 754 ? 9.752 5.154 10.576 1.00 94.25 754 LEU A O 1
ATOM 6112 N N . ALA A 1 755 ? 10.692 4.538 8.620 1.00 93.12 755 ALA A N 1
ATOM 6113 C CA . ALA A 1 755 ? 10.318 5.771 7.928 1.00 93.12 755 ALA A CA 1
ATOM 6114 C C . ALA A 1 755 ? 8.797 5.959 7.913 1.00 93.12 755 ALA A C 1
ATOM 6116 O O . ALA A 1 755 ? 8.317 7.068 8.145 1.00 93.12 755 ALA A O 1
ATOM 6117 N N . GLY A 1 756 ? 8.036 4.881 7.705 1.00 90.31 756 GLY A N 1
ATOM 6118 C CA . GLY A 1 756 ? 6.582 4.933 7.666 1.00 90.31 756 GLY A CA 1
ATOM 6119 C C . GLY A 1 756 ? 5.929 5.317 8.967 1.00 90.31 756 GLY A C 1
ATOM 6120 O O . GLY A 1 756 ? 5.051 6.181 8.981 1.00 90.31 756 GLY A O 1
ATOM 6121 N N . ASN A 1 757 ? 6.417 4.781 10.080 1.00 91.88 757 ASN A N 1
ATOM 6122 C CA . ASN A 1 757 ? 5.928 5.225 11.371 1.00 91.88 757 ASN A CA 1
ATOM 6123 C C . ASN A 1 757 ? 6.353 6.662 11.697 1.00 91.88 757 ASN A C 1
ATOM 6125 O O . ASN A 1 757 ? 5.536 7.431 12.204 1.00 91.88 757 ASN A O 1
ATOM 6129 N N . CYS A 1 758 ? 7.582 7.057 11.352 1.00 92.94 758 CYS A N 1
ATOM 6130 C CA . CYS A 1 758 ? 8.053 8.429 11.542 1.00 92.94 758 CYS A CA 1
ATOM 6131 C C . CYS A 1 758 ? 7.189 9.444 10.770 1.00 92.94 758 CYS A C 1
ATOM 6133 O O . CYS A 1 758 ? 6.758 10.448 11.334 1.00 92.94 758 CYS A O 1
ATOM 6135 N N . LEU A 1 759 ? 6.864 9.135 9.512 1.00 92.25 759 LEU A N 1
ATOM 6136 C CA . LEU A 1 759 ? 6.030 9.954 8.626 1.00 92.25 759 LEU A CA 1
ATOM 6137 C C . LEU A 1 759 ? 4.519 9.733 8.816 1.00 92.25 759 LEU A C 1
ATOM 6139 O O . LEU A 1 759 ? 3.720 10.347 8.113 1.00 92.25 759 LEU A O 1
ATOM 6143 N N . GLN A 1 760 ? 4.122 8.883 9.769 1.00 88.00 760 GLN A N 1
ATOM 6144 C CA . GLN A 1 760 ? 2.730 8.578 10.116 1.00 88.00 760 GLN A CA 1
ATOM 6145 C C . GLN A 1 760 ? 1.888 8.012 8.955 1.00 88.00 760 GLN A C 1
ATOM 6147 O O . GLN A 1 760 ? 0.671 8.206 8.927 1.00 88.00 760 GLN A O 1
ATOM 6152 N N . PHE A 1 761 ? 2.497 7.269 8.021 1.00 83.12 761 PHE A N 1
ATOM 6153 C CA . PHE A 1 761 ? 1.738 6.468 7.056 1.00 83.12 761 PHE A CA 1
ATOM 6154 C C . PHE A 1 761 ? 1.537 5.033 7.554 1.00 83.12 761 PHE A C 1
ATOM 6156 O O . PHE A 1 761 ? 2.398 4.444 8.209 1.00 83.12 761 PHE A O 1
ATOM 6163 N N . THR A 1 762 ? 0.367 4.460 7.266 1.00 81.25 762 THR A N 1
ATOM 6164 C CA . THR A 1 762 ? -0.033 3.142 7.774 1.00 81.25 762 THR A CA 1
ATOM 6165 C C . THR A 1 762 ? 0.850 2.032 7.199 1.00 81.25 762 THR A C 1
ATOM 6167 O O . THR A 1 762 ? 0.708 1.658 6.037 1.00 81.25 762 THR A O 1
ATOM 6170 N N . CYS A 1 763 ? 1.724 1.481 8.042 1.00 75.56 763 CYS A N 1
ATOM 6171 C CA . CYS A 1 763 ? 2.611 0.349 7.744 1.00 75.56 763 CYS A CA 1
ATOM 6172 C C . CYS A 1 763 ? 2.399 -0.826 8.698 1.00 75.56 763 CYS A C 1
ATOM 6174 O O . CYS A 1 763 ? 3.353 -1.493 9.076 1.00 75.56 763 CYS A O 1
ATOM 6176 N N . SER A 1 764 ? 1.179 -1.058 9.167 1.00 79.38 764 SER A N 1
ATOM 6177 C CA . SER A 1 764 ? 0.932 -2.093 10.171 1.00 79.38 764 SER A CA 1
ATOM 6178 C C . SER A 1 764 ? 1.272 -3.484 9.632 1.00 79.38 764 SER A C 1
ATOM 6180 O O . SER A 1 764 ? 0.779 -3.867 8.572 1.00 79.38 764 SER A O 1
ATOM 6182 N N . THR A 1 765 ? 2.100 -4.231 10.369 1.00 77.81 765 THR A N 1
ATOM 6183 C CA . THR A 1 765 ? 2.414 -5.640 10.082 1.00 77.81 765 THR A CA 1
ATOM 6184 C C . THR A 1 765 ? 2.022 -6.520 11.272 1.00 77.81 765 THR A C 1
ATOM 6186 O O . THR A 1 765 ? 2.231 -6.171 12.434 1.00 77.81 765 THR A O 1
ATOM 6189 N N . GLY A 1 766 ? 1.411 -7.660 10.975 1.00 60.28 766 GLY A N 1
ATOM 6190 C CA . GLY A 1 766 ? 0.525 -8.428 11.852 1.00 60.28 766 GLY A CA 1
ATOM 6191 C C . GLY A 1 766 ? 1.181 -9.463 12.735 1.00 60.28 766 GLY A C 1
ATOM 6192 O O . GLY A 1 766 ? 0.494 -10.346 13.237 1.00 60.28 766 GLY A O 1
ATOM 6193 N N . MET A 1 767 ? 2.494 -9.373 12.924 1.00 86.00 767 MET A N 1
ATOM 6194 C CA . MET A 1 767 ? 3.217 -10.323 13.768 1.00 86.00 767 MET A CA 1
ATOM 6195 C C . MET A 1 767 ? 2.868 -10.147 15.249 1.00 86.00 767 MET A C 1
ATOM 6197 O O . MET A 1 767 ? 2.758 -11.121 15.992 1.00 86.00 767 MET A O 1
ATOM 6201 N N . SER A 1 768 ? 2.716 -8.892 15.678 1.00 92.19 768 SER A N 1
ATOM 6202 C CA . SER A 1 768 ? 2.394 -8.509 17.052 1.00 92.19 768 SER A CA 1
ATOM 6203 C C . SER A 1 768 ? 1.756 -7.120 17.050 1.00 92.19 768 SER A C 1
ATOM 6205 O O . SER A 1 768 ? 2.417 -6.126 16.737 1.00 92.19 768 SER A O 1
ATOM 6207 N N . SER A 1 769 ? 0.451 -7.056 17.318 1.00 94.94 769 SER A N 1
ATOM 6208 C CA . SER A 1 769 ? -0.357 -5.833 17.245 1.00 94.94 769 SER A CA 1
ATOM 6209 C C . SER A 1 769 ? -1.240 -5.689 18.482 1.00 94.94 769 SER A C 1
ATOM 6211 O O . SER A 1 769 ? -2.179 -6.461 18.666 1.00 94.94 769 SER A O 1
ATOM 6213 N N . LEU A 1 770 ? -0.939 -4.694 19.319 1.00 97.12 770 LEU A N 1
ATOM 6214 C CA . LEU A 1 770 ? -1.740 -4.296 20.478 1.00 97.12 770 LEU A CA 1
ATOM 6215 C C . LEU A 1 770 ? -2.721 -3.201 20.061 1.00 97.12 770 LEU A C 1
ATOM 6217 O O . LEU A 1 770 ? -2.315 -2.187 19.493 1.00 97.12 770 LEU A O 1
ATOM 6221 N N . MET A 1 771 ? -3.999 -3.385 20.366 1.00 97.12 771 MET A N 1
ATOM 6222 C CA . MET A 1 771 ? -5.083 -2.497 19.957 1.00 97.12 771 MET A CA 1
ATOM 6223 C C . MET A 1 771 ? -6.016 -2.177 21.117 1.00 97.12 771 MET A C 1
ATOM 6225 O O . MET A 1 771 ? -6.127 -2.941 22.075 1.00 97.12 771 MET A O 1
ATOM 6229 N N . ARG A 1 772 ? -6.716 -1.050 21.004 1.00 97.31 772 ARG A N 1
ATOM 6230 C CA . ARG A 1 772 ? -7.854 -0.720 21.866 1.00 97.31 772 ARG A CA 1
ATOM 6231 C C . ARG A 1 772 ? -9.092 -1.476 21.386 1.00 97.31 772 ARG A C 1
ATOM 6233 O O . ARG A 1 772 ? -9.463 -1.348 20.219 1.00 97.31 772 ARG A O 1
ATOM 6240 N N . LYS A 1 773 ? -9.688 -2.289 22.259 1.00 97.12 773 LYS A N 1
ATOM 6241 C CA . LYS A 1 773 ? -10.804 -3.177 21.903 1.00 97.12 773 LYS A CA 1
ATOM 6242 C C . LYS A 1 773 ? -12.058 -2.391 21.529 1.00 97.12 773 LYS A C 1
ATOM 6244 O O . LYS A 1 773 ? -12.650 -2.660 20.495 1.00 97.12 773 LYS A O 1
ATOM 6249 N N . ASP A 1 774 ? -12.406 -1.390 22.329 1.00 96.06 774 ASP A N 1
ATOM 6250 C CA . ASP A 1 774 ? -13.522 -0.469 22.090 1.00 96.06 774 ASP A CA 1
ATOM 6251 C C . ASP A 1 774 ? -13.424 0.218 20.718 1.00 96.06 774 ASP A C 1
ATOM 6253 O O . ASP A 1 774 ? -14.366 0.180 19.930 1.00 96.06 774 ASP A O 1
ATOM 6257 N N . VAL A 1 775 ? -12.251 0.753 20.372 1.00 96.44 775 VAL A N 1
ATOM 6258 C CA . VAL A 1 775 ? -12.020 1.406 19.073 1.00 96.44 775 VAL A CA 1
ATOM 6259 C C . VAL A 1 775 ? -12.085 0.405 17.912 1.00 96.44 775 VAL A C 1
ATOM 6261 O O . VAL A 1 775 ? -12.563 0.729 16.820 1.00 96.44 775 VAL A O 1
ATOM 6264 N N . LEU A 1 776 ? -11.598 -0.821 18.116 1.00 95.94 776 LEU A N 1
ATOM 6265 C CA . LEU A 1 776 ? -11.692 -1.876 17.110 1.00 95.94 776 LEU A CA 1
ATOM 6266 C C . LEU A 1 776 ? -13.145 -2.342 16.916 1.00 95.94 776 LEU A C 1
ATOM 6268 O O . LEU A 1 776 ? -13.566 -2.558 15.778 1.00 95.94 776 LEU A O 1
ATOM 6272 N N . ASP A 1 777 ? -13.931 -2.410 17.991 1.00 96.44 777 ASP A N 1
ATOM 6273 C CA . ASP A 1 777 ? -15.369 -2.694 17.964 1.00 96.44 777 ASP A CA 1
ATOM 6274 C C . ASP A 1 777 ? -16.140 -1.588 17.214 1.00 96.44 777 ASP A C 1
ATOM 6276 O O . ASP A 1 777 ? -16.965 -1.895 16.352 1.00 96.44 777 ASP A O 1
ATOM 6280 N N . GLU A 1 778 ? -15.786 -0.308 17.394 1.00 95.19 778 GLU A N 1
ATOM 6281 C CA . GLU A 1 778 ? -16.319 0.816 16.594 1.00 95.19 778 GLU A CA 1
ATOM 6282 C C . GLU A 1 778 ? -15.989 0.730 15.089 1.00 95.19 778 GLU A C 1
ATOM 6284 O O . GLU A 1 778 ? -16.644 1.373 14.255 1.00 95.19 778 GLU A O 1
ATOM 6289 N N . CYS A 1 779 ? -14.958 -0.038 14.726 1.00 94.25 779 CYS A N 1
ATOM 6290 C CA . CYS A 1 779 ? -14.596 -0.345 13.340 1.00 94.25 779 CYS A CA 1
ATOM 6291 C C . CYS A 1 779 ? -15.308 -1.601 12.799 1.00 94.25 779 CYS A C 1
ATOM 6293 O O . CYS A 1 779 ? -15.020 -2.021 11.677 1.00 94.25 779 CYS A O 1
ATOM 6295 N N . GLY A 1 780 ? -16.239 -2.180 13.565 1.00 93.56 780 GLY A N 1
ATOM 6296 C CA . GLY A 1 780 ? -16.987 -3.393 13.231 1.00 93.56 780 GLY A CA 1
ATOM 6297 C C . GLY A 1 780 ? -16.406 -4.681 13.826 1.00 93.56 780 GLY A C 1
ATOM 6298 O O . GLY A 1 780 ? -16.860 -5.766 13.457 1.00 93.56 780 GLY A O 1
ATOM 6299 N N . GLY A 1 781 ? -15.411 -4.578 14.716 1.00 94.12 781 GLY A N 1
ATOM 6300 C CA . GLY A 1 781 ? -14.686 -5.711 15.295 1.00 94.12 781 GLY A CA 1
ATOM 6301 C C . GLY A 1 781 ? -13.820 -6.451 14.270 1.00 94.12 781 GLY A C 1
ATOM 6302 O O . GLY A 1 781 ? -13.794 -6.115 13.083 1.00 94.12 781 GLY A O 1
ATOM 6303 N N . ILE A 1 782 ? -13.115 -7.507 14.695 1.00 95.44 782 ILE A N 1
ATOM 6304 C CA . ILE A 1 782 ? -12.221 -8.250 13.784 1.00 95.44 782 ILE A CA 1
ATOM 6305 C C . ILE A 1 782 ? -12.963 -8.918 12.611 1.00 95.44 782 ILE A C 1
ATOM 6307 O O . ILE A 1 782 ? -12.382 -9.103 11.542 1.00 95.44 782 ILE A O 1
ATOM 6311 N N . GLN A 1 783 ? -14.261 -9.208 12.763 1.00 95.81 783 GLN A N 1
ATOM 6312 C CA . GLN A 1 783 ? -15.102 -9.783 11.707 1.00 95.81 783 GLN A CA 1
ATOM 6313 C C . GLN A 1 783 ? -15.188 -8.899 10.453 1.00 95.81 783 GLN A C 1
ATOM 6315 O O . GLN A 1 783 ? -15.228 -9.425 9.344 1.00 95.81 783 GLN A O 1
ATOM 6320 N N . ALA A 1 784 ? -15.136 -7.566 10.586 1.00 94.44 784 ALA A N 1
ATOM 6321 C CA . ALA A 1 784 ? -15.202 -6.646 9.443 1.00 94.44 784 ALA A CA 1
ATOM 6322 C C . ALA A 1 784 ? -14.024 -6.831 8.461 1.00 94.44 784 ALA A C 1
ATOM 6324 O O . ALA A 1 784 ? -14.076 -6.422 7.291 1.00 94.44 784 ALA A O 1
ATOM 6325 N N . PHE A 1 785 ? -12.964 -7.487 8.935 1.00 94.44 785 PHE A N 1
ATOM 6326 C CA . PHE A 1 785 ? -11.722 -7.734 8.222 1.00 94.44 785 PHE A CA 1
ATOM 6327 C C . PHE A 1 785 ? -11.609 -9.171 7.689 1.00 94.44 785 PHE A C 1
ATOM 6329 O O . PHE A 1 785 ? -10.618 -9.502 7.041 1.00 94.44 785 PHE A O 1
ATOM 6336 N N . SER A 1 786 ? -12.648 -10.002 7.856 1.00 93.31 786 SER A N 1
ATOM 6337 C CA . SER A 1 786 ? -12.699 -11.398 7.387 1.00 93.31 786 SER A CA 1
ATOM 6338 C C . SER A 1 786 ? -12.598 -11.556 5.859 1.00 93.31 786 SER A C 1
ATOM 6340 O O . SER A 1 786 ? -12.355 -12.650 5.353 1.00 93.31 786 SER A O 1
ATOM 6342 N N . GLN A 1 787 ? -12.761 -10.464 5.106 1.00 91.56 787 GLN A N 1
ATOM 6343 C CA . GLN A 1 787 ? -12.645 -10.412 3.643 1.00 91.56 787 GLN A CA 1
ATOM 6344 C C . GLN A 1 787 ? -11.220 -10.121 3.129 1.00 91.56 787 GLN A C 1
ATOM 6346 O O . GLN A 1 787 ? -11.022 -10.053 1.913 1.00 91.56 787 GLN A O 1
ATOM 6351 N N . TYR A 1 788 ? -10.242 -9.907 4.014 1.00 91.25 788 TYR A N 1
ATOM 6352 C CA . TYR A 1 788 ? -8.865 -9.550 3.656 1.00 91.25 788 TYR A CA 1
ATOM 6353 C C . TYR A 1 788 ? -7.888 -10.602 4.172 1.00 91.25 788 TYR A C 1
ATOM 6355 O O . TYR A 1 788 ? -8.024 -11.034 5.307 1.00 91.25 788 TYR A O 1
ATOM 6363 N N . LEU A 1 789 ? -6.885 -10.987 3.374 1.00 87.31 789 LEU A N 1
ATOM 6364 C CA . LEU A 1 789 ? -5.813 -11.896 3.825 1.00 87.31 789 LEU A CA 1
ATOM 6365 C C . LEU A 1 789 ? -4.757 -11.191 4.703 1.00 87.31 789 LEU A C 1
ATOM 6367 O O . LEU A 1 789 ? -4.021 -11.859 5.416 1.00 87.31 789 LEU A O 1
ATOM 6371 N N . ALA A 1 790 ? -4.632 -9.868 4.564 1.00 88.62 790 ALA A N 1
ATOM 6372 C CA . ALA A 1 790 ? -3.711 -9.008 5.308 1.00 88.62 790 ALA A CA 1
ATOM 6373 C C . ALA A 1 790 ? -4.505 -8.184 6.334 1.00 88.62 790 ALA A C 1
ATOM 6375 O O . ALA A 1 790 ? -4.633 -6.963 6.208 1.00 88.62 790 ALA A O 1
ATOM 6376 N N . GLU A 1 791 ? -5.159 -8.873 7.275 1.00 91.69 791 GLU A N 1
ATOM 6377 C CA . GLU A 1 791 ? -6.061 -8.248 8.252 1.00 91.69 791 GLU A CA 1
ATOM 6378 C C . GLU A 1 791 ? -5.380 -7.148 9.079 1.00 91.69 791 GLU A C 1
ATOM 6380 O O . GLU A 1 791 ? -5.978 -6.117 9.367 1.00 91.69 791 GLU A O 1
ATOM 6385 N N . ASP A 1 792 ? -4.103 -7.344 9.375 1.00 91.31 792 ASP A N 1
ATOM 6386 C CA . ASP A 1 792 ? -3.207 -6.466 10.115 1.00 91.31 792 ASP A CA 1
ATOM 6387 C C . ASP A 1 792 ? -3.081 -5.060 9.523 1.00 91.31 792 ASP A C 1
ATOM 6389 O O . ASP A 1 792 ? -3.242 -4.050 10.217 1.00 91.31 792 ASP A O 1
ATOM 6393 N N . TYR A 1 793 ? -2.835 -4.988 8.219 1.00 91.88 793 TYR A N 1
ATOM 6394 C CA . TYR A 1 793 ? -2.782 -3.733 7.493 1.00 91.88 793 TYR A CA 1
ATOM 6395 C C . TYR A 1 793 ? -4.141 -3.038 7.528 1.00 91.88 793 TYR A C 1
ATOM 6397 O O . TYR A 1 793 ? -4.223 -1.833 7.781 1.00 91.88 793 TYR A O 1
ATOM 6405 N N . PHE A 1 794 ? -5.223 -3.791 7.304 1.00 93.50 794 PHE A N 1
ATOM 6406 C CA . PHE A 1 794 ? -6.562 -3.214 7.269 1.00 93.50 794 PHE A CA 1
ATOM 6407 C C . PHE A 1 794 ? -7.059 -2.770 8.650 1.00 93.50 794 PHE A C 1
ATOM 6409 O O . PHE A 1 794 ? -7.770 -1.764 8.697 1.00 93.50 794 PHE A O 1
ATOM 6416 N N . PHE A 1 795 ? -6.619 -3.391 9.754 1.00 94.12 795 PHE A N 1
ATOM 6417 C CA . PHE A 1 795 ? -6.799 -2.834 11.102 1.00 94.12 795 PHE A CA 1
ATOM 6418 C C . PHE A 1 795 ? -6.186 -1.433 11.179 1.00 94.12 795 PHE A C 1
ATOM 6420 O O . PHE A 1 795 ? -6.869 -0.471 11.530 1.00 94.12 795 PHE A O 1
ATOM 6427 N N . GLY A 1 796 ? -4.926 -1.285 10.754 1.00 92.88 796 GLY A N 1
ATOM 6428 C CA . GLY A 1 796 ? -4.249 0.012 10.705 1.00 92.88 796 GLY A CA 1
ATOM 6429 C C . GLY A 1 796 ? -4.990 1.052 9.861 1.00 92.88 796 GLY A C 1
ATOM 6430 O O . GLY A 1 796 ? -5.148 2.195 10.287 1.00 92.88 796 GLY A O 1
ATOM 6431 N N . VAL A 1 797 ? -5.486 0.659 8.684 1.00 92.94 797 VAL A N 1
ATOM 6432 C CA . VAL A 1 797 ? -6.224 1.557 7.781 1.00 92.94 797 VAL A CA 1
ATOM 6433 C C . VAL A 1 797 ? -7.562 1.987 8.380 1.00 92.94 797 VAL A C 1
ATOM 6435 O O . VAL A 1 797 ? -7.935 3.154 8.253 1.00 92.94 797 VAL A O 1
ATOM 6438 N N . ALA A 1 798 ? -8.305 1.075 9.009 1.00 94.75 798 ALA A N 1
ATOM 6439 C CA . ALA A 1 798 ? -9.593 1.394 9.621 1.00 94.75 798 ALA A CA 1
ATOM 6440 C C . ALA A 1 798 ? -9.436 2.352 10.809 1.00 94.75 798 ALA A C 1
ATOM 6442 O O . ALA A 1 798 ? -10.141 3.361 10.873 1.00 94.75 798 ALA A O 1
ATOM 6443 N N . LEU A 1 799 ? -8.453 2.097 11.678 1.00 94.25 799 LEU A N 1
ATOM 6444 C CA . LEU A 1 799 ? -8.131 2.969 12.808 1.00 94.25 799 LEU A CA 1
ATOM 6445 C C . LEU A 1 799 ? -7.687 4.362 12.329 1.00 94.25 799 LEU A C 1
ATOM 6447 O O . LEU A 1 799 ? -8.208 5.372 12.804 1.00 94.25 799 LEU A O 1
ATOM 6451 N N . ALA A 1 800 ? -6.814 4.430 11.318 1.00 93.06 800 ALA A N 1
ATOM 6452 C CA . ALA A 1 800 ? -6.374 5.696 10.728 1.00 93.06 800 ALA A CA 1
ATOM 6453 C C . ALA A 1 800 ? -7.533 6.496 10.107 1.00 93.06 800 ALA A C 1
ATOM 6455 O O . ALA A 1 800 ? -7.614 7.711 10.286 1.00 93.06 800 ALA A O 1
ATOM 6456 N N . LYS A 1 801 ? -8.484 5.828 9.435 1.00 93.06 801 LYS A N 1
ATOM 6457 C CA . LYS A 1 801 ? -9.693 6.473 8.885 1.00 93.06 801 LYS A CA 1
ATOM 6458 C C . LYS A 1 801 ? -10.595 7.090 9.957 1.00 93.06 801 LYS A C 1
ATOM 6460 O O . LYS A 1 801 ? -11.306 8.043 9.657 1.00 93.06 801 LYS A O 1
ATOM 6465 N N . LYS A 1 802 ? -10.567 6.563 11.184 1.00 93.06 802 LYS A N 1
ATOM 6466 C CA . LYS A 1 802 ? -11.277 7.110 12.352 1.00 93.06 802 LYS A CA 1
ATOM 6467 C C . LYS A 1 802 ? -10.486 8.208 13.081 1.00 93.06 802 LYS A C 1
ATOM 6469 O O . LYS A 1 802 ? -10.971 8.736 14.073 1.00 93.06 802 LYS A O 1
ATOM 6474 N N . GLY A 1 803 ? -9.297 8.572 12.592 1.00 93.44 803 GLY A N 1
ATOM 6475 C CA . GLY A 1 803 ? -8.449 9.620 13.169 1.00 93.44 803 GLY A CA 1
ATOM 6476 C C . GLY A 1 803 ? -7.446 9.130 14.219 1.00 93.44 803 GLY A C 1
ATOM 6477 O O . GLY A 1 803 ? -6.731 9.947 14.800 1.00 93.44 803 GLY A O 1
ATOM 6478 N N . TRP A 1 804 ? -7.352 7.818 14.453 1.00 95.00 804 TRP A N 1
ATOM 6479 C CA . TRP A 1 804 ? -6.401 7.243 15.403 1.00 95.00 804 TRP A CA 1
ATOM 6480 C C . TRP A 1 804 ? -5.012 7.063 14.793 1.00 95.00 804 TRP A C 1
ATOM 6482 O O . TRP A 1 804 ? -4.867 6.718 13.622 1.00 95.00 804 TRP A O 1
ATOM 6492 N N . LYS A 1 805 ? -3.968 7.253 15.606 1.00 93.75 805 LYS A N 1
ATOM 6493 C CA . LYS A 1 805 ? -2.575 7.051 15.186 1.00 93.75 805 LYS A CA 1
ATOM 6494 C C . LYS A 1 805 ? -2.075 5.645 15.518 1.00 93.75 805 LYS A C 1
ATOM 6496 O O . LYS A 1 805 ? -2.561 4.993 16.446 1.00 93.75 805 LYS A O 1
ATOM 6501 N N . SER A 1 806 ? -1.052 5.216 14.781 1.00 92.88 806 SER A N 1
ATOM 6502 C CA . SER A 1 806 ? -0.297 3.986 15.038 1.00 92.88 806 SER A CA 1
ATOM 6503 C C . SER A 1 806 ? 1.113 4.289 15.537 1.00 92.88 806 SER A C 1
ATOM 6505 O O . SER A 1 806 ? 1.755 5.230 15.066 1.00 92.88 806 SER A O 1
ATOM 6507 N N . CYS A 1 807 ? 1.638 3.449 16.422 1.00 92.62 807 CYS A N 1
ATOM 6508 C CA . CYS A 1 807 ? 2.970 3.602 16.993 1.00 92.62 807 CYS A CA 1
ATOM 6509 C C . CYS A 1 807 ? 3.784 2.300 16.921 1.00 92.62 807 CYS A C 1
ATOM 6511 O O . CYS A 1 807 ? 3.215 1.211 16.829 1.00 92.62 807 CYS A O 1
ATOM 6513 N N . ILE A 1 808 ? 5.113 2.417 16.968 1.00 93.56 808 ILE A N 1
ATOM 6514 C CA . ILE A 1 808 ? 6.040 1.286 17.102 1.00 93.56 808 ILE A CA 1
ATOM 6515 C C . ILE A 1 808 ? 6.544 1.215 18.551 1.00 93.56 808 ILE A C 1
ATOM 6517 O O . ILE A 1 808 ? 6.952 2.235 19.118 1.00 93.56 808 ILE A O 1
ATOM 6521 N N . SER A 1 809 ? 6.521 0.017 19.137 1.00 94.25 809 SER A N 1
ATOM 6522 C CA . SER A 1 809 ? 7.143 -0.289 20.431 1.00 94.25 809 SER A CA 1
ATOM 6523 C C . SER A 1 809 ? 8.665 -0.184 20.345 1.00 94.25 809 SER A C 1
ATOM 6525 O O . SER A 1 809 ? 9.250 -0.439 19.292 1.00 94.25 809 SER A O 1
ATOM 6527 N N . HIS A 1 810 ? 9.321 0.151 21.449 1.00 94.88 810 HIS A N 1
ATOM 6528 C CA . HIS A 1 810 ? 10.776 0.240 21.496 1.00 94.88 810 HIS A CA 1
ATOM 6529 C C . HIS A 1 810 ? 11.427 -1.144 21.324 1.00 94.88 810 HIS A C 1
ATOM 6531 O O . HIS A 1 810 ? 12.564 -1.238 20.862 1.00 94.88 810 HIS A O 1
ATOM 6537 N N . MET A 1 811 ? 10.710 -2.232 21.626 1.00 93.94 811 MET A N 1
ATOM 6538 C CA . MET A 1 811 ? 11.195 -3.600 21.419 1.00 93.94 811 MET A CA 1
ATOM 6539 C C . MET A 1 811 ? 10.720 -4.203 20.081 1.00 93.94 811 MET A C 1
ATOM 6541 O O . MET A 1 811 ? 9.516 -4.198 19.798 1.00 93.94 811 MET A O 1
ATOM 6545 N N . PRO A 1 812 ? 11.617 -4.787 19.263 1.00 94.25 812 PRO A N 1
ATOM 6546 C CA . PRO A 1 812 ? 11.225 -5.485 18.040 1.00 94.25 812 PRO A CA 1
ATOM 6547 C C . PRO A 1 812 ? 10.510 -6.817 18.332 1.00 94.25 812 PRO A C 1
ATOM 6549 O O . PRO A 1 812 ? 10.765 -7.461 19.353 1.00 94.25 812 PRO A O 1
ATOM 6552 N N . ALA A 1 813 ? 9.650 -7.254 17.408 1.00 93.62 813 ALA A N 1
ATOM 6553 C CA . ALA A 1 813 ? 9.039 -8.581 17.432 1.00 93.62 813 ALA A CA 1
ATOM 6554 C C . ALA A 1 813 ? 10.030 -9.594 16.857 1.00 93.62 813 ALA A C 1
ATOM 6556 O O . ALA A 1 813 ? 10.364 -9.543 15.672 1.00 93.62 813 ALA A O 1
ATOM 6557 N N . LEU A 1 814 ? 10.502 -10.509 17.704 1.00 94.94 814 LEU A N 1
ATOM 6558 C CA . LEU A 1 814 ? 11.539 -11.467 17.341 1.00 94.94 814 LEU A CA 1
ATOM 6559 C C . LEU A 1 814 ? 10.919 -12.732 16.747 1.00 94.94 814 LEU A C 1
ATOM 6561 O O . LEU A 1 814 ? 10.344 -13.553 17.456 1.00 94.94 814 LEU A O 1
ATOM 6565 N N . GLN A 1 815 ? 11.065 -12.910 15.441 1.00 92.94 815 GLN A N 1
ATOM 6566 C CA . GLN A 1 815 ? 10.657 -14.131 14.758 1.00 92.94 815 GLN A CA 1
ATOM 6567 C C . GLN A 1 815 ? 11.620 -15.265 15.085 1.00 92.94 815 GLN A C 1
ATOM 6569 O O . GLN A 1 815 ? 12.826 -15.153 14.869 1.00 92.94 815 GLN A O 1
ATOM 6574 N N . ASN A 1 816 ? 11.070 -16.365 15.576 1.00 92.00 816 ASN A N 1
ATOM 6575 C CA . ASN A 1 816 ? 11.813 -17.543 15.996 1.00 92.00 816 ASN A CA 1
ATOM 6576 C C . ASN A 1 816 ? 11.206 -18.829 15.414 1.00 92.00 816 ASN A C 1
ATOM 6578 O O . ASN A 1 816 ? 11.276 -19.884 16.034 1.00 92.00 816 ASN A O 1
ATOM 6582 N N . ALA A 1 817 ? 10.579 -18.751 14.240 1.00 79.38 817 ALA A N 1
ATOM 6583 C CA . ALA A 1 817 ? 10.209 -19.952 13.494 1.00 79.38 817 ALA A CA 1
ATOM 6584 C C . ALA A 1 817 ? 11.475 -20.728 13.089 1.00 79.38 817 ALA A C 1
ATOM 6586 O O . ALA A 1 817 ? 12.563 -20.146 13.005 1.00 79.38 817 ALA A O 1
ATOM 6587 N N . SER A 1 818 ? 11.367 -22.028 12.842 1.00 67.75 818 SER A N 1
ATOM 6588 C CA . SER A 1 818 ? 12.503 -22.798 12.317 1.00 67.75 818 SER A CA 1
ATOM 6589 C C . SER A 1 818 ? 12.933 -22.225 10.962 1.00 67.75 818 SER A C 1
ATOM 6591 O O . SER A 1 818 ? 12.068 -21.844 10.173 1.00 67.75 818 SER A O 1
ATOM 6593 N N . PRO A 1 819 ? 14.241 -22.052 10.696 1.00 59.06 819 PRO A N 1
ATOM 6594 C CA . PRO A 1 819 ? 14.685 -21.506 9.426 1.00 59.06 819 PRO A CA 1
ATOM 6595 C C . PRO A 1 819 ? 14.383 -22.511 8.319 1.00 59.06 819 PRO A C 1
ATOM 6597 O O . PRO A 1 819 ? 15.052 -23.533 8.182 1.00 59.06 819 PRO A O 1
ATOM 6600 N N . ASP A 1 820 ? 13.372 -22.195 7.523 1.00 68.44 820 ASP A N 1
ATOM 6601 C CA . ASP A 1 820 ? 13.149 -22.870 6.261 1.00 68.44 820 ASP A CA 1
ATOM 6602 C C . ASP A 1 820 ? 14.184 -22.375 5.236 1.00 68.44 820 ASP A C 1
ATOM 6604 O O . ASP A 1 820 ? 14.805 -21.322 5.386 1.00 68.44 820 ASP A O 1
ATOM 6608 N N . SER A 1 821 ? 14.392 -23.139 4.167 1.00 86.31 821 SER A N 1
ATOM 6609 C CA . SER A 1 821 ? 15.295 -22.763 3.071 1.00 86.31 821 SER A CA 1
ATOM 6610 C C . SER A 1 821 ? 15.077 -21.324 2.558 1.00 86.31 821 SER A C 1
ATOM 6612 O O . SER A 1 821 ? 13.970 -20.783 2.618 1.00 86.31 821 SER A O 1
ATOM 6614 N N . ILE A 1 822 ? 16.105 -20.733 1.929 1.00 88.88 822 ILE A N 1
ATOM 6615 C CA . ILE A 1 822 ? 15.999 -19.428 1.237 1.00 88.88 822 ILE A CA 1
ATOM 6616 C C . ILE A 1 822 ? 14.801 -19.412 0.272 1.00 88.88 822 ILE A C 1
ATOM 6618 O O . ILE A 1 822 ? 14.113 -18.403 0.143 1.00 88.88 822 ILE A O 1
ATOM 6622 N N . THR A 1 823 ? 14.505 -20.540 -0.378 1.00 90.06 823 THR A N 1
ATOM 6623 C CA . THR A 1 823 ? 13.349 -20.697 -1.269 1.00 90.06 823 THR A CA 1
ATOM 6624 C C . THR A 1 823 ? 12.018 -20.510 -0.539 1.00 90.06 823 THR A C 1
ATOM 6626 O O . THR A 1 823 ? 11.139 -19.818 -1.056 1.00 90.06 823 THR A O 1
ATOM 6629 N N . SER A 1 824 ? 11.860 -21.076 0.662 1.00 87.19 824 SER A N 1
ATOM 6630 C CA . SER A 1 824 ? 10.657 -20.882 1.487 1.00 87.19 824 SER A CA 1
ATOM 6631 C C . SER A 1 824 ? 10.492 -19.413 1.875 1.00 87.19 824 SER A C 1
ATOM 6633 O O . SER A 1 824 ? 9.423 -18.825 1.674 1.00 87.19 824 SER A O 1
ATOM 6635 N N . PHE A 1 825 ? 11.581 -18.778 2.315 1.00 89.31 825 PHE A N 1
ATOM 6636 C CA . PHE A 1 825 ? 11.578 -17.357 2.638 1.00 89.31 825 PHE A CA 1
ATOM 6637 C C . PHE A 1 825 ? 11.233 -16.487 1.421 1.00 89.31 825 PHE A C 1
ATOM 6639 O O . PHE A 1 825 ? 10.336 -15.647 1.482 1.00 89.31 825 PHE A O 1
ATOM 6646 N N . ASN A 1 826 ? 11.847 -16.741 0.267 1.00 91.44 826 ASN A N 1
ATOM 6647 C CA . ASN A 1 826 ? 11.547 -16.039 -0.980 1.00 91.44 826 ASN A CA 1
ATOM 6648 C C . ASN A 1 826 ? 10.090 -16.228 -1.425 1.00 91.44 826 ASN A C 1
ATOM 6650 O O . ASN A 1 826 ? 9.462 -15.278 -1.894 1.00 91.44 826 ASN A O 1
ATOM 6654 N N . ASN A 1 827 ? 9.511 -17.419 -1.246 1.00 88.88 827 ASN A N 1
ATOM 6655 C CA . ASN A 1 827 ? 8.090 -17.662 -1.507 1.00 88.88 827 ASN A CA 1
ATOM 6656 C C . ASN A 1 827 ? 7.193 -16.862 -0.548 1.00 88.88 827 ASN A C 1
ATOM 6658 O O . ASN A 1 827 ? 6.168 -16.316 -0.969 1.00 88.88 827 ASN A O 1
ATOM 6662 N N . ARG A 1 828 ? 7.596 -16.725 0.722 1.00 88.06 828 ARG A N 1
ATOM 6663 C CA . ARG A 1 828 ? 6.930 -15.849 1.696 1.00 88.06 828 ARG A CA 1
ATOM 6664 C C . ARG A 1 828 ? 7.000 -14.380 1.270 1.00 88.06 828 ARG A C 1
ATOM 6666 O O . ARG A 1 828 ? 5.961 -13.719 1.279 1.00 88.06 828 ARG A O 1
ATOM 6673 N N . ILE A 1 829 ? 8.161 -13.887 0.839 1.00 90.50 829 ILE A N 1
ATOM 6674 C CA . ILE A 1 829 ? 8.318 -12.510 0.344 1.00 90.50 829 ILE A CA 1
ATOM 6675 C C . ILE A 1 829 ? 7.496 -12.280 -0.927 1.00 90.50 829 ILE A C 1
ATOM 6677 O O . ILE A 1 829 ? 6.765 -11.295 -1.011 1.00 90.50 829 ILE A O 1
ATOM 6681 N N . CYS A 1 830 ? 7.526 -13.218 -1.876 1.00 90.56 830 CYS A N 1
ATOM 6682 C CA . CYS A 1 830 ? 6.711 -13.169 -3.088 1.00 90.56 830 CYS A CA 1
ATOM 6683 C C . CYS A 1 830 ? 5.214 -13.049 -2.753 1.00 90.56 830 CYS A C 1
ATOM 6685 O O . CYS A 1 830 ? 4.524 -12.189 -3.296 1.00 90.56 830 CYS A O 1
ATOM 6687 N N . ARG A 1 831 ? 4.714 -13.834 -1.787 1.00 88.25 831 ARG A N 1
ATOM 6688 C CA . ARG A 1 831 ? 3.326 -13.734 -1.301 1.00 88.25 831 ARG 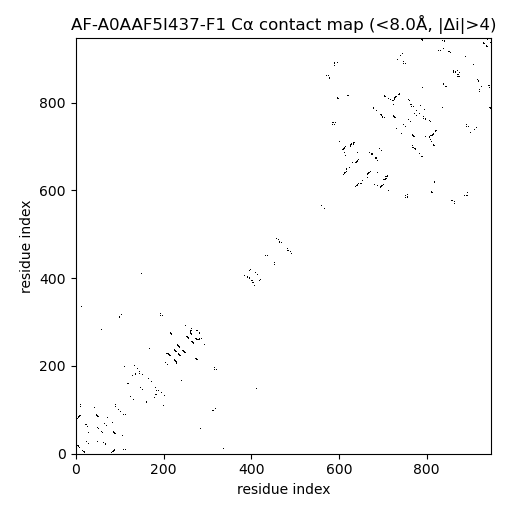A CA 1
ATOM 6689 C C . ARG A 1 831 ? 3.004 -12.355 -0.715 1.00 88.25 831 ARG A C 1
ATOM 6691 O O . ARG A 1 831 ? 1.919 -11.835 -0.962 1.00 88.25 831 ARG A O 1
ATOM 6698 N N . TRP A 1 832 ? 3.922 -11.754 0.038 1.00 88.94 832 TRP A N 1
ATOM 6699 C CA . TRP A 1 832 ? 3.736 -10.405 0.580 1.00 88.94 832 TRP A CA 1
ATOM 6700 C C . TRP A 1 832 ? 3.709 -9.329 -0.507 1.00 88.94 832 TRP A C 1
ATOM 6702 O O . TRP A 1 832 ? 2.883 -8.422 -0.429 1.00 88.94 832 TRP A O 1
ATOM 6712 N N . ILE A 1 833 ? 4.545 -9.455 -1.540 1.00 90.38 833 ILE A N 1
ATOM 6713 C CA . ILE A 1 833 ? 4.513 -8.562 -2.707 1.00 90.38 833 ILE A CA 1
ATOM 6714 C C . ILE A 1 833 ? 3.154 -8.672 -3.417 1.00 90.38 833 ILE A C 1
ATOM 6716 O O . ILE A 1 833 ? 2.518 -7.650 -3.666 1.00 90.38 833 ILE A O 1
ATOM 6720 N N . LYS A 1 834 ? 2.653 -9.894 -3.667 1.00 89.88 834 LYS A N 1
ATOM 6721 C CA . LYS A 1 834 ? 1.322 -10.119 -4.271 1.00 89.88 834 LYS A CA 1
ATOM 6722 C C . LYS A 1 834 ? 0.208 -9.417 -3.483 1.00 89.88 834 LYS A C 1
ATOM 6724 O O . LYS A 1 834 ? -0.648 -8.761 -4.075 1.00 89.88 834 LYS A O 1
ATOM 6729 N N . LEU A 1 835 ? 0.235 -9.526 -2.149 1.00 88.88 835 LEU A N 1
ATOM 6730 C CA . LEU A 1 835 ? -0.713 -8.837 -1.267 1.00 88.88 835 LEU A CA 1
ATOM 6731 C C . LEU A 1 835 ? -0.603 -7.316 -1.413 1.00 88.88 835 LEU A C 1
ATOM 6733 O O . LEU A 1 835 ? -1.612 -6.669 -1.688 1.00 88.88 835 LEU A O 1
ATOM 6737 N N . ARG A 1 836 ? 0.609 -6.753 -1.309 1.00 89.19 836 ARG A N 1
ATOM 6738 C CA . ARG A 1 836 ? 0.834 -5.305 -1.436 1.00 89.19 836 ARG A CA 1
ATOM 6739 C C . ARG A 1 836 ? 0.358 -4.753 -2.772 1.00 89.19 836 ARG A C 1
ATOM 6741 O O . ARG A 1 836 ? -0.369 -3.765 -2.769 1.00 89.19 836 ARG A O 1
ATOM 6748 N N . ILE A 1 837 ? 0.677 -5.422 -3.881 1.00 88.19 837 ILE A N 1
ATOM 6749 C CA . ILE A 1 837 ? 0.217 -5.038 -5.223 1.00 88.19 837 ILE A CA 1
ATOM 6750 C C . ILE A 1 837 ? -1.316 -4.970 -5.267 1.00 88.19 837 ILE A C 1
ATOM 6752 O O . ILE A 1 837 ? -1.878 -3.991 -5.755 1.00 88.19 837 ILE A O 1
ATOM 6756 N N . ALA A 1 838 ? -2.010 -5.970 -4.715 1.00 86.75 838 ALA A N 1
ATOM 6757 C CA . ALA A 1 838 ? -3.472 -5.984 -4.694 1.00 86.75 838 ALA A CA 1
ATOM 6758 C C . ALA A 1 838 ? -4.083 -4.928 -3.755 1.00 86.75 838 ALA A C 1
ATOM 6760 O O . ALA A 1 838 ? -5.164 -4.406 -4.040 1.00 86.75 838 ALA A O 1
ATOM 6761 N N . MET A 1 839 ? -3.421 -4.622 -2.636 1.00 87.50 839 MET A N 1
ATOM 6762 C CA . MET A 1 839 ? -3.869 -3.651 -1.629 1.00 87.50 839 MET A CA 1
ATOM 6763 C C . MET A 1 839 ? -3.638 -2.202 -2.082 1.00 87.50 839 MET A C 1
ATOM 6765 O O . MET A 1 839 ? -4.511 -1.354 -1.895 1.00 87.50 839 MET A O 1
ATOM 6769 N N . LEU A 1 840 ? -2.487 -1.925 -2.698 1.00 84.81 840 LEU A N 1
ATOM 6770 C CA . LEU A 1 840 ? -2.010 -0.595 -3.077 1.00 84.81 840 LEU A CA 1
ATOM 6771 C C . LEU A 1 840 ? -1.445 -0.625 -4.512 1.00 84.81 840 LEU A C 1
ATOM 6773 O O . LEU A 1 840 ? -0.234 -0.642 -4.696 1.00 84.81 840 LEU A O 1
ATOM 6777 N N . PRO A 1 841 ? -2.288 -0.555 -5.561 1.00 82.69 841 PRO A N 1
ATOM 6778 C CA . PRO A 1 841 ? -1.850 -0.754 -6.952 1.00 82.69 841 PRO A CA 1
ATOM 6779 C C . PRO A 1 841 ? -0.761 0.215 -7.434 1.00 82.69 841 PRO A C 1
ATOM 6781 O O . PRO A 1 841 ? -0.017 -0.088 -8.360 1.00 82.69 841 PRO A O 1
ATOM 6784 N N . HIS A 1 842 ? -0.647 1.391 -6.815 1.00 80.19 842 HIS A N 1
ATOM 6785 C CA . HIS A 1 842 ? 0.393 2.367 -7.143 1.00 80.19 842 HIS A CA 1
ATOM 6786 C C . HIS A 1 842 ? 1.804 1.905 -6.737 1.00 80.19 842 HIS A C 1
ATOM 6788 O O . HIS A 1 842 ? 2.781 2.415 -7.286 1.00 80.19 842 HIS A O 1
ATOM 6794 N N . THR A 1 843 ? 1.941 0.922 -5.835 1.00 79.31 843 THR A N 1
ATOM 6795 C CA . THR A 1 843 ? 3.250 0.347 -5.489 1.00 79.31 843 THR A CA 1
ATOM 6796 C C . THR A 1 843 ? 3.847 -0.462 -6.637 1.00 79.31 843 THR A C 1
ATOM 6798 O O . THR A 1 843 ? 5.053 -0.667 -6.637 1.00 79.31 843 THR A O 1
ATOM 6801 N N . ILE A 1 844 ? 3.060 -0.829 -7.662 1.00 84.31 844 ILE A N 1
ATOM 6802 C CA . ILE A 1 844 ? 3.550 -1.564 -8.842 1.00 84.31 844 ILE A CA 1
ATOM 6803 C C . ILE A 1 844 ? 4.739 -0.850 -9.507 1.00 84.31 844 ILE A C 1
ATOM 6805 O O . ILE A 1 844 ? 5.677 -1.501 -9.956 1.00 84.31 844 ILE A O 1
ATOM 6809 N N . ILE A 1 845 ? 4.708 0.485 -9.563 1.00 83.31 845 ILE A N 1
ATOM 6810 C CA . ILE A 1 845 ? 5.796 1.280 -10.146 1.00 83.31 845 ILE A CA 1
ATOM 6811 C C . ILE A 1 845 ? 6.845 1.657 -9.099 1.00 83.31 845 ILE A C 1
ATOM 6813 O O . ILE A 1 845 ? 8.037 1.609 -9.379 1.00 83.31 845 ILE A O 1
ATOM 6817 N N . LEU A 1 846 ? 6.417 2.050 -7.898 1.00 84.25 846 LEU A N 1
ATOM 6818 C CA . LEU A 1 846 ? 7.322 2.633 -6.903 1.00 84.25 846 LEU A CA 1
ATOM 6819 C C . LEU A 1 846 ? 8.177 1.588 -6.175 1.00 84.25 846 LEU A C 1
ATOM 6821 O O . LEU A 1 846 ? 9.323 1.875 -5.846 1.00 84.25 846 LEU A O 1
ATOM 6825 N N . GLU A 1 847 ? 7.647 0.386 -5.938 1.00 86.25 847 GLU A N 1
ATOM 6826 C CA . GLU A 1 847 ? 8.319 -0.677 -5.180 1.00 86.25 847 GLU A CA 1
ATOM 6827 C C . GLU A 1 847 ? 9.584 -1.236 -5.856 1.00 86.25 847 GLU A C 1
ATOM 6829 O O . GLU A 1 847 ? 10.583 -1.383 -5.157 1.00 86.25 847 GLU A O 1
ATOM 6834 N N . PRO A 1 848 ? 9.633 -1.500 -7.178 1.00 88.25 848 PRO A N 1
ATOM 6835 C CA . PRO A 1 848 ? 10.890 -1.891 -7.812 1.00 88.25 848 PRO A CA 1
ATOM 6836 C C . PRO A 1 848 ? 11.873 -0.713 -7.892 1.00 88.25 848 PRO A C 1
ATOM 6838 O O . PRO A 1 848 ? 13.075 -0.900 -7.733 1.00 88.25 848 PRO A O 1
ATOM 6841 N N . LEU A 1 849 ? 11.378 0.515 -8.096 1.00 90.19 849 LEU A N 1
ATOM 6842 C CA . LEU A 1 849 ? 12.223 1.704 -8.241 1.00 90.19 849 LEU A CA 1
ATOM 6843 C C . LEU A 1 849 ? 12.892 2.158 -6.938 1.00 90.19 849 LEU A C 1
ATOM 6845 O O . LEU A 1 849 ? 13.868 2.893 -7.013 1.00 90.19 849 LEU A O 1
ATOM 6849 N N . GLN A 1 850 ? 12.394 1.755 -5.766 1.00 91.00 850 GLN A N 1
ATOM 6850 C CA . GLN A 1 850 ? 12.996 2.093 -4.466 1.00 91.00 850 GLN A CA 1
ATOM 6851 C C . GLN A 1 850 ? 14.124 1.142 -4.023 1.00 91.00 850 GLN A C 1
ATOM 6853 O O . GLN A 1 850 ? 14.701 1.354 -2.957 1.00 91.00 850 GLN A O 1
ATOM 6858 N N . GLU A 1 851 ? 14.417 0.085 -4.787 1.00 92.06 851 GLU A N 1
ATOM 6859 C CA . GLU A 1 851 ? 15.504 -0.855 -4.477 1.00 92.06 851 GLU A CA 1
ATOM 6860 C C . GLU A 1 851 ? 16.862 -0.322 -4.968 1.00 92.06 851 GLU A C 1
ATOM 6862 O O . GLU A 1 851 ? 16.925 0.496 -5.894 1.00 92.06 851 GLU A O 1
ATOM 6867 N N . CYS A 1 852 ? 17.960 -0.782 -4.356 1.00 95.38 852 CYS A N 1
ATOM 6868 C CA . CYS A 1 852 ? 19.305 -0.219 -4.542 1.00 95.38 852 CYS A CA 1
ATOM 6869 C C . CYS A 1 852 ? 19.724 -0.156 -6.021 1.00 95.38 852 CYS A C 1
ATOM 6871 O O . CYS A 1 852 ? 20.038 0.907 -6.549 1.00 95.38 852 CYS A O 1
ATOM 6873 N N . PHE A 1 853 ? 19.672 -1.277 -6.744 1.00 95.56 853 PHE A N 1
ATOM 6874 C CA . PHE A 1 853 ? 20.197 -1.315 -8.113 1.00 95.56 853 PHE A CA 1
ATOM 6875 C C . PHE A 1 853 ? 19.369 -0.501 -9.112 1.00 95.56 853 PHE A C 1
ATOM 6877 O O . PHE A 1 853 ? 19.936 0.188 -9.961 1.00 95.56 853 PHE A O 1
ATOM 6884 N N . LEU A 1 854 ? 18.037 -0.533 -9.013 1.00 93.19 854 LEU A N 1
ATOM 6885 C CA . LEU A 1 854 ? 17.177 0.214 -9.933 1.00 93.19 854 LEU A CA 1
ATOM 6886 C C . LEU A 1 854 ? 17.186 1.715 -9.638 1.00 93.19 854 LEU A C 1
ATOM 6888 O O . LEU A 1 854 ? 17.304 2.508 -10.573 1.00 93.19 854 LEU A O 1
ATOM 6892 N N . SER A 1 855 ? 17.128 2.114 -8.362 1.00 94.81 855 SER A N 1
ATOM 6893 C CA . SER A 1 855 ? 17.271 3.525 -7.979 1.00 94.81 855 SER A CA 1
ATOM 6894 C C . SER A 1 855 ? 18.665 4.063 -8.309 1.00 94.81 855 SER A C 1
ATOM 6896 O O . SER A 1 855 ? 18.786 5.189 -8.793 1.00 94.81 855 SER A O 1
ATOM 6898 N N . GLY A 1 856 ? 19.707 3.248 -8.133 1.00 96.31 856 GLY A N 1
ATOM 6899 C CA . GLY A 1 856 ? 21.077 3.565 -8.516 1.00 96.31 856 GLY A CA 1
ATOM 6900 C C . GLY A 1 856 ? 21.228 3.789 -10.017 1.00 96.31 856 GLY A C 1
ATOM 6901 O O . GLY A 1 856 ? 21.824 4.787 -10.416 1.00 96.31 856 GLY A O 1
ATOM 6902 N N . LEU A 1 857 ? 20.658 2.916 -10.856 1.00 95.44 857 LEU A N 1
ATOM 6903 C CA . LEU A 1 857 ? 20.691 3.068 -12.316 1.00 95.44 857 LEU A CA 1
ATOM 6904 C C . LEU A 1 857 ? 19.903 4.304 -12.772 1.00 95.44 857 LEU A C 1
ATOM 6906 O O . LEU A 1 857 ? 20.388 5.086 -13.591 1.00 95.44 857 LEU A O 1
ATOM 6910 N N . LEU A 1 858 ? 18.711 4.513 -12.204 1.00 94.50 858 LEU A N 1
ATOM 6911 C CA . LEU A 1 858 ? 17.885 5.690 -12.470 1.00 94.50 858 LEU A CA 1
ATOM 6912 C C . LEU A 1 858 ? 18.629 6.983 -12.101 1.00 94.50 858 LEU A C 1
ATOM 6914 O O . LEU A 1 858 ? 18.668 7.929 -12.889 1.00 94.50 858 LEU A O 1
ATOM 6918 N N . GLY A 1 859 ? 19.261 7.004 -10.926 1.00 95.56 859 GLY A N 1
ATOM 6919 C CA . GLY A 1 859 ? 20.092 8.109 -10.464 1.00 95.56 859 GLY A CA 1
ATOM 6920 C C . GLY A 1 859 ? 21.311 8.329 -11.356 1.00 95.56 859 GLY A C 1
ATOM 6921 O O . GLY A 1 859 ? 21.554 9.460 -11.763 1.00 95.56 859 GLY A O 1
ATOM 6922 N N . ALA A 1 860 ? 22.025 7.269 -11.745 1.00 96.56 860 ALA A N 1
ATOM 6923 C CA . ALA A 1 860 ? 23.204 7.359 -12.606 1.00 96.56 860 ALA A CA 1
ATOM 6924 C C . ALA A 1 860 ? 22.883 8.027 -13.949 1.00 96.56 860 ALA A C 1
ATOM 6926 O O . ALA A 1 860 ? 23.611 8.916 -14.391 1.00 96.56 860 ALA A O 1
ATOM 6927 N N . ILE A 1 861 ? 21.758 7.656 -14.568 1.00 94.88 861 ILE A N 1
ATOM 6928 C CA . ILE A 1 861 ? 21.292 8.259 -15.822 1.00 94.88 861 ILE A CA 1
ATOM 6929 C C . ILE A 1 861 ? 20.882 9.722 -15.597 1.00 94.88 861 ILE A C 1
ATOM 6931 O O . ILE A 1 861 ? 21.283 10.603 -16.360 1.00 94.88 861 ILE A O 1
ATOM 6935 N N . ALA A 1 862 ? 20.108 10.005 -14.546 1.00 94.31 862 ALA A N 1
ATOM 6936 C CA . ALA A 1 862 ? 19.583 11.343 -14.291 1.00 94.31 862 ALA A CA 1
ATOM 6937 C C . ALA A 1 862 ? 20.676 12.355 -13.901 1.00 94.31 862 ALA A C 1
ATOM 6939 O O . ALA A 1 862 ? 20.712 13.463 -14.441 1.00 94.31 862 ALA A O 1
ATOM 6940 N N . PHE A 1 863 ? 21.605 11.972 -13.020 1.00 94.75 863 PHE A N 1
ATOM 6941 C CA . PHE A 1 863 ? 22.733 12.813 -12.613 1.00 94.75 863 PHE A CA 1
ATOM 6942 C C . PHE A 1 863 ? 23.740 13.019 -13.745 1.00 94.75 863 PHE A C 1
ATOM 6944 O O . PHE A 1 863 ? 24.282 14.116 -13.877 1.00 94.75 863 PHE A O 1
ATOM 6951 N N . ASN A 1 864 ? 23.951 12.016 -14.604 1.00 94.69 864 ASN A N 1
ATOM 6952 C CA . ASN A 1 864 ? 24.769 12.194 -15.798 1.00 94.69 864 ASN A CA 1
ATOM 6953 C C . ASN A 1 864 ? 24.179 13.259 -16.734 1.00 94.69 864 ASN A C 1
ATOM 6955 O O . ASN A 1 864 ? 24.897 14.147 -17.184 1.00 94.69 864 ASN A O 1
ATOM 6959 N N . LYS A 1 865 ? 22.866 13.210 -16.991 1.00 91.38 865 LYS A N 1
ATOM 6960 C CA . LYS A 1 865 ? 22.206 14.138 -17.921 1.00 91.38 865 LYS A CA 1
ATOM 6961 C C . LYS A 1 865 ? 22.046 15.559 -17.387 1.00 91.38 865 LYS A C 1
ATOM 6963 O O . LYS A 1 865 ? 22.035 16.488 -18.189 1.00 91.38 865 LYS A O 1
ATOM 6968 N N . LEU A 1 866 ? 21.914 15.734 -16.073 1.00 91.38 866 LEU A N 1
ATOM 6969 C CA . LEU A 1 866 ? 21.731 17.052 -15.455 1.00 91.38 866 LEU A CA 1
ATOM 6970 C C . LEU A 1 866 ? 23.033 17.717 -15.010 1.00 91.38 866 LEU A C 1
ATOM 6972 O O . LEU A 1 866 ? 23.151 18.933 -15.122 1.00 91.38 866 LEU A O 1
ATOM 6976 N N . PHE A 1 867 ? 23.989 16.938 -14.505 1.00 93.56 867 PHE A N 1
ATOM 6977 C CA . PHE A 1 867 ? 25.189 17.458 -13.843 1.00 93.56 867 PHE A CA 1
ATOM 6978 C C . PHE A 1 867 ? 26.496 16.960 -14.472 1.00 93.56 867 PHE A C 1
ATOM 6980 O O . PHE A 1 867 ? 27.568 17.289 -13.978 1.00 93.56 867 PHE A O 1
ATOM 6987 N N . GLY A 1 868 ? 26.440 16.142 -15.531 1.00 91.00 868 GLY A N 1
ATOM 6988 C CA . GLY A 1 868 ? 27.637 15.614 -16.194 1.00 91.00 868 GLY A CA 1
ATOM 6989 C C . GLY A 1 868 ? 28.419 14.585 -15.370 1.00 91.00 868 GLY A C 1
ATOM 6990 O O . GLY A 1 868 ? 29.547 14.253 -15.722 1.00 91.00 868 GLY A O 1
ATOM 6991 N N . VAL A 1 869 ? 27.845 14.058 -14.282 1.00 93.88 869 VAL A N 1
ATOM 6992 C CA . VAL A 1 869 ? 28.513 13.066 -13.423 1.00 93.88 869 VAL A CA 1
ATOM 6993 C C . VAL A 1 869 ? 28.711 11.758 -14.193 1.00 93.88 869 VAL A C 1
ATOM 6995 O O . VAL A 1 869 ? 27.813 11.305 -14.909 1.00 93.88 869 VAL A O 1
ATOM 6998 N N . ASN A 1 870 ? 29.878 11.126 -14.050 1.00 95.50 870 ASN A N 1
ATOM 6999 C CA . ASN A 1 870 ? 30.124 9.816 -14.647 1.00 95.50 870 ASN A CA 1
ATOM 7000 C C . ASN A 1 870 ? 29.130 8.779 -14.063 1.00 95.50 870 ASN A C 1
ATOM 7002 O O . ASN A 1 870 ? 29.090 8.605 -12.841 1.00 95.50 870 ASN A O 1
ATOM 7006 N N . PRO A 1 871 ? 28.330 8.085 -14.897 1.00 95.06 871 PRO A N 1
ATOM 7007 C CA . PRO A 1 871 ? 27.255 7.217 -14.417 1.00 95.06 871 PRO A CA 1
ATOM 7008 C C . PRO A 1 871 ? 27.776 6.000 -13.642 1.00 95.06 871 PRO A C 1
ATOM 7010 O O . PRO A 1 871 ? 27.142 5.585 -12.677 1.00 95.06 871 PRO A O 1
ATOM 7013 N N . ILE A 1 872 ? 28.944 5.461 -14.013 1.00 95.69 872 ILE A N 1
ATOM 7014 C CA . ILE A 1 872 ? 29.573 4.331 -13.312 1.00 95.69 872 ILE A CA 1
ATOM 7015 C C . ILE A 1 872 ? 30.032 4.782 -11.926 1.00 95.69 872 ILE A C 1
ATOM 7017 O O . ILE A 1 872 ? 29.735 4.124 -10.933 1.00 95.69 872 ILE A O 1
ATOM 7021 N N . PHE A 1 873 ? 30.699 5.937 -11.849 1.00 96.81 873 PHE A N 1
ATOM 7022 C CA . PHE A 1 873 ? 31.126 6.514 -10.576 1.00 96.81 873 PHE A CA 1
ATOM 7023 C C . PHE A 1 873 ? 29.934 6.773 -9.645 1.00 96.81 873 PHE A C 1
ATOM 7025 O O . PHE A 1 873 ? 29.948 6.337 -8.496 1.00 96.81 873 PHE A O 1
ATOM 7032 N N . PHE A 1 874 ? 28.864 7.399 -10.155 1.00 96.94 874 PHE A N 1
ATOM 7033 C CA . PHE A 1 874 ? 27.638 7.617 -9.383 1.00 96.94 874 PHE A CA 1
ATOM 7034 C C . PHE A 1 874 ? 27.048 6.301 -8.871 1.00 96.94 874 PHE A C 1
ATOM 7036 O O . PHE A 1 874 ? 26.704 6.196 -7.695 1.00 96.94 874 PHE A O 1
ATOM 7043 N N . PHE A 1 875 ? 26.936 5.296 -9.743 1.00 97.12 875 PHE A N 1
ATOM 7044 C CA . PHE A 1 875 ? 26.364 3.999 -9.398 1.00 97.12 875 PHE A CA 1
ATOM 7045 C C . PHE A 1 875 ? 27.162 3.294 -8.292 1.00 97.12 875 PHE A C 1
ATOM 7047 O O . PHE A 1 875 ? 26.572 2.792 -7.336 1.00 97.12 875 PHE A O 1
ATOM 7054 N N . LEU A 1 876 ? 28.497 3.327 -8.360 1.00 97.12 876 LEU A N 1
ATOM 7055 C CA . LEU A 1 876 ? 29.369 2.777 -7.318 1.00 97.12 876 LEU A CA 1
ATOM 7056 C C . LEU A 1 876 ? 29.217 3.528 -5.988 1.00 97.12 876 LEU A C 1
ATOM 7058 O O . LEU A 1 876 ? 29.033 2.894 -4.949 1.00 97.12 876 LEU A O 1
ATOM 7062 N N . CYS A 1 877 ? 29.218 4.865 -6.007 1.00 97.19 877 CYS A N 1
ATOM 7063 C CA . CYS A 1 877 ? 28.972 5.669 -4.807 1.00 97.19 877 CYS A CA 1
ATOM 7064 C C . CYS A 1 877 ? 27.592 5.385 -4.196 1.00 97.19 877 CYS A C 1
ATOM 7066 O O . CYS A 1 877 ? 27.471 5.286 -2.976 1.00 97.19 877 CYS A O 1
ATOM 7068 N N . HIS A 1 878 ? 26.563 5.216 -5.031 1.00 97.38 878 HIS A N 1
ATOM 7069 C CA . HIS A 1 878 ? 25.214 4.868 -4.598 1.00 97.38 878 HIS A CA 1
ATOM 7070 C C . HIS A 1 878 ? 25.175 3.500 -3.905 1.00 97.38 878 HIS A C 1
ATOM 7072 O O . HIS A 1 878 ? 24.607 3.393 -2.821 1.00 97.38 878 HIS A O 1
ATOM 7078 N N . ILE A 1 879 ? 25.816 2.474 -4.478 1.00 97.25 879 ILE A N 1
ATOM 7079 C CA . ILE A 1 879 ? 25.904 1.134 -3.873 1.00 97.25 879 ILE A CA 1
ATOM 7080 C C . ILE A 1 879 ? 26.628 1.186 -2.524 1.00 97.25 879 ILE A C 1
ATOM 7082 O O . ILE A 1 879 ? 26.138 0.616 -1.550 1.00 97.25 879 ILE A O 1
ATOM 7086 N N . ILE A 1 880 ? 27.762 1.893 -2.447 1.00 97.00 880 ILE A N 1
ATOM 7087 C CA . ILE A 1 880 ? 28.535 2.041 -1.205 1.00 97.00 880 ILE A CA 1
ATOM 7088 C C . ILE A 1 880 ? 27.692 2.741 -0.136 1.00 97.00 880 ILE A C 1
ATOM 7090 O O . ILE A 1 880 ? 27.597 2.248 0.987 1.00 97.00 880 ILE A O 1
ATOM 7094 N N . TYR A 1 881 ? 27.034 3.848 -0.492 1.00 97.38 881 TYR A N 1
ATOM 7095 C CA . TYR A 1 881 ? 26.113 4.560 0.393 1.00 97.38 881 TYR A CA 1
ATOM 7096 C C . TYR A 1 881 ? 25.014 3.627 0.912 1.00 97.38 881 TYR A C 1
ATOM 7098 O O . TYR A 1 881 ? 24.754 3.576 2.114 1.00 97.38 881 TYR A O 1
ATOM 7106 N N . TRP A 1 882 ? 24.373 2.879 0.014 1.00 97.19 882 TRP A N 1
ATOM 7107 C CA . TRP A 1 882 ? 23.229 2.044 0.360 1.00 97.19 882 TRP A CA 1
ATOM 7108 C C . TRP A 1 882 ? 23.627 0.898 1.286 1.00 97.19 882 TRP A C 1
ATOM 7110 O O . TRP A 1 882 ? 22.995 0.711 2.323 1.00 97.19 882 TRP A O 1
ATOM 7120 N N . CYS A 1 883 ? 24.714 0.194 0.956 1.00 97.19 883 CYS A N 1
ATOM 7121 C CA . CYS A 1 883 ? 25.272 -0.883 1.770 1.00 97.19 883 CYS A CA 1
ATOM 7122 C C . CYS A 1 883 ? 25.713 -0.379 3.153 1.00 97.19 883 CYS A C 1
ATOM 7124 O O . CYS A 1 883 ? 25.460 -1.039 4.161 1.00 97.19 883 CYS A O 1
ATOM 7126 N N . PHE A 1 884 ? 26.347 0.797 3.217 1.00 96.56 884 PHE A N 1
ATOM 7127 C CA . PHE A 1 884 ? 26.785 1.414 4.468 1.00 96.56 884 PHE A CA 1
ATOM 7128 C C . PHE A 1 884 ? 25.601 1.719 5.393 1.00 96.56 884 PHE A C 1
ATOM 7130 O O . PHE A 1 884 ? 25.590 1.303 6.553 1.00 96.56 884 PHE A O 1
ATOM 7137 N N . TRP A 1 885 ? 24.574 2.405 4.883 1.00 96.75 885 TRP A N 1
ATOM 7138 C CA . TRP A 1 885 ? 23.405 2.753 5.692 1.00 96.75 885 TRP A CA 1
ATOM 7139 C C . TRP A 1 885 ? 22.555 1.541 6.065 1.00 96.75 885 TRP A C 1
ATOM 7141 O O . TRP A 1 885 ? 22.066 1.494 7.193 1.00 96.75 885 TRP A O 1
ATOM 7151 N N . ASP A 1 886 ? 22.454 0.536 5.192 1.00 96.81 886 ASP A N 1
ATOM 7152 C CA . ASP A 1 886 ? 21.776 -0.720 5.515 1.00 96.81 886 ASP A CA 1
ATOM 7153 C C . ASP A 1 886 ? 22.496 -1.489 6.626 1.00 96.81 886 ASP A C 1
ATOM 7155 O O . ASP A 1 886 ? 21.842 -2.003 7.533 1.00 96.81 886 ASP A O 1
ATOM 7159 N N . TYR A 1 887 ? 23.832 -1.521 6.619 1.00 96.88 887 TYR A N 1
ATOM 7160 C CA . TYR A 1 887 ? 24.602 -2.121 7.709 1.00 96.88 887 TYR A CA 1
ATOM 7161 C C . TYR A 1 887 ? 24.357 -1.397 9.039 1.00 96.88 887 TYR A C 1
ATOM 7163 O O . TYR A 1 887 ? 24.067 -2.023 10.057 1.00 96.88 887 TYR A O 1
ATOM 7171 N N . HIS A 1 888 ? 24.408 -0.062 9.039 1.00 95.88 888 HIS A N 1
ATOM 7172 C CA . HIS A 1 888 ? 24.142 0.728 10.243 1.00 95.88 888 HIS A CA 1
ATOM 7173 C C . HIS A 1 888 ? 22.699 0.590 10.742 1.00 95.88 888 HIS A C 1
ATOM 7175 O O . HIS A 1 888 ? 22.466 0.559 11.956 1.00 95.88 888 HIS A O 1
ATOM 7181 N N . LEU A 1 889 ? 21.729 0.492 9.832 1.00 96.44 889 LEU A N 1
ATOM 7182 C CA . LEU A 1 889 ? 20.334 0.249 10.175 1.00 96.44 889 LEU A CA 1
ATOM 7183 C C . LEU A 1 889 ? 20.156 -1.137 10.801 1.00 96.44 889 LEU A C 1
ATOM 7185 O O . LEU A 1 889 ? 19.552 -1.241 11.866 1.00 96.44 889 LEU A O 1
ATOM 7189 N N . LEU A 1 890 ? 20.758 -2.168 10.206 1.00 96.38 890 LEU A N 1
ATOM 7190 C CA . LEU A 1 890 ? 20.773 -3.527 10.739 1.00 96.38 890 LEU A CA 1
ATOM 7191 C C . LEU A 1 890 ? 21.340 -3.560 12.166 1.00 96.38 890 LEU A C 1
ATOM 7193 O O . LEU A 1 890 ? 20.678 -4.075 13.064 1.00 96.38 890 LEU A O 1
ATOM 7197 N N . CYS A 1 891 ? 22.503 -2.945 12.404 1.00 96.31 891 CYS A N 1
ATOM 7198 C CA . CYS A 1 891 ? 23.100 -2.852 13.742 1.00 96.31 891 CYS A CA 1
ATOM 7199 C C . CYS A 1 891 ? 22.186 -2.122 14.744 1.00 96.31 891 CYS A C 1
ATOM 7201 O O . CYS A 1 891 ? 22.115 -2.481 15.921 1.00 96.31 891 CYS A O 1
ATOM 7203 N N . THR A 1 892 ? 21.448 -1.107 14.279 1.00 96.00 892 THR A N 1
ATOM 7204 C CA . THR A 1 892 ? 20.485 -0.360 15.104 1.00 96.00 892 THR A CA 1
ATOM 7205 C C . THR A 1 892 ? 19.286 -1.228 15.493 1.00 96.00 892 THR A C 1
ATOM 7207 O O . THR A 1 892 ? 18.843 -1.188 16.638 1.00 96.00 892 THR A O 1
ATOM 7210 N N . VAL A 1 893 ? 18.759 -2.036 14.568 1.00 94.88 893 VAL A N 1
ATOM 7211 C CA . VAL A 1 893 ? 17.634 -2.945 14.845 1.00 94.88 893 VAL A CA 1
ATOM 7212 C C . VAL A 1 893 ? 18.073 -4.124 15.723 1.00 94.88 893 VAL A C 1
ATOM 7214 O O . VAL A 1 893 ? 17.338 -4.485 16.642 1.00 94.88 893 VAL A O 1
ATOM 7217 N N . GLU A 1 894 ? 19.275 -4.665 15.508 1.00 94.31 894 GLU A N 1
ATOM 7218 C CA . GLU A 1 894 ? 19.889 -5.719 16.334 1.00 94.31 894 GLU A CA 1
ATOM 7219 C C . GLU A 1 894 ? 20.146 -5.257 17.779 1.00 94.31 894 GLU A C 1
ATOM 7221 O O . GLU A 1 894 ? 20.017 -6.054 18.704 1.00 94.31 894 GLU A O 1
ATOM 7226 N N . ASN A 1 895 ? 20.445 -3.966 17.975 1.00 94.06 895 ASN A N 1
ATOM 7227 C CA . ASN A 1 895 ? 21.041 -3.403 19.194 1.00 94.06 895 ASN A CA 1
ATOM 7228 C C . ASN A 1 895 ? 22.496 -3.838 19.427 1.00 94.06 895 ASN A C 1
ATOM 7230 O O . ASN A 1 895 ? 22.899 -4.115 20.557 1.00 94.06 895 ASN A O 1
ATOM 7234 N N . GLY A 1 896 ? 23.286 -3.936 18.360 1.00 92.62 896 GLY A N 1
ATOM 7235 C CA . GLY A 1 896 ? 24.657 -4.420 18.452 1.00 92.62 896 GLY A CA 1
ATOM 7236 C C . GLY A 1 896 ? 25.218 -4.852 17.108 1.00 92.62 896 GLY A C 1
ATOM 7237 O O . GLY A 1 896 ? 24.653 -4.561 16.055 1.00 92.62 896 GLY A O 1
ATOM 7238 N N . ILE A 1 897 ? 26.353 -5.544 17.158 1.00 90.50 897 ILE A N 1
ATOM 7239 C CA . ILE A 1 897 ? 26.971 -6.146 15.978 1.00 90.50 897 ILE A CA 1
ATOM 7240 C C . ILE A 1 897 ? 26.251 -7.477 15.697 1.00 90.50 897 ILE A C 1
ATOM 7242 O O . ILE A 1 897 ? 26.140 -8.291 16.615 1.00 90.50 897 ILE A O 1
ATOM 7246 N N . PRO A 1 898 ? 25.761 -7.722 14.468 1.00 89.56 898 PRO A N 1
ATOM 7247 C CA . PRO A 1 898 ? 25.126 -8.987 14.110 1.00 89.56 898 PRO A CA 1
ATOM 7248 C C . PRO A 1 898 ? 26.065 -10.192 14.263 1.00 89.56 898 PRO A C 1
ATOM 7250 O O . PRO A 1 898 ? 27.274 -10.080 14.080 1.00 89.56 898 PRO A O 1
ATOM 7253 N N . ASN A 1 899 ? 25.488 -11.376 14.490 1.00 87.75 899 ASN A N 1
ATOM 7254 C CA . ASN A 1 899 ? 26.196 -12.663 14.590 1.00 87.75 899 ASN A CA 1
ATOM 7255 C C . ASN A 1 899 ? 26.724 -13.203 13.236 1.00 87.75 899 ASN A C 1
ATOM 7257 O O . ASN A 1 899 ? 26.580 -14.385 12.926 1.00 87.75 899 ASN A O 1
ATOM 7261 N N . PHE A 1 900 ? 27.290 -12.337 12.397 1.00 89.50 900 PHE A N 1
ATOM 7262 C CA . PHE A 1 900 ? 27.991 -12.680 11.158 1.00 89.50 900 PHE A CA 1
ATOM 7263 C C . PHE A 1 900 ? 29.014 -11.596 10.810 1.00 89.50 900 PHE A C 1
ATOM 7265 O O . PHE A 1 900 ? 28.889 -10.442 11.216 1.00 89.50 900 PHE A O 1
ATOM 7272 N N . THR A 1 901 ? 30.044 -11.960 10.045 1.00 91.94 901 THR A N 1
ATOM 7273 C CA . THR A 1 901 ? 31.101 -11.013 9.661 1.00 91.94 901 THR A CA 1
ATOM 7274 C C . THR A 1 901 ? 30.588 -9.968 8.667 1.00 91.94 901 THR A C 1
ATOM 7276 O O . THR A 1 901 ? 29.622 -10.201 7.939 1.00 91.94 901 THR A O 1
ATOM 7279 N N . ILE A 1 902 ? 31.275 -8.825 8.561 1.00 93.12 902 ILE A N 1
ATOM 7280 C CA . ILE A 1 902 ? 30.961 -7.795 7.551 1.00 93.12 902 ILE A CA 1
ATOM 7281 C C . ILE A 1 902 ? 31.022 -8.384 6.129 1.00 93.12 902 ILE A C 1
ATOM 7283 O O . ILE A 1 902 ? 30.196 -8.057 5.284 1.00 93.12 902 I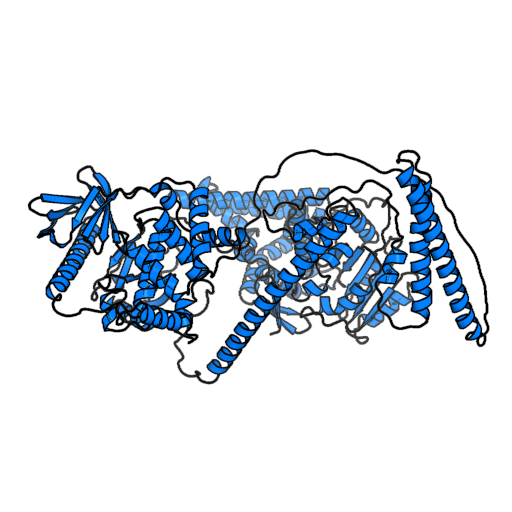LE A O 1
ATOM 7287 N N . PHE A 1 903 ? 31.952 -9.306 5.867 1.00 94.12 903 PHE A N 1
ATOM 7288 C CA . PHE A 1 903 ? 32.039 -9.992 4.576 1.00 94.12 903 PHE A CA 1
ATOM 7289 C C . PHE A 1 903 ? 30.802 -10.860 4.294 1.00 94.12 903 PHE A C 1
ATOM 7291 O O . PHE A 1 903 ? 30.222 -10.789 3.211 1.00 94.12 903 PHE A O 1
ATOM 7298 N N . GLN A 1 904 ? 30.344 -11.629 5.289 1.00 94.06 904 GLN A N 1
ATOM 7299 C CA . GLN A 1 904 ? 29.102 -12.399 5.186 1.00 94.06 904 GLN A CA 1
ATOM 7300 C C . GLN A 1 904 ? 27.888 -11.484 4.989 1.00 94.06 904 GLN A C 1
ATOM 7302 O O . GLN A 1 904 ? 27.027 -11.788 4.164 1.00 94.06 904 GLN A O 1
ATOM 7307 N N . PHE A 1 905 ? 27.840 -10.347 5.691 1.00 95.94 905 PHE A N 1
ATOM 7308 C CA . PHE A 1 905 ? 26.809 -9.332 5.495 1.00 95.94 905 PHE A CA 1
ATOM 7309 C C . PHE A 1 905 ? 26.764 -8.847 4.044 1.00 95.94 905 PHE A C 1
ATOM 7311 O O . PHE A 1 905 ? 25.691 -8.862 3.452 1.00 95.94 905 PHE A O 1
ATOM 7318 N N . ILE A 1 906 ? 27.905 -8.471 3.455 1.00 96.44 906 ILE A N 1
ATOM 7319 C CA . ILE A 1 906 ? 27.965 -7.968 2.073 1.00 96.44 906 ILE A CA 1
ATOM 7320 C C . ILE A 1 906 ? 27.431 -9.017 1.089 1.00 96.44 906 ILE A C 1
ATOM 7322 O O . ILE A 1 906 ? 26.630 -8.678 0.220 1.00 96.44 906 ILE A O 1
ATOM 7326 N N . ILE A 1 907 ? 27.804 -10.293 1.246 1.00 96.44 907 ILE A N 1
ATOM 7327 C CA . ILE A 1 907 ? 27.299 -11.385 0.395 1.00 96.44 907 ILE A CA 1
ATOM 7328 C C . ILE A 1 907 ? 25.776 -11.526 0.524 1.00 96.44 907 ILE A C 1
ATOM 7330 O O . ILE A 1 907 ? 25.066 -11.589 -0.480 1.00 96.44 907 ILE A O 1
ATOM 7334 N N . LEU A 1 908 ? 25.262 -11.563 1.755 1.00 95.56 908 LEU A N 1
ATOM 7335 C CA . LEU A 1 908 ? 23.829 -11.707 2.025 1.00 95.56 908 LEU A CA 1
ATOM 7336 C C . LEU A 1 908 ? 23.026 -10.495 1.540 1.00 95.56 908 LEU A C 1
ATOM 7338 O O . LEU A 1 908 ? 21.931 -10.652 1.000 1.00 95.56 908 LEU A O 1
ATOM 7342 N N . TRP A 1 909 ? 23.576 -9.294 1.711 1.00 96.50 909 TRP A N 1
ATOM 7343 C CA . TRP A 1 909 ? 22.995 -8.040 1.248 1.00 96.50 909 TRP A CA 1
ATOM 7344 C C . TRP A 1 909 ? 22.936 -7.995 -0.281 1.00 96.50 909 TRP A C 1
ATOM 7346 O O . TRP A 1 909 ? 21.859 -7.778 -0.831 1.00 96.50 909 TRP A O 1
ATOM 7356 N N . LEU A 1 910 ? 24.034 -8.324 -0.975 1.00 96.44 910 LEU A N 1
ATOM 7357 C CA . LEU A 1 910 ? 24.057 -8.425 -2.439 1.00 96.44 910 LEU A CA 1
ATOM 7358 C C . LEU A 1 910 ? 23.037 -9.442 -2.952 1.00 96.44 910 LEU A C 1
ATOM 7360 O O . LEU A 1 910 ? 22.322 -9.164 -3.916 1.00 96.44 910 LEU A O 1
ATOM 7364 N N . LEU A 1 911 ? 22.927 -10.598 -2.294 1.00 95.19 911 LEU A N 1
ATOM 7365 C CA . LEU A 1 911 ? 21.926 -11.607 -2.630 1.00 95.19 911 LEU A CA 1
ATOM 7366 C C . LEU A 1 911 ? 20.498 -11.062 -2.450 1.00 95.19 911 LEU A C 1
ATOM 7368 O O . LEU A 1 911 ? 19.650 -11.270 -3.317 1.00 95.19 911 LEU A O 1
ATOM 7372 N N . ARG A 1 912 ? 20.229 -10.330 -1.360 1.00 94.69 912 ARG A N 1
ATOM 7373 C CA . ARG A 1 912 ? 18.913 -9.736 -1.068 1.00 94.69 912 ARG A CA 1
ATOM 7374 C C . ARG A 1 912 ? 18.533 -8.694 -2.113 1.00 94.69 912 ARG A C 1
ATOM 7376 O O . ARG A 1 912 ? 17.423 -8.758 -2.639 1.00 94.69 912 ARG A O 1
ATOM 7383 N N . GLU A 1 913 ? 19.437 -7.765 -2.421 1.00 94.94 913 GLU A N 1
ATOM 7384 C CA . GLU A 1 913 ? 19.208 -6.716 -3.425 1.00 94.94 913 GLU A CA 1
ATOM 7385 C C . GLU A 1 913 ? 19.029 -7.315 -4.829 1.00 94.94 913 GLU A C 1
ATOM 7387 O O . GLU A 1 913 ? 18.128 -6.915 -5.565 1.00 94.94 913 GLU A O 1
ATOM 7392 N N . SER A 1 914 ? 19.819 -8.336 -5.182 1.00 94.25 914 SER A N 1
ATOM 7393 C CA . SER A 1 914 ? 19.732 -9.005 -6.491 1.00 94.25 914 SER A CA 1
ATOM 7394 C C . SER A 1 914 ? 18.421 -9.768 -6.678 1.00 94.25 914 SER A C 1
ATOM 7396 O O . SER A 1 914 ? 17.889 -9.826 -7.784 1.00 94.25 914 SER A O 1
ATOM 7398 N N . LEU A 1 915 ? 17.876 -10.351 -5.604 1.00 93.81 915 LEU A N 1
ATOM 7399 C CA . LEU A 1 915 ? 16.622 -11.106 -5.642 1.00 93.81 915 LEU A CA 1
ATOM 7400 C C . LEU A 1 915 ? 15.370 -10.221 -5.568 1.00 93.81 915 LEU A C 1
ATOM 7402 O O . LEU A 1 915 ? 14.297 -10.683 -5.960 1.00 93.81 915 LEU A O 1
ATOM 7406 N N . ALA A 1 916 ? 15.475 -8.968 -5.114 1.00 91.81 916 ALA A N 1
ATOM 7407 C CA . ALA A 1 916 ? 14.322 -8.088 -4.923 1.00 91.81 916 ALA A CA 1
ATOM 7408 C C . ALA A 1 916 ? 13.504 -7.897 -6.216 1.00 91.81 916 ALA A C 1
ATOM 7410 O O . ALA A 1 916 ? 12.294 -8.138 -6.228 1.00 91.81 916 ALA A O 1
ATOM 7411 N N . PHE A 1 917 ? 14.165 -7.552 -7.327 1.00 91.56 917 PHE A N 1
ATOM 7412 C CA . PHE A 1 917 ? 13.496 -7.324 -8.613 1.00 91.56 917 PHE A CA 1
ATOM 7413 C C . PHE A 1 917 ? 12.940 -8.613 -9.262 1.00 91.56 917 PHE A C 1
ATOM 7415 O O . PHE A 1 917 ? 11.762 -8.619 -9.635 1.00 91.56 917 PHE A O 1
ATOM 7422 N N . PRO A 1 918 ? 13.684 -9.739 -9.336 1.00 92.75 918 PRO A N 1
ATOM 7423 C CA . PRO A 1 918 ? 13.136 -11.016 -9.803 1.00 92.75 918 PRO A CA 1
ATOM 7424 C C . PRO A 1 918 ? 11.929 -11.510 -8.994 1.00 92.75 918 PRO A C 1
ATOM 7426 O O . PRO A 1 918 ? 10.955 -11.992 -9.574 1.00 92.75 918 PRO A O 1
ATOM 7429 N N . LEU A 1 919 ? 11.951 -11.379 -7.661 1.00 92.12 919 LEU A N 1
ATOM 7430 C CA . LEU A 1 919 ? 10.822 -11.777 -6.809 1.00 92.12 919 LEU A CA 1
ATOM 7431 C C . LEU A 1 919 ? 9.598 -10.890 -7.028 1.00 92.12 919 LEU A C 1
ATOM 7433 O O . LEU A 1 919 ? 8.469 -11.391 -7.014 1.00 92.12 919 LEU A O 1
ATOM 7437 N N . PHE A 1 920 ? 9.819 -9.597 -7.262 1.00 91.62 920 PHE A N 1
ATOM 7438 C CA . PHE A 1 920 ? 8.768 -8.658 -7.621 1.00 91.62 920 PHE A CA 1
ATOM 7439 C C . PHE A 1 920 ? 8.117 -9.019 -8.962 1.00 91.62 920 PHE A C 1
ATOM 7441 O O . PHE A 1 920 ? 6.894 -9.128 -9.050 1.00 91.62 920 PHE A O 1
ATOM 7448 N N . PHE A 1 921 ? 8.922 -9.315 -9.985 1.00 91.00 921 PHE A N 1
ATOM 7449 C CA . PHE A 1 921 ? 8.418 -9.742 -11.292 1.00 91.00 921 PHE A CA 1
ATOM 7450 C C . PHE A 1 921 ? 7.678 -11.090 -11.222 1.00 91.00 921 PHE A C 1
ATOM 7452 O O . PHE A 1 921 ? 6.590 -11.235 -11.779 1.00 91.00 921 PHE A O 1
ATOM 7459 N N . LYS A 1 922 ? 8.196 -12.052 -10.443 1.00 91.25 922 LYS A N 1
ATOM 7460 C CA . LYS A 1 922 ? 7.513 -13.326 -10.154 1.00 91.25 922 LYS A CA 1
ATOM 7461 C C . LYS A 1 922 ? 6.139 -13.105 -9.510 1.00 91.25 922 LYS A C 1
ATOM 7463 O O . LYS A 1 922 ? 5.183 -13.800 -9.849 1.00 91.25 922 LYS A O 1
ATOM 7468 N N . ALA A 1 923 ? 6.027 -12.142 -8.592 1.00 89.88 923 ALA A N 1
ATOM 7469 C CA . ALA A 1 923 ? 4.763 -11.798 -7.944 1.00 89.88 923 ALA A CA 1
ATOM 7470 C C . ALA A 1 923 ? 3.760 -11.129 -8.901 1.00 89.88 923 ALA A C 1
ATOM 7472 O O . ALA A 1 923 ? 2.561 -11.357 -8.761 1.00 89.88 923 ALA A O 1
ATOM 7473 N N . LEU A 1 924 ? 4.234 -10.343 -9.875 1.00 87.62 924 LEU A N 1
ATOM 7474 C CA . LEU A 1 924 ? 3.386 -9.710 -10.891 1.00 87.62 924 LEU A CA 1
ATOM 7475 C C . LEU A 1 924 ? 2.763 -10.717 -11.867 1.00 87.62 924 LEU A C 1
ATOM 7477 O O . LEU A 1 924 ? 1.602 -10.557 -12.237 1.00 87.62 924 LEU A O 1
ATOM 7481 N N . ILE A 1 925 ? 3.517 -11.742 -12.280 1.00 86.81 925 ILE A N 1
ATOM 7482 C CA . ILE A 1 925 ? 3.049 -12.739 -13.259 1.00 86.81 925 ILE A CA 1
ATOM 7483 C C . ILE A 1 925 ? 1.942 -13.628 -12.680 1.00 86.81 925 ILE A C 1
ATOM 7485 O O . ILE A 1 925 ? 0.975 -13.947 -13.370 1.00 86.81 925 ILE A O 1
ATOM 7489 N N . ASP A 1 926 ? 2.072 -14.039 -11.418 1.00 82.06 926 ASP A N 1
ATOM 7490 C CA . ASP A 1 926 ? 1.145 -14.975 -10.785 1.00 82.06 926 ASP A CA 1
ATOM 7491 C C . ASP A 1 926 ? 0.407 -14.329 -9.599 1.00 82.06 926 ASP A C 1
ATOM 7493 O O . ASP A 1 926 ? 0.926 -14.323 -8.483 1.00 82.06 926 ASP A O 1
ATOM 7497 N N . PRO A 1 927 ? -0.836 -13.846 -9.766 1.00 73.00 927 PRO A N 1
ATOM 7498 C CA . PRO A 1 927 ? -1.603 -13.246 -8.675 1.00 73.00 927 PRO A CA 1
ATOM 7499 C C . PRO A 1 927 ? -2.231 -14.275 -7.716 1.00 73.00 927 PRO A C 1
ATOM 7501 O O . PRO A 1 927 ? -2.922 -13.882 -6.772 1.00 73.00 927 PRO A O 1
ATOM 7504 N N . LYS A 1 928 ? -2.055 -15.589 -7.939 1.00 79.56 928 LYS A N 1
ATOM 7505 C CA . LYS A 1 928 ? -2.642 -16.623 -7.075 1.00 79.56 928 LYS A CA 1
ATOM 7506 C C . LYS A 1 928 ? -1.874 -16.719 -5.758 1.00 79.56 928 LYS A C 1
ATOM 7508 O O . LYS A 1 928 ? -0.639 -16.714 -5.728 1.00 79.56 928 LYS A O 1
ATOM 7513 N N . ILE A 1 929 ? -2.610 -16.835 -4.655 1.00 78.06 929 ILE A N 1
ATOM 7514 C CA . ILE A 1 929 ? -2.039 -17.101 -3.335 1.00 78.06 929 ILE A CA 1
ATOM 7515 C C . ILE A 1 929 ? -2.510 -18.463 -2.856 1.00 78.06 929 ILE A C 1
ATOM 7517 O O . ILE A 1 929 ? -3.707 -18.719 -2.738 1.00 78.06 929 ILE A O 1
ATOM 7521 N N . VAL A 1 930 ? -1.541 -19.312 -2.532 1.00 73.38 930 VAL A N 1
ATOM 7522 C CA . VAL A 1 930 ? -1.767 -20.534 -1.768 1.00 73.38 930 VAL A CA 1
ATOM 7523 C C . VAL A 1 930 ? -1.636 -20.180 -0.295 1.00 73.38 930 VAL A C 1
ATOM 7525 O O . VAL A 1 930 ? -0.599 -19.666 0.135 1.00 73.38 930 VAL A O 1
ATOM 7528 N N . TRP A 1 931 ? -2.682 -20.427 0.486 1.00 64.81 931 TRP A N 1
ATOM 7529 C CA . TRP A 1 931 ? -2.629 -20.249 1.932 1.00 64.81 931 TRP A CA 1
ATOM 7530 C C . TRP A 1 931 ? -3.358 -21.399 2.603 1.00 64.81 931 TRP A C 1
ATOM 7532 O O . TRP A 1 931 ? -4.562 -21.479 2.419 1.00 64.81 931 TRP A O 1
ATOM 7542 N N . LYS A 1 932 ? -2.611 -22.259 3.323 1.00 61.50 932 LYS A N 1
ATOM 7543 C CA . LYS A 1 932 ? -2.962 -23.494 4.078 1.00 61.50 932 LYS A CA 1
ATOM 7544 C C . LYS A 1 932 ? -4.358 -24.133 3.851 1.00 61.50 932 LYS A C 1
ATOM 7546 O O . LYS A 1 932 ? -4.416 -25.327 3.607 1.00 61.50 932 LYS A O 1
ATOM 7551 N N . ALA A 1 933 ? -5.450 -23.372 3.923 1.00 56.03 933 ALA A N 1
ATOM 7552 C CA . ALA A 1 933 ? -6.838 -23.775 3.681 1.00 56.03 933 ALA A CA 1
ATOM 7553 C C . ALA A 1 933 ? -7.334 -23.703 2.210 1.00 56.03 933 ALA A C 1
ATOM 7555 O O . ALA A 1 933 ? -8.466 -24.105 1.943 1.00 56.03 933 ALA A O 1
ATOM 7556 N N . GLY A 1 934 ? -6.559 -23.175 1.252 1.00 65.19 934 GLY A N 1
ATOM 7557 C CA . GLY A 1 934 ? -6.950 -23.193 -0.164 1.00 65.19 934 GLY A CA 1
ATOM 7558 C C . GLY A 1 934 ? -6.234 -22.201 -1.082 1.00 65.19 934 GLY A C 1
ATOM 7559 O O . GLY A 1 934 ? -5.274 -21.521 -0.706 1.00 65.19 934 GLY A O 1
ATOM 7560 N N . PHE A 1 935 ? -6.731 -22.138 -2.318 1.00 78.25 935 PHE A N 1
ATOM 7561 C CA . PHE A 1 935 ? -6.297 -21.193 -3.339 1.00 78.25 935 PHE A CA 1
ATOM 7562 C C . PHE A 1 935 ? -7.186 -19.950 -3.302 1.00 78.25 935 PHE A C 1
ATOM 7564 O O . PHE A 1 935 ? -8.409 -20.029 -3.423 1.00 78.25 935 PHE A O 1
ATOM 7571 N N . PHE A 1 936 ? -6.559 -18.788 -3.161 1.00 80.50 936 PHE A N 1
ATOM 7572 C CA . PHE A 1 936 ? -7.242 -17.504 -3.158 1.00 80.50 936 PHE A CA 1
ATOM 7573 C C . PHE A 1 936 ? -6.781 -16.668 -4.348 1.00 80.50 936 PHE A C 1
ATOM 7575 O O . PHE A 1 936 ? -5.588 -16.589 -4.659 1.00 80.50 936 PHE A O 1
ATOM 7582 N N . LYS A 1 937 ? -7.735 -15.996 -4.993 1.00 81.44 937 LYS A N 1
ATOM 7583 C CA . LYS A 1 937 ? -7.463 -14.922 -5.947 1.00 81.44 937 LYS A CA 1
ATOM 7584 C C . LYS A 1 937 ? -7.654 -13.584 -5.248 1.00 81.44 937 LYS A C 1
ATOM 7586 O O . LYS A 1 937 ? -8.709 -13.324 -4.669 1.00 81.44 937 LYS A O 1
ATOM 7591 N N . LEU A 1 938 ? -6.639 -12.731 -5.323 1.00 81.62 938 LEU A N 1
ATOM 7592 C CA . LEU A 1 938 ? -6.721 -11.366 -4.820 1.00 81.62 938 LEU A CA 1
ATOM 7593 C C . LEU A 1 938 ? -7.453 -10.469 -5.821 1.00 81.62 938 LEU A C 1
ATOM 7595 O O . LEU A 1 938 ? -7.141 -10.454 -7.011 1.00 81.62 938 LEU A O 1
ATOM 7599 N N . ALA A 1 939 ? -8.428 -9.714 -5.329 1.00 82.50 939 ALA A N 1
ATOM 7600 C CA . ALA A 1 939 ? -9.041 -8.601 -6.037 1.00 82.50 939 ALA A CA 1
ATOM 7601 C C . ALA A 1 939 ? -8.394 -7.277 -5.605 1.00 82.50 939 ALA A C 1
ATOM 7603 O O . ALA A 1 939 ? -7.827 -7.165 -4.514 1.00 82.50 939 ALA A O 1
ATOM 7604 N N . TRP A 1 940 ? -8.522 -6.253 -6.450 1.00 84.81 940 TRP A N 1
ATOM 7605 C CA . TRP A 1 940 ? -8.076 -4.901 -6.123 1.00 84.81 940 TRP A CA 1
ATOM 7606 C C . TRP A 1 940 ? -8.710 -4.392 -4.822 1.00 84.81 940 TRP A C 1
ATOM 7608 O O . TRP A 1 940 ? -9.899 -4.601 -4.569 1.00 84.81 940 TRP A O 1
ATOM 7618 N N . GLY A 1 941 ? -7.902 -3.725 -3.997 1.00 83.19 941 GLY A N 1
ATOM 7619 C CA . GLY A 1 941 ? -8.259 -3.343 -2.631 1.00 83.19 941 GLY A CA 1
ATOM 7620 C C . GLY A 1 941 ? -8.022 -4.449 -1.598 1.00 83.19 941 GLY A C 1
ATOM 7621 O O . GLY A 1 941 ? -8.550 -4.353 -0.498 1.00 83.19 941 GLY A O 1
ATOM 7622 N N . GLY A 1 942 ? -7.266 -5.501 -1.940 1.00 82.94 942 GLY A N 1
ATOM 7623 C CA . GLY A 1 942 ? -6.837 -6.568 -1.023 1.00 82.94 942 GLY A CA 1
ATOM 7624 C C . GLY A 1 942 ? -7.901 -7.611 -0.658 1.00 82.94 942 GLY A C 1
ATOM 7625 O O . GLY A 1 942 ? -7.641 -8.466 0.189 1.00 82.94 942 GLY A O 1
ATOM 7626 N N . LYS A 1 943 ? -9.094 -7.557 -1.268 1.00 87.31 943 LYS A N 1
ATOM 7627 C CA . LYS A 1 943 ? -10.182 -8.507 -0.987 1.00 87.31 943 LYS A CA 1
ATOM 7628 C C . LYS A 1 943 ? -9.886 -9.877 -1.581 1.00 87.31 943 LYS A C 1
ATOM 7630 O O . LYS A 1 943 ? -9.409 -9.974 -2.710 1.00 87.31 943 LYS A O 1
ATOM 7635 N N . ILE A 1 944 ? -10.227 -10.933 -0.855 1.00 87.50 944 ILE A N 1
ATOM 7636 C CA . ILE A 1 944 ? -9.986 -12.310 -1.295 1.00 87.50 944 ILE A CA 1
ATOM 7637 C C . ILE A 1 944 ? -11.240 -12.898 -1.941 1.00 87.50 944 ILE A C 1
ATOM 7639 O O . ILE A 1 944 ? -12.361 -12.632 -1.515 1.00 87.50 944 ILE A O 1
ATOM 7643 N N . LYS A 1 945 ? -11.048 -13.706 -2.983 1.00 83.06 945 LYS A N 1
ATOM 7644 C CA . LYS A 1 945 ? -12.069 -14.590 -3.552 1.00 83.06 945 LYS A CA 1
ATOM 7645 C C . LYS A 1 945 ? -11.532 -16.015 -3.523 1.00 83.06 945 LYS A C 1
ATOM 7647 O O . LYS A 1 945 ? -10.383 -16.236 -3.912 1.00 83.06 945 LYS A O 1
ATOM 7652 N N . LYS A 1 946 ? -12.343 -16.960 -3.051 1.00 77.50 946 LYS A N 1
ATOM 7653 C CA . LYS A 1 946 ? -12.018 -18.388 -3.120 1.00 77.50 946 LYS A CA 1
ATOM 7654 C C . LYS A 1 946 ? -12.046 -18.818 -4.593 1.00 77.50 946 LYS A C 1
ATOM 7656 O O . LYS A 1 946 ? -12.950 -18.387 -5.314 1.00 77.50 946 LYS A O 1
ATOM 7661 N N . LEU A 1 947 ? -11.014 -19.538 -5.034 1.00 70.44 947 LEU A N 1
ATOM 7662 C CA . LEU A 1 947 ? -10.944 -20.121 -6.379 1.00 70.44 947 LEU A CA 1
ATOM 7663 C C . LEU A 1 947 ? -11.697 -21.444 -6.456 1.00 70.44 947 LEU A C 1
ATOM 7665 O O . LEU A 1 947 ? -11.733 -22.149 -5.420 1.00 70.44 947 LEU A O 1
#

Nearest PDB structures (foldseek):
  4rma-assembly1_A  TM=7.698E-01  e=1.900E-15  Homo sapiens
  8cis-assembly1_A  TM=7.800E-01  e=2.285E-15  Homo sapiens
  7edr-assembly1_A  TM=7.629E-01  e=2.876E-15  Drosophila melanogaster
  8ciu-assembly1_A  TM=7.327E-01  e=1.442E-15  Homo sapiens
  4rm8-assembly2_B  TM=6.862E-01  e=9.973E-16  Homo sapiens

Radius of gyration: 38.65 Å; Cα contacts (8 Å, |Δi|>4): 1261; chains: 1; bounding box: 84×74×111 Å

Organism: Strongyloides stercoralis (NCBI:txid6248)

Foldseek 3Di:
DPFAKEWEAALLRDIDIDTDDQQDFQQNVLVVVCVLLVHDPVCSVQKFKWDQDPVRFTFGGDRGHGQVPDDFDPPPDDDPHTYHYIYTAGLHDDPCCLFPPNDLSNNVSLVSLLLVCLQALNQDFPALLLNLLLLLLVCCLPPNADDDDVVLVVSSVVSNGDCLNCVQRVHDPVVSSVSNNVSNNVCRPPDSLRSSVVNLVSSVNTQLRSWGWDWWAFPVRATWIFTHGLQATFTFHPGSNRDTPDGDGLVQWDDWDDDWQWIWTAGPNDTGIIGDPGSVVSVSVSVSNVVSSVVVVVVVVVPDDDPRDRDSVSSSVSNSCLVPDPPPSSCCSVVVNDDDDDDDDDPDPDPPDPVVVVVVVVVVVVVVVVVVVVVVVVVVLVVLVVQLVVQLVVCLVVVDGDPSNVVSDDVPRDDDDYDDDDDDDDDDDVVLVVLVPDPDDDLVNVLNPLVSVLSVLVSVLVRLVVQLPDPPDDPVSNVVSVVSNVVSVVVSVVSVVVSVVSVVVVVVVPPPDDDDDDDDDDDDDDDDDDDDDDDDDDDDDDDDDDDDPCPVVVPPPPQPDPVVVSVLVLLVVLQVLLVVLLVLLVLLLVLLLVFAPDDQDDDPDQFEEEEEEEDAADFPCLLVQVLLVLLAPGDHYEYEYFEADCPHPVNVSVVVSCVVRVVHHYDYHYRFQPLAQAVSLRRCVVSLVVTPTQKYKYAYSQWRDDRCQVSQQVVQCDPQAFKEAAQAAADDDDDLLSVLRRLVSLFPVSSCQSSCLVVQHQPFARRIMMGGSVLCVVLVHLSVQNQFNRSRSVSSVSCVVVVGTYYYGNAHTHGHGDRDDNVVVLVVVLLVLLLCCQQPVVCLPVVLCSFQQNSLQSNLVSCCVPPVDHSVVSSVVSNVSRLVSSLSSSCSNVVHHDPDDSVSSVVSNVVSSVVRVVSNVVSVVDSWDDDPVAIWHRHRNRGTDGD

pLDDT: mean 81.2, std 18.95, range [22.81, 98.5]

Sequence (947 aa):
MVKEVAEICYANGSKLEFLITNKTTAEEIFTIASDGIEMSESERKYFGIAVVDDDDQYQFLDSTTKLYDVPCKNQGISDKSKLYTLQYALKRIPRNLFSNITSPNLLYLLFLEAKNQLLSGMLPLPNIHSCAYSFAYLLHFLEGPYVNDKLFIIMLRSLQWNHRILKYYNVTEDTFNSEVKKCYIECLSKSKGDVFFELIKLMQQSWAFVGRFYKVKDKMNINCLLGLCEKGIFLVTDDALLKIKKEIPWKDVQNFQMKREWLIIDVDGYKYSFATNNNTACKLLWTEIVKKHQDFLNECSKSLTCIDTVDKSLFIKKYDAFFNQTSGRYSAFLNKSNKYRDSVCSVVSSLSSEMSLKKENNLLQYKKYKEEKENLEIQLIKKLDELKELCIKEAELTGELPKEIYKTLMPGEPEPKINRRVGTTFKISNDILKNLTNEGRNELDKIVQMEVDINVQRAIVNAEKYLSRDKSTHKSIRKKRKKDFVAANEKLKDLEKCLTQERNILSNKEENVIFRDCNLGSPKLLLCSSCPVTPTSSISSKSSGGRSRDLFKIFRLKILFNHHKNIYQCFTASVLFVSGLWLLHILSYKYGKYRLHKNTENLKSYPGVSIIKPLVGKDNNLKTNLETFFLLNYPTYELLFCLNSTDDEAYNIVVELCKKYSNINTKIFIGGENVGLNPKINNMMPAYKFANHSLVLISDSGIYMKKNALTDMVACMGKNIALVTQQPYCKDRSGFAAAFEKVYFGTGHARIYLAGNCLQFTCSTGMSSLMRKDVLDECGGIQAFSQYLAEDYFFGVALAKKGWKSCISHMPALQNASPDSITSFNNRICRWIKLRIAMLPHTIILEPLQECFLSGLLGAIAFNKLFGVNPIFFFLCHIIYWCFWDYHLLCTVENGIPNFTIFQFIILWLLRESLAFPLFFKALIDPKIVWKAGFFKLAWGGKIKKL

Secondary structure (DSSP, 8-state):
---EEEEEEPTTS-EEEEEE-TT-BHHHHHHHHHHHTT--HHHHTTEEEEEE-TT--EEEPPTT-BGGGSPP----SS----EEEEEEEE-S--S-TTSTTS-HHHHHHHHHHHHHHHHHT-S--SSHHHHHHHHHHHHHHHH-S---HHHHHHHHHHT---THHHHHHT--HHHHHHHHHHHHHHTTT--HHHHHHHHHHHHTTSTTTT-EEEEEE-TT--EEEEEE-SSEEEEEESSTT--EEEEEEGGGEEEEEEETTEEEEEETTEEEEEE-SSHHHHHHHHHHHHHHHHHHHHHHTT-SS------HHHHHHHHHHHHH---TTHHHHHSTTS--------S--S-TTHHHHHHHHHHHHHHHHHHHHHHHHHHHHHHHHHHHHHHHHHHHHHSS--TTHHHHS-TTPPPPP-----S------HHHHHHTT-----HHHHHHHHHHHHHHHHHHHHHHHHHHH-TTS-HHHHHHHHHHHHHHHHHHHHHHHHHHHHHHHHHTT--SS----------------------------------SS-TTSTT-----S-HHHHHHHHHHHHHHHHHHHHHHHHHHHHHHHHHTTPPPPPPS----EEEEEE--S--TTHHHHHHHHHT-S-SSEEEEEEES-TTSHHHHHHHHHHHHTTTSEEEEEES----SS-HHHHHHHHHHHH--SSEEEEE-TTEEPPTTHHHHHHHT--TTEEEEE--EEE----SHHHHHHHHHHHTHHHHHHHHHHHTT-----TTEEEEEHHHHHHTTTGGGGTTBS-HHHHHHHHHHHTT-EEEE-SS-EEE-S----HHHHHHHHHHHHHHHHHH-TTHHHHHHHTSHHHHHHHHHHHHHHHH---HHHHHHHHHHHHHHHHHHHHHHHHTS--SS-HHHHHHHHHHHHHHHHHHHHHHHH--EEEETTEEEEEPTTSBEEE-